Protein AF-A0AA38SYD1-F1 (afdb_monomer_lite)

InterPro domains:
  IPR007750 Protein of unknown function DUF674 [PF05056] (6-447)
  IPR007750 Protein of unknown function DUF674 [PTHR33103] (6-231)
  IPR026960 Reverse transcriptase zinc-binding domain [PF13966] (726-808)

Organism: NCBI:txid347529

Structure (mmCIF, N/CA/C/O backbone):
data_AF-A0AA38SYD1-F1
#
_entry.id   AF-A0AA38SYD1-F1
#
loop_
_atom_site.group_PDB
_atom_site.id
_atom_site.type_symbol
_atom_site.label_atom_id
_atom_site.label_alt_id
_atom_site.label_comp_id
_atom_site.label_asym_id
_atom_site.label_entity_id
_atom_site.label_seq_id
_atom_site.pdbx_PDB_ins_code
_atom_site.Cartn_x
_atom_site.Cartn_y
_atom_site.Cartn_z
_atom_site.occupancy
_atom_site.B_iso_or_equiv
_atom_site.auth_seq_id
_atom_site.auth_comp_id
_atom_site.auth_asym_id
_atom_site.auth_atom_id
_atom_site.pdbx_PDB_model_num
ATOM 1 N N . MET A 1 1 ? -12.511 22.135 -47.131 1.00 33.81 1 MET A N 1
ATOM 2 C CA . MET A 1 1 ? -12.057 21.240 -46.048 1.00 33.81 1 MET A CA 1
ATOM 3 C C . MET A 1 1 ? -10.722 20.678 -46.485 1.00 33.81 1 MET A C 1
ATOM 5 O O . MET A 1 1 ? -10.700 19.875 -47.406 1.00 33.81 1 MET A O 1
ATOM 9 N N . VAL A 1 2 ? -9.621 21.192 -45.938 1.00 26.88 2 VAL A N 1
ATOM 10 C CA . VAL A 1 2 ? -8.295 20.602 -46.164 1.00 26.88 2 VAL A CA 1
ATOM 11 C C . VAL A 1 2 ? -8.310 19.271 -45.418 1.00 26.88 2 VAL A C 1
ATOM 13 O O . VAL A 1 2 ? -8.506 19.265 -44.204 1.00 26.88 2 VAL A O 1
ATOM 16 N N . ALA A 1 3 ? -8.238 18.155 -46.143 1.00 27.58 3 ALA A N 1
ATOM 17 C CA . ALA A 1 3 ? -8.041 16.852 -45.529 1.00 27.58 3 ALA A CA 1
ATOM 18 C C . ALA A 1 3 ? -6.689 16.908 -44.812 1.00 27.58 3 ALA A C 1
ATOM 20 O O . ALA A 1 3 ? -5.664 17.103 -45.457 1.00 27.58 3 ALA A O 1
ATOM 21 N N . ILE A 1 4 ? -6.701 16.843 -43.482 1.00 37.97 4 ILE A N 1
ATOM 22 C CA . ILE A 1 4 ? -5.476 16.673 -42.704 1.00 37.97 4 ILE A CA 1
ATOM 23 C C . ILE A 1 4 ? -4.951 15.294 -43.110 1.00 37.97 4 ILE A C 1
ATOM 25 O O . ILE A 1 4 ? -5.638 14.299 -42.874 1.00 37.97 4 ILE A O 1
ATOM 29 N N . GLU A 1 5 ? -3.811 15.240 -43.800 1.00 43.06 5 GLU A N 1
ATOM 30 C CA . GLU A 1 5 ? -3.111 13.980 -44.050 1.00 43.06 5 GLU A CA 1
ATOM 31 C C . GLU A 1 5 ? -2.855 13.324 -42.691 1.00 43.06 5 GLU A C 1
ATOM 33 O O . GLU A 1 5 ? -2.189 13.898 -41.833 1.00 43.06 5 GLU A O 1
ATOM 38 N N . GLU A 1 6 ? -3.457 12.158 -42.445 1.00 60.56 6 GLU A N 1
ATOM 39 C CA . GLU A 1 6 ? -3.111 11.373 -41.263 1.00 60.56 6 GLU A CA 1
ATOM 40 C C . GLU A 1 6 ? -1.667 10.897 -41.419 1.00 60.56 6 GLU A C 1
ATOM 42 O O . GLU A 1 6 ? -1.329 10.295 -42.441 1.00 60.56 6 GLU A O 1
ATOM 47 N N . ASP A 1 7 ? -0.832 11.136 -40.407 1.00 77.50 7 ASP A N 1
ATOM 48 C CA . ASP A 1 7 ? 0.516 10.583 -40.361 1.00 77.50 7 ASP A CA 1
ATOM 49 C C . ASP A 1 7 ? 0.450 9.054 -40.480 1.00 77.50 7 ASP A C 1
ATOM 51 O O . ASP A 1 7 ? -0.218 8.372 -39.695 1.00 77.50 7 ASP A O 1
ATOM 55 N N . LYS A 1 8 ? 1.138 8.506 -41.483 1.00 86.12 8 LYS A N 1
ATOM 56 C CA . LYS A 1 8 ? 1.249 7.061 -41.707 1.00 86.12 8 LYS A CA 1
ATOM 57 C C . LYS A 1 8 ? 2.687 6.593 -41.540 1.00 86.12 8 LYS A C 1
ATOM 59 O O . LYS A 1 8 ? 3.651 7.329 -41.781 1.00 86.12 8 LYS A O 1
ATOM 64 N N . LEU A 1 9 ? 2.815 5.351 -41.089 1.00 90.00 9 LEU A N 1
ATOM 65 C CA . LEU A 1 9 ? 4.078 4.651 -40.913 1.00 90.00 9 LEU A CA 1
ATOM 66 C C . LEU A 1 9 ? 4.149 3.485 -41.898 1.00 90.00 9 LEU A C 1
ATOM 68 O O . LEU A 1 9 ? 3.251 2.649 -41.923 1.00 90.00 9 LEU A O 1
ATOM 72 N N . SER A 1 10 ? 5.223 3.400 -42.676 1.00 88.44 10 SER A N 1
ATOM 73 C CA . SER A 1 10 ? 5.453 2.271 -43.579 1.00 88.44 10 SER A CA 1
ATOM 74 C C . SER A 1 10 ? 6.145 1.136 -42.828 1.00 88.44 10 SER A C 1
ATOM 76 O O . SER A 1 10 ? 7.191 1.341 -42.213 1.00 88.44 10 SER A O 1
ATOM 78 N N . LEU A 1 11 ? 5.601 -0.073 -42.932 1.00 92.56 11 LEU A N 1
ATOM 79 C CA . LEU A 1 11 ? 6.171 -1.294 -42.370 1.00 92.56 11 LEU A CA 1
ATOM 80 C C . LEU A 1 11 ? 6.381 -2.318 -43.491 1.00 92.56 11 LEU A C 1
ATOM 82 O O . LEU A 1 11 ? 5.443 -2.635 -44.226 1.00 92.56 11 LEU A O 1
ATOM 86 N N . LYS A 1 12 ? 7.596 -2.859 -43.620 1.00 93.44 12 LYS A N 1
ATOM 87 C CA . LYS A 1 12 ? 7.870 -3.961 -44.554 1.00 93.44 12 LYS A CA 1
ATOM 88 C C . LYS A 1 12 ? 7.693 -5.278 -43.827 1.00 93.44 12 LYS A C 1
ATOM 90 O O . LYS A 1 12 ? 8.311 -5.498 -42.797 1.00 93.44 12 LYS A O 1
ATOM 95 N N . VAL A 1 13 ? 6.856 -6.160 -44.339 1.00 92.44 13 VAL A N 1
ATOM 96 C CA . VAL A 1 13 ? 6.468 -7.394 -43.664 1.00 92.44 13 VAL A CA 1
ATOM 97 C C . VAL A 1 13 ? 6.831 -8.590 -44.520 1.00 92.44 13 VAL A C 1
ATOM 99 O O . VAL A 1 13 ? 6.472 -8.667 -45.695 1.00 92.44 13 VAL A O 1
ATOM 102 N N . LEU A 1 14 ? 7.515 -9.548 -43.906 1.00 90.88 14 LEU A N 1
ATOM 103 C CA . LEU A 1 14 ? 7.888 -10.800 -44.533 1.00 90.88 14 LEU A CA 1
ATOM 104 C C . LEU A 1 14 ? 6.863 -11.883 -44.173 1.00 90.88 14 LEU A C 1
ATOM 106 O O . LEU A 1 14 ? 6.654 -12.208 -43.002 1.00 90.88 14 LEU A O 1
ATOM 110 N N . VAL A 1 15 ? 6.208 -12.442 -45.186 1.00 88.94 15 VAL A N 1
ATOM 111 C CA . VAL A 1 15 ? 5.042 -13.323 -45.055 1.00 88.94 15 VAL A CA 1
ATOM 112 C C . VAL A 1 15 ? 5.331 -14.709 -45.622 1.00 88.94 15 VAL A C 1
ATOM 114 O O . VAL A 1 15 ? 5.918 -14.852 -46.692 1.00 88.94 15 VAL A O 1
ATOM 117 N N . HIS A 1 16 ? 4.813 -15.751 -44.969 1.00 85.50 16 HIS A N 1
ATOM 118 C CA . HIS A 1 16 ? 4.734 -17.093 -45.544 1.00 85.50 16 HIS A CA 1
ATOM 119 C C . HIS A 1 16 ? 3.523 -17.235 -46.496 1.00 85.50 16 HIS A C 1
ATOM 121 O O . HIS A 1 16 ? 2.384 -17.380 -46.036 1.00 85.50 16 HIS A O 1
ATOM 127 N N . LYS A 1 17 ? 3.764 -17.349 -47.813 1.00 79.12 17 LYS A N 1
ATOM 128 C CA . LYS A 1 17 ? 2.738 -17.423 -48.886 1.00 79.12 17 LYS A CA 1
ATOM 129 C C . LYS A 1 17 ? 1.666 -18.496 -48.668 1.00 79.12 17 LYS A C 1
ATOM 131 O O . LYS A 1 17 ? 0.487 -18.249 -48.857 1.00 79.12 17 LYS A O 1
ATOM 136 N N . GLY A 1 18 ? 2.069 -19.697 -48.244 1.00 73.31 18 GLY A N 1
ATOM 137 C CA . GLY A 1 18 ? 1.141 -20.823 -48.046 1.00 73.31 18 GLY A CA 1
ATOM 138 C C . GLY A 1 18 ? 0.366 -20.848 -46.720 1.00 73.31 18 GLY A C 1
ATOM 139 O O . GLY A 1 18 ? -0.541 -21.660 -46.579 1.00 73.31 18 GLY A O 1
ATOM 140 N N . ARG A 1 19 ? 0.726 -20.016 -45.731 1.00 77.19 19 ARG A N 1
ATOM 141 C CA . ARG A 1 19 ? 0.126 -20.036 -44.381 1.00 77.19 19 ARG A CA 1
ATOM 142 C C . ARG A 1 19 ? -0.562 -18.723 -44.008 1.00 77.19 19 ARG A C 1
ATOM 144 O O . ARG A 1 19 ? -1.187 -18.679 -42.955 1.00 77.19 19 ARG A O 1
ATOM 151 N N . ASN A 1 20 ? -0.441 -17.679 -44.837 1.00 81.44 20 ASN A N 1
ATOM 152 C CA . ASN A 1 20 ? -0.908 -16.321 -44.537 1.00 81.44 20 ASN A CA 1
ATOM 153 C C . ASN A 1 20 ? -0.500 -15.888 -43.120 1.00 81.44 20 ASN A C 1
ATOM 155 O O . ASN A 1 20 ? -1.340 -15.490 -42.314 1.00 81.44 20 ASN A O 1
ATOM 159 N N . LYS A 1 21 ? 0.789 -16.061 -42.804 1.00 85.81 21 LYS A N 1
ATOM 160 C CA . LYS A 1 21 ? 1.375 -15.743 -41.500 1.00 85.81 21 LYS A CA 1
ATOM 161 C C . LYS A 1 21 ? 2.582 -14.831 -41.678 1.00 85.81 21 LYS A C 1
ATOM 163 O O . LYS A 1 21 ? 3.418 -15.081 -42.549 1.00 85.81 21 LYS A O 1
ATOM 168 N N . VAL A 1 22 ? 2.655 -13.797 -40.852 1.00 88.50 22 VAL A N 1
ATOM 169 C CA . VAL A 1 22 ? 3.805 -12.904 -40.733 1.00 88.50 22 VAL A CA 1
ATOM 170 C C . VAL A 1 22 ? 4.926 -13.635 -40.002 1.00 88.50 22 VAL A C 1
ATOM 172 O O . VAL A 1 22 ? 4.707 -14.247 -38.959 1.00 88.50 22 VAL A O 1
ATOM 175 N N . ILE A 1 23 ? 6.127 -13.597 -40.570 1.00 86.12 23 ILE A N 1
ATOM 176 C CA . ILE A 1 23 ? 7.333 -14.148 -39.947 1.00 86.12 23 ILE A CA 1
ATOM 177 C C . ILE A 1 23 ? 7.945 -13.060 -39.060 1.00 86.12 23 ILE A C 1
ATOM 179 O O . ILE A 1 23 ? 8.082 -13.227 -37.850 1.00 86.12 23 ILE A O 1
ATOM 183 N N . PHE A 1 24 ? 8.260 -11.919 -39.669 1.00 91.69 24 PHE A N 1
ATOM 184 C CA . PHE A 1 24 ? 8.672 -10.696 -38.995 1.00 91.69 24 PHE A CA 1
ATOM 185 C C . PHE A 1 24 ? 8.417 -9.493 -39.907 1.00 91.69 24 PHE A C 1
ATOM 187 O O . PHE A 1 24 ? 8.122 -9.642 -41.095 1.00 91.69 24 PHE A O 1
ATOM 194 N N . ALA A 1 25 ? 8.544 -8.304 -39.342 1.00 94.31 25 ALA A N 1
ATOM 195 C CA . ALA A 1 25 ? 8.471 -7.042 -40.043 1.00 94.31 25 ALA A CA 1
ATOM 196 C C . ALA A 1 25 ? 9.736 -6.211 -39.807 1.00 94.31 25 ALA A C 1
ATOM 198 O O . ALA A 1 25 ? 10.281 -6.213 -38.709 1.00 94.31 25 ALA A O 1
ATOM 199 N N . GLU A 1 26 ? 10.191 -5.492 -40.824 1.00 94.44 26 GLU A N 1
ATOM 200 C CA . GLU A 1 26 ? 11.199 -4.447 -40.703 1.00 94.44 26 GLU A CA 1
ATOM 201 C C . GLU A 1 26 ? 10.506 -3.099 -40.482 1.00 94.44 26 GLU A C 1
ATOM 203 O O . GLU A 1 26 ? 9.693 -2.651 -41.299 1.00 94.44 26 GLU A O 1
ATOM 208 N N . ALA A 1 27 ? 10.836 -2.468 -39.358 1.00 93.38 27 ALA A N 1
ATOM 209 C CA . ALA A 1 27 ? 10.260 -1.225 -38.872 1.00 93.38 27 ALA A CA 1
ATOM 210 C C . ALA A 1 27 ? 11.325 -0.135 -38.722 1.00 93.38 27 ALA A C 1
ATOM 212 O O . ALA A 1 27 ? 12.468 -0.422 -38.364 1.00 93.38 27 ALA A O 1
ATOM 213 N N . ASP A 1 28 ? 10.939 1.120 -38.938 1.00 91.19 28 ASP A N 1
ATOM 214 C CA . ASP A 1 28 ? 11.772 2.280 -38.621 1.00 91.19 28 ASP A CA 1
ATOM 215 C C . ASP A 1 28 ? 11.650 2.684 -37.136 1.00 91.19 28 ASP A C 1
ATOM 217 O O . ASP A 1 28 ? 10.836 2.150 -36.367 1.00 91.19 28 ASP A O 1
ATOM 221 N N . GLY A 1 29 ? 12.457 3.663 -36.719 1.00 88.94 29 GLY A N 1
ATOM 222 C CA . GLY A 1 29 ? 12.401 4.198 -35.362 1.00 88.94 29 GLY A CA 1
ATOM 223 C C . GLY A 1 29 ? 11.059 4.848 -35.015 1.00 88.94 29 GLY A C 1
ATOM 224 O O . GLY A 1 29 ? 10.654 4.797 -33.855 1.00 88.94 29 GLY A O 1
ATOM 225 N N . ASN A 1 30 ? 10.317 5.396 -35.986 1.00 90.94 30 ASN A N 1
ATOM 226 C CA . ASN A 1 30 ? 9.007 6.010 -35.734 1.00 90.94 30 ASN A CA 1
ATOM 227 C C . ASN A 1 30 ? 7.967 4.973 -35.289 1.00 90.94 30 ASN A C 1
ATOM 229 O O . ASN A 1 30 ? 7.222 5.210 -34.329 1.00 90.94 30 ASN A O 1
ATOM 233 N N . PHE A 1 31 ? 7.932 3.812 -35.947 1.00 92.75 31 PHE A N 1
ATOM 234 C CA . PHE A 1 31 ? 7.055 2.709 -35.561 1.00 92.75 31 PHE A CA 1
ATOM 235 C C . PHE A 1 31 ? 7.426 2.141 -34.193 1.00 92.75 31 PHE A C 1
ATOM 237 O O . PHE A 1 31 ? 6.549 1.988 -33.340 1.00 92.75 31 PHE A O 1
ATOM 244 N N . VAL A 1 32 ? 8.715 1.906 -33.930 1.00 92.38 32 VAL A N 1
ATOM 245 C CA . VAL A 1 32 ? 9.167 1.396 -32.624 1.00 92.38 32 VAL A CA 1
ATOM 246 C C . VAL A 1 32 ? 8.905 2.401 -31.501 1.00 92.38 32 VAL A C 1
ATOM 248 O O . VAL A 1 32 ? 8.422 2.007 -30.441 1.00 92.38 32 VAL A O 1
ATOM 251 N N . ASN A 1 33 ? 9.127 3.698 -31.737 1.00 91.25 33 ASN A N 1
ATOM 252 C CA . ASN A 1 33 ? 8.794 4.754 -30.779 1.00 91.25 33 ASN A CA 1
ATOM 253 C C . ASN A 1 33 ? 7.292 4.763 -30.445 1.00 91.25 33 ASN A C 1
ATOM 255 O O . ASN A 1 33 ? 6.915 4.852 -29.273 1.00 91.25 33 ASN A O 1
ATOM 259 N N . THR A 1 34 ? 6.438 4.604 -31.459 1.00 92.81 34 THR A N 1
ATOM 260 C CA . THR A 1 34 ? 4.981 4.499 -31.287 1.00 92.81 34 THR A CA 1
ATOM 261 C C . THR A 1 34 ? 4.608 3.246 -30.491 1.00 92.81 34 THR A C 1
ATOM 263 O O . THR A 1 34 ? 3.817 3.320 -29.551 1.00 92.81 34 THR A O 1
ATOM 266 N N . LEU A 1 35 ? 5.221 2.102 -30.796 1.00 93.06 35 LEU A N 1
ATOM 267 C CA . LEU A 1 35 ? 4.964 0.835 -30.112 1.00 93.06 35 LEU A CA 1
ATOM 268 C C . LEU A 1 35 ? 5.416 0.869 -28.639 1.00 93.06 35 LEU A C 1
ATOM 270 O O . LEU A 1 35 ? 4.672 0.457 -27.750 1.00 93.06 35 LEU A O 1
ATOM 274 N N . PHE A 1 36 ? 6.596 1.420 -28.348 1.00 92.69 36 PHE A N 1
ATOM 275 C CA . PHE A 1 36 ? 7.090 1.579 -26.975 1.00 92.69 36 PHE A CA 1
ATOM 276 C C . PHE A 1 36 ? 6.232 2.543 -26.157 1.00 92.69 36 PHE A C 1
ATOM 278 O O . PHE A 1 36 ? 5.988 2.280 -24.978 1.00 92.69 36 PHE A O 1
ATOM 285 N N . SER A 1 37 ? 5.696 3.601 -26.773 1.00 92.06 37 SER A N 1
ATOM 286 C CA . SER A 1 37 ? 4.850 4.580 -26.076 1.00 92.06 37 SER A CA 1
ATOM 287 C C . SER A 1 37 ? 3.613 3.965 -25.406 1.00 92.06 37 SER A C 1
ATOM 289 O O . SER A 1 37 ? 3.148 4.485 -24.393 1.00 92.06 37 SER A O 1
ATOM 291 N N . ILE A 1 38 ? 3.123 2.816 -25.897 1.00 92.19 38 ILE A N 1
ATOM 292 C CA . ILE A 1 38 ? 1.977 2.095 -25.320 1.00 92.19 38 ILE A CA 1
ATOM 293 C C . ILE A 1 38 ? 2.253 1.685 -23.868 1.00 92.19 38 ILE A C 1
ATOM 295 O O . ILE A 1 38 ? 1.341 1.716 -23.042 1.00 92.19 38 ILE A O 1
ATOM 299 N N . MET A 1 39 ? 3.507 1.367 -23.520 1.00 91.19 39 MET A N 1
ATOM 300 C CA . MET A 1 39 ? 3.883 1.025 -22.141 1.00 91.19 39 MET A CA 1
ATOM 301 C C . MET A 1 39 ? 3.679 2.197 -21.180 1.00 91.19 39 MET A C 1
ATOM 303 O O . MET A 1 39 ? 3.389 1.981 -20.004 1.00 91.19 39 MET A O 1
ATOM 307 N N . ALA A 1 40 ? 3.773 3.432 -21.674 1.00 90.56 40 ALA A N 1
ATOM 308 C CA . ALA A 1 40 ? 3.578 4.640 -20.885 1.00 90.56 40 ALA A CA 1
ATOM 309 C C . ALA A 1 40 ? 2.101 5.018 -20.687 1.00 90.56 40 ALA A C 1
ATOM 311 O O . ALA A 1 40 ? 1.821 5.927 -19.899 1.00 90.56 40 ALA A O 1
ATOM 312 N N . LEU A 1 41 ? 1.163 4.353 -21.372 1.00 91.50 41 LEU A N 1
ATOM 313 C CA . LEU A 1 41 ? -0.259 4.680 -21.304 1.00 91.50 41 LEU A CA 1
ATOM 314 C C . LEU A 1 41 ? -0.916 4.075 -20.054 1.00 91.50 41 LEU A C 1
ATOM 316 O O . LEU A 1 41 ? -0.788 2.870 -19.809 1.00 91.50 41 LEU A O 1
ATOM 320 N N . PRO A 1 42 ? -1.661 4.878 -19.274 1.00 92.12 42 PRO A N 1
ATOM 321 C CA . PRO A 1 42 ? -2.558 4.367 -18.243 1.00 92.12 42 PRO A CA 1
ATOM 322 C C . PRO A 1 42 ? -3.667 3.482 -18.820 1.00 92.12 42 PRO A C 1
ATOM 324 O O . PRO A 1 42 ? -4.147 3.720 -19.934 1.00 92.12 42 PRO A O 1
ATOM 327 N N . LEU A 1 43 ? -4.137 2.505 -18.041 1.00 91.38 43 LEU A N 1
ATOM 328 C CA . LEU A 1 43 ? -5.216 1.600 -18.455 1.00 91.38 43 LEU A CA 1
ATOM 329 C C . LEU A 1 43 ? -6.501 2.342 -18.857 1.00 91.38 43 LEU A C 1
ATOM 331 O O . LEU A 1 43 ? -7.148 1.943 -19.822 1.00 91.38 43 LEU A O 1
ATOM 335 N N . GLY A 1 44 ? -6.849 3.447 -18.192 1.00 90.50 44 GLY A N 1
ATOM 336 C CA . GLY A 1 44 ? -7.998 4.279 -18.563 1.00 90.50 44 GLY A CA 1
ATOM 337 C C . GLY A 1 44 ? -7.849 4.916 -19.945 1.00 90.50 44 GLY A C 1
ATOM 338 O O . GLY A 1 44 ? -8.802 4.936 -20.725 1.00 90.50 44 GLY A O 1
ATOM 339 N N . THR A 1 45 ? -6.638 5.360 -20.293 1.00 90.25 45 THR A N 1
ATOM 340 C CA . THR A 1 45 ? -6.329 5.875 -21.633 1.00 90.25 45 THR A CA 1
ATOM 341 C C . THR A 1 45 ? -6.427 4.765 -22.674 1.00 90.25 45 THR A C 1
ATOM 343 O O . THR A 1 45 ? -7.036 4.976 -23.721 1.00 90.25 45 THR A O 1
ATOM 346 N N . ILE A 1 46 ? -5.901 3.572 -22.376 1.00 90.06 46 ILE A N 1
ATOM 347 C CA . ILE A 1 46 ? -5.991 2.403 -23.263 1.00 90.06 46 ILE A CA 1
ATOM 348 C C . ILE A 1 46 ? -7.456 2.045 -23.525 1.00 90.06 46 ILE A C 1
ATOM 350 O O . ILE A 1 46 ? -7.851 1.955 -24.684 1.00 90.06 46 ILE A O 1
ATOM 354 N N . VAL A 1 47 ? -8.281 1.915 -22.481 1.00 88.94 47 VAL A N 1
ATOM 355 C CA . VAL A 1 47 ? -9.719 1.624 -22.613 1.00 88.94 47 VAL A CA 1
ATOM 356 C C . VAL A 1 47 ? -10.399 2.660 -23.512 1.00 88.94 47 VAL A C 1
ATOM 358 O O . VAL A 1 47 ? -11.009 2.292 -24.515 1.00 88.94 47 VAL A O 1
ATOM 361 N N . ARG A 1 48 ? -10.214 3.954 -23.229 1.00 89.12 48 ARG A N 1
ATOM 362 C CA . ARG A 1 48 ? -10.825 5.050 -23.996 1.00 89.12 48 ARG A CA 1
ATOM 363 C C . ARG A 1 48 ? -10.391 5.079 -25.464 1.00 89.12 48 ARG A C 1
ATOM 365 O O . ARG A 1 48 ? -11.187 5.391 -26.349 1.00 89.12 48 ARG A O 1
ATOM 372 N N . VAL A 1 49 ? -9.114 4.826 -25.737 1.00 87.62 49 VAL A N 1
ATOM 373 C CA . VAL A 1 49 ? -8.584 4.839 -27.105 1.00 87.62 49 VAL A CA 1
ATOM 374 C C . VAL A 1 49 ? -9.058 3.597 -27.870 1.00 87.62 49 VAL A C 1
ATOM 376 O O . VAL A 1 49 ? -9.479 3.718 -29.020 1.00 87.62 49 VAL A O 1
ATOM 379 N N . LEU A 1 50 ? -9.070 2.422 -27.233 1.00 86.50 50 LEU A N 1
ATOM 380 C CA . LEU A 1 50 ? -9.524 1.169 -27.844 1.00 86.50 50 LEU A CA 1
ATOM 381 C C . LEU A 1 50 ? -11.038 1.120 -28.090 1.00 86.50 50 LEU A C 1
ATOM 383 O O . LEU A 1 50 ? -11.470 0.410 -28.999 1.00 86.50 50 LEU A O 1
ATOM 387 N N . GLU A 1 51 ? -11.846 1.887 -27.355 1.00 82.06 51 GLU A N 1
ATOM 388 C CA . GLU A 1 51 ? -13.276 2.063 -27.659 1.00 82.06 51 GLU A CA 1
ATOM 389 C C . GLU A 1 51 ? -13.521 2.666 -29.046 1.00 82.06 51 GLU A C 1
ATOM 391 O O . GLU A 1 51 ? -14.540 2.378 -29.668 1.00 82.06 51 GLU A O 1
ATOM 396 N N . LYS A 1 52 ? -12.578 3.468 -29.552 1.00 81.56 52 LYS A N 1
ATOM 397 C CA . LYS A 1 52 ? -12.646 4.073 -30.890 1.00 81.56 52 LYS A CA 1
ATOM 398 C C . LYS A 1 52 ? -12.136 3.143 -31.995 1.00 81.56 52 LYS A C 1
ATOM 400 O O . LYS A 1 52 ? -12.111 3.542 -33.156 1.00 81.56 52 LYS A O 1
ATOM 405 N N . CYS A 1 53 ? -11.694 1.932 -31.652 1.00 78.88 53 CYS A N 1
ATOM 406 C CA . CYS A 1 53 ? -11.226 0.955 -32.627 1.00 78.88 53 CYS A CA 1
ATOM 407 C C . CYS A 1 53 ? -12.420 0.417 -33.445 1.00 78.88 53 CYS A C 1
ATOM 409 O O . CYS A 1 53 ? -13.376 -0.079 -32.843 1.00 78.88 53 CYS A O 1
ATOM 411 N N . PRO A 1 54 ? -12.374 0.477 -34.789 1.00 67.75 54 PRO A N 1
ATOM 412 C CA . PRO A 1 54 ? -13.500 0.096 -35.646 1.00 67.75 54 PRO A CA 1
ATOM 413 C C . PRO A 1 54 ? -13.803 -1.410 -35.626 1.00 67.75 54 PRO A C 1
ATOM 415 O O . PRO A 1 54 ? -14.937 -1.813 -35.877 1.00 67.75 54 PRO A O 1
ATOM 418 N N . ASP A 1 55 ? -12.813 -2.244 -35.299 1.00 71.31 55 ASP A N 1
ATOM 419 C CA . ASP A 1 55 ? -12.962 -3.696 -35.297 1.00 71.31 55 ASP A CA 1
ATOM 420 C C . ASP A 1 55 ? -13.740 -4.194 -34.063 1.00 71.31 55 ASP A C 1
ATOM 422 O O . ASP A 1 55 ? -13.233 -4.230 -32.931 1.00 71.31 55 ASP A O 1
ATOM 426 N N . GLN A 1 56 ? -14.988 -4.604 -34.299 1.00 67.69 56 GLN A N 1
ATOM 427 C CA . GLN A 1 56 ? -15.901 -5.132 -33.282 1.00 67.69 56 GLN A CA 1
ATOM 428 C C . GLN A 1 56 ? -15.679 -6.620 -32.961 1.00 67.69 56 GLN A C 1
ATOM 430 O O . GLN A 1 56 ? -16.222 -7.105 -31.962 1.00 67.69 56 GLN A O 1
ATOM 435 N N . ASN A 1 57 ? -14.878 -7.346 -33.753 1.00 64.50 57 ASN A N 1
ATOM 436 C CA . ASN A 1 57 ? -14.618 -8.775 -33.541 1.00 64.50 57 ASN A CA 1
ATOM 437 C C . ASN A 1 57 ? -13.761 -9.022 -32.290 1.00 64.50 57 ASN A C 1
ATOM 439 O O . ASN A 1 57 ? -13.876 -10.056 -31.629 1.00 64.50 57 ASN A O 1
ATOM 443 N N . LEU A 1 58 ? -12.948 -8.037 -31.916 1.00 61.91 58 LEU A N 1
ATOM 444 C CA . LEU A 1 58 ? -12.132 -8.042 -30.710 1.00 61.91 58 LEU A CA 1
ATOM 445 C C . LEU A 1 58 ? -12.922 -7.429 -29.533 1.00 61.91 58 LEU A C 1
ATOM 447 O O . LEU A 1 58 ? -13.075 -6.212 -29.433 1.00 61.91 58 LEU A O 1
ATOM 451 N N . LYS A 1 59 ? -13.435 -8.247 -28.606 1.00 61.19 59 LYS A N 1
ATOM 452 C CA . LYS A 1 59 ? -14.134 -7.775 -27.388 1.00 61.19 59 LYS A CA 1
ATOM 453 C C . LYS A 1 59 ? -13.174 -7.758 -26.189 1.00 61.19 59 LYS A C 1
ATOM 455 O O . LYS A 1 59 ? -13.159 -8.700 -25.407 1.00 61.19 59 LYS A O 1
ATOM 460 N N . ALA A 1 60 ? -12.347 -6.718 -26.059 1.00 54.97 60 ALA A N 1
ATOM 461 C CA . ALA A 1 60 ? -11.351 -6.615 -24.984 1.00 54.97 60 ALA A CA 1
ATOM 462 C C . ALA A 1 60 ? -11.879 -5.877 -23.735 1.00 54.97 60 ALA A C 1
ATOM 464 O O . ALA A 1 60 ? -12.601 -4.891 -23.864 1.00 54.97 60 ALA A O 1
ATOM 465 N N . ILE A 1 61 ? -11.449 -6.330 -22.547 1.00 66.06 61 ILE A N 1
ATOM 466 C CA . ILE A 1 61 ? -11.460 -5.605 -21.258 1.00 66.06 61 ILE A CA 1
ATOM 467 C C . ILE A 1 61 ? -12.824 -5.022 -20.844 1.00 66.06 61 ILE A C 1
ATOM 469 O O . ILE A 1 61 ? -12.953 -3.857 -20.461 1.00 66.06 61 ILE A O 1
ATOM 473 N N . ARG A 1 62 ? -13.870 -5.849 -20.911 1.00 72.62 62 ARG A N 1
ATOM 474 C CA . ARG A 1 62 ? -15.247 -5.434 -20.602 1.00 72.62 62 ARG A CA 1
ATOM 475 C C . ARG A 1 62 ? -15.385 -4.775 -19.223 1.00 72.62 62 ARG A C 1
ATOM 477 O O . ARG A 1 62 ? -16.093 -3.784 -19.110 1.00 72.62 62 ARG A O 1
ATOM 484 N N . SER A 1 63 ? -14.694 -5.275 -18.205 1.00 83.38 63 SER A N 1
ATOM 485 C CA . SER A 1 63 ? -14.851 -4.762 -16.841 1.00 83.38 63 SER A CA 1
ATOM 486 C C . SER A 1 63 ? -14.125 -3.440 -16.599 1.00 83.38 63 SER A C 1
ATOM 488 O O . SER A 1 63 ? -14.686 -2.562 -15.954 1.00 83.38 63 SER A O 1
ATOM 490 N N . LEU A 1 64 ? -12.930 -3.218 -17.172 1.00 88.00 64 LEU A N 1
ATOM 491 C CA . LEU A 1 64 ? -12.327 -1.873 -17.125 1.00 88.00 64 LEU A CA 1
ATOM 492 C C . LEU A 1 64 ? -13.081 -0.880 -18.011 1.00 88.00 64 LEU A C 1
ATOM 494 O O . LEU A 1 64 ? -13.122 0.302 -17.682 1.00 88.00 64 LEU A O 1
ATOM 498 N N . LYS A 1 65 ? -13.715 -1.344 -19.096 1.00 88.12 65 LYS A N 1
ATOM 499 C CA . LYS A 1 65 ? -14.654 -0.528 -19.872 1.00 88.12 65 LYS A CA 1
ATOM 500 C C . LYS A 1 65 ? -15.838 -0.086 -19.013 1.00 88.12 65 LYS A C 1
ATOM 502 O O . LYS A 1 65 ? -16.107 1.108 -18.934 1.00 88.12 65 LYS A O 1
ATOM 507 N N . ASN A 1 66 ? -16.502 -1.026 -18.343 1.00 90.88 66 ASN A N 1
ATOM 508 C CA . ASN A 1 66 ? -17.590 -0.734 -17.411 1.00 90.88 66 ASN A CA 1
ATOM 509 C C . ASN A 1 66 ? -17.144 0.252 -16.329 1.00 90.88 66 ASN A C 1
ATOM 511 O O . ASN A 1 66 ? -17.834 1.230 -16.070 1.00 90.88 66 ASN A O 1
ATOM 515 N N . LEU A 1 67 ? -15.959 0.039 -15.758 1.00 92.56 67 LEU A N 1
ATOM 516 C CA . LEU A 1 67 ? -15.393 0.912 -14.741 1.00 92.56 67 LEU A CA 1
ATOM 517 C C . LEU A 1 67 ? -15.129 2.333 -15.273 1.00 92.56 67 LEU A C 1
ATOM 519 O O . LEU A 1 67 ? -15.485 3.312 -14.617 1.00 92.56 67 LEU A O 1
ATOM 523 N N . TYR A 1 68 ? -14.547 2.466 -16.469 1.00 92.31 68 TYR A N 1
ATOM 524 C CA . TYR A 1 68 ? -14.343 3.762 -17.126 1.00 92.31 68 TYR A CA 1
ATOM 525 C C . TYR A 1 68 ? -15.682 4.456 -17.419 1.00 92.31 68 TYR A C 1
ATOM 527 O O . TYR A 1 68 ? -15.853 5.645 -17.137 1.00 92.31 68 TYR A O 1
ATOM 535 N N . GLN A 1 69 ? -16.668 3.710 -17.917 1.00 92.12 69 GLN A N 1
ATOM 536 C CA . GLN A 1 69 ? -18.016 4.214 -18.165 1.00 92.12 69 GLN A CA 1
ATOM 537 C C . GLN A 1 69 ? -18.681 4.688 -16.864 1.00 92.12 69 GLN A C 1
ATOM 539 O O . GLN A 1 69 ? -19.183 5.810 -16.817 1.00 92.12 69 GLN A O 1
ATOM 544 N N . SER A 1 70 ? -18.586 3.915 -15.780 1.00 94.31 70 SER A N 1
ATOM 545 C CA . SER A 1 70 ? -19.070 4.315 -14.456 1.00 94.31 70 SER A CA 1
ATOM 546 C C . SER A 1 70 ? -18.408 5.599 -13.964 1.00 94.31 70 SER A C 1
ATOM 548 O O . SER A 1 70 ? -19.103 6.502 -13.504 1.00 94.31 70 SER A O 1
ATOM 550 N N . LEU A 1 71 ? -17.089 5.746 -14.117 1.00 92.69 71 LEU A N 1
ATOM 551 C CA . LEU A 1 71 ? -16.394 6.993 -13.779 1.00 92.69 71 LEU A CA 1
ATOM 552 C C . LEU A 1 71 ? -16.942 8.188 -14.580 1.00 92.69 71 LEU A C 1
ATOM 554 O O . LEU A 1 71 ? -17.064 9.294 -14.050 1.00 92.69 71 LEU A O 1
ATOM 558 N N . THR A 1 72 ? -17.300 7.964 -15.844 1.00 90.94 72 THR A N 1
ATOM 559 C CA . THR A 1 72 ? -17.841 8.987 -16.749 1.00 90.94 72 THR A CA 1
ATOM 560 C C . THR A 1 72 ? -19.276 9.377 -16.377 1.00 90.94 72 THR A C 1
ATOM 562 O O . THR A 1 72 ? -19.607 10.566 -16.346 1.00 90.94 72 THR A O 1
ATOM 565 N N . GLU A 1 73 ? -20.112 8.401 -16.030 1.00 92.00 73 GLU A N 1
ATOM 566 C CA . GLU A 1 73 ? -21.541 8.566 -15.726 1.00 92.00 73 GLU A CA 1
ATOM 567 C C . GLU A 1 73 ? -21.815 9.006 -14.281 1.00 92.00 73 GLU A C 1
ATOM 569 O O . GLU A 1 73 ? -22.852 9.617 -14.013 1.00 92.00 73 GLU A O 1
ATOM 574 N N . LEU A 1 74 ? -20.893 8.754 -13.343 1.00 91.38 74 LEU A N 1
ATOM 575 C CA . LEU A 1 74 ? -21.088 9.105 -11.938 1.00 91.38 74 LEU A CA 1
ATOM 576 C C . LEU A 1 74 ? -21.364 10.613 -11.760 1.00 91.38 74 LEU A C 1
ATOM 578 O O . LEU A 1 74 ? -20.623 11.447 -12.300 1.00 91.38 74 LEU A O 1
ATOM 582 N N . PRO A 1 75 ? -22.379 10.990 -10.961 1.00 88.19 75 PRO A N 1
ATOM 583 C CA . PRO A 1 75 ? -22.698 12.390 -10.694 1.00 88.19 75 PRO A CA 1
ATOM 584 C C . PRO A 1 75 ? -21.518 13.167 -10.093 1.00 88.19 75 PRO A C 1
ATOM 586 O O . PRO A 1 75 ? -20.761 12.637 -9.280 1.00 88.19 75 PRO A O 1
ATOM 589 N N . ALA A 1 76 ? -21.366 14.441 -10.465 1.00 84.88 76 ALA A N 1
ATOM 590 C CA . ALA A 1 76 ? -20.235 15.272 -10.037 1.00 84.88 76 ALA A CA 1
ATOM 591 C C . ALA A 1 76 ? -20.157 15.468 -8.506 1.00 84.88 76 ALA A C 1
ATOM 593 O O . ALA A 1 76 ? -19.071 15.587 -7.946 1.00 84.88 76 ALA A O 1
ATOM 594 N N . ASP A 1 77 ? -21.292 15.417 -7.810 1.00 86.06 77 ASP A N 1
ATOM 595 C CA . ASP A 1 77 ? -21.409 15.509 -6.350 1.00 86.06 77 ASP A CA 1
ATOM 596 C C . ASP A 1 77 ? -20.940 14.242 -5.598 1.00 86.06 77 ASP A C 1
ATOM 598 O O . ASP A 1 77 ? -20.844 14.266 -4.369 1.00 86.06 77 ASP A O 1
ATOM 602 N N . CYS A 1 78 ? -20.599 13.153 -6.310 1.00 87.19 78 CYS A N 1
ATOM 603 C CA . CYS A 1 78 ? -19.869 11.999 -5.752 1.00 87.19 78 CYS A CA 1
ATOM 604 C C . CYS A 1 78 ? -18.400 12.319 -5.449 1.00 87.19 78 CYS A C 1
ATOM 606 O O . CYS A 1 78 ? -17.780 11.639 -4.631 1.00 87.19 78 CYS A O 1
ATOM 608 N N . PHE A 1 79 ? -17.828 13.297 -6.148 1.00 89.62 79 PHE A N 1
ATOM 609 C CA . PHE A 1 79 ? -16.402 13.578 -6.113 1.00 89.62 79 PHE A CA 1
ATOM 610 C C . PHE A 1 79 ? -16.083 14.643 -5.061 1.00 89.62 79 PHE A C 1
ATOM 612 O O . PHE A 1 79 ? -16.911 15.490 -4.722 1.00 89.62 79 PHE A O 1
ATOM 619 N N . SER A 1 80 ? -14.855 14.611 -4.547 1.00 86.38 80 SER A N 1
ATOM 620 C CA . SER A 1 80 ? -14.324 15.625 -3.633 1.00 86.38 80 SER A CA 1
ATOM 621 C C . SER A 1 80 ? -14.382 17.024 -4.256 1.00 86.38 80 SER A C 1
ATOM 623 O O . SER A 1 80 ? -14.751 17.992 -3.589 1.00 86.38 80 SER A O 1
ATOM 625 N N . THR A 1 81 ? -14.060 17.123 -5.547 1.00 85.50 81 THR A N 1
ATOM 626 C CA . THR A 1 81 ? -14.261 18.309 -6.388 1.00 85.50 81 THR A CA 1
ATOM 627 C C . THR A 1 81 ? -14.622 17.884 -7.815 1.00 85.50 81 THR A C 1
ATOM 629 O O . THR A 1 81 ? -14.321 16.764 -8.226 1.00 85.50 81 THR A O 1
ATOM 632 N N . GLU A 1 82 ? -15.221 18.776 -8.611 1.00 81.69 82 GLU A N 1
ATOM 633 C CA . GLU A 1 82 ? -15.472 18.510 -10.043 1.00 81.69 82 GLU A CA 1
ATOM 634 C C . GLU A 1 82 ? -14.164 18.258 -10.812 1.00 81.69 82 GLU A C 1
ATOM 636 O O . GLU A 1 82 ? -14.105 17.452 -11.740 1.00 81.69 82 GLU A O 1
ATOM 641 N N . GLU A 1 83 ? -13.085 18.896 -10.362 1.00 83.44 83 GLU A N 1
ATOM 642 C CA . GLU A 1 83 ? -11.736 18.730 -10.893 1.00 83.44 83 GLU A CA 1
ATOM 643 C C . GLU A 1 83 ? -11.191 17.301 -10.701 1.00 83.44 83 GLU A C 1
ATOM 645 O O . GLU A 1 83 ? -10.483 16.790 -11.572 1.00 83.44 83 GLU A O 1
ATOM 650 N N . SER A 1 84 ? -11.540 16.636 -9.591 1.00 86.56 84 SER A N 1
ATOM 651 C CA . SER A 1 84 ? -11.148 15.247 -9.313 1.00 86.56 84 SER A CA 1
ATOM 652 C C . SER A 1 84 ? -11.630 14.297 -10.409 1.00 86.56 84 SER A C 1
ATOM 654 O O . SER A 1 84 ? -10.845 13.488 -10.900 1.00 86.56 84 SER A O 1
ATOM 656 N N . LYS A 1 85 ? -12.888 14.443 -10.852 1.00 88.25 85 LYS A N 1
ATOM 657 C CA . LYS A 1 85 ? -13.466 13.623 -11.927 1.00 88.25 85 LYS A CA 1
ATOM 658 C C . LYS A 1 85 ? -12.696 13.794 -13.238 1.00 88.25 85 LYS A C 1
ATOM 660 O O . LYS A 1 85 ? -12.338 12.811 -13.882 1.00 88.25 85 LYS A O 1
ATOM 665 N N . PHE A 1 86 ? -12.403 15.041 -13.616 1.00 83.62 86 PHE A N 1
ATOM 666 C CA . PHE A 1 86 ? -11.661 15.341 -14.844 1.00 83.62 86 PHE A CA 1
ATOM 667 C C . PHE A 1 86 ? -10.260 14.713 -14.848 1.00 83.62 86 PHE A C 1
ATOM 669 O O . PHE A 1 86 ? -9.824 14.177 -15.870 1.00 83.62 86 PHE A O 1
ATOM 676 N N . MET A 1 87 ? -9.570 14.754 -13.704 1.00 83.25 87 MET A N 1
ATOM 677 C CA . MET A 1 87 ? -8.235 14.177 -13.562 1.00 83.25 87 MET A CA 1
ATOM 678 C C . MET A 1 87 ? -8.229 12.653 -13.660 1.00 83.25 87 MET A C 1
ATOM 680 O O . MET A 1 87 ? -7.369 12.109 -14.348 1.00 83.25 87 MET A O 1
ATOM 684 N N . MET A 1 88 ? -9.189 11.974 -13.029 1.00 85.50 88 MET A N 1
ATOM 685 C CA . MET A 1 88 ? -9.292 10.510 -13.089 1.00 85.50 88 MET A CA 1
ATOM 686 C C . MET A 1 88 ? -9.656 10.000 -14.489 1.00 85.50 88 MET A C 1
ATOM 688 O O . MET A 1 88 ? -9.243 8.913 -14.875 1.00 85.50 88 MET A O 1
ATOM 692 N N . LEU A 1 89 ? -10.407 10.783 -15.274 1.00 87.50 89 LEU A N 1
ATOM 693 C CA . LEU A 1 89 ? -10.741 10.442 -16.665 1.00 87.50 89 LEU A CA 1
ATOM 694 C C . LEU A 1 89 ? -9.553 10.591 -17.628 1.00 87.50 89 LEU A C 1
ATOM 696 O O . LEU A 1 89 ? -9.592 10.038 -18.730 1.00 87.50 89 LEU A O 1
ATOM 700 N N . ASN A 1 90 ? -8.527 11.355 -17.235 1.00 84.19 90 ASN A N 1
ATOM 701 C CA . ASN A 1 90 ? -7.367 11.697 -18.060 1.00 84.19 90 ASN A CA 1
ATOM 702 C C . ASN A 1 90 ? -6.049 11.591 -17.262 1.00 84.19 90 ASN A C 1
ATOM 704 O O . ASN A 1 90 ? -5.349 12.603 -17.094 1.00 84.19 90 ASN A O 1
ATOM 708 N N . PRO A 1 91 ? -5.706 10.395 -16.747 1.00 85.50 91 PRO A N 1
ATOM 709 C CA . PRO A 1 91 ? -4.443 10.177 -16.056 1.00 85.50 91 PRO A CA 1
ATOM 710 C C . PRO A 1 91 ? -3.266 10.363 -17.021 1.00 85.50 91 PRO A C 1
ATOM 712 O O . PRO A 1 91 ? -3.344 9.996 -18.194 1.00 85.50 91 PRO A O 1
ATOM 715 N N . LYS A 1 92 ? -2.163 10.938 -16.530 1.00 83.38 92 LYS A N 1
ATOM 716 C CA . LYS A 1 92 ? -0.957 11.203 -17.330 1.00 83.38 92 LYS A CA 1
ATOM 717 C C . LYS A 1 92 ? 0.296 10.731 -16.599 1.00 83.38 92 LYS A C 1
ATOM 719 O O . LYS A 1 92 ? 0.430 10.913 -15.387 1.00 83.38 92 LYS A O 1
ATOM 724 N N . THR A 1 93 ? 1.219 10.143 -17.353 1.00 85.50 93 THR A N 1
ATOM 725 C CA . THR A 1 93 ? 2.564 9.789 -16.884 1.00 85.50 93 THR A CA 1
ATOM 726 C C . THR A 1 93 ? 3.553 10.898 -17.227 1.00 85.50 93 THR A C 1
ATOM 728 O O . THR A 1 93 ? 3.280 11.745 -18.078 1.00 85.50 93 THR A O 1
ATOM 731 N N . LYS A 1 94 ? 4.737 10.884 -16.608 1.00 79.19 94 LYS A N 1
ATOM 732 C CA . LYS A 1 94 ? 5.802 11.853 -16.932 1.00 79.19 94 LYS A CA 1
ATOM 733 C C . LYS A 1 94 ? 6.262 11.812 -18.396 1.00 79.19 94 LYS A C 1
ATOM 735 O O . LYS A 1 94 ? 6.772 12.808 -18.889 1.00 79.19 94 LYS A O 1
ATOM 740 N N . LEU A 1 95 ? 6.084 10.683 -19.086 1.00 79.25 95 LEU A N 1
ATOM 741 C CA . LEU A 1 95 ? 6.457 10.527 -20.497 1.00 79.25 95 LEU A CA 1
ATOM 742 C C . LEU A 1 95 ? 5.464 11.169 -21.470 1.00 79.25 95 LEU A C 1
ATOM 744 O O . LEU A 1 95 ? 5.763 11.257 -22.659 1.00 79.25 95 LEU A O 1
ATOM 748 N N . TYR A 1 96 ? 4.298 11.609 -20.991 1.00 81.50 96 TYR A N 1
ATOM 749 C CA . TYR A 1 96 ? 3.232 12.132 -21.840 1.00 81.50 96 TYR A CA 1
ATOM 750 C C . TYR A 1 96 ? 3.710 13.263 -22.759 1.00 81.50 96 TYR A C 1
ATOM 752 O O . TYR A 1 96 ? 3.454 13.225 -23.960 1.00 81.50 96 TYR A O 1
ATOM 760 N N . ASP A 1 97 ? 4.450 14.239 -22.225 1.00 75.06 97 ASP A N 1
ATOM 761 C CA . ASP A 1 97 ? 4.917 15.381 -23.016 1.00 75.06 97 ASP A CA 1
ATOM 762 C C . ASP A 1 97 ? 5.946 14.978 -24.081 1.00 75.06 97 ASP A C 1
ATOM 764 O O . ASP A 1 97 ? 5.893 15.492 -25.195 1.00 75.06 97 ASP A O 1
ATOM 768 N N . SER A 1 98 ? 6.814 14.002 -23.796 1.00 75.00 98 SER A N 1
ATOM 769 C CA . SER A 1 98 ? 7.740 13.439 -24.789 1.00 75.00 98 SER A CA 1
ATOM 770 C C . SER A 1 98 ? 7.002 12.667 -25.890 1.00 75.00 98 SER A C 1
ATOM 772 O O . SER A 1 98 ? 7.353 12.781 -27.062 1.00 75.00 98 SER A O 1
ATOM 774 N N . CYS A 1 99 ? 5.946 11.927 -25.536 1.00 81.62 99 CYS A N 1
ATOM 775 C CA . CYS A 1 99 ? 5.158 11.129 -26.483 1.00 81.62 99 CYS A CA 1
ATOM 776 C C . CYS A 1 99 ? 4.293 11.976 -27.430 1.00 81.62 99 CYS A C 1
ATOM 778 O O . CYS A 1 99 ? 3.883 11.488 -28.479 1.00 81.62 99 CYS A O 1
ATOM 780 N N . LYS A 1 100 ? 4.029 13.252 -27.119 1.00 76.12 100 LYS A N 1
ATOM 781 C CA . LYS A 1 100 ? 3.313 14.152 -28.044 1.00 76.12 100 LYS A CA 1
ATOM 782 C C . LYS A 1 100 ? 4.043 14.364 -29.364 1.00 76.12 100 LYS A C 1
ATOM 784 O O . LYS A 1 100 ? 3.393 14.643 -30.362 1.00 76.12 100 LYS A O 1
ATOM 789 N N . ASN A 1 101 ? 5.366 14.228 -29.354 1.00 78.25 101 ASN A N 1
ATOM 790 C CA . ASN A 1 101 ? 6.214 14.438 -30.523 1.00 78.25 101 ASN A CA 1
ATOM 791 C C . ASN A 1 101 ? 6.364 13.168 -31.381 1.00 78.25 101 ASN A C 1
ATOM 793 O O . ASN A 1 101 ? 7.183 13.141 -32.296 1.00 78.25 101 ASN A O 1
ATOM 797 N N . LEU A 1 102 ? 5.622 12.096 -31.075 1.00 84.50 102 LEU A N 1
ATOM 798 C CA . LEU A 1 102 ? 5.587 10.898 -31.909 1.00 84.50 102 LEU A CA 1
ATOM 799 C C . LEU A 1 102 ? 4.965 11.224 -33.265 1.00 84.50 102 LEU A C 1
ATOM 801 O O . LEU A 1 102 ? 3.903 11.839 -33.322 1.00 84.50 102 LEU A O 1
ATOM 805 N N . LYS A 1 103 ? 5.578 10.712 -34.338 1.00 84.75 103 LYS A N 1
ATOM 806 C CA . LYS A 1 103 ? 5.017 10.791 -35.693 1.00 84.75 103 LYS A CA 1
ATOM 807 C C . LYS A 1 103 ? 3.605 10.203 -35.763 1.00 84.75 103 LYS A C 1
ATOM 809 O O . LYS A 1 103 ? 2.759 10.741 -36.452 1.00 84.75 103 LYS A O 1
ATOM 814 N N . LEU A 1 104 ? 3.335 9.124 -35.026 1.00 88.19 104 LEU A N 1
ATOM 815 C CA . LEU A 1 104 ? 1.990 8.577 -34.877 1.00 88.19 104 LEU A CA 1
ATOM 816 C C . LEU A 1 104 ? 1.637 8.466 -33.393 1.00 88.19 104 LEU A C 1
ATOM 818 O O . LEU A 1 104 ? 2.049 7.531 -32.714 1.00 88.19 104 LEU A O 1
ATOM 822 N N . ASN A 1 105 ? 0.849 9.406 -32.875 1.00 85.62 105 ASN A N 1
ATOM 823 C CA . ASN A 1 105 ? 0.375 9.345 -31.494 1.00 85.62 105 ASN A CA 1
ATOM 824 C C . ASN A 1 105 ? -1.032 8.727 -31.417 1.00 85.62 105 ASN A C 1
ATOM 826 O O . ASN A 1 105 ? -1.998 9.249 -31.980 1.00 85.62 105 ASN A O 1
ATOM 830 N N . ILE A 1 106 ? -1.162 7.611 -30.697 1.00 85.38 106 ILE A N 1
ATOM 831 C CA . ILE A 1 106 ? -2.462 6.966 -30.455 1.00 85.38 106 ILE A CA 1
ATOM 832 C C . ILE A 1 106 ? -3.225 7.589 -29.279 1.00 85.38 106 ILE A C 1
ATOM 834 O O . ILE A 1 106 ? -4.454 7.469 -29.224 1.00 85.38 106 ILE A O 1
ATOM 838 N N . ASP A 1 107 ? -2.523 8.265 -28.363 1.00 83.94 107 ASP A N 1
ATOM 839 C CA . ASP A 1 107 ? -3.128 8.981 -27.247 1.00 83.94 107 ASP A CA 1
ATOM 840 C C . ASP A 1 107 ? -3.750 10.289 -27.739 1.00 83.94 107 ASP A C 1
ATOM 842 O O . ASP A 1 107 ? -3.088 11.182 -28.262 1.00 83.94 107 ASP A O 1
ATOM 846 N N . ASN A 1 108 ? -5.061 10.398 -27.556 1.00 76.12 108 ASN A N 1
ATOM 847 C CA . ASN A 1 108 ? -5.851 11.558 -27.940 1.00 76.12 108 ASN A CA 1
ATOM 848 C C . ASN A 1 108 ? -6.177 12.480 -26.763 1.00 76.12 108 ASN A C 1
ATOM 850 O O . ASN A 1 108 ? -7.134 13.252 -26.852 1.00 76.12 108 ASN A O 1
ATOM 854 N N . THR A 1 109 ? -5.475 12.335 -25.640 1.00 78.50 109 THR A N 1
ATOM 855 C CA . THR A 1 109 ? -5.607 13.255 -24.513 1.00 78.50 109 THR A CA 1
ATOM 856 C C . THR A 1 109 ? -5.189 14.654 -24.953 1.00 78.50 109 THR A C 1
ATOM 858 O O . THR A 1 109 ? -4.221 14.831 -25.686 1.00 78.50 109 THR A O 1
ATOM 861 N N . GLU A 1 110 ? -5.907 15.678 -24.499 1.00 73.38 110 GLU A N 1
ATOM 862 C CA . GLU A 1 110 ? -5.490 17.055 -24.752 1.00 73.38 110 GLU A CA 1
ATOM 863 C C . GLU A 1 110 ? -4.230 17.409 -23.938 1.00 73.38 110 GLU A C 1
ATOM 865 O O . GLU A 1 110 ? -4.016 16.892 -22.825 1.00 73.38 110 GLU A O 1
ATOM 870 N N . PRO A 1 111 ? -3.355 18.296 -24.447 1.00 73.88 111 PRO A N 1
ATOM 871 C CA . PRO A 1 111 ? -2.251 18.848 -23.670 1.00 73.88 111 PRO A CA 1
ATOM 872 C C . PRO A 1 111 ? -2.715 19.377 -22.307 1.00 73.88 111 PRO A C 1
ATOM 874 O O . PRO A 1 111 ? -3.824 19.884 -22.161 1.00 73.88 111 PRO A O 1
ATOM 877 N N . THR A 1 112 ? -1.882 19.223 -21.275 1.00 76.50 112 THR A N 1
ATOM 878 C CA . THR A 1 112 ? -2.196 19.779 -19.954 1.00 76.50 112 THR A CA 1
ATOM 879 C C . THR A 1 112 ? -2.170 21.296 -20.044 1.00 76.50 112 THR A C 1
ATOM 881 O O . THR A 1 112 ? -1.107 21.882 -20.223 1.00 76.50 112 THR A O 1
ATOM 884 N N . LYS A 1 113 ? -3.342 21.911 -19.920 1.00 83.44 113 LYS A N 1
ATOM 885 C CA . LYS A 1 113 ? -3.493 23.358 -19.815 1.00 83.44 113 LYS A CA 1
ATOM 886 C C . LYS A 1 113 ? -3.399 23.787 -18.360 1.00 83.44 113 LYS A C 1
ATOM 888 O O . LYS A 1 113 ? -3.720 23.010 -17.458 1.00 83.44 113 LYS A O 1
ATOM 893 N N . TYR A 1 114 ? -2.978 25.024 -18.141 1.00 86.81 114 TYR A N 1
ATOM 894 C CA . TYR A 1 114 ? -2.844 25.606 -16.814 1.00 86.81 114 TYR A CA 1
ATOM 895 C C . TYR A 1 114 ? -3.720 26.846 -16.715 1.00 86.81 114 TYR A C 1
ATOM 897 O O . TYR A 1 114 ? -3.781 27.643 -17.646 1.00 86.81 114 TYR A O 1
ATOM 905 N N . PHE A 1 115 ? -4.408 26.999 -15.587 1.00 88.94 115 PHE A N 1
ATOM 906 C CA . PHE A 1 115 ? -5.396 28.051 -15.392 1.00 88.94 115 PHE A CA 1
ATOM 907 C C . PHE A 1 115 ? -5.169 28.811 -14.088 1.00 88.94 115 PHE A C 1
ATOM 909 O O . PHE A 1 115 ? -4.851 28.212 -13.053 1.00 88.94 115 PHE A O 1
ATOM 916 N N . LEU A 1 116 ? -5.396 30.124 -14.137 1.00 88.12 116 LEU A N 1
ATOM 917 C CA . LEU A 1 116 ? -5.393 31.056 -13.012 1.00 88.12 116 LEU A CA 1
ATOM 918 C C . LEU A 1 116 ? -6.776 31.670 -12.785 1.00 88.12 116 LEU A C 1
ATOM 920 O O . LEU A 1 116 ? -7.694 31.563 -13.597 1.00 88.12 116 LEU A O 1
ATOM 924 N N . CYS A 1 117 ? -6.913 32.353 -11.651 1.00 88.38 117 CYS A N 1
ATOM 925 C CA . CYS A 1 117 ? -8.064 33.206 -11.395 1.00 88.38 117 CYS A CA 1
ATOM 926 C C . CYS A 1 117 ? -8.042 34.421 -12.336 1.00 88.38 117 CYS A C 1
ATOM 928 O O . CYS A 1 117 ? -7.000 35.060 -12.481 1.00 88.38 117 CYS A O 1
ATOM 930 N N . GLU A 1 118 ? -9.188 34.788 -12.914 1.00 86.94 118 GLU A N 1
ATOM 931 C CA . GLU A 1 118 ? -9.311 36.018 -13.718 1.00 86.94 118 GLU A CA 1
ATOM 932 C C . GLU A 1 118 ? -9.089 37.288 -12.891 1.00 86.94 118 GLU A C 1
ATOM 934 O O . GLU A 1 118 ? -8.566 38.278 -13.391 1.00 86.94 118 GLU A O 1
ATOM 939 N N . ASN A 1 119 ? -9.457 37.264 -11.607 1.00 84.75 119 ASN A N 1
ATOM 940 C CA . ASN A 1 119 ? -9.236 38.402 -10.725 1.00 84.75 119 ASN A CA 1
ATOM 941 C C . ASN A 1 119 ? -7.745 38.510 -10.381 1.00 84.75 119 ASN A C 1
ATOM 943 O O . ASN A 1 119 ? -7.241 37.724 -9.573 1.00 84.75 119 ASN A O 1
ATOM 947 N N . GLU A 1 120 ? -7.067 39.512 -10.942 1.00 76.12 120 GLU A N 1
ATOM 948 C CA . GLU A 1 120 ? -5.633 39.745 -10.741 1.00 76.12 120 GLU A CA 1
ATOM 949 C C . GLU A 1 120 ? -5.262 39.931 -9.266 1.00 76.12 120 GLU A C 1
ATOM 951 O O . GLU A 1 120 ? -4.229 39.429 -8.826 1.00 76.12 120 GLU A O 1
ATOM 956 N N . GLY A 1 121 ? -6.156 40.496 -8.445 1.00 77.69 121 GLY A N 1
ATOM 957 C CA . GLY A 1 121 ? -5.976 40.587 -6.991 1.00 77.69 121 GLY A CA 1
ATOM 958 C C . GLY A 1 121 ? -5.777 39.227 -6.304 1.00 77.69 121 GLY A C 1
ATOM 959 O O . GLY A 1 121 ? -5.144 39.137 -5.250 1.00 77.69 121 GLY A O 1
ATOM 960 N N . CYS A 1 122 ? -6.260 38.137 -6.908 1.00 81.75 122 CYS A N 1
ATOM 961 C CA . CYS A 1 122 ? -6.038 36.781 -6.408 1.00 81.75 122 CYS A CA 1
ATOM 962 C C . CYS A 1 122 ? -4.639 36.230 -6.739 1.00 81.75 122 CYS A C 1
ATOM 964 O O . CYS A 1 122 ? -4.204 35.307 -6.043 1.00 81.75 122 CYS A O 1
ATOM 966 N N . ASN A 1 123 ? -3.942 36.803 -7.727 1.00 73.25 123 ASN A N 1
ATOM 967 C CA . ASN A 1 123 ? -2.679 36.305 -8.289 1.00 73.25 123 ASN A CA 1
ATOM 968 C C . ASN A 1 123 ? -1.432 37.082 -7.800 1.00 73.25 123 ASN A C 1
ATOM 970 O O . ASN A 1 123 ? -0.311 36.687 -8.098 1.00 73.25 123 ASN A O 1
ATOM 974 N N . LEU A 1 124 ? -1.601 38.163 -7.027 1.00 64.19 124 LEU A N 1
ATOM 975 C CA . LEU A 1 124 ? -0.534 39.126 -6.682 1.00 64.19 124 LEU A CA 1
ATOM 976 C C . LEU A 1 124 ? 0.240 38.847 -5.361 1.00 64.19 124 LEU A C 1
ATOM 978 O O . LEU A 1 124 ? 0.784 39.776 -4.768 1.00 64.19 124 LEU A O 1
ATOM 982 N N . ARG A 1 125 ? 0.291 37.610 -4.825 1.00 59.44 125 ARG A N 1
ATOM 983 C CA . ARG A 1 125 ? 0.998 37.293 -3.542 1.00 59.44 125 ARG A CA 1
ATOM 984 C C . ARG A 1 125 ? 1.641 35.892 -3.507 1.00 59.44 125 ARG A C 1
ATOM 986 O O . ARG A 1 125 ? 1.209 35.023 -4.258 1.00 59.44 125 ARG A O 1
ATOM 993 N N . TYR A 1 126 ? 2.538 35.636 -2.537 1.00 59.72 126 TYR A N 1
ATOM 994 C CA . TYR A 1 126 ? 3.168 34.331 -2.183 1.00 59.72 126 TYR A CA 1
ATOM 995 C C . TYR A 1 126 ? 2.202 33.145 -1.903 1.00 59.72 126 TYR A C 1
ATOM 997 O O . TYR A 1 126 ? 2.629 32.042 -1.559 1.00 59.72 126 TYR A O 1
ATOM 1005 N N . ASP A 1 127 ? 0.889 33.348 -2.030 1.00 65.50 127 ASP A N 1
ATOM 1006 C CA . ASP A 1 127 ? -0.150 32.330 -1.833 1.00 65.50 127 ASP A CA 1
ATOM 1007 C C . ASP A 1 127 ? -1.132 32.307 -3.017 1.00 65.50 127 ASP A C 1
ATOM 1009 O O . ASP A 1 127 ? -2.356 32.360 -2.862 1.00 65.50 127 ASP A O 1
ATOM 1013 N N . SER A 1 128 ? -0.583 32.348 -4.229 1.00 78.69 128 SER A N 1
ATOM 1014 C CA . SER A 1 128 ? -1.345 32.259 -5.477 1.00 78.69 128 SER A CA 1
ATOM 1015 C C . SER A 1 128 ? -1.390 30.815 -5.959 1.00 78.69 128 SER A C 1
ATOM 1017 O O . SER A 1 128 ? -0.415 30.076 -5.816 1.00 78.69 128 SER A O 1
ATOM 1019 N N . TYR A 1 129 ? -2.540 30.411 -6.498 1.00 85.50 129 TYR A N 1
ATOM 1020 C CA . TYR A 1 129 ? -2.793 29.033 -6.904 1.00 85.50 129 TYR A CA 1
ATOM 1021 C C . TYR A 1 129 ? -2.993 28.939 -8.409 1.00 85.50 129 TYR A C 1
ATOM 1023 O O . TYR A 1 129 ? -3.633 29.812 -8.993 1.00 85.50 129 TYR A O 1
ATOM 1031 N N . PHE A 1 130 ? -2.515 27.849 -8.999 1.00 87.56 130 PHE A N 1
ATOM 1032 C CA . PHE A 1 130 ? -2.836 27.451 -10.366 1.00 87.56 130 PHE A CA 1
ATOM 1033 C C . PHE A 1 130 ? -3.547 26.093 -10.374 1.00 87.56 130 PHE A C 1
ATOM 1035 O O . PHE A 1 130 ? -3.418 25.297 -9.438 1.00 87.56 130 PHE A O 1
ATOM 1042 N N . SER A 1 131 ? -4.320 25.842 -11.424 1.00 87.06 131 SER A N 1
ATOM 1043 C CA . SER A 1 131 ? -5.059 24.599 -11.654 1.00 87.06 131 SER A CA 1
ATOM 1044 C C . SER A 1 131 ? -4.704 24.013 -13.019 1.00 87.06 131 SER A C 1
ATOM 1046 O O . SER A 1 131 ? -4.251 24.738 -13.896 1.00 87.06 131 SER A O 1
ATOM 1048 N N . THR A 1 132 ? -4.940 22.715 -13.214 1.00 83.75 132 THR A N 1
ATOM 1049 C CA . THR A 1 132 ? -4.877 22.058 -14.538 1.00 83.75 132 THR A CA 1
ATOM 1050 C C . THR A 1 132 ? -6.254 21.896 -15.190 1.00 83.75 132 THR A C 1
ATOM 1052 O O . THR A 1 132 ? -6.395 21.269 -16.235 1.00 83.75 132 THR A O 1
ATOM 1055 N N . CYS A 1 133 ? -7.289 22.449 -14.557 1.00 81.56 133 CYS A N 1
ATOM 1056 C CA . CYS A 1 133 ? -8.678 22.331 -14.973 1.00 81.56 133 CYS A CA 1
ATOM 1057 C C . CYS A 1 133 ? -9.389 23.682 -14.835 1.00 81.56 133 CYS A C 1
ATOM 1059 O O . CYS A 1 133 ? -9.274 24.327 -13.786 1.00 81.56 133 CYS A O 1
ATOM 1061 N N . ASN A 1 134 ? -10.122 24.093 -15.871 1.00 85.38 134 ASN A N 1
ATOM 1062 C CA . ASN A 1 134 ? -10.806 25.389 -15.939 1.00 85.38 134 ASN A CA 1
ATOM 1063 C C . ASN A 1 134 ? -12.102 25.456 -15.111 1.00 85.38 134 ASN A C 1
ATOM 1065 O O . ASN A 1 134 ? -12.589 26.544 -14.812 1.00 85.38 134 ASN A O 1
ATOM 1069 N N . VAL A 1 135 ? -12.641 24.309 -14.683 1.00 85.00 135 VAL A N 1
ATOM 1070 C CA . VAL A 1 135 ? -13.762 24.259 -13.725 1.00 85.00 135 VAL A CA 1
ATOM 1071 C C . VAL A 1 135 ? -13.303 24.442 -12.273 1.00 85.00 135 VAL A C 1
ATOM 1073 O O . VAL A 1 135 ? -14.112 24.486 -11.348 1.00 85.00 135 VAL A O 1
ATOM 1076 N N . ALA A 1 136 ? -11.997 24.624 -12.050 1.00 86.12 136 ALA A N 1
ATOM 1077 C CA . ALA A 1 136 ? -11.455 24.810 -10.719 1.00 86.12 136 ALA A CA 1
ATOM 1078 C C . ALA A 1 136 ? -11.916 26.105 -10.059 1.00 86.12 136 ALA A C 1
ATOM 1080 O O . ALA A 1 136 ? -11.646 27.197 -10.541 1.00 86.12 136 ALA A O 1
ATOM 1081 N N . LYS A 1 137 ? -12.514 26.004 -8.870 1.00 87.38 137 LYS A N 1
ATOM 1082 C CA . LYS A 1 137 ? -12.843 27.190 -8.053 1.00 87.38 137 LYS A CA 1
ATOM 1083 C C . LYS A 1 137 ? -11.607 27.775 -7.360 1.00 87.38 137 LYS A C 1
ATOM 1085 O O . LYS A 1 137 ? -10.900 27.059 -6.646 1.00 87.38 137 LYS A O 1
ATOM 1090 N N . CYS A 1 138 ? -11.372 29.075 -7.513 1.00 86.56 138 CYS A N 1
ATOM 1091 C CA . CYS A 1 138 ? -10.301 29.820 -6.852 1.00 86.56 138 CYS A CA 1
ATOM 1092 C C . CYS A 1 138 ? -10.461 29.782 -5.322 1.00 86.56 138 CYS A C 1
ATOM 1094 O O . CYS A 1 138 ? -11.546 30.033 -4.796 1.00 86.56 138 CYS A O 1
ATOM 1096 N N . ARG A 1 139 ? -9.376 29.527 -4.573 1.00 83.38 139 ARG A N 1
ATOM 1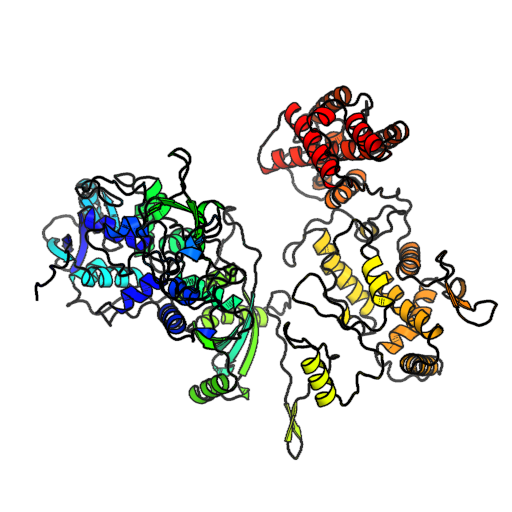097 C CA . ARG A 1 139 ? -9.426 29.469 -3.096 1.00 83.38 139 ARG A CA 1
ATOM 1098 C C . ARG A 1 139 ? -9.780 30.809 -2.439 1.00 83.38 139 ARG A C 1
ATOM 1100 O O . ARG A 1 139 ? -10.341 30.799 -1.348 1.00 83.38 139 ARG A O 1
ATOM 1107 N N . LYS A 1 140 ? -9.481 31.934 -3.100 1.00 84.94 140 LYS A N 1
ATOM 1108 C CA . LYS A 1 140 ? -9.699 33.291 -2.572 1.00 84.94 140 LYS A CA 1
ATOM 1109 C C . LYS A 1 140 ? -11.103 33.813 -2.876 1.00 84.94 140 LYS A C 1
ATOM 1111 O O . LYS A 1 140 ? -11.855 34.106 -1.959 1.00 84.94 140 LYS A O 1
ATOM 1116 N N . CYS A 1 141 ? -11.471 33.898 -4.155 1.00 87.75 141 CYS A N 1
ATOM 1117 C CA . CYS A 1 141 ? -12.739 34.506 -4.577 1.00 87.75 141 CYS A CA 1
ATOM 1118 C C . CYS A 1 141 ? -13.853 33.496 -4.893 1.00 87.75 141 CYS A C 1
ATOM 1120 O O . CYS A 1 141 ? -14.960 33.912 -5.218 1.00 87.75 141 CYS A O 1
ATOM 1122 N N . ARG A 1 142 ? -13.566 32.185 -4.856 1.00 87.00 142 ARG A N 1
ATOM 1123 C CA . ARG A 1 142 ? -14.495 31.079 -5.172 1.00 87.00 142 ARG A CA 1
ATOM 1124 C C . ARG A 1 142 ? -15.071 31.058 -6.597 1.00 87.00 142 ARG A C 1
ATOM 1126 O O . ARG A 1 142 ? -15.779 30.109 -6.923 1.00 87.00 142 ARG A O 1
ATOM 1133 N N . LYS A 1 143 ? -14.722 32.023 -7.455 1.00 89.00 143 LYS A N 1
ATOM 1134 C CA . LYS A 1 143 ? -15.012 32.009 -8.900 1.00 89.00 143 LYS A CA 1
ATOM 1135 C C . LYS A 1 143 ? -14.163 30.962 -9.626 1.00 89.00 143 LYS A C 1
ATOM 1137 O O . LYS A 1 143 ? -13.145 30.521 -9.092 1.00 89.00 143 LYS A O 1
ATOM 1142 N N . LEU A 1 144 ? -14.585 30.572 -10.825 1.00 89.44 144 LEU A N 1
ATOM 1143 C CA . LEU A 1 144 ? -13.846 29.635 -11.672 1.00 89.44 144 LEU A CA 1
ATOM 1144 C C . LEU A 1 144 ? -12.486 30.216 -12.096 1.00 89.44 144 LEU A C 1
ATOM 1146 O O . LEU A 1 144 ? -12.317 31.430 -12.218 1.00 89.44 144 LEU A O 1
ATOM 1150 N N . MET A 1 145 ? -11.507 29.337 -12.266 1.00 89.06 145 MET A N 1
ATOM 1151 C CA . MET A 1 145 ? -10.164 29.647 -12.742 1.00 89.06 145 MET A CA 1
ATOM 1152 C C . MET A 1 145 ? -10.120 29.379 -14.242 1.00 89.06 145 MET A C 1
ATOM 1154 O O . MET A 1 145 ? -9.859 28.259 -14.659 1.00 89.06 145 MET A O 1
ATOM 1158 N N . THR A 1 146 ? -10.414 30.398 -15.040 1.00 90.88 146 THR A N 1
ATOM 1159 C CA . THR A 1 146 ? -10.597 30.304 -16.497 1.00 90.88 146 THR A CA 1
ATOM 1160 C C . THR A 1 146 ? -9.473 30.958 -17.296 1.00 90.88 146 THR A C 1
ATOM 1162 O O . THR A 1 146 ? -9.357 30.694 -18.489 1.00 90.88 146 THR A O 1
ATOM 1165 N N . ARG A 1 147 ? -8.613 31.770 -16.663 1.00 89.44 147 ARG A N 1
ATOM 1166 C CA . ARG A 1 147 ? -7.487 32.432 -17.339 1.00 89.44 147 ARG A CA 1
ATOM 1167 C C . ARG A 1 147 ? -6.415 31.397 -17.676 1.00 89.44 147 ARG A C 1
ATOM 1169 O O . ARG A 1 147 ? -5.660 31.009 -16.789 1.00 89.44 147 ARG A O 1
ATOM 1176 N N . GLU A 1 148 ? -6.373 30.950 -18.927 1.00 89.06 148 GLU A N 1
ATOM 1177 C CA . GLU A 1 148 ? -5.334 30.046 -19.435 1.00 89.06 148 GLU A CA 1
ATOM 1178 C C . GLU A 1 148 ? -3.966 30.744 -19.430 1.00 89.06 148 GLU A C 1
ATOM 1180 O O . GLU A 1 148 ? -3.869 31.950 -19.669 1.00 89.06 148 GLU A O 1
ATOM 1185 N N . ILE A 1 149 ? -2.919 29.990 -19.106 1.00 85.94 149 ILE A N 1
ATOM 1186 C CA . ILE A 1 149 ? -1.537 30.466 -19.074 1.00 85.94 149 ILE A CA 1
ATOM 1187 C C . ILE A 1 149 ? -0.596 29.439 -19.693 1.00 85.94 149 ILE A C 1
ATOM 1189 O O . ILE A 1 149 ? -0.815 28.227 -19.602 1.00 85.94 149 ILE A O 1
ATOM 1193 N N . GLU A 1 150 ? 0.473 29.942 -20.299 1.00 82.56 150 GLU A N 1
ATOM 1194 C CA . GLU A 1 150 ? 1.483 29.112 -20.939 1.00 82.56 150 GLU A CA 1
ATOM 1195 C C . GLU A 1 150 ? 2.394 28.446 -19.905 1.00 82.56 150 GLU A C 1
ATOM 1197 O O . GLU A 1 150 ? 2.711 29.012 -18.853 1.00 82.56 150 GLU A O 1
ATOM 1202 N N . TYR A 1 151 ? 2.822 27.225 -20.218 1.00 77.25 151 TYR A N 1
ATOM 1203 C CA . TYR A 1 151 ? 3.821 26.487 -19.457 1.00 77.25 151 TYR A CA 1
ATOM 1204 C C . TYR A 1 151 ? 5.009 26.186 -20.357 1.00 77.25 151 TYR A C 1
ATOM 1206 O O . TYR A 1 151 ? 4.846 25.578 -21.415 1.00 77.25 151 TYR A O 1
ATOM 1214 N N . GLN A 1 152 ? 6.197 26.582 -19.913 1.00 70.88 152 GLN A N 1
ATOM 1215 C CA . GLN A 1 152 ? 7.440 26.324 -20.621 1.00 70.88 152 GLN A CA 1
ATOM 1216 C C . GLN A 1 152 ? 8.276 25.323 -19.828 1.00 70.88 152 GLN A C 1
ATOM 1218 O O . GLN A 1 152 ? 8.687 25.591 -18.696 1.00 70.88 152 GLN A O 1
ATOM 1223 N N . ASP A 1 153 ? 8.525 24.157 -20.424 1.00 65.06 153 ASP A N 1
ATOM 1224 C CA . ASP A 1 153 ? 9.441 23.177 -19.855 1.00 65.06 153 ASP A CA 1
ATOM 1225 C C . ASP A 1 153 ? 10.880 23.488 -20.283 1.00 65.06 153 ASP A C 1
ATOM 1227 O O . ASP A 1 153 ? 11.157 23.782 -21.446 1.00 65.06 153 ASP A O 1
ATOM 1231 N N . ILE A 1 154 ? 11.812 23.435 -19.335 1.00 54.91 154 ILE A N 1
ATOM 1232 C CA . ILE A 1 154 ? 13.223 23.785 -19.560 1.00 54.91 154 ILE A CA 1
ATOM 1233 C C . ILE A 1 154 ? 13.938 22.641 -20.314 1.00 54.91 154 ILE A C 1
ATOM 1235 O O . ILE A 1 154 ? 15.010 22.839 -20.883 1.00 54.91 154 ILE A O 1
ATOM 1239 N N . HIS A 1 155 ? 13.319 21.455 -20.388 1.00 50.97 155 HIS A N 1
ATOM 1240 C CA . HIS A 1 155 ? 13.908 20.239 -20.953 1.00 50.97 155 HIS A CA 1
ATOM 1241 C C . HIS A 1 155 ? 13.445 19.859 -22.373 1.00 50.97 155 HIS A C 1
ATOM 1243 O O . HIS A 1 155 ? 13.873 18.825 -22.876 1.00 50.97 155 HIS A O 1
ATOM 1249 N N . THR A 1 156 ? 12.616 20.652 -23.063 1.00 46.16 156 THR A N 1
ATOM 1250 C CA . THR A 1 156 ? 12.038 20.252 -24.369 1.00 46.16 156 THR A CA 1
ATOM 1251 C C . THR A 1 156 ? 12.763 20.777 -25.614 1.00 46.16 156 THR A C 1
ATOM 1253 O O . THR A 1 156 ? 12.183 20.776 -26.696 1.00 46.16 156 THR A O 1
ATOM 1256 N N . LYS A 1 157 ? 14.038 21.177 -25.526 1.00 41.69 157 LYS A N 1
ATOM 1257 C CA . LYS A 1 157 ? 14.876 21.354 -26.729 1.00 41.69 157 LYS A CA 1
ATOM 1258 C C . LYS A 1 157 ? 15.661 20.075 -27.021 1.00 41.69 157 LYS A C 1
ATOM 1260 O O . LYS A 1 157 ? 16.867 20.035 -26.810 1.00 41.69 157 LYS A O 1
ATOM 1265 N N . ASN A 1 158 ? 14.976 19.045 -27.512 1.00 43.97 158 ASN A N 1
ATOM 1266 C CA . ASN A 1 158 ? 15.652 17.963 -28.227 1.00 43.97 158 ASN A CA 1
ATOM 1267 C C . ASN A 1 158 ? 15.662 18.315 -29.715 1.00 43.97 158 ASN A C 1
ATOM 1269 O O . ASN A 1 158 ? 14.640 18.730 -30.261 1.00 43.97 158 ASN A O 1
ATOM 1273 N N . ASN A 1 159 ? 16.824 18.177 -30.353 1.00 42.78 159 ASN A N 1
ATOM 1274 C CA . ASN A 1 159 ? 16.953 18.274 -31.803 1.00 42.78 159 ASN A CA 1
ATOM 1275 C C . ASN A 1 159 ? 15.953 17.308 -32.458 1.00 42.78 159 ASN A C 1
ATOM 1277 O O . ASN A 1 159 ? 15.864 16.147 -32.066 1.00 42.78 159 ASN A O 1
ATOM 1281 N N . HIS A 1 160 ? 15.195 17.796 -33.441 1.00 46.31 160 HIS A N 1
ATOM 1282 C CA . HIS A 1 160 ? 14.086 17.071 -34.072 1.00 46.31 160 HIS A CA 1
ATOM 1283 C C . HIS A 1 160 ? 14.484 15.751 -34.778 1.00 46.31 160 HIS A C 1
ATOM 1285 O O . HIS A 1 160 ? 13.595 14.980 -35.130 1.00 46.31 160 HIS A O 1
ATOM 1291 N N . ASP A 1 161 ? 15.781 15.457 -34.933 1.00 50.16 161 ASP A N 1
ATOM 1292 C CA . ASP A 1 161 ? 16.290 14.294 -35.679 1.00 50.16 161 ASP A CA 1
ATOM 1293 C C . ASP A 1 161 ? 16.608 13.035 -34.838 1.00 50.16 161 ASP A C 1
ATOM 1295 O O . ASP A 1 161 ? 16.741 11.952 -35.407 1.00 50.16 161 ASP A O 1
ATOM 1299 N N . ASP A 1 162 ? 16.667 13.109 -33.500 1.00 63.09 162 ASP A N 1
ATOM 1300 C CA . ASP A 1 162 ? 17.148 11.984 -32.663 1.00 63.09 162 ASP A CA 1
ATOM 1301 C C . ASP A 1 162 ? 16.061 10.976 -32.210 1.00 63.09 162 ASP A C 1
ATOM 1303 O O . ASP A 1 162 ? 16.376 9.968 -31.578 1.00 63.09 162 ASP A O 1
ATOM 1307 N N . GLY A 1 163 ? 14.787 11.182 -32.567 1.00 67.88 163 GLY A N 1
ATOM 1308 C CA . GLY A 1 163 ? 13.663 10.317 -32.161 1.00 67.88 163 GLY A CA 1
ATOM 1309 C C . GLY A 1 163 ? 13.267 10.419 -30.674 1.00 67.88 163 GLY A C 1
ATOM 1310 O O . GLY A 1 163 ? 13.961 11.027 -29.863 1.00 67.88 163 GLY A O 1
ATOM 1311 N N . VAL A 1 164 ? 12.092 9.881 -30.300 1.00 79.31 164 VAL A N 1
ATOM 1312 C CA . VAL A 1 164 ? 11.524 10.054 -28.937 1.00 79.31 164 VAL A CA 1
ATOM 1313 C C . VAL A 1 164 ? 12.184 9.130 -27.907 1.00 79.31 164 VAL A C 1
ATOM 1315 O O . VAL A 1 164 ? 12.506 9.569 -26.804 1.00 79.31 164 VAL A O 1
ATOM 1318 N N . PHE A 1 165 ? 12.386 7.857 -28.255 1.00 86.31 165 PHE A N 1
ATOM 1319 C CA . PHE A 1 165 ? 13.039 6.857 -27.400 1.00 86.31 165 PHE A CA 1
ATOM 1320 C C . PHE A 1 165 ? 14.228 6.200 -28.093 1.00 86.31 165 PHE A C 1
ATOM 1322 O O . PHE A 1 165 ? 15.257 5.983 -27.458 1.00 86.31 165 PHE A O 1
ATOM 1329 N N . VAL A 1 166 ? 14.065 5.878 -29.376 1.00 87.38 166 VAL A N 1
ATOM 1330 C CA . VAL A 1 166 ? 15.096 5.359 -30.274 1.00 87.38 166 VAL A CA 1
ATOM 1331 C C . VAL A 1 166 ? 15.251 6.284 -31.489 1.00 87.38 166 VAL A C 1
ATOM 1333 O O . VAL A 1 166 ? 14.267 6.929 -31.873 1.00 87.38 166 VAL A O 1
ATOM 1336 N N . PRO A 1 167 ? 16.436 6.320 -32.130 1.00 87.06 167 PRO A N 1
ATOM 1337 C CA . PRO A 1 167 ? 16.678 7.143 -33.313 1.00 87.06 167 PRO A CA 1
ATOM 1338 C C . PRO A 1 167 ? 15.720 6.828 -34.459 1.00 87.06 167 PRO A C 1
ATOM 1340 O O . PRO A 1 167 ? 15.543 5.663 -34.817 1.00 87.06 167 PRO A O 1
ATOM 1343 N N . ASN A 1 168 ? 15.151 7.861 -35.086 1.00 84.06 168 ASN A N 1
ATOM 1344 C CA . ASN A 1 168 ? 14.193 7.694 -36.186 1.00 84.06 168 ASN A CA 1
ATOM 1345 C C . ASN A 1 168 ? 14.808 6.987 -37.408 1.00 84.06 168 ASN A C 1
ATOM 1347 O O . ASN A 1 168 ? 14.115 6.238 -38.090 1.00 84.06 168 ASN A O 1
ATOM 1351 N N . ALA A 1 169 ? 16.108 7.187 -37.651 1.00 83.06 169 ALA A N 1
ATOM 1352 C CA . ALA A 1 169 ? 16.851 6.562 -38.748 1.00 83.06 169 ALA A CA 1
ATOM 1353 C C . ALA A 1 169 ? 17.234 5.088 -38.495 1.00 83.06 169 ALA A C 1
ATOM 1355 O O . ALA A 1 169 ? 17.699 4.411 -39.413 1.00 83.06 169 ALA A O 1
ATOM 1356 N N . ALA A 1 170 ? 17.081 4.582 -37.266 1.00 86.81 170 ALA A N 1
ATOM 1357 C CA . ALA A 1 170 ? 17.386 3.191 -36.955 1.00 86.81 170 ALA A CA 1
ATOM 1358 C C . ALA A 1 170 ? 16.305 2.251 -37.509 1.00 86.81 170 ALA A C 1
ATOM 1360 O O . ALA A 1 170 ? 15.127 2.603 -37.572 1.00 86.81 170 ALA A O 1
ATOM 1361 N N . THR A 1 171 ? 16.712 1.036 -37.883 1.00 90.25 171 THR A N 1
ATOM 1362 C CA . THR A 1 171 ? 15.802 -0.012 -38.356 1.00 90.25 171 THR A CA 1
ATOM 1363 C C . THR A 1 171 ? 15.803 -1.202 -37.404 1.00 90.25 171 THR A C 1
ATOM 1365 O O . THR A 1 171 ? 16.821 -1.553 -36.796 1.00 90.25 171 THR A O 1
ATOM 1368 N N . PHE A 1 172 ? 14.638 -1.823 -37.266 1.00 92.81 172 PHE A N 1
ATOM 1369 C CA . PHE A 1 172 ? 14.364 -2.866 -36.289 1.00 92.81 172 PHE A CA 1
ATOM 1370 C C . PHE A 1 172 ? 13.594 -4.017 -36.922 1.00 92.81 172 PHE A C 1
ATOM 1372 O O . PHE A 1 172 ? 12.794 -3.814 -37.830 1.00 92.81 172 PHE A O 1
ATOM 1379 N N . ILE A 1 173 ? 13.805 -5.219 -36.398 1.00 93.19 173 ILE A N 1
ATOM 1380 C CA . ILE A 1 173 ? 12.974 -6.387 -36.674 1.00 93.19 173 ILE A CA 1
ATOM 1381 C C . ILE A 1 173 ? 11.901 -6.462 -35.587 1.00 93.19 173 ILE A C 1
ATOM 1383 O O . ILE A 1 173 ? 12.215 -6.429 -34.396 1.00 93.19 173 ILE A O 1
ATOM 1387 N N . VAL A 1 174 ? 10.642 -6.580 -35.998 1.00 94.81 174 VAL A N 1
ATOM 1388 C CA . VAL A 1 174 ? 9.479 -6.776 -35.131 1.00 94.81 174 VAL A CA 1
ATOM 1389 C C . VAL A 1 174 ? 8.830 -8.107 -35.487 1.00 94.81 174 VAL A C 1
ATOM 1391 O O . VAL A 1 174 ? 8.327 -8.287 -36.594 1.00 94.81 174 VAL A O 1
ATOM 1394 N N . THR A 1 175 ? 8.855 -9.067 -34.572 1.00 93.38 175 THR A N 1
ATOM 1395 C CA . THR A 1 175 ? 8.209 -10.371 -34.775 1.00 93.38 175 THR A CA 1
ATOM 1396 C C . THR A 1 175 ? 6.694 -10.274 -34.594 1.00 93.38 175 THR A C 1
ATOM 1398 O O . THR A 1 175 ? 6.185 -9.316 -34.013 1.00 93.38 175 THR A O 1
ATOM 1401 N N . ASP A 1 176 ? 5.956 -11.283 -35.067 1.00 90.38 176 ASP A N 1
ATOM 1402 C CA . ASP A 1 176 ? 4.491 -11.337 -34.944 1.00 90.38 176 ASP A CA 1
ATOM 1403 C C . ASP A 1 176 ? 4.017 -11.227 -33.483 1.00 90.38 176 ASP A C 1
ATOM 1405 O O . ASP A 1 176 ? 3.060 -10.521 -33.189 1.00 90.38 176 ASP A O 1
ATOM 1409 N N . ASP A 1 177 ? 4.765 -11.811 -32.541 1.00 88.88 177 ASP A N 1
ATOM 1410 C CA . ASP A 1 177 ? 4.531 -11.716 -31.095 1.00 88.88 177 ASP A CA 1
ATOM 1411 C C . ASP A 1 177 ? 5.088 -10.426 -30.445 1.00 88.88 177 ASP A C 1
ATOM 1413 O O . ASP A 1 177 ? 5.224 -10.369 -29.220 1.00 88.88 177 ASP A O 1
ATOM 1417 N N . LEU A 1 178 ? 5.381 -9.400 -31.254 1.00 93.81 178 LEU A N 1
ATOM 1418 C CA . LEU A 1 178 ? 5.835 -8.047 -30.894 1.00 93.81 178 LEU A CA 1
ATOM 1419 C C . LEU A 1 178 ? 7.186 -7.952 -30.168 1.00 93.81 178 LEU A C 1
ATOM 1421 O O . LEU A 1 178 ? 7.428 -6.989 -29.434 1.00 93.81 178 LEU A O 1
ATOM 1425 N N . ARG A 1 179 ? 8.107 -8.898 -30.389 1.00 92.62 179 ARG A N 1
ATOM 1426 C CA . ARG A 1 179 ? 9.504 -8.709 -29.966 1.00 92.62 179 ARG A CA 1
ATOM 1427 C C . ARG A 1 179 ? 10.176 -7.741 -30.922 1.00 92.62 179 ARG A C 1
ATOM 1429 O O . ARG A 1 179 ? 10.183 -7.962 -32.128 1.00 92.62 179 ARG A O 1
ATOM 1436 N N . VAL A 1 180 ? 10.774 -6.699 -30.364 1.00 93.12 180 VAL A N 1
ATOM 1437 C CA . VAL A 1 180 ? 11.590 -5.725 -31.090 1.00 93.12 180 VAL A CA 1
ATOM 1438 C C . VAL A 1 180 ? 13.063 -6.077 -30.917 1.00 93.12 180 VAL A C 1
ATOM 1440 O O . VAL A 1 180 ? 13.525 -6.298 -29.791 1.00 93.12 180 VAL A O 1
ATOM 1443 N N . MET A 1 181 ? 13.790 -6.137 -32.029 1.00 90.31 181 MET A N 1
ATOM 1444 C CA . MET A 1 181 ? 15.214 -6.462 -32.104 1.00 90.31 181 MET A CA 1
ATOM 1445 C C . MET A 1 181 ? 15.920 -5.521 -33.094 1.00 90.31 181 MET A C 1
ATOM 1447 O O . MET A 1 181 ? 15.274 -5.002 -34.004 1.00 90.31 181 MET A O 1
ATOM 1451 N N . PRO A 1 182 ? 17.236 -5.284 -32.962 1.00 87.69 182 PRO A N 1
ATOM 1452 C CA . PRO A 1 182 ? 18.002 -4.556 -33.975 1.00 87.69 182 PRO A CA 1
ATOM 1453 C C . PRO A 1 182 ? 17.916 -5.255 -35.335 1.00 87.69 182 PRO A C 1
ATOM 1455 O O . PRO A 1 182 ? 17.941 -6.485 -35.382 1.00 87.69 182 PRO A O 1
ATOM 1458 N N . ASN A 1 183 ? 17.833 -4.500 -36.431 1.00 88.81 183 ASN A N 1
ATOM 1459 C CA . ASN A 1 183 ? 17.825 -5.106 -37.759 1.00 88.81 183 ASN A CA 1
ATOM 1460 C C . ASN A 1 183 ? 19.242 -5.517 -38.183 1.00 88.81 183 ASN A C 1
ATOM 1462 O O . ASN A 1 183 ? 20.069 -4.673 -38.529 1.00 88.81 183 ASN A O 1
ATOM 1466 N N . THR A 1 184 ? 19.527 -6.820 -38.144 1.00 86.81 184 THR A N 1
ATOM 1467 C CA . THR A 1 184 ? 20.750 -7.409 -38.699 1.00 86.81 184 THR A CA 1
ATOM 1468 C C . THR A 1 184 ? 20.404 -8.630 -39.542 1.00 86.81 184 THR A C 1
ATOM 1470 O O . THR A 1 184 ? 19.477 -9.380 -39.229 1.00 86.81 184 THR A O 1
ATOM 1473 N N . LEU A 1 185 ? 21.180 -8.861 -40.604 1.00 84.00 185 LEU A N 1
ATOM 1474 C CA . LEU A 1 185 ? 20.948 -9.981 -41.517 1.00 84.00 185 LEU A CA 1
ATOM 1475 C C . LEU A 1 185 ? 20.992 -11.339 -40.795 1.00 84.00 185 LEU A C 1
ATOM 1477 O O . LEU A 1 185 ? 20.162 -12.202 -41.072 1.00 84.00 185 LEU A O 1
ATOM 1481 N N . ASP A 1 186 ? 21.901 -11.506 -39.831 1.00 84.12 186 ASP A N 1
ATOM 1482 C CA . ASP A 1 186 ? 22.025 -12.733 -39.035 1.00 84.12 186 ASP A CA 1
ATOM 1483 C C . ASP A 1 186 ? 20.749 -13.045 -38.240 1.00 84.12 186 ASP A C 1
ATOM 1485 O O . ASP A 1 186 ? 20.333 -14.202 -38.159 1.00 84.12 186 ASP A O 1
ATOM 1489 N N . LEU A 1 187 ? 20.094 -12.021 -37.680 1.00 84.31 187 LEU A N 1
ATOM 1490 C CA . LEU A 1 187 ? 18.836 -12.183 -36.949 1.00 84.31 187 LEU A CA 1
ATOM 1491 C C . LEU A 1 187 ? 17.683 -12.531 -37.895 1.00 84.31 187 LEU A C 1
ATOM 1493 O O . LEU A 1 187 ? 16.919 -13.452 -37.602 1.00 84.31 187 LEU A O 1
ATOM 1497 N N . SER A 1 188 ? 17.593 -11.863 -39.047 1.00 84.69 188 SER A N 1
ATOM 1498 C CA . SER A 1 188 ? 16.596 -12.167 -40.082 1.00 84.69 188 SER A CA 1
ATOM 1499 C C . SER A 1 188 ? 16.730 -13.606 -40.600 1.00 84.69 188 SER A C 1
ATOM 1501 O O . SER A 1 188 ? 15.734 -14.327 -40.703 1.00 84.69 188 SER A O 1
ATOM 1503 N N . LEU A 1 189 ? 17.959 -14.067 -40.864 1.00 83.12 189 LEU A N 1
ATOM 1504 C CA . LEU A 1 189 ? 18.238 -15.446 -41.279 1.00 83.12 189 LEU A CA 1
ATOM 1505 C C . LEU A 1 189 ? 17.964 -16.449 -40.151 1.00 83.12 189 LEU A C 1
ATOM 1507 O O . LEU A 1 189 ? 17.339 -17.482 -40.390 1.00 83.12 189 LEU A O 1
ATOM 1511 N N . GLY A 1 190 ? 18.351 -16.137 -38.911 1.00 82.94 190 GLY A N 1
ATOM 1512 C CA . GLY A 1 190 ? 18.047 -16.966 -37.743 1.00 82.94 190 GLY A CA 1
ATOM 1513 C C . GLY A 1 190 ? 16.540 -17.151 -37.521 1.00 82.94 190 GLY A C 1
ATOM 1514 O O . GLY A 1 190 ? 16.083 -18.263 -37.237 1.00 82.94 190 GLY A O 1
ATOM 1515 N N . LEU A 1 191 ? 15.741 -16.098 -37.723 1.00 83.69 191 LEU A N 1
ATOM 1516 C CA . LEU A 1 191 ? 14.280 -16.175 -37.658 1.00 83.69 191 LEU A CA 1
ATOM 1517 C C . LEU A 1 191 ? 13.713 -17.075 -38.761 1.00 83.69 191 LEU A C 1
ATOM 1519 O O . LEU A 1 191 ? 12.855 -17.909 -38.470 1.00 83.69 191 LEU A O 1
ATOM 1523 N N . LEU A 1 192 ? 14.224 -16.989 -39.989 1.00 81.56 192 LEU A N 1
ATOM 1524 C CA . LEU A 1 192 ? 13.825 -17.889 -41.076 1.00 81.56 192 LEU A CA 1
ATOM 1525 C C . LEU A 1 192 ? 14.179 -19.354 -40.768 1.00 81.56 192 LEU A C 1
ATOM 1527 O O . LEU A 1 192 ? 13.326 -20.233 -40.903 1.00 81.56 192 LEU A O 1
ATOM 1531 N N . PHE A 1 193 ? 15.385 -19.633 -40.270 1.00 80.50 193 PHE A N 1
ATOM 1532 C CA . PHE A 1 193 ? 15.777 -20.998 -39.902 1.00 80.50 193 PHE A CA 1
ATOM 1533 C C . PHE A 1 193 ? 14.949 -21.557 -38.740 1.00 80.50 193 PHE A C 1
ATOM 1535 O O . PHE A 1 193 ? 14.523 -22.709 -38.797 1.00 80.50 193 PHE A O 1
ATOM 1542 N N . SER A 1 194 ? 14.648 -20.745 -37.720 1.00 78.00 194 SER A N 1
ATOM 1543 C CA . SER A 1 194 ? 13.807 -21.172 -36.587 1.00 78.00 194 SER A CA 1
ATOM 1544 C C . SER A 1 194 ? 12.360 -21.489 -36.986 1.00 78.00 194 SER A C 1
ATOM 1546 O O . SER A 1 194 ? 11.719 -22.328 -36.356 1.00 78.00 194 SER A O 1
ATOM 1548 N N . HIS A 1 195 ? 11.865 -20.884 -38.070 1.00 75.19 195 HIS A N 1
ATOM 1549 C CA . HIS A 1 195 ? 10.571 -21.211 -38.674 1.00 75.19 195 HIS A CA 1
ATOM 1550 C C . HIS A 1 195 ? 10.644 -22.366 -39.693 1.00 75.19 195 HIS A C 1
ATOM 1552 O O . HIS A 1 195 ? 9.626 -22.711 -40.298 1.00 75.19 195 HIS A O 1
ATOM 1558 N N . GLY A 1 196 ? 11.816 -22.992 -39.859 1.00 76.19 196 GLY A N 1
ATOM 1559 C CA . GLY A 1 196 ? 12.017 -24.193 -40.673 1.00 76.19 196 GLY A CA 1
ATOM 1560 C C . GLY A 1 196 ? 12.237 -23.941 -42.166 1.00 76.19 196 GLY A C 1
ATOM 1561 O O . GLY A 1 196 ? 12.050 -24.860 -42.962 1.00 76.19 196 GLY A O 1
ATOM 1562 N N . PHE A 1 197 ? 12.605 -22.724 -42.574 1.00 75.94 197 PHE A N 1
ATOM 1563 C CA . PHE A 1 197 ? 12.865 -22.417 -43.981 1.00 75.94 197 PHE A CA 1
ATOM 1564 C C . PHE A 1 197 ? 14.280 -22.828 -44.406 1.00 75.94 197 PHE A C 1
ATOM 1566 O O . PHE A 1 197 ? 15.261 -22.467 -43.763 1.00 75.94 197 PHE A O 1
ATOM 1573 N N . THR A 1 198 ? 14.385 -23.532 -45.536 1.00 67.94 198 THR A N 1
ATOM 1574 C CA . THR A 1 198 ? 15.658 -23.897 -46.193 1.00 67.94 198 THR A CA 1
ATOM 1575 C C . THR A 1 198 ? 15.902 -23.129 -47.502 1.00 67.94 198 THR A C 1
ATOM 1577 O O . THR A 1 198 ? 16.967 -23.256 -48.099 1.00 67.94 198 THR A O 1
ATOM 1580 N N . GLY A 1 199 ? 14.937 -22.308 -47.941 1.00 66.25 199 GLY A N 1
ATOM 1581 C CA . GLY A 1 199 ? 14.995 -21.471 -49.146 1.00 66.25 199 GLY A CA 1
ATOM 1582 C C . GLY A 1 199 ? 13.892 -20.398 -49.168 1.00 66.25 199 GLY A C 1
ATOM 1583 O O . GLY A 1 199 ? 13.006 -20.394 -48.315 1.00 66.25 199 GLY A O 1
ATOM 1584 N N . THR A 1 200 ? 13.932 -19.477 -50.140 1.00 73.00 200 THR A N 1
ATOM 1585 C CA . THR A 1 200 ? 13.079 -18.264 -50.189 1.00 73.00 200 THR A CA 1
ATOM 1586 C C . THR A 1 200 ? 11.781 -18.410 -50.995 1.00 73.00 200 THR A C 1
ATOM 1588 O O . THR A 1 200 ? 10.954 -17.500 -51.009 1.00 73.00 200 THR A O 1
ATOM 1591 N N . SER A 1 201 ? 11.549 -19.557 -51.642 1.00 75.06 201 SER A N 1
ATOM 1592 C CA . SER A 1 201 ? 10.407 -19.792 -52.546 1.00 75.06 201 SER A CA 1
ATOM 1593 C C . SER A 1 201 ? 9.029 -19.593 -51.893 1.00 75.06 201 SER A C 1
ATOM 1595 O O . SER A 1 201 ? 8.072 -19.195 -52.561 1.00 75.06 201 SER A O 1
ATOM 1597 N N . HIS A 1 202 ? 8.924 -19.831 -50.584 1.00 78.62 202 HIS A N 1
ATOM 1598 C CA . HIS A 1 202 ? 7.675 -19.764 -49.818 1.00 78.62 202 HIS A CA 1
ATOM 1599 C C . HIS A 1 202 ? 7.424 -18.418 -49.126 1.00 78.62 202 HIS A C 1
ATOM 1601 O O . HIS A 1 202 ? 6.426 -18.280 -48.413 1.00 78.62 202 HIS A O 1
ATOM 1607 N N . VAL A 1 203 ? 8.300 -17.437 -49.337 1.00 85.38 203 VAL A N 1
ATOM 1608 C CA . VAL A 1 203 ? 8.274 -16.151 -48.641 1.00 85.38 203 VAL A CA 1
ATOM 1609 C C . VAL A 1 203 ? 7.897 -15.017 -49.607 1.00 85.38 203 VAL A C 1
ATOM 1611 O O . VAL A 1 203 ? 8.217 -15.064 -50.797 1.00 85.38 203 VAL A O 1
ATOM 1614 N N . GLU A 1 204 ? 7.155 -14.028 -49.117 1.00 88.56 204 GLU A N 1
ATOM 1615 C CA . GLU A 1 204 ? 6.716 -12.824 -49.835 1.00 88.56 204 GLU A CA 1
ATOM 1616 C C . GLU A 1 204 ? 7.021 -11.577 -49.001 1.00 88.56 204 GLU A C 1
ATOM 1618 O O . GLU A 1 204 ? 6.737 -11.564 -47.805 1.00 88.56 204 GLU A O 1
ATOM 1623 N N . GLU A 1 205 ? 7.562 -10.532 -49.624 1.00 90.56 205 GLU A N 1
ATOM 1624 C CA . GLU A 1 205 ? 7.642 -9.197 -49.023 1.00 90.56 205 GLU A CA 1
ATOM 1625 C C . GLU A 1 205 ? 6.356 -8.426 -49.338 1.00 90.56 205 GLU A C 1
ATOM 1627 O O . GLU A 1 205 ? 5.912 -8.387 -50.487 1.00 90.56 205 GLU A O 1
ATOM 1632 N N . ARG A 1 206 ? 5.766 -7.797 -48.321 1.00 89.94 206 ARG A N 1
ATOM 1633 C CA . ARG A 1 206 ? 4.642 -6.867 -48.460 1.00 89.94 206 ARG A CA 1
ATOM 1634 C C . ARG A 1 206 ? 4.932 -5.589 -47.699 1.00 89.94 206 ARG A C 1
ATOM 1636 O O . ARG A 1 206 ? 5.326 -5.649 -46.542 1.00 89.94 206 ARG A O 1
ATOM 1643 N N . THR A 1 207 ? 4.656 -4.442 -48.298 1.00 91.12 207 THR A N 1
ATOM 1644 C CA . THR A 1 207 ? 4.710 -3.156 -47.594 1.00 91.12 207 THR A CA 1
ATOM 1645 C C . THR A 1 207 ? 3.304 -2.757 -47.177 1.00 91.12 207 THR A C 1
ATOM 1647 O O . THR A 1 207 ? 2.389 -2.779 -48.001 1.00 91.12 207 THR A O 1
ATOM 1650 N N . ILE A 1 208 ? 3.128 -2.402 -45.906 1.00 89.69 208 ILE A N 1
ATOM 1651 C CA . ILE A 1 208 ? 1.855 -1.931 -45.359 1.00 89.69 208 ILE A CA 1
ATOM 1652 C C . ILE A 1 208 ? 2.011 -0.532 -44.768 1.00 89.69 208 ILE A C 1
ATOM 1654 O O . ILE A 1 208 ? 3.020 -0.212 -44.146 1.00 89.69 208 ILE A O 1
ATOM 1658 N N . GLU A 1 209 ? 0.977 0.286 -44.936 1.00 90.81 209 GLU A N 1
ATOM 1659 C CA . GLU A 1 209 ? 0.873 1.615 -44.339 1.00 90.81 209 GLU A CA 1
ATOM 1660 C C . GLU A 1 209 ? 0.017 1.530 -43.069 1.00 90.81 209 GLU A C 1
ATOM 1662 O O . GLU A 1 209 ? -1.152 1.135 -43.108 1.00 90.81 209 GLU A O 1
ATOM 1667 N N . ILE A 1 210 ? 0.599 1.898 -41.933 1.00 89.88 210 ILE A N 1
ATOM 1668 C CA . ILE A 1 210 ? -0.029 1.861 -40.616 1.00 89.88 210 ILE A CA 1
ATOM 1669 C C . ILE A 1 210 ? -0.362 3.292 -40.208 1.00 89.88 210 ILE A C 1
ATOM 1671 O O . ILE A 1 210 ? 0.512 4.070 -39.828 1.00 89.88 210 ILE A O 1
ATOM 1675 N N . GLY A 1 211 ? -1.648 3.628 -40.290 1.00 89.75 211 GLY A N 1
ATOM 1676 C CA . GLY A 1 211 ? -2.208 4.828 -39.683 1.00 89.75 211 GLY A CA 1
ATOM 1677 C C . GLY A 1 211 ? -2.714 4.557 -38.268 1.00 89.75 211 GLY A C 1
ATOM 1678 O O . GLY A 1 211 ? -2.554 3.472 -37.694 1.00 89.75 211 GLY A O 1
ATOM 1679 N N . ARG A 1 212 ? -3.392 5.550 -37.693 1.00 88.38 212 ARG A N 1
ATOM 1680 C CA . ARG A 1 212 ? -3.881 5.480 -36.312 1.00 88.38 212 ARG A CA 1
ATOM 1681 C C . ARG A 1 212 ? -4.836 4.310 -36.086 1.00 88.38 212 ARG A C 1
ATOM 1683 O O . ARG A 1 212 ? -4.686 3.598 -35.099 1.00 88.38 212 ARG A O 1
ATOM 1690 N N . GLN A 1 213 ? -5.794 4.087 -36.987 1.00 86.94 213 GLN A N 1
ATOM 1691 C CA . GLN A 1 213 ? -6.775 3.004 -36.845 1.00 86.94 213 GLN A CA 1
ATOM 1692 C C . GLN A 1 213 ? -6.115 1.619 -36.866 1.00 86.94 213 GLN A C 1
ATOM 1694 O O . GLN A 1 213 ? -6.432 0.781 -36.021 1.00 86.94 213 GLN A O 1
ATOM 1699 N N . GLN A 1 214 ? -5.159 1.403 -37.774 1.00 89.38 214 GLN A N 1
ATOM 1700 C CA . GLN A 1 214 ? -4.377 0.168 -37.869 1.00 89.38 214 GLN A CA 1
ATOM 1701 C C . GLN A 1 214 ? -3.554 -0.059 -36.597 1.00 89.38 214 GLN A C 1
ATOM 1703 O O . GLN A 1 214 ? -3.529 -1.171 -36.070 1.00 89.38 214 GLN A O 1
ATOM 1708 N N . MET A 1 215 ? -2.959 1.001 -36.039 1.00 90.69 215 MET A N 1
ATOM 1709 C CA . MET A 1 215 ? -2.247 0.908 -34.765 1.00 90.69 215 MET A CA 1
ATOM 1710 C C . MET A 1 215 ? -3.187 0.513 -33.615 1.00 90.69 215 MET A C 1
ATOM 1712 O O . MET A 1 215 ? -2.824 -0.323 -32.794 1.00 90.69 215 MET A O 1
ATOM 1716 N N . LEU A 1 216 ? -4.422 1.032 -33.567 1.00 89.25 216 LEU A N 1
ATOM 1717 C CA . LEU A 1 216 ? -5.400 0.616 -32.550 1.00 89.25 216 LEU A CA 1
ATOM 1718 C C . LEU A 1 216 ? -5.781 -0.859 -32.673 1.00 89.25 216 LEU A C 1
ATOM 1720 O O . LEU A 1 216 ? -5.895 -1.535 -31.651 1.00 89.25 216 LEU A O 1
ATOM 1724 N N . ILE A 1 217 ? -5.951 -1.362 -33.900 1.00 87.62 217 ILE A N 1
ATOM 1725 C CA . ILE A 1 217 ? -6.186 -2.791 -34.155 1.00 87.62 217 ILE A CA 1
ATOM 1726 C C . ILE A 1 217 ? -4.995 -3.610 -33.651 1.00 87.62 217 ILE A C 1
ATOM 1728 O O . ILE A 1 217 ? -5.200 -4.612 -32.968 1.00 87.62 217 ILE A O 1
ATOM 1732 N N . LEU A 1 218 ? -3.763 -3.154 -33.900 1.00 90.44 218 LEU A N 1
ATOM 1733 C CA . LEU A 1 218 ? -2.552 -3.820 -33.424 1.00 90.44 218 LEU A CA 1
ATOM 1734 C C . LEU A 1 218 ? -2.487 -3.879 -31.892 1.00 90.44 218 LEU A C 1
ATOM 1736 O O . LEU A 1 218 ? -2.248 -4.950 -31.340 1.00 90.44 218 LEU A O 1
ATOM 1740 N N . VAL A 1 219 ? -2.749 -2.766 -31.194 1.00 89.62 219 VAL A N 1
ATOM 1741 C CA . VAL A 1 219 ? -2.769 -2.727 -29.718 1.00 89.62 219 VAL A CA 1
ATOM 1742 C C . VAL A 1 219 ? -3.859 -3.640 -29.162 1.00 89.62 219 VAL A C 1
ATOM 1744 O O . VAL A 1 219 ? -3.612 -4.428 -28.251 1.00 89.62 219 VAL A O 1
ATOM 1747 N N . LYS A 1 220 ? -5.063 -3.580 -29.736 1.00 85.94 220 LYS A N 1
ATOM 1748 C CA . LYS A 1 220 ? -6.186 -4.434 -29.338 1.00 85.94 220 LYS A CA 1
ATOM 1749 C C . LYS A 1 220 ? -5.877 -5.915 -29.569 1.00 85.94 220 LYS A C 1
ATOM 1751 O O . LYS A 1 220 ? -6.195 -6.746 -28.721 1.00 85.94 220 LYS A O 1
ATOM 1756 N N . GLY A 1 221 ? -5.219 -6.228 -30.684 1.00 84.94 221 GLY A N 1
ATOM 1757 C CA . GLY A 1 221 ? -4.710 -7.552 -31.017 1.00 84.94 221 GLY A CA 1
ATOM 1758 C C . GLY A 1 221 ? -3.640 -8.019 -30.033 1.00 84.94 221 GLY A C 1
ATOM 1759 O O . GLY A 1 221 ? -3.737 -9.134 -29.538 1.00 84.94 221 GLY A O 1
ATOM 1760 N N . ALA A 1 222 ? -2.681 -7.169 -29.662 1.00 87.81 222 ALA A N 1
ATOM 1761 C CA . ALA A 1 222 ? -1.617 -7.496 -28.706 1.00 87.81 222 ALA A CA 1
ATOM 1762 C C . ALA A 1 222 ? -2.145 -7.899 -27.317 1.00 87.81 222 ALA A C 1
ATOM 1764 O O . ALA A 1 222 ? -1.494 -8.652 -26.591 1.00 87.81 222 ALA A O 1
ATOM 1765 N N . MET A 1 223 ? -3.330 -7.404 -26.945 1.00 82.75 223 MET A N 1
ATOM 1766 C CA . MET A 1 223 ? -4.004 -7.758 -25.694 1.00 82.75 223 MET A CA 1
ATOM 1767 C C . MET A 1 223 ? -4.846 -9.042 -25.788 1.00 82.75 223 MET A C 1
ATOM 1769 O O . MET A 1 223 ? -5.274 -9.558 -24.761 1.00 82.75 223 MET A O 1
ATOM 1773 N N . LEU A 1 224 ? -5.129 -9.571 -26.979 1.00 78.81 224 LEU A N 1
ATOM 1774 C CA . LEU A 1 224 ? -6.099 -10.667 -27.149 1.00 78.81 224 LEU A CA 1
ATOM 1775 C C . LEU A 1 224 ? -5.571 -11.871 -27.933 1.00 78.81 224 LEU A C 1
ATOM 1777 O O . LEU A 1 224 ? -6.069 -12.986 -27.761 1.00 78.81 224 LEU A O 1
ATOM 1781 N N . LEU A 1 225 ? -4.601 -11.643 -28.810 1.00 81.44 225 LEU A N 1
ATOM 1782 C CA . LEU A 1 225 ? -4.100 -12.582 -29.803 1.00 81.44 225 LEU A CA 1
ATOM 1783 C C . LEU A 1 225 ? -2.634 -12.911 -29.524 1.00 81.44 225 LEU A C 1
ATOM 1785 O O . LEU A 1 225 ? -1.916 -12.146 -28.887 1.00 81.44 225 LEU A O 1
ATOM 1789 N N . LYS A 1 226 ? -2.189 -14.060 -30.037 1.00 83.25 226 LYS A N 1
ATOM 1790 C CA . LYS A 1 226 ? -0.771 -14.457 -30.020 1.00 83.25 226 LYS A CA 1
ATOM 1791 C C . LYS A 1 226 ? 0.023 -13.899 -31.204 1.00 83.25 226 LYS A C 1
ATOM 1793 O O . LYS A 1 226 ? 1.226 -13.718 -31.082 1.00 83.25 226 LYS A O 1
ATOM 1798 N N . ASP A 1 227 ? -0.677 -13.641 -32.308 1.00 86.25 227 ASP A N 1
ATOM 1799 C CA . ASP A 1 227 ? -0.130 -13.291 -33.622 1.00 86.25 227 ASP A CA 1
ATOM 1800 C C . ASP A 1 227 ? -0.783 -11.978 -34.152 1.00 86.25 227 ASP A C 1
ATOM 1802 O O . ASP A 1 227 ? -1.556 -11.999 -35.120 1.00 86.25 227 ASP A O 1
ATOM 1806 N N . PRO A 1 228 ? -0.612 -10.832 -33.459 1.00 89.31 228 PRO A N 1
ATOM 1807 C CA . PRO A 1 228 ? -1.302 -9.582 -33.785 1.00 89.31 228 PRO A CA 1
ATOM 1808 C C . PRO A 1 228 ? -0.891 -8.931 -35.118 1.00 89.31 228 PRO A C 1
ATOM 1810 O O . PRO A 1 228 ? -1.740 -8.282 -35.734 1.00 89.31 228 PRO A O 1
ATOM 1813 N N . LEU A 1 229 ? 0.347 -9.100 -35.607 1.00 90.56 229 LEU A N 1
ATOM 1814 C CA . LEU A 1 229 ? 0.744 -8.566 -36.921 1.00 90.56 229 LEU A CA 1
ATOM 1815 C C . LEU A 1 229 ? 0.123 -9.384 -38.054 1.00 90.56 229 LEU A C 1
ATOM 1817 O O . LEU A 1 229 ? -0.356 -8.808 -39.030 1.00 90.56 229 LEU A O 1
ATOM 1821 N N . THR A 1 230 ? 0.056 -10.708 -37.912 1.00 89.62 230 THR A N 1
ATOM 1822 C CA . THR A 1 230 ? -0.673 -11.569 -38.855 1.00 89.62 230 THR A CA 1
ATOM 1823 C C . THR A 1 230 ? -2.138 -11.165 -38.946 1.00 89.62 230 THR A C 1
ATOM 1825 O O . THR A 1 230 ? -2.670 -11.039 -40.049 1.00 89.62 230 THR A O 1
ATOM 1828 N N . TYR A 1 231 ? -2.787 -10.898 -37.812 1.00 87.31 231 TYR A N 1
ATOM 1829 C CA . TYR A 1 231 ? -4.169 -10.418 -37.816 1.00 87.31 231 TYR A CA 1
ATOM 1830 C C . TYR A 1 231 ? -4.319 -9.062 -38.515 1.00 87.31 231 TYR A C 1
ATOM 1832 O O . TYR A 1 231 ? -5.265 -8.875 -39.274 1.00 87.31 231 TYR A O 1
ATOM 1840 N N . LEU A 1 232 ? -3.381 -8.135 -38.296 1.00 88.31 232 LEU A N 1
ATOM 1841 C CA . LEU A 1 232 ? -3.398 -6.821 -38.939 1.00 88.31 232 LEU A CA 1
ATOM 1842 C C . LEU A 1 232 ? -3.231 -6.918 -40.466 1.00 88.31 232 LEU A C 1
ATOM 1844 O O . LEU A 1 232 ? -3.941 -6.240 -41.202 1.00 88.31 232 LEU A O 1
ATOM 1848 N N . VAL A 1 233 ? -2.310 -7.762 -40.943 1.00 86.12 233 VAL A N 1
ATOM 1849 C CA . VAL A 1 233 ? -1.983 -7.904 -42.376 1.00 86.12 233 VAL A CA 1
ATOM 1850 C C . VAL A 1 233 ? -3.062 -8.662 -43.152 1.00 86.12 233 VAL A C 1
ATOM 1852 O O . VAL A 1 233 ? -3.292 -8.377 -44.325 1.00 86.12 233 VAL A O 1
ATOM 1855 N N . PHE A 1 234 ? -3.724 -9.629 -42.516 1.00 82.44 234 PHE A N 1
ATOM 1856 C CA . PHE A 1 234 ? -4.706 -10.521 -43.149 1.00 82.44 234 PHE A CA 1
ATOM 1857 C C . PHE A 1 234 ? -6.117 -10.335 -42.589 1.00 82.44 234 PHE A C 1
ATOM 1859 O O . PHE A 1 234 ? -6.904 -11.285 -42.561 1.00 82.44 234 PHE A O 1
ATOM 1866 N N . HIS A 1 235 ? -6.429 -9.120 -42.137 1.00 69.75 235 HIS A N 1
ATOM 1867 C CA . HIS A 1 235 ? -7.668 -8.785 -41.441 1.00 69.75 235 HIS A CA 1
ATOM 1868 C C . HIS A 1 235 ? -8.939 -9.212 -42.205 1.00 69.75 235 HIS A C 1
ATOM 1870 O O . HIS A 1 235 ? -9.912 -9.636 -41.588 1.00 69.75 235 HIS A O 1
ATOM 1876 N N . ASP A 1 236 ? -8.895 -9.210 -43.542 1.00 58.78 236 ASP A N 1
ATOM 1877 C CA . ASP A 1 236 ? -10.018 -9.590 -44.415 1.00 58.78 236 ASP A CA 1
ATOM 1878 C C . ASP A 1 236 ? -10.195 -11.112 -44.610 1.00 58.78 236 ASP A C 1
ATOM 1880 O O . ASP A 1 236 ? -11.206 -11.556 -45.152 1.00 58.78 236 ASP A O 1
ATOM 1884 N N . ILE A 1 237 ? -9.211 -11.932 -44.213 1.00 56.41 237 ILE A N 1
ATOM 1885 C CA . ILE A 1 237 ? -9.110 -13.354 -44.604 1.00 56.41 237 ILE A CA 1
ATOM 1886 C C . ILE A 1 237 ? -9.137 -14.303 -43.392 1.00 56.41 237 ILE A C 1
ATOM 1888 O O . ILE A 1 237 ? -9.568 -15.450 -43.527 1.00 56.41 237 ILE A O 1
ATOM 1892 N N . HIS A 1 238 ? -8.710 -13.863 -42.202 1.00 53.97 238 HIS A N 1
ATOM 1893 C CA . HIS A 1 238 ? -8.644 -14.732 -41.018 1.00 53.97 238 HIS A CA 1
ATOM 1894 C C . HIS A 1 238 ? -9.898 -14.632 -40.131 1.00 53.97 238 HIS A C 1
ATOM 1896 O O . HIS A 1 238 ? -10.055 -13.649 -39.407 1.00 53.97 238 HIS A O 1
ATOM 1902 N N . PRO A 1 239 ? -10.765 -15.665 -40.071 1.00 49.66 239 PRO A N 1
ATOM 1903 C CA . PRO A 1 239 ? -11.742 -15.767 -38.992 1.00 49.66 239 PRO A CA 1
ATOM 1904 C C . PRO A 1 239 ? -10.998 -15.927 -37.660 1.00 49.66 239 PRO A C 1
ATOM 1906 O O . PRO A 1 239 ? -10.056 -16.715 -37.584 1.00 49.66 239 PRO A O 1
ATOM 1909 N N . VAL A 1 240 ? -11.429 -15.202 -36.619 1.00 50.50 240 VAL A N 1
ATOM 1910 C CA . VAL A 1 240 ? -10.845 -15.168 -35.261 1.00 50.50 240 VAL A CA 1
ATOM 1911 C C . VAL A 1 240 ? -10.671 -16.588 -34.687 1.00 50.50 240 VAL A C 1
ATOM 1913 O O . VAL A 1 240 ? -11.521 -17.108 -33.967 1.00 50.50 240 VAL A O 1
ATOM 1916 N N . ARG A 1 241 ? -9.562 -17.257 -35.014 1.00 43.28 241 ARG A N 1
ATOM 1917 C CA . ARG A 1 241 ? -9.167 -18.560 -34.474 1.00 43.28 241 ARG A CA 1
ATOM 1918 C C . ARG A 1 241 ? -8.006 -18.330 -33.524 1.00 43.28 241 ARG A C 1
ATOM 1920 O O . ARG A 1 241 ? -6.880 -18.125 -33.954 1.00 43.28 241 ARG A O 1
ATOM 1927 N N . GLY A 1 242 ? -8.299 -18.380 -32.228 1.00 46.34 242 GLY A N 1
ATOM 1928 C CA . GLY A 1 242 ? -7.281 -18.278 -31.183 1.00 46.34 242 GLY A CA 1
ATOM 1929 C C . GLY A 1 242 ? -7.456 -17.101 -30.234 1.00 46.34 242 GLY A C 1
ATOM 1930 O O . GLY A 1 242 ? -6.454 -16.532 -29.810 1.00 46.34 242 GLY A O 1
ATOM 1931 N N . LEU A 1 243 ? -8.697 -16.766 -29.852 1.00 43.38 243 LEU A N 1
ATOM 1932 C CA . LEU A 1 243 ? -8.902 -16.071 -28.580 1.00 43.38 243 LEU A CA 1
ATOM 1933 C C . LEU A 1 243 ? -8.200 -16.901 -27.504 1.00 43.38 243 LEU A C 1
ATOM 1935 O O . LEU A 1 243 ? -8.498 -18.090 -27.342 1.00 43.38 243 LEU A O 1
ATOM 1939 N N . VAL A 1 244 ? -7.232 -16.300 -26.815 1.00 44.38 244 VAL A N 1
ATOM 1940 C CA . VAL A 1 244 ? -6.650 -16.901 -25.618 1.00 44.38 244 VAL A CA 1
ATOM 1941 C C . VAL A 1 244 ? -7.811 -17.093 -24.654 1.00 44.38 244 VAL A C 1
ATOM 1943 O O . VAL A 1 244 ? -8.306 -16.123 -24.100 1.00 44.38 244 VAL A O 1
ATOM 1946 N N . ASN A 1 245 ? -8.303 -18.326 -24.520 1.00 38.19 245 ASN A N 1
ATOM 1947 C CA . ASN A 1 245 ? -9.347 -18.653 -23.561 1.00 38.19 245 ASN A CA 1
ATOM 1948 C C . ASN A 1 245 ? -8.640 -18.723 -22.201 1.00 38.19 245 ASN A C 1
ATOM 1950 O O . ASN A 1 245 ? -7.871 -19.670 -21.985 1.00 38.19 245 ASN A O 1
ATOM 1954 N N . PRO A 1 246 ? -8.782 -17.715 -21.324 1.00 37.41 246 PRO A N 1
ATOM 1955 C CA . PRO A 1 246 ? -8.008 -17.665 -20.103 1.00 37.41 246 PRO A CA 1
ATOM 1956 C C . PRO A 1 246 ? -8.653 -18.644 -19.126 1.00 37.41 246 PRO A C 1
ATOM 1958 O O . PRO A 1 246 ? -9.576 -18.307 -18.394 1.00 37.41 246 PRO A O 1
ATOM 1961 N N . LYS A 1 247 ? -8.196 -19.898 -19.123 1.00 35.16 247 LYS A N 1
ATOM 1962 C CA . LYS A 1 247 ? -8.393 -20.728 -17.936 1.00 35.16 247 LYS A CA 1
ATOM 1963 C C . LYS A 1 247 ? -7.537 -20.114 -16.838 1.00 35.16 247 LYS A C 1
ATOM 1965 O O . LYS A 1 247 ? -6.330 -19.956 -17.028 1.00 35.16 247 LYS A O 1
ATOM 1970 N N . LEU A 1 248 ? -8.171 -19.763 -15.721 1.00 37.59 248 LEU A N 1
ATOM 1971 C CA . LEU A 1 248 ? -7.492 -19.376 -14.493 1.00 37.59 248 LEU A CA 1
ATOM 1972 C C . LEU A 1 248 ? -6.527 -20.516 -14.137 1.00 37.59 248 LEU A C 1
ATOM 1974 O O . LEU A 1 248 ? -6.946 -21.617 -13.784 1.00 37.59 248 LEU A O 1
ATOM 1978 N N . GLY A 1 249 ? -5.230 -20.304 -14.353 1.00 32.72 249 GLY A N 1
ATOM 1979 C CA . GLY A 1 249 ? -4.217 -21.279 -13.986 1.00 32.72 249 GLY A CA 1
ATOM 1980 C C . GLY A 1 249 ? -4.180 -21.386 -12.469 1.00 32.72 249 GLY A C 1
ATOM 1981 O O . GLY A 1 249 ? -3.691 -20.480 -11.799 1.00 32.72 249 GLY A O 1
ATOM 1982 N N . THR A 1 250 ? -4.692 -22.486 -11.924 1.00 31.17 250 THR A N 1
ATOM 1983 C CA . THR A 1 250 ? -4.510 -22.882 -10.526 1.00 31.17 250 THR A CA 1
ATOM 1984 C C . THR A 1 250 ? -3.058 -23.304 -10.316 1.00 31.17 250 THR A C 1
ATOM 1986 O O . THR A 1 250 ? -2.744 -24.491 -10.309 1.00 31.17 250 THR A O 1
ATOM 1989 N N . SER A 1 251 ? -2.145 -22.342 -10.214 1.00 29.23 251 SER A N 1
ATOM 1990 C CA . SER A 1 251 ? -0.807 -22.588 -9.679 1.00 29.23 251 SER A CA 1
ATOM 1991 C C . SER A 1 251 ? -0.191 -21.279 -9.195 1.00 29.23 251 SER A C 1
ATOM 1993 O O . SER A 1 251 ? 0.564 -20.629 -9.905 1.00 29.23 251 SER A O 1
ATOM 1995 N N . ILE A 1 252 ? -0.524 -20.887 -7.962 1.00 35.16 252 ILE A N 1
ATOM 1996 C CA . ILE A 1 252 ? 0.349 -20.019 -7.166 1.00 35.16 252 ILE A CA 1
ATOM 1997 C C . ILE A 1 252 ? 1.224 -20.970 -6.349 1.00 35.16 252 ILE A C 1
ATOM 1999 O O . ILE A 1 252 ? 0.958 -21.247 -5.182 1.00 35.16 252 ILE A O 1
ATOM 2003 N N . GLN A 1 253 ? 2.236 -21.551 -6.986 1.00 31.56 253 GLN A N 1
ATOM 2004 C CA . GLN A 1 253 ? 3.355 -22.129 -6.253 1.00 31.56 253 GLN A CA 1
ATOM 2005 C C . GLN A 1 253 ? 4.524 -21.158 -6.404 1.00 31.56 253 GLN A C 1
ATOM 2007 O O . GLN A 1 253 ? 5.011 -20.941 -7.506 1.00 31.56 253 GLN A O 1
ATOM 2012 N N . HIS A 1 254 ? 4.944 -20.592 -5.268 1.00 32.62 254 HIS A N 1
ATOM 2013 C CA . HIS A 1 254 ? 6.122 -19.735 -5.079 1.00 32.62 254 HIS A CA 1
ATOM 2014 C C . HIS A 1 254 ? 6.001 -18.234 -5.409 1.00 32.62 254 HIS A C 1
ATOM 2016 O O . HIS A 1 254 ? 6.808 -17.683 -6.147 1.00 32.62 254 HIS A O 1
ATOM 2022 N N . LEU A 1 255 ? 5.136 -17.511 -4.686 1.00 33.97 255 LEU A N 1
ATOM 2023 C CA . LEU A 1 255 ? 5.400 -16.100 -4.344 1.00 33.97 255 LEU A CA 1
ATOM 2024 C C . LEU A 1 255 ? 6.211 -16.009 -3.038 1.00 33.97 255 LEU A C 1
ATOM 2026 O O . LEU A 1 255 ? 5.787 -15.428 -2.041 1.00 33.97 255 LEU A O 1
ATOM 2030 N N . THR A 1 256 ? 7.405 -16.603 -3.034 1.00 33.03 256 THR A N 1
ATOM 2031 C CA . THR A 1 256 ? 8.401 -16.435 -1.965 1.00 33.03 256 THR A CA 1
ATOM 2032 C C . THR A 1 256 ? 9.809 -16.361 -2.545 1.00 33.03 256 THR A C 1
ATOM 2034 O O . THR A 1 256 ? 10.486 -17.374 -2.667 1.00 33.03 256 THR A O 1
ATOM 2037 N N . ARG A 1 257 ? 10.242 -15.134 -2.863 1.00 33.22 257 ARG A N 1
ATOM 2038 C CA . ARG A 1 257 ? 11.596 -14.557 -2.689 1.00 33.22 257 ARG A CA 1
ATOM 2039 C C . ARG A 1 257 ? 11.805 -13.454 -3.722 1.00 33.22 257 ARG A C 1
ATOM 2041 O O . ARG A 1 257 ? 12.327 -13.696 -4.793 1.00 33.22 257 ARG A O 1
ATOM 2048 N N . ASP A 1 258 ? 11.379 -12.247 -3.366 1.00 26.52 258 ASP A N 1
ATOM 2049 C CA . ASP A 1 258 ? 12.116 -11.030 -3.712 1.00 26.52 258 ASP A CA 1
ATOM 2050 C C . ASP A 1 258 ? 11.652 -9.898 -2.790 1.00 26.52 258 ASP A C 1
ATOM 2052 O O . ASP A 1 258 ? 10.499 -9.466 -2.817 1.00 26.52 258 ASP A O 1
ATOM 2056 N N . ASN A 1 259 ? 12.564 -9.454 -1.925 1.00 33.34 259 ASN A N 1
ATOM 2057 C CA . ASN A 1 259 ? 12.358 -8.491 -0.839 1.00 33.34 259 ASN A CA 1
ATOM 2058 C C . ASN A 1 259 ? 12.313 -7.019 -1.312 1.00 33.34 259 ASN A C 1
ATOM 2060 O O . ASN A 1 259 ? 12.802 -6.139 -0.613 1.00 33.34 259 ASN A O 1
ATOM 2064 N N . THR A 1 260 ? 11.750 -6.711 -2.484 1.00 35.19 260 THR A N 1
ATOM 2065 C CA . THR A 1 260 ? 11.846 -5.351 -3.068 1.00 35.19 260 THR A CA 1
ATOM 2066 C C . THR A 1 260 ? 10.523 -4.603 -3.233 1.00 35.19 260 THR A C 1
ATOM 2068 O O . THR A 1 260 ? 10.529 -3.447 -3.651 1.00 35.19 260 THR A O 1
ATOM 2071 N N . VAL A 1 261 ? 9.382 -5.194 -2.867 1.00 43.94 261 VAL A N 1
ATOM 2072 C CA . VAL A 1 261 ? 8.098 -4.474 -2.845 1.00 43.94 261 VAL A CA 1
ATOM 2073 C C . VAL A 1 261 ? 7.748 -4.147 -1.396 1.00 43.94 261 VAL A C 1
ATOM 2075 O O . VAL A 1 261 ? 7.362 -5.040 -0.643 1.00 43.94 261 VAL A O 1
ATOM 2078 N N . GLU A 1 262 ? 7.887 -2.878 -0.997 1.00 42.31 262 GLU A N 1
ATOM 2079 C CA . GLU A 1 262 ? 7.318 -2.370 0.257 1.00 42.31 262 GLU A CA 1
ATOM 2080 C C . GLU A 1 262 ? 5.818 -2.696 0.275 1.00 42.31 262 GLU A C 1
ATOM 2082 O O . GLU A 1 262 ? 5.020 -2.102 -0.453 1.00 42.31 262 GLU A O 1
ATOM 2087 N N . LYS A 1 263 ? 5.429 -3.707 1.058 1.00 48.31 263 LYS A N 1
ATOM 2088 C CA . LYS A 1 263 ? 4.026 -4.092 1.213 1.00 48.31 263 LYS A CA 1
ATOM 2089 C C . LYS A 1 263 ? 3.321 -2.993 2.002 1.00 48.31 263 LYS A C 1
ATOM 2091 O O . LYS A 1 263 ? 3.613 -2.795 3.180 1.00 48.31 263 LYS A O 1
ATOM 2096 N N . ASN A 1 264 ? 2.391 -2.293 1.360 1.00 51.78 264 ASN A N 1
ATOM 2097 C CA . ASN A 1 264 ? 1.507 -1.358 2.045 1.00 51.78 264 ASN A CA 1
ATOM 2098 C C . ASN A 1 264 ? 0.601 -2.163 2.998 1.00 51.78 264 ASN A C 1
ATOM 2100 O O . ASN A 1 264 ? -0.041 -3.120 2.570 1.00 51.78 264 ASN A O 1
ATOM 2104 N N . SER A 1 265 ? 0.551 -1.814 4.286 1.00 53.84 265 SER A N 1
ATOM 2105 C CA . SER A 1 265 ? -0.236 -2.534 5.308 1.00 53.84 265 SER A CA 1
ATOM 2106 C C . SER A 1 265 ? -1.738 -2.221 5.261 1.00 53.84 265 SER A C 1
ATOM 2108 O O . SER A 1 265 ? -2.482 -2.583 6.173 1.00 53.84 265 SER A O 1
ATOM 2110 N N . LYS A 1 266 ? -2.184 -1.515 4.218 1.00 68.38 266 LYS A N 1
ATOM 2111 C CA . LYS A 1 266 ? -3.553 -1.039 4.059 1.00 68.38 266 LYS A CA 1
ATOM 2112 C C . LYS A 1 266 ? -4.462 -2.184 3.612 1.00 68.38 266 LYS A C 1
ATOM 2114 O O . LYS A 1 266 ? -4.196 -2.835 2.607 1.00 68.38 266 LYS A O 1
ATOM 2119 N N . THR A 1 267 ? -5.541 -2.394 4.355 1.00 77.31 267 THR A N 1
ATOM 2120 C CA . THR A 1 267 ? -6.604 -3.359 4.052 1.00 77.31 267 THR A CA 1
ATOM 2121 C C . THR A 1 267 ? -7.952 -2.6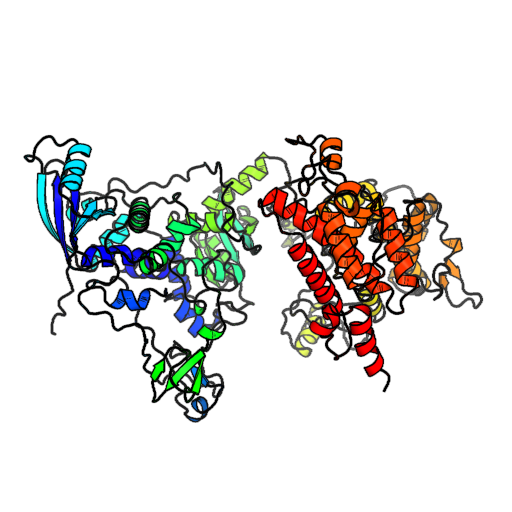49 4.034 1.00 77.31 267 THR A C 1
ATOM 2123 O O . THR A 1 267 ? -8.140 -1.693 4.787 1.00 77.31 267 THR A O 1
ATOM 2126 N N . MET A 1 268 ? -8.894 -3.134 3.231 1.00 81.81 268 MET A N 1
ATOM 2127 C CA . MET A 1 268 ? -10.273 -2.625 3.159 1.00 81.81 268 MET A CA 1
ATOM 2128 C C . MET A 1 268 ? -11.265 -3.778 3.306 1.00 81.81 268 MET A C 1
ATOM 2130 O O . MET A 1 268 ? -10.932 -4.923 3.004 1.00 81.81 268 MET A O 1
ATOM 2134 N N . THR A 1 269 ? -12.467 -3.491 3.791 1.00 80.50 269 THR A N 1
ATOM 2135 C CA . THR A 1 269 ? -13.543 -4.478 3.948 1.00 80.50 269 THR A CA 1
ATOM 2136 C C . THR A 1 269 ? -14.624 -4.238 2.909 1.00 80.50 269 THR A C 1
ATOM 2138 O O . THR A 1 269 ? -14.972 -3.090 2.651 1.00 80.50 269 THR A O 1
ATOM 2141 N N . LEU A 1 270 ? -15.157 -5.311 2.331 1.00 85.62 270 LEU A N 1
ATOM 2142 C CA . LEU A 1 270 ? -16.181 -5.252 1.294 1.00 85.62 270 LEU A CA 1
ATOM 2143 C C . LEU A 1 270 ? -17.303 -6.240 1.620 1.00 85.62 270 LEU A C 1
ATOM 2145 O O . LEU A 1 270 ? -17.026 -7.397 1.940 1.00 85.62 270 LEU A O 1
ATOM 2149 N N . GLU A 1 271 ? -18.554 -5.796 1.525 1.00 86.12 271 GLU A N 1
ATOM 2150 C CA . GLU A 1 271 ? -19.726 -6.655 1.701 1.00 86.12 271 GLU A CA 1
ATOM 2151 C C . GLU A 1 271 ? -20.256 -7.096 0.334 1.00 86.12 271 GLU A C 1
ATOM 2153 O O . GLU A 1 271 ? -20.567 -6.272 -0.521 1.00 86.12 271 GLU A O 1
ATOM 2158 N N . LEU A 1 272 ? -20.335 -8.404 0.111 1.00 86.44 272 LEU A N 1
ATOM 2159 C CA . LEU A 1 272 ? -20.684 -9.043 -1.151 1.00 86.44 272 LEU A CA 1
ATOM 2160 C C . LEU A 1 272 ? -22.018 -9.781 -1.044 1.00 86.44 272 LEU A C 1
ATOM 2162 O O . LEU A 1 272 ? -22.265 -10.498 -0.077 1.00 86.44 272 LEU A O 1
ATOM 2166 N N . THR A 1 273 ? -22.840 -9.669 -2.085 1.00 85.75 273 THR A N 1
ATOM 2167 C CA . THR A 1 273 ? -24.116 -10.383 -2.215 1.00 85.75 273 THR A CA 1
ATOM 2168 C C . THR A 1 273 ? -23.970 -11.540 -3.206 1.00 85.75 273 THR A C 1
ATOM 2170 O O . THR A 1 273 ? -23.673 -11.320 -4.383 1.00 85.75 273 THR A O 1
ATOM 2173 N N . LEU A 1 274 ? -24.182 -12.770 -2.738 1.00 86.81 274 LEU A N 1
ATOM 2174 C CA . LEU A 1 274 ? -24.063 -14.027 -3.480 1.00 86.81 274 LEU A CA 1
ATOM 2175 C C . LEU A 1 274 ? -25.446 -14.624 -3.771 1.00 86.81 274 LEU A C 1
ATOM 2177 O O . LEU A 1 274 ? -26.306 -14.677 -2.894 1.00 86.81 274 LEU A O 1
ATOM 2181 N N . GLN A 1 275 ? -25.633 -15.137 -4.987 1.00 87.19 275 GLN A N 1
ATOM 2182 C CA . GLN A 1 275 ? -26.756 -16.004 -5.333 1.00 87.19 275 GLN A CA 1
ATOM 2183 C C . GLN A 1 275 ? -26.384 -17.474 -5.085 1.00 87.19 275 GLN A C 1
ATOM 2185 O O . GLN A 1 275 ? -25.480 -17.998 -5.748 1.00 87.19 275 GLN A O 1
ATOM 2190 N N . LYS A 1 276 ? -27.078 -18.155 -4.163 1.00 83.75 276 LYS A N 1
ATOM 2191 C CA . LYS A 1 276 ? -26.734 -19.523 -3.725 1.00 83.75 276 LYS A CA 1
ATOM 2192 C C . LYS A 1 276 ? -26.888 -20.534 -4.859 1.00 83.75 276 LYS A C 1
ATOM 2194 O O . LYS A 1 276 ? -25.970 -21.316 -5.108 1.00 83.75 276 LYS A O 1
ATOM 2199 N N . SER A 1 277 ? -28.009 -20.488 -5.578 1.00 82.50 277 SER A N 1
ATOM 2200 C CA . SER A 1 277 ? -28.346 -21.451 -6.634 1.00 82.50 277 SER A CA 1
ATOM 2201 C C . SER A 1 277 ? -27.332 -21.488 -7.777 1.00 82.50 277 SER A C 1
ATOM 2203 O O . SER A 1 277 ? -27.041 -22.559 -8.309 1.00 82.50 277 SER A O 1
ATOM 2205 N N . THR A 1 278 ? -26.761 -20.338 -8.141 1.00 84.12 278 THR A N 1
ATOM 2206 C CA . THR A 1 278 ? -25.790 -20.231 -9.238 1.00 84.12 278 THR A CA 1
ATOM 2207 C C . THR A 1 278 ? -24.351 -20.100 -8.762 1.00 84.12 278 THR A C 1
ATOM 2209 O O . THR A 1 278 ? -23.451 -20.160 -9.597 1.00 84.12 278 THR A O 1
ATOM 2212 N N . SER A 1 279 ? -24.124 -19.884 -7.462 1.00 83.44 279 SER A N 1
ATOM 2213 C CA . SER A 1 279 ? -22.806 -19.567 -6.898 1.00 83.44 279 SER A CA 1
ATOM 2214 C C . SER A 1 279 ? -22.133 -18.384 -7.612 1.00 83.44 279 SER A C 1
ATOM 2216 O O . SER A 1 279 ? -20.955 -18.439 -7.957 1.00 83.44 279 SER A O 1
ATOM 2218 N N . LYS A 1 280 ? -22.905 -17.320 -7.875 1.00 85.88 280 LYS A N 1
ATOM 2219 C CA . LYS A 1 280 ? -22.424 -16.101 -8.546 1.00 85.88 280 LYS A CA 1
ATOM 2220 C C . LYS A 1 280 ? -22.635 -14.887 -7.668 1.00 85.88 280 LYS A C 1
ATOM 2222 O O . LYS A 1 280 ? -23.723 -14.712 -7.115 1.00 85.88 280 LYS A O 1
ATOM 2227 N N . PHE A 1 281 ? -21.613 -14.050 -7.560 1.00 89.12 281 PHE A N 1
ATOM 2228 C CA . PHE A 1 281 ? -21.767 -12.755 -6.917 1.00 89.12 281 PHE A CA 1
ATOM 2229 C C . PHE A 1 281 ? -22.561 -11.819 -7.820 1.00 89.12 281 PHE A C 1
ATOM 2231 O O . PHE A 1 281 ? -22.422 -11.836 -9.041 1.00 89.12 281 PHE A O 1
ATOM 2238 N N . LEU A 1 282 ? -23.430 -11.023 -7.207 1.00 85.94 282 LEU A N 1
ATOM 2239 C CA . LEU A 1 282 ? -24.304 -10.095 -7.914 1.00 85.94 282 LEU A CA 1
ATOM 2240 C C . LEU A 1 282 ? -23.721 -8.683 -7.858 1.00 85.94 282 LEU A C 1
ATOM 2242 O O . LEU A 1 282 ? -23.453 -8.060 -8.887 1.00 85.94 282 LEU A O 1
ATOM 2246 N N . PHE A 1 283 ? -23.506 -8.188 -6.642 1.00 89.62 283 PHE A N 1
ATOM 2247 C CA . PHE A 1 283 ? -22.926 -6.881 -6.377 1.00 89.62 283 PHE A CA 1
ATOM 2248 C C . PHE A 1 283 ? -22.321 -6.825 -4.972 1.00 89.62 283 PHE A C 1
ATOM 2250 O O . PHE A 1 283 ? -22.590 -7.674 -4.120 1.00 89.62 283 PHE A O 1
ATOM 2257 N N . ALA A 1 284 ? -21.515 -5.797 -4.754 1.00 90.69 284 ALA A N 1
ATOM 2258 C CA . ALA A 1 284 ? -20.896 -5.427 -3.504 1.00 90.69 284 ALA A CA 1
ATOM 2259 C C . ALA A 1 284 ? -21.446 -4.084 -3.017 1.00 90.69 284 ALA A C 1
ATOM 2261 O O . ALA A 1 284 ? -21.642 -3.169 -3.824 1.00 90.69 284 ALA A O 1
ATOM 2262 N N . GLU A 1 285 ? -21.645 -3.950 -1.712 1.00 89.81 285 GLU A N 1
ATOM 2263 C CA . GLU A 1 285 ? -21.808 -2.661 -1.048 1.00 89.81 285 GLU A CA 1
ATOM 2264 C C . GLU A 1 285 ? -20.430 -2.179 -0.577 1.00 89.81 285 GLU A C 1
ATOM 2266 O O . GLU A 1 285 ? -19.711 -2.882 0.136 1.00 89.81 285 GLU A O 1
ATOM 2271 N N . ALA A 1 286 ? -20.035 -0.996 -1.045 1.00 89.69 286 ALA A N 1
ATOM 2272 C CA . ALA A 1 286 ? -18.688 -0.469 -0.895 1.00 89.69 286 ALA A CA 1
ATOM 2273 C C . ALA A 1 286 ? -18.686 0.977 -0.396 1.00 89.69 286 ALA A C 1
ATOM 2275 O O . ALA A 1 286 ? -19.469 1.812 -0.853 1.00 89.69 286 ALA A O 1
ATOM 2276 N N . GLU A 1 287 ? -17.743 1.305 0.482 1.00 89.56 287 GLU A N 1
ATOM 2277 C CA . GLU A 1 287 ? -17.425 2.690 0.824 1.00 89.56 287 GLU A CA 1
ATOM 2278 C C . GLU A 1 287 ? -16.541 3.352 -0.251 1.00 89.56 287 GLU A C 1
ATOM 2280 O O . GLU A 1 287 ? -16.031 2.713 -1.179 1.00 89.56 287 GLU A O 1
ATOM 2285 N N . GLN A 1 288 ? -16.343 4.668 -0.130 1.00 88.75 288 GLN A N 1
ATOM 2286 C CA . GLN A 1 288 ? -15.531 5.454 -1.063 1.00 88.75 288 GLN A CA 1
ATOM 2287 C C . GLN A 1 288 ? -14.091 4.954 -1.231 1.00 88.75 288 GLN A C 1
ATOM 2289 O O . GLN A 1 288 ? -13.466 5.257 -2.241 1.00 88.75 288 GLN A O 1
ATOM 2294 N N . ASP A 1 289 ? -13.523 4.269 -0.239 1.00 88.50 289 ASP A N 1
ATOM 2295 C CA . ASP A 1 289 ? -12.121 3.859 -0.244 1.00 88.50 289 ASP A CA 1
ATOM 2296 C C . ASP A 1 289 ? -11.877 2.687 -1.198 1.00 88.50 289 ASP A C 1
ATOM 2298 O O . ASP A 1 289 ? -10.910 2.733 -1.961 1.00 88.50 289 ASP A O 1
ATOM 2302 N N . PHE A 1 290 ? -12.780 1.704 -1.222 1.00 91.62 290 PHE A N 1
ATOM 2303 C CA . PHE A 1 290 ? -12.782 0.631 -2.212 1.00 91.62 290 PHE A CA 1
ATOM 2304 C C . PHE A 1 290 ? -13.019 1.182 -3.618 1.00 91.62 290 PHE A C 1
ATOM 2306 O O . PHE A 1 290 ? -12.319 0.804 -4.554 1.00 91.62 290 PHE A O 1
ATOM 2313 N N . VAL A 1 291 ? -13.958 2.117 -3.785 1.00 92.62 291 VAL A N 1
ATOM 2314 C CA . VAL A 1 291 ? -14.243 2.681 -5.112 1.00 92.62 291 VAL A CA 1
ATOM 2315 C C . VAL A 1 291 ? -13.092 3.552 -5.625 1.00 92.62 291 VAL A C 1
ATOM 2317 O O . VAL A 1 291 ? -12.708 3.416 -6.786 1.00 92.62 291 VAL A O 1
ATOM 2320 N N . ASP A 1 292 ? -12.483 4.386 -4.773 1.00 90.25 292 ASP A N 1
ATOM 2321 C CA . ASP A 1 292 ? -11.244 5.110 -5.099 1.00 90.25 292 ASP A CA 1
ATOM 2322 C C . ASP A 1 292 ? -10.130 4.129 -5.511 1.00 90.25 292 ASP A C 1
ATOM 2324 O O . ASP A 1 292 ? -9.386 4.394 -6.453 1.00 90.25 292 ASP A O 1
ATOM 2328 N N . PHE A 1 293 ? -10.006 2.999 -4.805 1.00 92.25 293 PHE A N 1
ATOM 2329 C CA . PHE A 1 293 ? -9.018 1.958 -5.093 1.00 92.25 293 PHE A CA 1
ATOM 2330 C C . PHE A 1 293 ? -9.243 1.308 -6.465 1.00 92.25 293 PHE A C 1
ATOM 2332 O O . PHE A 1 293 ? -8.302 1.242 -7.261 1.00 92.25 293 PHE A O 1
ATOM 2339 N N . VAL A 1 294 ? -10.473 0.876 -6.766 1.00 93.50 294 VAL A N 1
ATOM 2340 C CA . VAL A 1 294 ? -10.796 0.239 -8.049 1.00 93.50 294 VAL A CA 1
ATOM 2341 C C . VAL A 1 294 ? -10.672 1.243 -9.193 1.00 93.50 294 VAL A C 1
ATOM 2343 O O . VAL A 1 294 ? -10.058 0.912 -10.204 1.00 93.50 294 VAL A O 1
ATOM 2346 N N . PHE A 1 295 ? -11.144 2.489 -9.049 1.00 92.75 295 PHE A N 1
ATOM 2347 C CA . PHE A 1 295 ? -10.890 3.515 -10.070 1.00 92.75 295 PHE A CA 1
ATOM 2348 C C . PHE A 1 295 ? -9.399 3.786 -10.276 1.00 92.75 295 PHE A C 1
ATOM 2350 O O . PHE A 1 295 ? -8.980 4.032 -11.409 1.00 92.75 295 PHE A O 1
ATOM 2357 N N . GLY A 1 296 ? -8.590 3.639 -9.227 1.00 91.06 296 GLY A N 1
ATOM 2358 C CA . GLY A 1 296 ? -7.136 3.680 -9.315 1.00 91.06 296 GLY A CA 1
ATOM 2359 C C . GLY A 1 296 ? -6.536 2.645 -10.275 1.00 91.06 296 GLY A C 1
ATOM 2360 O O . GLY A 1 296 ? -5.394 2.816 -10.692 1.00 91.06 296 GLY A O 1
ATOM 2361 N N . PHE A 1 297 ? -7.267 1.603 -10.695 1.00 92.06 297 PHE A N 1
ATOM 2362 C CA . PHE A 1 297 ? -6.813 0.691 -11.754 1.00 92.06 297 PHE A CA 1
ATOM 2363 C C . PHE A 1 297 ? -6.631 1.422 -13.084 1.00 92.06 297 PHE A C 1
ATOM 2365 O O . PHE A 1 297 ? -5.669 1.159 -13.800 1.00 92.06 297 PHE A O 1
ATOM 2372 N N . LEU A 1 298 ? -7.507 2.380 -13.397 1.00 91.56 298 LEU A N 1
ATOM 2373 C CA . LEU A 1 298 ? -7.454 3.162 -14.635 1.00 91.56 298 LEU A CA 1
ATOM 2374 C C . LEU A 1 298 ? -6.215 4.071 -14.695 1.00 91.56 298 LEU A C 1
ATOM 2376 O O . LEU A 1 298 ? -5.790 4.468 -15.780 1.00 91.56 298 LEU A O 1
ATOM 2380 N N . GLU A 1 299 ? -5.615 4.375 -13.547 1.00 89.69 299 GLU A N 1
ATOM 2381 C CA . GLU A 1 299 ? -4.417 5.207 -13.434 1.00 89.69 299 GLU A CA 1
ATOM 2382 C C . GLU A 1 299 ? -3.134 4.407 -13.696 1.00 89.69 299 GLU A C 1
ATOM 2384 O O . GLU A 1 299 ? -2.118 4.997 -14.050 1.00 89.69 299 GLU A O 1
ATOM 2389 N N . ILE A 1 300 ? -3.154 3.075 -13.554 1.00 91.00 300 ILE A N 1
ATOM 2390 C CA . ILE A 1 300 ? -1.955 2.229 -13.646 1.00 91.00 300 ILE A CA 1
ATOM 2391 C C . ILE A 1 300 ? -1.410 2.240 -15.085 1.00 91.00 300 ILE A C 1
ATOM 2393 O O . ILE A 1 300 ? -2.123 1.828 -16.002 1.00 91.00 300 ILE A O 1
ATOM 2397 N N . PRO A 1 301 ? -0.147 2.654 -15.312 1.00 91.75 301 PRO A N 1
ATOM 2398 C CA . PRO A 1 301 ? 0.496 2.539 -16.616 1.00 91.75 301 PRO A CA 1
ATOM 2399 C C . PRO A 1 301 ? 0.750 1.081 -16.990 1.00 91.75 301 PRO A C 1
ATOM 2401 O O . PRO A 1 301 ? 1.131 0.277 -16.133 1.00 91.75 301 PRO A O 1
ATOM 2404 N N . LEU A 1 302 ? 0.609 0.751 -18.272 1.00 90.62 302 LEU A N 1
ATOM 2405 C CA . LEU A 1 302 ? 0.746 -0.621 -18.760 1.00 90.62 302 LEU A CA 1
ATOM 2406 C C . LEU A 1 302 ? 2.124 -1.236 -18.460 1.00 90.62 302 LEU A C 1
ATOM 2408 O O . LEU A 1 302 ? 2.196 -2.391 -18.042 1.00 90.62 302 LEU A O 1
ATOM 2412 N N . GLY A 1 303 ? 3.205 -0.460 -18.584 1.00 89.31 303 GLY A N 1
ATOM 2413 C CA . GLY A 1 303 ? 4.556 -0.895 -18.215 1.00 89.31 303 GLY A CA 1
ATOM 2414 C C . GLY A 1 303 ? 4.648 -1.281 -16.736 1.00 89.31 303 GLY A C 1
ATOM 2415 O O . GLY A 1 303 ? 5.106 -2.371 -16.406 1.00 89.31 303 GLY A O 1
ATOM 2416 N N . THR A 1 304 ? 4.087 -0.459 -15.839 1.00 89.00 304 THR A N 1
ATOM 2417 C CA . THR A 1 304 ? 4.035 -0.751 -14.394 1.00 89.00 304 THR A CA 1
ATOM 2418 C C . THR A 1 304 ? 3.207 -2.004 -14.096 1.00 89.00 304 THR A C 1
ATOM 2420 O O . THR A 1 304 ? 3.598 -2.809 -13.245 1.00 89.00 304 THR A O 1
ATOM 2423 N N . LEU A 1 305 ? 2.084 -2.199 -14.796 1.00 88.88 305 LEU A N 1
ATOM 2424 C CA . LEU A 1 305 ? 1.268 -3.407 -14.671 1.00 88.88 305 LEU A CA 1
ATOM 2425 C C . LEU A 1 305 ? 2.087 -4.660 -15.015 1.00 88.88 305 LEU A C 1
ATOM 2427 O O . LEU A 1 305 ? 2.159 -5.582 -14.206 1.00 88.88 305 LEU A O 1
ATOM 2431 N N . ILE A 1 306 ? 2.725 -4.682 -16.186 1.00 86.69 306 ILE A N 1
ATOM 2432 C CA . ILE A 1 306 ? 3.444 -5.858 -16.696 1.00 86.69 306 ILE A CA 1
ATOM 2433 C C . ILE A 1 306 ? 4.743 -6.093 -15.917 1.00 86.69 306 ILE A C 1
ATOM 2435 O O . ILE A 1 306 ? 4.971 -7.193 -15.412 1.00 86.69 306 ILE A O 1
ATOM 2439 N N . GLY A 1 307 ? 5.571 -5.059 -15.778 1.00 80.94 307 GLY A N 1
ATOM 2440 C CA . GLY A 1 307 ? 6.914 -5.158 -15.212 1.00 80.94 307 GLY A CA 1
ATOM 2441 C C . GLY A 1 307 ? 6.950 -5.299 -13.691 1.00 80.94 307 GLY A C 1
ATOM 2442 O O . GLY A 1 307 ? 7.791 -6.030 -13.167 1.00 80.94 307 GLY A O 1
ATOM 2443 N N . LYS A 1 308 ? 6.043 -4.631 -12.961 1.00 83.12 308 LYS A N 1
ATOM 2444 C CA . LYS A 1 308 ? 6.076 -4.592 -11.486 1.00 83.12 308 LYS A CA 1
ATOM 2445 C C . LYS A 1 308 ? 4.980 -5.417 -10.823 1.00 83.12 308 LYS A C 1
ATOM 2447 O O . LYS A 1 308 ? 5.276 -6.124 -9.861 1.00 83.12 308 LYS A O 1
ATOM 2452 N N . LEU A 1 309 ? 3.732 -5.290 -11.279 1.00 82.69 309 LEU A N 1
ATOM 2453 C CA . LEU A 1 309 ? 2.588 -5.917 -10.604 1.00 82.69 309 LEU A CA 1
ATOM 2454 C C . LEU A 1 309 ? 2.394 -7.379 -11.014 1.00 82.69 309 LEU A C 1
ATOM 2456 O O . LEU A 1 309 ? 2.066 -8.196 -10.161 1.00 82.69 309 LEU A O 1
ATOM 2460 N N . MET A 1 310 ? 2.622 -7.707 -12.288 1.00 78.06 310 MET A N 1
ATOM 2461 C CA . MET A 1 310 ? 2.289 -9.026 -12.833 1.00 78.06 310 MET A CA 1
ATOM 2462 C C . MET A 1 310 ? 3.494 -9.942 -13.091 1.00 78.06 310 MET A C 1
ATOM 2464 O O . MET A 1 310 ? 3.289 -11.140 -13.245 1.00 78.06 310 MET A O 1
ATOM 2468 N N . LYS A 1 311 ? 4.729 -9.412 -13.145 1.00 67.56 311 LYS A N 1
ATOM 2469 C CA . LYS A 1 311 ? 6.009 -10.160 -13.221 1.00 67.56 311 LYS A CA 1
ATOM 2470 C C . LYS A 1 311 ? 6.013 -11.397 -14.157 1.00 67.56 311 LYS A C 1
ATOM 2472 O O . LYS A 1 311 ? 6.627 -12.408 -13.835 1.00 67.56 311 LYS A O 1
ATOM 2477 N N . GLY A 1 312 ? 5.359 -11.321 -15.321 1.00 58.41 312 GLY A N 1
ATOM 2478 C CA . GLY A 1 312 ? 5.335 -12.410 -16.316 1.00 58.41 312 GLY A CA 1
ATOM 2479 C C . GLY A 1 312 ? 4.233 -13.467 -16.144 1.00 58.41 312 GLY A C 1
ATOM 2480 O O . GLY A 1 312 ? 4.272 -14.501 -16.804 1.00 58.41 312 GLY A O 1
ATOM 2481 N N . GLU A 1 313 ? 3.247 -13.231 -15.273 1.00 59.41 313 GLU A N 1
ATOM 2482 C CA . GLU A 1 313 ? 2.053 -14.078 -15.126 1.00 59.41 313 GLU A CA 1
ATOM 2483 C C . GLU A 1 313 ? 0.821 -13.541 -15.885 1.00 59.41 313 GLU A C 1
ATOM 2485 O O . GLU A 1 313 ? -0.327 -13.890 -15.556 1.00 59.41 313 GLU A O 1
ATOM 2490 N N . THR A 1 314 ? 1.010 -12.648 -16.864 1.00 61.09 314 THR A N 1
ATOM 2491 C CA . THR A 1 314 ? -0.119 -12.092 -17.620 1.00 61.09 314 THR A CA 1
ATOM 2492 C C . THR A 1 314 ? -0.531 -13.007 -18.768 1.00 61.09 314 THR A C 1
ATOM 2494 O O . THR A 1 314 ? 0.237 -13.804 -19.297 1.00 61.09 314 THR A O 1
ATOM 2497 N N . THR A 1 315 ? -1.777 -12.859 -19.212 1.00 62.81 315 THR A N 1
ATOM 2498 C CA . THR A 1 315 ? -2.265 -13.462 -20.461 1.00 62.81 315 THR A CA 1
ATOM 2499 C C . THR A 1 315 ? -1.803 -12.699 -21.708 1.00 62.81 315 THR A C 1
ATOM 2501 O O . THR A 1 315 ? -2.027 -13.168 -22.822 1.00 62.81 315 THR A O 1
ATOM 2504 N N . PHE A 1 316 ? -1.162 -11.533 -21.549 1.00 77.31 316 PHE A N 1
ATOM 2505 C CA . PHE A 1 316 ? -0.802 -10.613 -22.631 1.00 77.31 316 PHE A CA 1
ATOM 2506 C C . PHE A 1 316 ? 0.611 -10.872 -23.151 1.00 77.31 316 PHE A C 1
ATOM 2508 O O . PHE A 1 316 ? 1.491 -10.013 -23.063 1.00 77.3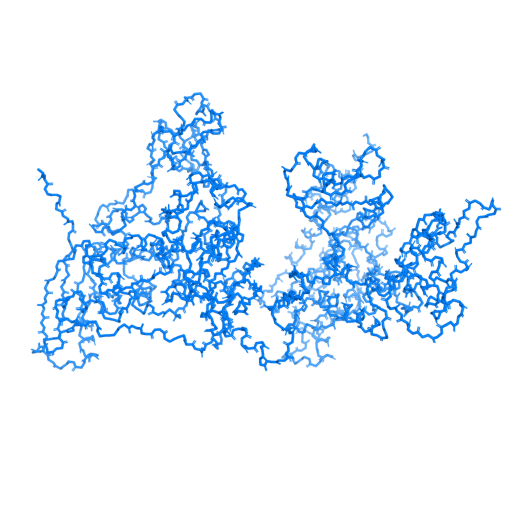1 316 PHE A O 1
ATOM 2515 N N . LYS A 1 317 ? 0.843 -12.069 -23.699 1.00 82.56 317 LYS A N 1
ATOM 2516 C CA . LYS A 1 317 ? 2.203 -12.510 -24.032 1.00 82.56 317 LYS A CA 1
ATOM 2517 C C . LYS A 1 317 ? 2.948 -11.554 -24.973 1.00 82.56 317 LYS A C 1
ATOM 2519 O O . LYS A 1 317 ? 4.135 -11.315 -24.776 1.00 82.56 317 LYS A O 1
ATOM 2524 N N . CYS A 1 318 ? 2.251 -10.957 -25.941 1.00 88.31 318 CYS A N 1
ATOM 2525 C CA . CYS A 1 318 ? 2.844 -9.986 -26.862 1.00 88.31 318 CYS A CA 1
ATOM 2526 C C . CYS A 1 318 ? 3.337 -8.719 -26.146 1.00 88.31 318 CYS A C 1
ATOM 2528 O O . CYS A 1 318 ? 4.398 -8.193 -26.469 1.00 88.31 318 CYS A O 1
ATOM 2530 N N . LEU A 1 319 ? 2.605 -8.240 -25.137 1.00 89.69 319 LEU A N 1
ATOM 2531 C CA . LEU A 1 319 ? 3.019 -7.073 -24.357 1.00 89.69 319 LEU A CA 1
ATOM 2532 C C . LEU A 1 319 ? 4.161 -7.410 -23.384 1.00 89.69 319 LEU A C 1
ATOM 2534 O O . LEU A 1 319 ? 5.032 -6.575 -23.158 1.00 89.69 319 LEU A O 1
ATOM 2538 N N . GLU A 1 320 ? 4.215 -8.635 -22.854 1.00 88.12 320 GLU A N 1
ATOM 2539 C CA . GLU A 1 320 ? 5.379 -9.107 -22.088 1.00 88.12 320 GLU A CA 1
ATOM 2540 C C . GLU A 1 320 ? 6.638 -9.164 -22.951 1.00 88.12 320 GLU A C 1
ATOM 2542 O O . GLU A 1 320 ? 7.689 -8.684 -22.538 1.00 88.12 320 GLU A O 1
ATOM 2547 N N . ASN A 1 321 ? 6.524 -9.709 -24.163 1.00 90.44 321 ASN A N 1
ATOM 2548 C CA . ASN A 1 321 ? 7.611 -9.743 -25.135 1.00 90.44 321 ASN A CA 1
ATOM 2549 C C . ASN A 1 321 ? 8.107 -8.331 -25.472 1.00 90.44 321 ASN A C 1
ATOM 2551 O O . ASN A 1 321 ? 9.313 -8.093 -25.497 1.00 90.44 321 ASN A O 1
ATOM 2555 N N . LEU A 1 322 ? 7.183 -7.389 -25.673 1.00 92.12 322 LEU A N 1
ATOM 2556 C CA . LEU A 1 322 ? 7.512 -5.991 -25.925 1.00 92.12 322 LEU A CA 1
ATOM 2557 C C . LEU A 1 322 ? 8.225 -5.347 -24.722 1.00 92.12 322 LEU A C 1
ATOM 2559 O O . LEU A 1 322 ? 9.223 -4.646 -24.892 1.00 92.12 322 LEU A O 1
ATOM 2563 N N . HIS A 1 323 ? 7.759 -5.622 -23.500 1.00 90.88 323 HIS A N 1
ATOM 2564 C CA . HIS A 1 323 ? 8.415 -5.175 -22.270 1.00 90.88 323 HIS A CA 1
ATOM 2565 C C . HIS A 1 323 ? 9.824 -5.782 -22.128 1.00 90.88 323 HIS A C 1
ATOM 2567 O O . HIS A 1 323 ? 10.780 -5.065 -21.836 1.00 90.88 323 HIS A O 1
ATOM 2573 N N . GLU A 1 324 ? 9.991 -7.084 -22.381 1.00 89.81 324 GLU A N 1
ATOM 2574 C CA . GLU A 1 324 ? 11.302 -7.746 -22.398 1.00 89.81 324 GLU A CA 1
ATOM 2575 C C . GLU A 1 324 ? 12.247 -7.146 -23.443 1.00 89.81 324 GLU A C 1
ATOM 2577 O O . GLU A 1 324 ? 13.438 -6.991 -23.162 1.00 89.81 324 GLU A O 1
ATOM 2582 N N . SER A 1 325 ? 11.735 -6.794 -24.626 1.00 91.50 325 SER A N 1
ATOM 2583 C CA . SER A 1 325 ? 12.511 -6.093 -25.647 1.00 91.50 325 SER A CA 1
ATOM 2584 C C . SER A 1 325 ? 13.053 -4.776 -25.106 1.00 91.50 325 SER A C 1
ATOM 2586 O O . SER A 1 325 ? 14.256 -4.561 -25.192 1.00 91.50 325 SER A O 1
ATOM 2588 N N . ILE A 1 326 ? 12.227 -3.949 -24.457 1.00 91.12 326 ILE A N 1
ATOM 2589 C CA . ILE A 1 326 ? 12.667 -2.684 -23.839 1.00 91.12 326 ILE A CA 1
ATOM 2590 C C . ILE A 1 326 ? 13.757 -2.931 -22.781 1.00 91.12 326 ILE A C 1
ATOM 2592 O O . ILE A 1 326 ? 14.758 -2.215 -22.752 1.00 91.12 326 ILE A O 1
ATOM 2596 N N . VAL A 1 327 ? 13.600 -3.964 -21.944 1.00 88.19 327 VAL A N 1
ATOM 2597 C CA . VAL A 1 327 ? 14.586 -4.340 -20.912 1.00 88.19 327 VAL A CA 1
ATOM 2598 C C . VAL A 1 327 ? 15.935 -4.732 -21.527 1.00 88.19 327 VAL A C 1
ATOM 2600 O O . VAL A 1 327 ? 16.976 -4.336 -21.009 1.00 88.19 327 VAL A O 1
ATOM 2603 N N . LYS A 1 328 ? 15.928 -5.508 -22.617 1.00 85.81 328 LYS A N 1
ATOM 2604 C CA . LYS A 1 328 ? 17.134 -6.085 -23.244 1.00 85.81 328 LYS A CA 1
ATOM 2605 C C . LYS A 1 328 ? 17.775 -5.177 -24.303 1.00 85.81 328 LYS A C 1
ATOM 2607 O O . LYS A 1 328 ? 18.851 -5.498 -24.810 1.00 85.81 328 LYS A O 1
ATOM 2612 N N . MET A 1 329 ? 17.124 -4.079 -24.683 1.00 80.62 329 MET A N 1
ATOM 2613 C CA . MET A 1 329 ? 17.553 -3.241 -25.801 1.00 80.62 329 MET A CA 1
ATOM 2614 C C . MET A 1 329 ? 18.742 -2.354 -25.436 1.00 80.62 329 MET A C 1
ATOM 2616 O O . MET A 1 329 ? 18.617 -1.416 -24.650 1.00 80.62 329 MET A O 1
ATOM 2620 N N . ASN A 1 330 ? 19.886 -2.622 -26.068 1.00 69.19 330 ASN A N 1
ATOM 2621 C CA . ASN A 1 330 ? 21.143 -1.900 -25.835 1.00 69.19 330 ASN A CA 1
ATOM 2622 C C . ASN A 1 330 ? 21.454 -0.826 -26.892 1.00 69.19 330 ASN A C 1
ATOM 2624 O O . ASN A 1 330 ? 22.374 -0.037 -26.700 1.00 69.19 330 ASN A O 1
ATOM 2628 N N . LEU A 1 331 ? 20.714 -0.787 -28.004 1.00 66.69 331 LEU A N 1
ATOM 2629 C CA . LEU A 1 331 ? 20.951 0.148 -29.108 1.00 66.69 331 LEU A CA 1
ATOM 2630 C C . LEU A 1 331 ? 19.927 1.287 -29.091 1.00 66.69 331 LEU A C 1
ATOM 2632 O O . LEU A 1 331 ? 18.725 1.042 -29.162 1.00 66.69 331 LEU A O 1
ATOM 2636 N N . GLY A 1 332 ? 20.413 2.528 -29.013 1.00 67.50 332 GLY A N 1
ATOM 2637 C CA . GLY A 1 332 ? 19.631 3.752 -29.233 1.00 67.50 332 GLY A CA 1
ATOM 2638 C C . GLY A 1 332 ? 18.671 4.168 -28.112 1.00 67.50 332 GLY A C 1
ATOM 2639 O O . GLY A 1 332 ? 18.281 5.328 -28.080 1.00 67.50 332 GLY A O 1
ATOM 2640 N N . LEU A 1 333 ? 18.321 3.274 -27.181 1.00 80.19 333 LEU A N 1
ATOM 2641 C CA . LEU A 1 333 ? 17.435 3.578 -26.053 1.00 80.19 333 LEU A CA 1
ATOM 2642 C C . LEU A 1 333 ? 18.230 4.059 -24.830 1.00 80.19 333 LEU A C 1
ATOM 2644 O O . LEU A 1 333 ? 19.012 3.300 -24.256 1.00 80.19 333 LEU A O 1
ATOM 2648 N N . SER A 1 334 ? 18.010 5.304 -24.397 1.00 79.81 334 SER A N 1
ATOM 2649 C CA . SER A 1 334 ? 18.680 5.850 -23.208 1.00 79.81 334 SER A CA 1
ATOM 2650 C C . SER A 1 334 ? 18.206 5.185 -21.909 1.00 79.81 334 SER A C 1
ATOM 2652 O O . SER A 1 334 ? 17.038 4.816 -21.775 1.00 79.81 334 SER A O 1
ATOM 2654 N N . GLU A 1 335 ? 19.094 5.087 -20.912 1.00 79.50 335 GLU A N 1
ATOM 2655 C CA . GLU A 1 335 ? 18.791 4.449 -19.617 1.00 79.50 335 GLU A CA 1
ATOM 2656 C C . GLU A 1 335 ? 17.569 5.075 -18.926 1.00 79.50 335 GLU A C 1
ATOM 2658 O O . GLU A 1 335 ? 16.719 4.379 -18.371 1.00 79.50 335 GLU A O 1
ATOM 2663 N N . ASN A 1 336 ? 17.433 6.403 -19.008 1.00 78.62 336 ASN A N 1
ATOM 2664 C CA . ASN A 1 336 ? 16.291 7.105 -18.429 1.00 78.62 336 ASN A CA 1
ATOM 2665 C C . ASN A 1 336 ? 14.977 6.762 -19.151 1.00 78.62 336 ASN A C 1
ATOM 2667 O O . ASN A 1 336 ? 13.972 6.508 -18.489 1.00 78.62 336 ASN A O 1
ATOM 2671 N N . SER A 1 337 ? 14.985 6.703 -20.487 1.00 81.31 337 SER A N 1
ATOM 2672 C CA . SER A 1 337 ? 13.813 6.296 -21.273 1.00 81.31 337 SER A CA 1
ATOM 2673 C C . SER A 1 337 ? 13.436 4.847 -20.994 1.00 81.31 337 SER A C 1
ATOM 2675 O O . SER A 1 337 ? 12.264 4.556 -20.765 1.00 81.31 337 SER A O 1
ATOM 2677 N N . ARG A 1 338 ? 14.426 3.948 -20.914 1.00 86.81 338 ARG A N 1
ATOM 2678 C CA . ARG A 1 338 ? 14.216 2.541 -20.551 1.00 86.81 338 ARG A CA 1
ATOM 2679 C C . ARG A 1 338 ? 13.530 2.421 -19.191 1.00 86.81 338 ARG A C 1
ATOM 2681 O O . ARG A 1 338 ? 12.494 1.768 -19.080 1.00 86.81 338 ARG A O 1
ATOM 2688 N N . ARG A 1 339 ? 14.058 3.103 -18.171 1.00 85.00 339 ARG A N 1
ATOM 2689 C CA . ARG A 1 339 ? 13.493 3.120 -16.813 1.00 85.00 339 ARG A CA 1
ATOM 2690 C C . ARG A 1 339 ? 12.048 3.628 -16.795 1.00 85.00 339 ARG A C 1
ATOM 2692 O O . ARG A 1 339 ? 11.200 3.024 -16.143 1.00 85.00 339 ARG A O 1
ATOM 2699 N N . LEU A 1 340 ? 11.768 4.713 -17.520 1.00 83.75 340 LEU A N 1
ATOM 2700 C CA . LEU A 1 340 ? 10.437 5.321 -17.593 1.00 83.75 340 LEU A CA 1
ATOM 2701 C C . LEU A 1 340 ? 9.440 4.517 -18.444 1.00 83.75 340 LEU A C 1
ATOM 2703 O O . LEU A 1 340 ? 8.242 4.672 -18.242 1.00 83.75 340 LEU A O 1
ATOM 2707 N N . LEU A 1 341 ? 9.890 3.663 -19.365 1.00 86.50 341 LEU A N 1
ATOM 2708 C CA . LEU A 1 341 ? 9.022 2.757 -20.126 1.00 86.50 341 LEU A CA 1
ATOM 2709 C C . LEU A 1 341 ? 8.709 1.464 -19.355 1.00 86.50 341 LEU A C 1
ATOM 2711 O O . LEU A 1 341 ? 7.574 0.997 -19.390 1.00 86.50 341 LEU A O 1
ATOM 2715 N N . ILE A 1 342 ? 9.691 0.912 -18.631 1.00 85.75 342 ILE A N 1
ATOM 2716 C CA . ILE A 1 342 ? 9.519 -0.279 -17.776 1.00 85.75 342 ILE A CA 1
ATOM 2717 C C . ILE A 1 342 ? 8.595 0.032 -16.599 1.00 85.75 342 ILE A C 1
ATOM 2719 O O . ILE A 1 342 ? 7.691 -0.737 -16.282 1.00 85.75 342 ILE A O 1
ATOM 2723 N N . GLN A 1 343 ? 8.809 1.172 -15.943 1.00 83.50 343 GLN A N 1
ATOM 2724 C CA . GLN A 1 343 ? 7.985 1.593 -14.819 1.00 83.50 343 GLN A CA 1
ATOM 2725 C C . GLN A 1 343 ? 7.628 3.079 -14.948 1.00 83.50 343 GLN A C 1
ATOM 2727 O O . GLN A 1 343 ? 8.230 3.923 -14.273 1.00 83.50 343 GLN A O 1
ATOM 2732 N N . PRO A 1 344 ? 6.640 3.417 -15.797 1.00 85.00 344 PRO A N 1
ATOM 2733 C CA . PRO A 1 344 ? 6.222 4.795 -15.984 1.00 85.00 344 PRO A CA 1
ATOM 2734 C C . PRO A 1 344 ? 5.770 5.418 -14.671 1.00 85.00 344 PRO A C 1
ATOM 2736 O O . PRO A 1 344 ? 4.903 4.900 -13.962 1.00 85.00 344 PRO A O 1
ATOM 2739 N N . GLU A 1 345 ? 6.384 6.550 -14.346 1.00 82.06 345 GLU A N 1
ATOM 2740 C CA . GLU A 1 345 ? 6.060 7.308 -13.148 1.00 82.06 345 GLU A CA 1
ATOM 2741 C C . GLU A 1 345 ? 4.778 8.111 -13.372 1.00 82.06 345 GLU A C 1
ATOM 2743 O O . GLU A 1 345 ? 4.675 8.911 -14.312 1.00 82.06 345 GLU A O 1
ATOM 2748 N N . LEU A 1 346 ? 3.812 7.915 -12.475 1.00 78.94 346 LEU A N 1
ATOM 2749 C CA . LEU A 1 346 ? 2.625 8.753 -12.390 1.00 78.94 346 LEU A CA 1
ATOM 2750 C C . LEU A 1 346 ? 2.961 10.035 -11.636 1.00 78.94 346 LEU A C 1
ATOM 2752 O O . LEU A 1 346 ? 3.708 10.032 -10.654 1.00 78.94 346 LEU A O 1
ATOM 2756 N N . GLU A 1 347 ? 2.373 11.151 -12.059 1.00 74.81 347 GLU A N 1
ATOM 2757 C CA . GLU A 1 347 ? 2.410 12.335 -11.210 1.00 74.81 347 GLU A CA 1
ATOM 2758 C C . GLU A 1 347 ? 1.598 12.084 -9.931 1.00 74.81 347 GLU A C 1
ATOM 2760 O O . GLU A 1 347 ? 0.483 11.567 -9.972 1.00 74.81 347 GLU A O 1
ATOM 2765 N N . TRP A 1 348 ? 2.130 12.520 -8.788 1.00 75.06 348 TRP A N 1
ATOM 2766 C CA . TRP A 1 348 ? 1.530 12.356 -7.454 1.00 75.06 348 TRP A CA 1
ATOM 2767 C C . TRP A 1 348 ? 0.057 12.796 -7.368 1.00 75.06 348 TRP A C 1
ATOM 2769 O O . TRP A 1 348 ? -0.720 12.267 -6.572 1.00 75.06 348 TRP A O 1
ATOM 2779 N N . LYS A 1 349 ? -0.329 13.780 -8.190 1.00 77.75 349 LYS A N 1
ATOM 2780 C CA . LYS A 1 349 ? -1.678 14.349 -8.269 1.00 77.75 349 LYS A CA 1
ATOM 2781 C C . LYS A 1 349 ? -2.720 13.348 -8.789 1.00 77.75 349 LYS A C 1
ATOM 2783 O O . LYS A 1 349 ? -3.903 13.542 -8.538 1.00 77.75 349 LYS A O 1
ATOM 2788 N N . TYR A 1 350 ? -2.279 12.288 -9.467 1.00 79.94 350 TYR A N 1
ATOM 2789 C CA . TYR A 1 350 ? -3.131 11.206 -9.952 1.00 79.94 350 TYR A CA 1
ATOM 2790 C C . TYR A 1 350 ? -3.246 10.038 -8.971 1.00 79.94 350 TYR A C 1
ATOM 2792 O O . TYR A 1 350 ? -4.085 9.201 -9.202 1.00 79.94 350 TYR A O 1
ATOM 2800 N N . VAL A 1 351 ? -2.472 9.957 -7.880 1.00 80.31 351 VAL A N 1
ATOM 2801 C CA . VAL A 1 351 ? -2.478 8.762 -7.007 1.00 80.31 351 VAL A CA 1
ATOM 2802 C C . VAL A 1 351 ? -3.324 8.987 -5.751 1.00 80.31 351 VAL A C 1
ATOM 2804 O O . VAL A 1 351 ? -2.998 9.849 -4.934 1.00 80.31 351 VAL A O 1
ATOM 2807 N N . SER A 1 352 ? -4.396 8.215 -5.553 1.00 82.19 352 SER A N 1
ATOM 2808 C CA . SER A 1 352 ? -5.215 8.292 -4.327 1.00 82.19 352 SER A CA 1
ATOM 2809 C C . SER A 1 352 ? -4.468 7.781 -3.086 1.00 82.19 352 SER A C 1
ATOM 2811 O O . SER A 1 352 ? -3.734 6.793 -3.152 1.00 82.19 352 SER A O 1
ATOM 2813 N N . LYS A 1 353 ? -4.739 8.365 -1.905 1.00 80.81 353 LYS A N 1
ATOM 2814 C CA . LYS A 1 353 ? -4.305 7.797 -0.607 1.00 80.81 353 LYS A CA 1
ATOM 2815 C C . LYS A 1 353 ? -4.846 6.384 -0.363 1.00 80.81 353 LYS A C 1
ATOM 2817 O O . LYS A 1 353 ? -4.363 5.686 0.530 1.00 80.81 353 LYS A O 1
ATOM 2822 N N . ASN A 1 354 ? -5.919 6.006 -1.059 1.00 82.25 354 ASN A N 1
ATOM 2823 C CA . ASN A 1 354 ? -6.613 4.728 -0.914 1.00 82.25 354 ASN A CA 1
ATOM 2824 C C . ASN A 1 354 ? -6.011 3.614 -1.768 1.00 82.25 354 ASN A C 1
ATOM 2826 O O . ASN A 1 354 ? -6.410 2.465 -1.617 1.00 82.25 354 ASN A O 1
ATOM 2830 N N . GLN A 1 355 ? -5.000 3.929 -2.579 1.00 84.62 355 GLN A N 1
ATOM 2831 C CA . GLN A 1 355 ? -4.350 2.946 -3.424 1.00 84.62 355 GLN A CA 1
ATOM 2832 C C . GLN A 1 355 ? -3.555 1.920 -2.594 1.00 84.62 355 GLN A C 1
ATOM 2834 O O . GLN A 1 355 ? -2.707 2.278 -1.772 1.00 84.62 355 GLN A O 1
ATOM 2839 N N . ILE A 1 356 ? -3.833 0.632 -2.819 1.00 84.38 356 ILE A N 1
ATOM 2840 C CA . ILE A 1 356 ? -3.125 -0.485 -2.173 1.00 84.38 356 ILE A CA 1
ATOM 2841 C C . ILE A 1 356 ? -1.789 -0.743 -2.884 1.00 84.38 356 ILE A C 1
ATOM 2843 O O . ILE A 1 356 ? -0.788 -1.061 -2.238 1.00 84.38 356 ILE A O 1
ATOM 2847 N N . PHE A 1 357 ? -1.748 -0.579 -4.210 1.00 84.94 357 PHE A N 1
ATOM 2848 C CA . PHE A 1 357 ? -0.537 -0.815 -4.991 1.00 84.94 357 PHE A CA 1
ATOM 2849 C C . PHE A 1 357 ? 0.526 0.268 -4.744 1.00 84.94 357 PHE A C 1
ATOM 2851 O O . PHE A 1 357 ? 0.197 1.455 -4.711 1.00 84.94 357 PHE A O 1
ATOM 2858 N N . PRO A 1 358 ? 1.818 -0.097 -4.645 1.00 73.56 358 PRO A N 1
ATOM 2859 C CA . PRO A 1 358 ? 2.914 0.854 -4.494 1.00 73.56 358 PRO A CA 1
ATOM 2860 C C . PRO A 1 358 ? 3.222 1.514 -5.845 1.00 73.56 358 PRO A C 1
ATOM 2862 O O . PRO A 1 358 ? 4.227 1.212 -6.503 1.00 73.56 358 PRO A O 1
ATOM 2865 N N . LEU A 1 359 ? 2.317 2.385 -6.292 1.00 73.56 359 LEU A N 1
ATOM 2866 C CA . LEU A 1 359 ? 2.505 3.219 -7.472 1.00 73.56 359 LEU A CA 1
ATOM 2867 C C . LEU A 1 359 ? 3.496 4.334 -7.121 1.00 73.56 359 LEU A C 1
ATOM 2869 O O . LEU A 1 359 ? 3.347 5.018 -6.107 1.00 73.56 359 LEU A O 1
ATOM 2873 N N . ASN A 1 360 ? 4.536 4.499 -7.941 1.00 61.03 360 ASN A N 1
ATOM 2874 C CA . ASN A 1 360 ? 5.548 5.531 -7.733 1.00 61.03 360 ASN A CA 1
ATOM 2875 C C . ASN A 1 360 ? 4.892 6.911 -7.913 1.00 61.03 360 ASN A C 1
ATOM 2877 O O . ASN A 1 360 ? 4.733 7.375 -9.038 1.00 61.03 360 ASN A O 1
ATOM 2881 N N . GLY A 1 361 ? 4.497 7.535 -6.802 1.00 54.38 361 GLY A N 1
ATOM 2882 C CA . GLY A 1 361 ? 3.865 8.857 -6.769 1.00 54.38 361 GLY A CA 1
ATOM 2883 C C . GLY A 1 361 ? 4.313 9.732 -5.597 1.00 54.38 361 GLY A C 1
ATOM 2884 O O . GLY A 1 361 ? 3.773 10.815 -5.411 1.00 54.38 361 GLY A O 1
ATOM 2885 N N . PHE A 1 362 ? 5.301 9.312 -4.803 1.00 46.69 362 PHE A N 1
ATOM 2886 C CA . PHE A 1 362 ? 5.763 10.079 -3.647 1.00 46.69 362 PHE A CA 1
ATOM 2887 C C . PHE A 1 362 ? 7.249 10.405 -3.755 1.00 46.69 362 PHE A C 1
ATOM 2889 O O . PHE A 1 362 ? 8.091 9.563 -3.471 1.00 46.69 362 PHE A O 1
ATOM 2896 N N . ASN A 1 363 ? 7.558 11.652 -4.139 1.00 37.47 363 ASN A N 1
ATOM 2897 C CA . ASN A 1 363 ? 8.544 12.449 -3.409 1.00 37.47 363 ASN A CA 1
ATOM 2898 C C . ASN A 1 363 ? 8.573 13.945 -3.786 1.00 37.47 363 ASN A C 1
ATOM 2900 O O . ASN A 1 363 ? 8.467 14.347 -4.945 1.00 37.47 363 ASN A O 1
ATOM 2904 N N . SER A 1 364 ? 8.829 14.731 -2.735 1.00 42.28 364 SER A N 1
ATOM 2905 C CA . SER A 1 364 ? 9.211 16.148 -2.646 1.00 42.28 364 SER A CA 1
ATOM 2906 C C . SER A 1 364 ? 8.116 17.232 -2.707 1.00 42.28 364 SER A C 1
ATOM 2908 O O . SER A 1 364 ? 7.332 17.362 -3.644 1.00 42.28 364 SER A O 1
ATOM 2910 N N . ARG A 1 365 ? 8.159 18.109 -1.690 1.00 40.91 365 ARG A N 1
ATOM 2911 C CA . ARG A 1 365 ? 7.441 19.395 -1.584 1.00 40.91 365 ARG A CA 1
ATOM 2912 C C . ARG A 1 365 ? 7.736 20.366 -2.747 1.00 40.91 365 ARG A C 1
ATOM 2914 O O . ARG A 1 365 ? 7.041 21.367 -2.871 1.00 40.91 365 ARG A O 1
ATOM 2921 N N . GLN A 1 366 ? 8.723 20.068 -3.598 1.00 45.38 366 GLN A N 1
ATOM 2922 C CA . GLN A 1 366 ? 9.132 20.898 -4.735 1.00 45.38 366 GLN A CA 1
ATOM 2923 C C . GLN A 1 366 ? 8.151 20.813 -5.924 1.00 45.38 366 GLN A C 1
ATOM 2925 O O . GLN A 1 366 ? 7.968 21.800 -6.622 1.00 45.38 366 GLN A O 1
ATOM 2930 N N . ASN A 1 367 ? 7.422 19.700 -6.099 1.00 51.03 367 ASN A N 1
ATOM 2931 C CA . ASN A 1 367 ? 6.500 19.495 -7.236 1.00 51.03 367 ASN A CA 1
ATOM 2932 C C . ASN A 1 367 ? 5.151 20.236 -7.132 1.00 51.03 367 ASN A C 1
ATOM 2934 O O . ASN A 1 367 ? 4.346 20.208 -8.063 1.00 51.03 367 ASN A O 1
ATOM 2938 N N . TYR A 1 368 ? 4.878 20.879 -5.996 1.00 62.06 368 TYR A N 1
ATOM 2939 C CA . TYR A 1 368 ? 3.657 21.660 -5.770 1.00 62.06 368 TYR A CA 1
ATOM 2940 C C . TYR A 1 368 ? 3.826 23.114 -6.177 1.00 62.06 368 TYR A C 1
ATOM 2942 O O . TYR A 1 368 ? 2.845 23.852 -6.205 1.00 62.06 368 TYR A O 1
ATOM 2950 N N . GLN A 1 369 ? 5.064 23.535 -6.412 1.00 72.06 369 GLN A N 1
ATOM 2951 C CA . GLN A 1 369 ? 5.420 24.918 -6.628 1.00 72.06 369 GLN A CA 1
ATOM 2952 C C . GLN A 1 369 ? 5.980 25.084 -8.034 1.00 72.06 369 GLN A C 1
ATOM 2954 O O . GLN A 1 369 ? 6.720 24.237 -8.529 1.00 72.06 369 GLN A O 1
ATOM 2959 N N . ARG A 1 370 ? 5.577 26.163 -8.692 1.00 75.50 370 ARG A N 1
ATOM 2960 C CA . ARG A 1 370 ? 6.079 26.558 -10.005 1.00 75.50 370 ARG A CA 1
ATOM 2961 C C . ARG A 1 370 ? 6.484 28.021 -9.948 1.00 75.50 370 ARG A C 1
ATOM 2963 O O . ARG A 1 370 ? 5.823 28.814 -9.270 1.00 75.50 370 ARG A O 1
ATOM 2970 N N . SER A 1 371 ? 7.547 28.365 -10.658 1.00 75.38 371 SER A N 1
ATOM 2971 C CA . SER A 1 371 ? 7.942 29.755 -10.851 1.00 75.38 371 SER A CA 1
ATOM 2972 C C . SER A 1 371 ? 7.010 30.389 -11.877 1.00 75.38 371 SER A C 1
ATOM 2974 O O . SER A 1 371 ? 6.651 29.748 -12.867 1.00 75.38 371 SER A O 1
ATOM 2976 N N . PHE A 1 372 ? 6.602 31.630 -11.633 1.00 74.81 372 PHE A N 1
ATOM 2977 C CA . PHE A 1 372 ? 5.792 32.408 -12.565 1.00 74.81 372 PHE A CA 1
ATOM 2978 C C . PHE A 1 372 ? 6.525 33.699 -12.914 1.00 74.81 372 PHE A C 1
ATOM 2980 O O . PHE A 1 372 ? 6.764 34.541 -12.043 1.00 74.81 372 PHE A O 1
ATOM 2987 N N . VAL A 1 373 ? 6.911 33.825 -14.182 1.00 71.06 373 VAL A N 1
ATOM 2988 C CA . VAL A 1 373 ? 7.726 34.933 -14.691 1.00 71.06 373 VAL A CA 1
ATOM 2989 C C . VAL A 1 373 ? 7.100 35.425 -15.990 1.00 71.06 373 VAL A C 1
ATOM 2991 O O . VAL A 1 373 ? 6.823 34.627 -16.878 1.00 71.06 373 VAL A O 1
ATOM 2994 N N . ASP A 1 374 ? 6.815 36.727 -16.056 1.00 70.19 374 ASP A N 1
ATOM 2995 C CA . ASP A 1 374 ? 6.294 37.428 -17.240 1.00 70.19 374 ASP A CA 1
ATOM 2996 C C . ASP A 1 374 ? 5.094 36.743 -17.936 1.00 70.19 374 ASP A C 1
ATOM 2998 O O . ASP A 1 374 ? 4.950 36.779 -19.152 1.00 70.19 374 ASP A O 1
ATOM 3002 N N . GLY A 1 375 ? 4.194 36.132 -17.153 1.00 72.00 375 GLY A N 1
ATOM 3003 C CA . GLY A 1 375 ? 2.982 35.477 -17.667 1.00 72.00 375 GLY A CA 1
ATOM 3004 C C . GLY A 1 375 ? 3.111 33.973 -17.932 1.00 72.00 375 GLY A C 1
ATOM 3005 O O . GLY A 1 375 ? 2.109 33.343 -18.268 1.00 72.00 375 GLY A O 1
ATOM 3006 N N . ILE A 1 376 ? 4.298 33.393 -17.732 1.00 76.94 376 ILE A N 1
ATOM 3007 C CA . ILE A 1 376 ? 4.624 32.002 -18.073 1.00 76.94 376 ILE A CA 1
ATOM 3008 C C . ILE A 1 376 ? 4.917 31.1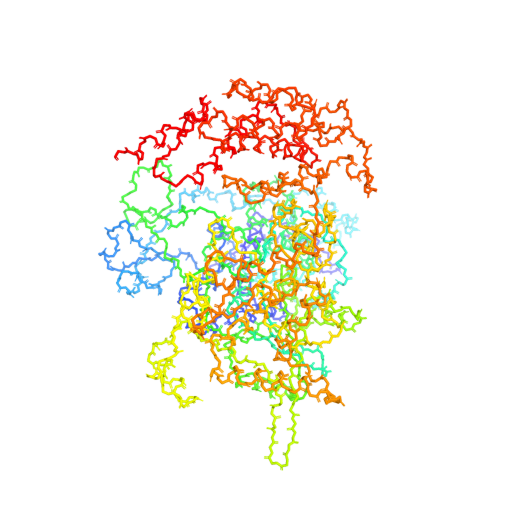97 -16.798 1.00 76.94 376 ILE A C 1
ATOM 3010 O O . ILE A 1 376 ? 5.667 31.635 -15.919 1.00 76.94 376 ILE A O 1
ATOM 3014 N N . LEU A 1 377 ? 4.333 29.998 -16.691 1.00 77.19 377 LEU A N 1
ATOM 3015 C CA . LEU A 1 377 ? 4.690 29.007 -15.672 1.00 77.19 377 LEU A CA 1
ATOM 3016 C C . LEU A 1 377 ? 5.923 28.212 -16.104 1.00 77.19 377 LEU A C 1
ATOM 3018 O O . LEU A 1 377 ? 5.981 27.699 -17.219 1.00 77.19 377 LEU A O 1
ATOM 3022 N N . MET A 1 378 ? 6.856 28.005 -15.181 1.00 74.06 378 MET A N 1
ATOM 3023 C CA . MET A 1 378 ? 8.055 27.199 -15.419 1.00 74.06 378 MET A CA 1
ATOM 3024 C C . MET A 1 378 ? 8.450 26.371 -14.181 1.00 74.06 378 MET A C 1
ATOM 3026 O O . MET A 1 378 ? 8.009 26.663 -13.059 1.00 74.06 378 MET A O 1
ATOM 3030 N N . PRO A 1 379 ? 9.236 25.289 -14.345 1.00 70.88 379 PRO A N 1
ATOM 3031 C CA . PRO A 1 379 ? 9.799 24.534 -13.226 1.00 70.88 379 PRO A CA 1
ATOM 3032 C C . PRO A 1 379 ? 10.626 25.412 -12.271 1.00 70.88 379 PRO A C 1
ATOM 3034 O O . PRO A 1 379 ? 11.332 26.319 -12.704 1.00 70.88 379 PRO A O 1
ATOM 3037 N N . CYS A 1 380 ? 10.580 25.120 -10.967 1.00 66.75 380 CYS A N 1
ATOM 3038 C CA . CYS A 1 380 ? 11.472 25.750 -9.991 1.00 66.75 380 CYS A CA 1
ATOM 3039 C C . CYS A 1 380 ? 12.885 25.152 -10.125 1.00 66.75 380 CYS A C 1
ATOM 3041 O O . CYS A 1 380 ? 13.158 24.098 -9.553 1.00 66.75 380 CYS A O 1
ATOM 3043 N N . THR A 1 381 ? 13.784 25.789 -10.878 1.00 57.19 381 THR A N 1
ATOM 3044 C CA . THR A 1 381 ? 15.196 25.375 -10.976 1.00 57.19 381 THR A CA 1
ATOM 3045 C C . THR A 1 381 ? 16.076 26.177 -10.022 1.00 57.19 381 THR A C 1
ATOM 3047 O O . THR A 1 381 ? 16.055 27.405 -10.046 1.00 57.19 381 THR A O 1
ATOM 3050 N N . PHE A 1 382 ? 16.888 25.497 -9.210 1.00 45.19 382 PHE A N 1
ATOM 3051 C CA . PHE A 1 382 ? 17.941 26.144 -8.423 1.00 45.19 382 PHE A CA 1
ATOM 3052 C C . PHE A 1 382 ? 19.016 26.705 -9.372 1.00 45.19 382 PHE A C 1
ATOM 3054 O O . PHE A 1 382 ? 19.697 25.928 -10.034 1.00 45.19 382 PHE A O 1
ATOM 3061 N N . GLY A 1 383 ? 19.177 28.033 -9.438 1.00 44.34 383 GLY A N 1
ATOM 3062 C CA . GLY A 1 383 ? 20.344 28.674 -10.072 1.00 44.34 383 GLY A CA 1
ATOM 3063 C C . GLY A 1 383 ? 20.088 29.641 -11.236 1.00 44.34 383 GLY A C 1
ATOM 3064 O O . GLY A 1 383 ? 21.039 30.260 -11.702 1.00 44.34 383 GLY A O 1
ATOM 3065 N N . LEU A 1 384 ? 18.846 29.829 -11.687 1.00 42.06 384 LEU A N 1
ATOM 3066 C CA . LEU A 1 384 ? 18.474 30.950 -12.566 1.00 42.06 384 LEU A CA 1
ATOM 3067 C C . LEU A 1 384 ? 17.757 31.994 -11.702 1.00 42.06 384 LEU A C 1
ATOM 3069 O O . LEU A 1 384 ? 16.983 31.602 -10.835 1.00 42.06 384 LEU A O 1
ATOM 3073 N N . GLY A 1 385 ? 18.102 33.275 -11.879 1.00 47.06 385 GLY A N 1
ATOM 3074 C CA . GLY A 1 385 ? 17.856 34.385 -10.944 1.00 47.06 385 GLY A CA 1
ATOM 3075 C C . GLY A 1 385 ? 16.488 34.424 -10.253 1.00 47.06 385 GLY A C 1
ATOM 3076 O O . GLY A 1 385 ? 15.503 33.910 -10.777 1.00 47.06 385 GLY A O 1
ATOM 3077 N N . ASP A 1 386 ? 16.459 35.044 -9.066 1.00 43.72 386 ASP A N 1
ATOM 3078 C CA . ASP A 1 386 ? 15.318 35.055 -8.139 1.00 43.72 386 ASP A CA 1
ATOM 3079 C C . ASP A 1 386 ? 13.956 35.111 -8.862 1.00 43.72 386 ASP A C 1
ATOM 3081 O O . ASP A 1 386 ? 13.646 36.109 -9.525 1.00 43.72 386 ASP A O 1
ATOM 3085 N N . PRO A 1 387 ? 13.117 34.060 -8.760 1.00 52.03 387 PRO A N 1
ATOM 3086 C CA . PRO A 1 387 ? 11.802 34.079 -9.378 1.00 52.03 387 PRO A CA 1
ATOM 3087 C C . PRO A 1 387 ? 10.973 35.209 -8.759 1.00 52.03 387 PRO A C 1
ATOM 3089 O O . PRO A 1 387 ? 10.799 35.255 -7.542 1.00 52.03 387 PRO A O 1
ATOM 3092 N N . LYS A 1 388 ? 10.404 36.096 -9.592 1.00 56.06 388 LYS A N 1
ATOM 3093 C CA . LYS A 1 388 ? 9.529 37.191 -9.125 1.00 56.06 388 LYS A CA 1
ATOM 3094 C C . LYS A 1 388 ? 8.379 36.678 -8.236 1.00 56.06 388 LYS A C 1
ATOM 3096 O O . LYS A 1 388 ? 8.034 37.364 -7.278 1.00 56.06 388 LYS A O 1
ATOM 3101 N N . TYR A 1 389 ? 7.808 35.489 -8.517 1.00 71.12 389 TYR A N 1
ATOM 3102 C CA . TYR A 1 389 ? 6.740 34.856 -7.717 1.00 71.12 389 TYR A CA 1
ATOM 3103 C C . TYR A 1 389 ? 6.740 33.313 -7.796 1.00 71.12 389 TYR A C 1
ATOM 3105 O O . TYR A 1 389 ? 6.968 32.733 -8.858 1.00 71.12 389 TYR A O 1
ATOM 3113 N N . ILE A 1 390 ? 6.390 32.644 -6.686 1.00 75.88 390 ILE A N 1
ATOM 3114 C CA . ILE A 1 390 ? 6.155 31.187 -6.609 1.00 75.88 390 ILE A CA 1
ATOM 3115 C C . ILE A 1 390 ? 4.644 30.911 -6.514 1.00 75.88 390 ILE A C 1
ATOM 3117 O O . ILE A 1 390 ? 3.969 31.439 -5.627 1.00 75.88 390 ILE A O 1
ATOM 3121 N N . MET A 1 391 ? 4.114 30.051 -7.389 1.00 78.56 391 MET A N 1
ATOM 3122 C CA . MET A 1 391 ? 2.704 29.633 -7.407 1.00 78.56 391 MET A CA 1
ATOM 3123 C C . MET A 1 391 ? 2.525 28.193 -6.933 1.00 78.56 391 MET A C 1
ATOM 3125 O O . MET A 1 391 ? 3.347 27.333 -7.238 1.00 78.56 391 MET A O 1
ATOM 3129 N N . LYS A 1 392 ? 1.424 27.909 -6.227 1.00 84.75 392 LYS A N 1
ATOM 3130 C CA . LYS A 1 392 ? 1.100 26.579 -5.686 1.00 84.75 392 LYS A CA 1
ATOM 3131 C C . LYS A 1 392 ? 0.044 25.858 -6.529 1.00 84.75 392 LYS A C 1
ATOM 3133 O O . LYS A 1 392 ? -0.952 26.453 -6.930 1.00 84.75 392 LYS A O 1
ATOM 3138 N N . PHE A 1 393 ? 0.198 24.558 -6.740 1.00 84.88 393 PHE A N 1
ATOM 3139 C CA . PHE A 1 393 ? -0.837 23.741 -7.370 1.00 84.88 393 PHE A CA 1
ATOM 3140 C C . PHE A 1 393 ? -2.049 23.595 -6.439 1.00 84.88 393 PHE A C 1
ATOM 3142 O O . PHE A 1 393 ? -1.910 23.266 -5.255 1.00 84.88 393 PHE A O 1
ATOM 3149 N N . LYS A 1 394 ? -3.256 23.824 -6.963 1.00 85.94 394 LYS A N 1
ATOM 3150 C CA . LYS A 1 394 ? -4.505 23.554 -6.247 1.00 85.94 394 LYS A CA 1
ATOM 3151 C C . LYS A 1 394 ? -4.825 22.058 -6.336 1.00 85.94 394 LYS A C 1
ATOM 3153 O O . LYS A 1 394 ? -5.430 21.629 -7.310 1.00 85.94 394 LYS A O 1
ATOM 3158 N N . ASP A 1 395 ? -4.462 21.293 -5.304 1.00 84.19 395 ASP A N 1
ATOM 3159 C CA . ASP A 1 395 ? -4.864 19.881 -5.200 1.00 84.19 395 ASP A CA 1
ATOM 3160 C C . ASP A 1 395 ? -6.403 19.770 -5.145 1.00 84.19 395 ASP A C 1
ATOM 3162 O O . ASP A 1 395 ? -7.013 20.385 -4.257 1.00 84.19 395 ASP A O 1
ATOM 3166 N N . PRO A 1 396 ? -7.033 19.050 -6.092 1.00 81.75 396 PRO A N 1
ATOM 3167 C CA . PRO A 1 396 ? -8.481 18.869 -6.121 1.00 81.75 396 PRO A CA 1
ATOM 3168 C C . PRO A 1 396 ? -8.985 17.768 -5.181 1.00 81.75 396 PRO A C 1
ATOM 3170 O O . PRO A 1 396 ? -10.191 17.642 -4.974 1.00 81.75 396 PRO A O 1
ATOM 3173 N N . ARG A 1 397 ? -8.097 16.965 -4.592 1.00 84.81 397 ARG A N 1
ATOM 3174 C CA . ARG A 1 397 ? -8.474 15.919 -3.635 1.00 84.81 397 ARG A CA 1
ATOM 3175 C C . ARG A 1 397 ? -8.703 16.504 -2.249 1.00 84.81 397 ARG A C 1
ATOM 3177 O O . ARG A 1 397 ? -7.983 17.400 -1.803 1.00 84.81 397 ARG A O 1
ATOM 3184 N N . ILE A 1 398 ? -9.665 15.941 -1.523 1.00 78.75 398 ILE A N 1
ATOM 3185 C CA . ILE A 1 398 ? -9.906 16.274 -0.115 1.00 78.75 398 ILE A CA 1
ATOM 3186 C C . ILE A 1 398 ? -9.399 15.116 0.733 1.00 78.75 398 ILE A C 1
ATOM 3188 O O . ILE A 1 398 ? -9.711 13.954 0.489 1.00 78.75 398 ILE A O 1
ATOM 3192 N N . GLY A 1 399 ? -8.527 15.429 1.694 1.00 74.94 399 GLY A N 1
ATOM 3193 C CA . GLY A 1 399 ? -7.893 14.414 2.531 1.00 74.94 399 GLY A CA 1
ATOM 3194 C C . GLY A 1 399 ? -7.076 13.382 1.746 1.00 74.94 399 GLY A C 1
ATOM 3195 O O . GLY A 1 399 ? -6.795 12.335 2.309 1.00 74.94 399 GLY A O 1
ATOM 3196 N N . GLY A 1 400 ? -6.723 13.640 0.478 1.00 76.50 400 GLY A N 1
ATOM 3197 C CA . GLY A 1 400 ? -5.975 12.733 -0.404 1.00 76.50 400 GLY A CA 1
ATOM 3198 C C . GLY A 1 400 ? -6.811 11.726 -1.214 1.00 76.50 400 GLY A C 1
ATOM 3199 O O . GLY A 1 400 ? -6.212 10.937 -1.942 1.00 76.50 400 GLY A O 1
ATOM 3200 N N . GLY A 1 401 ? -8.146 11.729 -1.094 1.00 84.12 401 GLY A N 1
ATOM 3201 C CA . GLY A 1 401 ? -9.063 10.893 -1.890 1.00 84.12 401 GLY A CA 1
ATOM 3202 C C . GLY A 1 401 ? -9.768 11.678 -3.003 1.00 84.12 401 GLY A C 1
ATOM 3203 O O . GLY A 1 401 ? -9.859 12.910 -2.934 1.00 84.12 401 GLY A O 1
ATOM 3204 N N . PHE A 1 402 ? -10.253 10.981 -4.034 1.00 87.50 402 PHE A N 1
ATOM 3205 C CA . PHE A 1 402 ? -10.968 11.610 -5.154 1.00 87.50 402 PHE A CA 1
ATOM 3206 C C . PHE A 1 402 ? -12.481 11.619 -4.950 1.00 87.50 402 PHE A C 1
ATOM 3208 O O . PHE A 1 402 ? -13.144 12.571 -5.368 1.00 87.50 402 PHE A O 1
ATOM 3215 N N . LEU A 1 403 ? -13.025 10.610 -4.275 1.00 89.00 403 LEU A N 1
ATOM 3216 C CA . LEU A 1 403 ? -14.433 10.526 -3.899 1.00 89.00 403 LEU A CA 1
ATOM 3217 C C . LEU A 1 403 ? -14.704 11.146 -2.523 1.00 89.00 403 LEU A C 1
ATOM 3219 O O . LEU A 1 403 ? -13.794 11.446 -1.747 1.00 89.00 403 LEU A O 1
ATOM 3223 N N . LYS A 1 404 ? -15.980 11.400 -2.233 1.00 84.69 404 LYS A N 1
ATOM 3224 C CA . LYS A 1 404 ? -16.437 12.024 -0.987 1.00 84.69 404 LYS A CA 1
ATOM 3225 C C . LYS A 1 404 ? -16.611 10.983 0.129 1.00 84.69 404 LYS A C 1
ATOM 3227 O O . LYS A 1 404 ? -17.383 10.046 -0.036 1.00 84.69 404 LYS A O 1
ATOM 3232 N N . GLU A 1 405 ? -15.981 11.218 1.287 1.00 70.25 405 GLU A N 1
ATOM 3233 C CA . GLU A 1 405 ? -15.835 10.298 2.446 1.00 70.25 405 GLU A CA 1
ATOM 3234 C C . GLU A 1 405 ? -17.125 9.825 3.165 1.00 70.25 405 GLU A C 1
ATOM 3236 O O . GLU A 1 405 ? -17.044 9.245 4.240 1.00 70.25 405 GLU A O 1
ATOM 3241 N N . THR A 1 406 ? -18.320 10.074 2.619 1.00 69.62 406 THR A N 1
ATOM 3242 C CA . THR A 1 406 ? -19.612 9.691 3.232 1.00 69.62 406 THR A CA 1
ATOM 3243 C C . THR A 1 406 ? -20.585 9.053 2.238 1.00 69.62 406 THR A C 1
ATOM 3245 O O . THR A 1 406 ? -21.795 9.101 2.455 1.00 69.62 406 THR A O 1
ATOM 3248 N N . THR A 1 407 ? -20.092 8.564 1.101 1.00 76.62 407 THR A N 1
ATOM 3249 C CA . THR A 1 407 ? -20.939 8.024 0.029 1.00 76.62 407 THR A CA 1
ATOM 3250 C C . THR A 1 407 ? -20.726 6.522 -0.056 1.00 76.62 407 THR A C 1
ATOM 3252 O O . THR A 1 407 ? -19.590 6.080 -0.209 1.00 76.62 407 THR A O 1
ATOM 3255 N N . THR A 1 408 ? -21.808 5.752 0.024 1.00 88.56 408 THR A N 1
ATOM 3256 C CA . THR A 1 408 ? -21.789 4.319 -0.265 1.00 88.56 408 THR A CA 1
ATOM 3257 C C . THR A 1 408 ? -22.119 4.074 -1.732 1.00 88.56 408 THR A C 1
ATOM 3259 O O . THR A 1 408 ? -22.880 4.810 -2.377 1.00 88.56 408 THR A O 1
ATOM 3262 N N . TYR A 1 409 ? -21.516 3.031 -2.275 1.00 92.31 409 TYR A N 1
ATOM 3263 C CA . TYR A 1 409 ? -21.592 2.661 -3.674 1.00 92.31 409 TYR A CA 1
ATOM 3264 C C . TYR A 1 409 ? -21.994 1.201 -3.803 1.00 92.31 409 TYR A C 1
ATOM 3266 O O . TYR A 1 409 ? -21.684 0.366 -2.959 1.00 92.31 409 TYR A O 1
ATOM 3274 N N . MET A 1 410 ? -22.680 0.908 -4.896 1.00 91.75 410 MET A N 1
ATOM 3275 C CA . MET A 1 410 ? -22.938 -0.447 -5.341 1.00 91.75 410 MET A CA 1
ATOM 3276 C C . MET A 1 410 ? -21.976 -0.754 -6.484 1.00 91.75 410 MET A C 1
ATOM 3278 O O . MET A 1 410 ? -21.917 0.006 -7.457 1.00 91.75 410 MET A O 1
ATOM 3282 N N . VAL A 1 411 ? -21.238 -1.854 -6.363 1.00 93.81 411 VAL A N 1
ATOM 3283 C CA . VAL A 1 411 ? -20.277 -2.316 -7.371 1.00 93.81 411 VAL A CA 1
ATOM 3284 C C . VAL A 1 411 ? -20.696 -3.696 -7.852 1.00 93.81 411 VAL A C 1
ATOM 3286 O O . VAL A 1 411 ? -20.739 -4.628 -7.063 1.00 93.81 411 VAL A O 1
ATOM 3289 N N . THR A 1 412 ? -21.039 -3.853 -9.123 1.00 91.56 412 THR A N 1
ATOM 3290 C CA . THR A 1 412 ? -21.434 -5.161 -9.675 1.00 91.56 412 THR A CA 1
ATOM 3291 C C . THR A 1 412 ? -20.233 -6.090 -9.879 1.00 91.56 412 THR A C 1
ATOM 3293 O O . THR A 1 412 ? -19.084 -5.647 -9.881 1.00 91.56 412 THR A O 1
ATOM 3296 N N . ASP A 1 413 ? -20.496 -7.382 -10.100 1.00 90.31 413 ASP A N 1
ATOM 3297 C CA . ASP A 1 413 ? -19.462 -8.395 -10.394 1.00 90.31 413 ASP A CA 1
ATOM 3298 C C . ASP A 1 413 ? -18.608 -8.064 -11.644 1.00 90.31 413 ASP A C 1
ATOM 3300 O O . ASP A 1 413 ? -17.468 -8.508 -11.769 1.00 90.31 413 ASP A O 1
ATOM 3304 N N . ASP A 1 414 ? -19.122 -7.228 -12.553 1.00 88.19 414 ASP A N 1
ATOM 3305 C CA . ASP A 1 414 ? -18.416 -6.700 -13.729 1.00 88.19 414 ASP A CA 1
ATOM 3306 C C . ASP A 1 414 ? -17.885 -5.260 -13.551 1.00 88.19 414 ASP A C 1
ATOM 3308 O O . ASP A 1 414 ? -17.620 -4.574 -14.543 1.00 88.19 414 ASP A O 1
ATOM 3312 N N . LEU A 1 415 ? -17.709 -4.815 -12.298 1.00 92.12 415 LEU A N 1
ATOM 3313 C CA . LEU A 1 415 ? -17.179 -3.507 -11.866 1.00 92.12 415 LEU A CA 1
ATOM 3314 C C . LEU A 1 415 ? -17.955 -2.272 -12.351 1.00 92.12 415 LEU A C 1
ATOM 3316 O O . LEU A 1 415 ? -17.383 -1.186 -12.480 1.00 92.12 415 LEU A O 1
ATOM 3320 N N . VAL A 1 416 ? -19.265 -2.392 -12.571 1.00 92.00 416 VAL A N 1
ATOM 3321 C CA . VAL A 1 416 ? -20.118 -1.208 -12.734 1.00 92.00 416 VAL A CA 1
ATOM 3322 C C . VAL A 1 416 ? -20.307 -0.569 -11.363 1.00 92.00 416 VAL A C 1
ATOM 3324 O O . VAL A 1 416 ? -20.859 -1.183 -10.450 1.00 92.00 416 VAL A O 1
ATOM 3327 N N . VAL A 1 417 ? -19.859 0.675 -11.225 1.00 93.94 417 VAL A N 1
ATOM 3328 C CA . VAL A 1 417 ? -19.963 1.468 -9.998 1.00 93.94 417 VAL A CA 1
ATOM 3329 C C . VAL A 1 417 ? -21.127 2.444 -10.118 1.00 93.94 417 VAL A C 1
ATOM 3331 O O . VAL A 1 417 ? -21.180 3.275 -11.024 1.00 93.94 417 VAL A O 1
ATOM 3334 N N . THR A 1 418 ? -22.037 2.399 -9.153 1.00 91.56 418 THR A N 1
ATOM 3335 C CA . THR A 1 418 ? -23.144 3.357 -9.026 1.00 91.56 418 THR A CA 1
ATOM 3336 C C . THR A 1 418 ? -23.302 3.788 -7.573 1.00 91.56 418 THR A C 1
ATOM 3338 O O . THR A 1 418 ? -22.779 3.141 -6.667 1.00 91.56 418 THR A O 1
ATOM 3341 N N . ARG A 1 419 ? -24.013 4.893 -7.313 1.00 88.50 419 ARG A N 1
ATOM 3342 C CA . ARG A 1 419 ? -24.410 5.217 -5.934 1.00 88.50 419 ARG A CA 1
ATOM 3343 C C . ARG A 1 419 ? -25.269 4.099 -5.371 1.00 88.50 419 ARG A C 1
ATOM 3345 O O . ARG A 1 419 ? -26.182 3.628 -6.053 1.00 88.50 419 ARG A O 1
ATOM 3352 N N . PHE A 1 420 ? -25.012 3.730 -4.123 1.00 86.56 420 PHE A N 1
ATOM 3353 C CA . PHE A 1 420 ? -25.848 2.750 -3.461 1.00 86.56 420 PHE A CA 1
ATOM 3354 C C . PHE A 1 420 ? -27.269 3.297 -3.286 1.00 86.56 420 PHE A C 1
ATOM 3356 O O . PHE A 1 420 ? -27.486 4.444 -2.892 1.00 86.56 420 PHE A O 1
ATOM 3363 N N . SER A 1 421 ? -28.241 2.453 -3.604 1.00 82.88 421 SER A N 1
ATOM 3364 C CA . SER A 1 421 ? -29.659 2.691 -3.385 1.00 82.88 421 SER A CA 1
ATOM 3365 C C . SER A 1 421 ? -30.305 1.333 -3.184 1.00 82.88 421 SER A C 1
ATOM 3367 O O . SER A 1 421 ? -30.259 0.485 -4.077 1.00 82.88 421 SER A O 1
ATOM 3369 N N . SER A 1 422 ? -30.929 1.130 -2.027 1.00 78.69 422 SER A N 1
ATOM 3370 C CA . SER A 1 422 ? -31.642 -0.110 -1.710 1.00 78.69 422 SER A CA 1
ATOM 3371 C C . SER A 1 422 ? -32.746 -0.410 -2.731 1.00 78.69 422 SER A C 1
ATOM 3373 O O . SER A 1 422 ? -32.940 -1.560 -3.115 1.00 78.69 422 SER A O 1
ATOM 3375 N N . VAL A 1 423 ? -33.404 0.625 -3.263 1.00 77.06 423 VAL A N 1
ATOM 3376 C CA . VAL A 1 423 ? -34.400 0.492 -4.341 1.00 77.06 423 VAL A CA 1
ATOM 3377 C C . VAL A 1 423 ? -33.752 0.002 -5.640 1.00 77.06 423 VAL A C 1
ATOM 3379 O O . VAL A 1 423 ? -34.298 -0.877 -6.305 1.00 77.06 423 VAL A O 1
ATOM 3382 N N . SER A 1 424 ? -32.573 0.523 -5.993 1.00 76.56 424 SER A N 1
ATOM 3383 C CA . SER A 1 424 ? -31.835 0.083 -7.185 1.00 76.56 424 SER A CA 1
ATOM 3384 C C . SER A 1 424 ? -31.320 -1.351 -7.041 1.00 76.56 424 SER A C 1
ATOM 3386 O O . SER A 1 424 ? -31.409 -2.118 -7.997 1.00 76.56 424 SER A O 1
ATOM 3388 N N . ALA A 1 425 ? -30.842 -1.732 -5.852 1.00 81.75 425 ALA A N 1
ATOM 3389 C CA . ALA A 1 425 ? -30.400 -3.093 -5.551 1.00 81.75 425 ALA A CA 1
ATOM 3390 C C . ALA A 1 425 ? -31.553 -4.102 -5.703 1.00 81.75 425 ALA A C 1
ATOM 3392 O O . ALA A 1 425 ? -31.418 -5.094 -6.420 1.00 81.75 425 ALA A O 1
ATOM 3393 N N . ILE A 1 426 ? -32.731 -3.801 -5.140 1.00 81.81 426 ILE A N 1
ATOM 3394 C CA . ILE A 1 426 ? -33.951 -4.608 -5.331 1.00 81.81 426 ILE A CA 1
ATOM 3395 C C . ILE A 1 426 ? -34.361 -4.642 -6.812 1.00 81.81 426 ILE A C 1
ATOM 3397 O O . ILE A 1 426 ? -34.747 -5.689 -7.332 1.00 81.81 426 ILE A O 1
ATOM 3401 N N . GLY A 1 427 ? -34.235 -3.520 -7.524 1.00 79.00 427 GLY A N 1
ATOM 3402 C CA . GLY A 1 427 ? -34.472 -3.449 -8.966 1.00 79.00 427 GLY A CA 1
ATOM 3403 C C . GLY A 1 427 ? -33.572 -4.392 -9.774 1.00 79.00 427 GLY A C 1
ATOM 3404 O O . GLY A 1 427 ? -34.054 -5.053 -10.696 1.00 79.00 427 GLY A O 1
ATOM 3405 N N . ILE A 1 428 ? -32.289 -4.507 -9.414 1.00 80.81 428 ILE A N 1
ATOM 3406 C CA . ILE A 1 428 ? -31.350 -5.456 -10.031 1.00 80.81 428 ILE A CA 1
ATOM 3407 C C . ILE A 1 428 ? -31.763 -6.897 -9.734 1.00 80.81 428 ILE A C 1
ATOM 3409 O O . ILE A 1 428 ? -31.825 -7.698 -10.666 1.00 80.81 428 ILE A O 1
ATOM 3413 N N . LEU A 1 429 ? -32.103 -7.220 -8.484 1.00 84.81 429 LEU A N 1
ATOM 3414 C CA . LEU A 1 429 ? -32.568 -8.560 -8.103 1.00 84.81 429 LEU A CA 1
ATOM 3415 C C . LEU A 1 429 ? -33.820 -8.968 -8.895 1.00 84.81 429 LEU A C 1
ATOM 3417 O O . LEU A 1 429 ? -33.867 -10.061 -9.460 1.00 84.81 429 LEU A O 1
ATOM 3421 N N . ASN A 1 430 ? -34.781 -8.051 -9.045 1.00 82.69 430 ASN A N 1
ATOM 3422 C CA . ASN A 1 430 ? -35.977 -8.259 -9.863 1.00 82.69 430 ASN A CA 1
ATOM 3423 C C . ASN A 1 430 ? -35.641 -8.449 -11.349 1.00 82.69 430 ASN A C 1
ATOM 3425 O O . ASN A 1 430 ? -36.179 -9.348 -11.997 1.00 82.69 430 ASN A O 1
ATOM 3429 N N . LYS A 1 431 ? -34.728 -7.636 -11.898 1.00 87.12 431 LYS A N 1
ATOM 3430 C CA . LYS A 1 431 ? -34.285 -7.741 -13.298 1.00 87.12 431 LYS A CA 1
ATOM 3431 C C . LYS A 1 431 ? -33.588 -9.073 -13.578 1.00 87.12 431 LYS A C 1
ATOM 3433 O O . LYS A 1 431 ? -33.793 -9.656 -14.641 1.00 87.12 431 LYS A O 1
ATOM 3438 N N . LEU A 1 432 ? -32.783 -9.546 -12.630 1.00 84.19 432 LEU A N 1
ATOM 3439 C CA . LEU A 1 432 ? -32.088 -10.832 -12.693 1.00 84.19 432 LEU A CA 1
ATOM 3440 C C . LEU A 1 432 ? -32.990 -12.016 -12.308 1.00 84.19 432 LEU A C 1
ATOM 3442 O O . LEU A 1 432 ? -32.572 -13.160 -12.464 1.00 84.19 432 LEU A O 1
ATOM 3446 N N . LYS A 1 433 ? -34.230 -11.754 -11.867 1.00 86.25 433 LYS A N 1
ATOM 3447 C CA . LYS A 1 433 ? -35.208 -12.752 -11.407 1.00 86.25 433 LYS A CA 1
ATOM 3448 C C . LYS A 1 433 ? -34.663 -13.642 -10.279 1.00 86.25 433 LYS A C 1
ATOM 3450 O O . LYS A 1 433 ? -34.932 -14.841 -10.260 1.00 86.25 433 LYS A O 1
ATOM 3455 N N . VAL A 1 434 ? -33.898 -13.058 -9.355 1.00 86.31 434 VAL A N 1
ATOM 3456 C CA . VAL A 1 434 ? -33.313 -13.771 -8.208 1.00 86.31 434 VAL A CA 1
ATOM 3457 C C . VAL A 1 434 ? -34.317 -13.791 -7.047 1.00 86.31 434 VAL A C 1
ATOM 3459 O O . VAL A 1 434 ? -34.731 -12.718 -6.601 1.00 86.31 434 VAL A O 1
ATOM 3462 N N . PRO A 1 435 ? -34.724 -14.968 -6.535 1.00 78.94 435 PRO A N 1
ATOM 3463 C CA . PRO A 1 435 ? -35.569 -15.059 -5.344 1.00 78.94 435 PRO A CA 1
ATOM 3464 C C . PRO A 1 435 ? -34.851 -14.509 -4.106 1.00 78.94 435 PRO A C 1
ATOM 3466 O O . PRO A 1 435 ? -33.670 -14.776 -3.910 1.00 78.94 435 PRO A O 1
ATOM 3469 N N . LEU A 1 436 ? -35.560 -13.802 -3.220 1.00 79.25 436 LEU A N 1
ATOM 3470 C CA . LEU A 1 436 ? -34.951 -13.220 -2.011 1.00 79.25 436 LEU A CA 1
ATOM 3471 C C . LEU A 1 436 ? -34.366 -14.280 -1.056 1.00 79.25 436 LEU A C 1
ATOM 3473 O O . LEU A 1 436 ? -33.384 -14.021 -0.369 1.00 79.25 436 LEU A O 1
ATOM 3477 N N . GLU A 1 437 ? -34.932 -15.487 -1.042 1.00 78.81 437 GLU A N 1
ATOM 3478 C CA . GLU A 1 437 ? -34.455 -16.624 -0.236 1.00 78.81 437 GLU A CA 1
ATOM 3479 C C . GLU A 1 437 ? -33.106 -17.191 -0.737 1.00 78.81 437 GLU A C 1
ATOM 3481 O O . GLU A 1 437 ? -32.345 -17.811 0.018 1.00 78.81 437 GLU A O 1
ATOM 3486 N N . ASP A 1 438 ? -32.784 -16.935 -2.008 1.00 78.25 438 ASP A N 1
ATOM 3487 C CA . ASP A 1 438 ? -31.590 -17.410 -2.716 1.00 78.25 438 ASP A CA 1
ATOM 3488 C C . ASP A 1 438 ? -30.368 -16.491 -2.509 1.00 78.25 438 ASP A C 1
ATOM 3490 O O . ASP A 1 438 ? -29.317 -16.699 -3.113 1.00 78.25 438 ASP A O 1
ATOM 3494 N N . ILE A 1 439 ? -30.491 -15.475 -1.649 1.00 81.69 439 ILE A N 1
ATOM 3495 C CA . ILE A 1 439 ? -29.453 -14.471 -1.392 1.00 81.69 439 ILE A CA 1
ATOM 3496 C C . ILE A 1 439 ? -28.648 -14.824 -0.128 1.00 81.69 439 ILE A C 1
ATOM 3498 O O . ILE A 1 439 ? -29.203 -15.254 0.889 1.00 81.69 439 ILE A O 1
ATOM 3502 N N . GLU A 1 440 ? -27.327 -14.656 -0.195 1.00 79.81 440 GLU A N 1
ATOM 3503 C CA . GLU A 1 440 ? -26.367 -14.802 0.911 1.00 79.81 440 GLU A CA 1
ATOM 3504 C C . GLU A 1 440 ? -25.418 -13.591 0.947 1.00 79.81 440 GLU A C 1
ATOM 3506 O O . GLU A 1 440 ? -24.998 -13.106 -0.101 1.00 79.81 440 GLU A O 1
ATOM 3511 N N . HIS A 1 441 ? -25.071 -13.101 2.141 1.00 78.56 441 HIS A N 1
ATOM 3512 C CA . HIS A 1 441 ? -24.152 -11.971 2.324 1.00 78.56 441 HIS A CA 1
ATOM 3513 C C . HIS A 1 441 ? -22.803 -12.451 2.868 1.00 78.56 441 HIS A C 1
ATOM 3515 O O . HIS A 1 441 ? -22.756 -13.237 3.815 1.00 78.56 441 HIS A O 1
ATOM 3521 N N . HIS A 1 442 ? -21.706 -11.950 2.299 1.00 77.94 442 HIS A N 1
ATOM 3522 C CA . HIS A 1 442 ? -20.339 -12.278 2.704 1.00 77.94 442 HIS A CA 1
ATOM 3523 C C . HIS A 1 442 ? -19.507 -11.017 2.903 1.00 77.94 442 HIS A C 1
ATOM 3525 O O . HIS A 1 442 ? -19.451 -10.169 2.022 1.00 77.94 442 HIS A O 1
ATOM 3531 N N . VAL A 1 443 ? -18.789 -10.922 4.022 1.00 77.44 443 VAL A N 1
ATOM 3532 C CA . VAL A 1 443 ? -17.841 -9.826 4.259 1.00 77.44 443 VAL A CA 1
ATOM 3533 C C . VAL A 1 443 ? -16.423 -10.321 4.007 1.00 77.44 443 VAL A C 1
ATOM 3535 O O . VAL A 1 443 ? -15.938 -11.220 4.697 1.00 77.44 443 VAL A O 1
ATOM 3538 N N . VAL A 1 444 ? -15.740 -9.711 3.041 1.00 79.44 444 VAL A N 1
ATOM 3539 C CA . VAL A 1 444 ? -14.365 -10.054 2.659 1.00 79.44 444 VAL A CA 1
ATOM 3540 C C . VAL A 1 444 ? -13.400 -8.923 2.997 1.00 79.44 444 VAL A C 1
ATOM 3542 O O . VAL A 1 444 ? -13.756 -7.745 2.987 1.00 79.44 444 VAL A O 1
ATOM 3545 N N . THR A 1 445 ? -12.154 -9.281 3.311 1.00 81.69 445 THR A N 1
ATOM 3546 C CA . THR A 1 445 ? -11.067 -8.310 3.494 1.00 81.69 445 THR A CA 1
ATOM 3547 C C . THR A 1 445 ? -10.167 -8.328 2.268 1.00 81.69 445 THR A C 1
ATOM 3549 O O . THR A 1 445 ? -9.699 -9.387 1.857 1.00 81.69 445 THR A O 1
ATOM 3552 N N . ILE A 1 446 ? -9.907 -7.158 1.697 1.00 85.50 446 ILE A N 1
ATOM 3553 C CA . ILE A 1 446 ? -9.052 -6.983 0.527 1.00 85.50 446 ILE A CA 1
ATOM 3554 C C . ILE A 1 446 ? -7.712 -6.440 1.008 1.00 85.50 446 ILE A C 1
ATOM 3556 O O . ILE A 1 446 ? -7.603 -5.304 1.477 1.00 85.50 446 ILE A O 1
ATOM 3560 N N . ASP A 1 447 ? -6.699 -7.291 0.916 1.00 82.31 447 ASP A N 1
ATOM 3561 C CA . ASP A 1 447 ? -5.296 -6.958 1.114 1.00 82.31 447 ASP A CA 1
ATOM 3562 C C . ASP A 1 447 ? -4.568 -6.864 -0.238 1.00 82.31 447 ASP A C 1
ATOM 3564 O O . ASP A 1 447 ? -5.185 -6.909 -1.301 1.00 82.31 447 ASP A O 1
ATOM 3568 N N . PHE A 1 448 ? -3.243 -6.706 -0.216 1.00 84.81 448 PHE A N 1
ATOM 3569 C CA . PHE A 1 448 ? -2.441 -6.580 -1.435 1.00 84.81 448 PHE A CA 1
ATOM 3570 C C . PHE A 1 448 ? -2.573 -7.781 -2.387 1.00 84.81 448 PHE A C 1
ATOM 3572 O O . PHE A 1 448 ? -2.616 -7.595 -3.603 1.00 84.81 448 PHE A O 1
ATOM 3579 N N . GLU A 1 449 ? -2.637 -9.004 -1.860 1.00 83.12 449 GLU A N 1
ATOM 3580 C CA . GLU A 1 449 ? -2.734 -10.206 -2.691 1.00 83.12 449 GLU A CA 1
ATOM 3581 C C . GLU A 1 449 ? -4.121 -10.308 -3.330 1.00 83.12 449 GLU A C 1
ATOM 3583 O O . GLU A 1 449 ? -4.239 -10.537 -4.537 1.00 83.12 449 GLU A O 1
ATOM 3588 N N . MET A 1 450 ? -5.170 -10.043 -2.550 1.00 84.56 450 MET A N 1
ATOM 3589 C CA . MET A 1 450 ? -6.537 -10.014 -3.059 1.00 84.56 450 MET A CA 1
ATOM 3590 C C . MET A 1 450 ? -6.738 -8.890 -4.082 1.00 84.56 450 MET A C 1
ATOM 3592 O O . MET A 1 450 ? -7.349 -9.099 -5.128 1.00 84.56 450 MET A O 1
ATOM 3596 N N . ALA A 1 451 ? -6.160 -7.715 -3.830 1.00 88.50 451 ALA A N 1
ATOM 3597 C CA . ALA A 1 451 ? -6.154 -6.592 -4.760 1.00 88.50 451 ALA A CA 1
ATOM 3598 C C . ALA A 1 451 ? -5.535 -6.971 -6.117 1.00 88.50 451 ALA A C 1
ATOM 3600 O O . ALA A 1 451 ? -6.098 -6.631 -7.160 1.00 88.50 451 ALA A O 1
ATOM 3601 N N . LEU A 1 452 ? -4.417 -7.710 -6.123 1.00 86.88 452 LEU A N 1
ATOM 3602 C CA . LEU A 1 452 ? -3.807 -8.217 -7.358 1.00 86.88 452 LEU A CA 1
ATOM 3603 C C . LEU A 1 452 ? -4.712 -9.225 -8.081 1.00 86.88 452 LEU A C 1
ATOM 3605 O O . LEU A 1 452 ? -4.838 -9.143 -9.304 1.00 86.88 452 LEU A O 1
ATOM 3609 N N . LYS A 1 453 ? -5.374 -10.135 -7.351 1.00 86.25 453 LYS A N 1
ATOM 3610 C CA . LYS A 1 453 ? -6.342 -11.084 -7.936 1.00 86.25 453 LYS A CA 1
ATOM 3611 C C . LYS A 1 453 ? -7.511 -10.350 -8.606 1.00 86.25 453 LYS A C 1
ATOM 3613 O O . LYS A 1 453 ? -7.840 -10.664 -9.749 1.00 86.25 453 LYS A O 1
ATOM 3618 N N . ILE A 1 454 ? -8.071 -9.327 -7.954 1.00 89.38 454 ILE A N 1
ATOM 3619 C CA . ILE A 1 454 ? -9.148 -8.483 -8.506 1.00 89.38 454 ILE A CA 1
ATOM 3620 C C . ILE A 1 454 ? -8.673 -7.743 -9.763 1.00 89.38 454 ILE A C 1
ATOM 3622 O O . ILE A 1 454 ? -9.359 -7.771 -10.785 1.00 89.38 454 ILE A O 1
ATOM 3626 N N . LEU A 1 455 ? -7.488 -7.121 -9.730 1.00 89.69 455 LEU A N 1
ATOM 3627 C CA . LEU A 1 455 ? -6.921 -6.439 -10.897 1.00 89.69 455 LEU A CA 1
ATOM 3628 C C . LEU A 1 455 ? -6.717 -7.413 -12.069 1.00 89.69 455 LEU A C 1
ATOM 3630 O O . LEU A 1 455 ? -7.102 -7.102 -13.197 1.00 89.69 455 LEU A O 1
ATOM 3634 N N . LYS A 1 456 ? -6.182 -8.613 -11.813 1.00 84.25 456 LYS A N 1
ATOM 3635 C CA . LYS A 1 456 ? -5.991 -9.656 -12.833 1.00 84.25 456 LYS A CA 1
ATOM 3636 C C . LYS A 1 456 ? -7.315 -10.108 -13.443 1.00 84.25 456 LYS A C 1
ATOM 3638 O O . LYS A 1 456 ? -7.442 -10.120 -14.666 1.00 84.25 456 LYS A O 1
ATOM 3643 N N . ALA A 1 457 ? -8.309 -10.398 -12.608 1.00 85.06 457 ALA A N 1
ATOM 3644 C CA . ALA A 1 457 ? -9.643 -10.766 -13.064 1.00 85.06 457 ALA A CA 1
ATOM 3645 C C . ALA A 1 457 ? -10.301 -9.633 -13.872 1.00 85.06 457 ALA A C 1
ATOM 3647 O O . ALA A 1 457 ? -10.914 -9.903 -14.903 1.00 85.06 457 ALA A O 1
ATOM 3648 N N . SER A 1 458 ? -10.094 -8.362 -13.499 1.00 86.38 458 SER A N 1
ATOM 3649 C CA . SER A 1 458 ? -10.662 -7.207 -14.219 1.00 86.38 458 SER A CA 1
ATOM 3650 C C . SER A 1 458 ? -10.175 -7.051 -15.664 1.00 86.38 458 SER A C 1
ATOM 3652 O O . SER A 1 458 ? -10.874 -6.482 -16.505 1.00 86.38 458 SER A O 1
ATOM 3654 N N . LEU A 1 459 ? -8.994 -7.594 -15.968 1.00 80.75 459 LEU A N 1
ATOM 3655 C CA . LEU A 1 459 ? -8.393 -7.580 -17.299 1.00 80.75 459 LEU A CA 1
ATOM 3656 C C . LEU A 1 459 ? -8.894 -8.727 -18.192 1.00 80.75 459 LEU A C 1
ATOM 3658 O O . LEU A 1 459 ? -8.699 -8.677 -19.406 1.00 80.75 459 LEU A O 1
ATOM 3662 N N . GLN A 1 460 ? -9.514 -9.755 -17.605 1.00 73.12 460 GLN A N 1
ATOM 3663 C CA . GLN A 1 460 ? -9.756 -11.050 -18.254 1.00 73.12 460 GLN A CA 1
ATOM 3664 C C . GLN A 1 460 ? -11.230 -11.462 -18.268 1.00 73.12 460 GLN A C 1
ATOM 3666 O O . GLN A 1 460 ? -11.670 -12.117 -19.210 1.00 73.12 460 GLN A O 1
ATOM 3671 N N . SER A 1 461 ? -11.985 -11.085 -17.238 1.00 73.50 461 SER A N 1
ATOM 3672 C CA . SER A 1 461 ? -13.314 -11.615 -16.955 1.00 73.50 461 SER A CA 1
ATOM 3673 C C . SER A 1 461 ? -14.338 -10.516 -16.698 1.00 73.50 461 SER A C 1
ATOM 3675 O O . SER A 1 461 ? -14.000 -9.388 -16.337 1.00 73.50 461 SER A O 1
ATOM 3677 N N . SER A 1 462 ? -15.608 -10.871 -16.884 1.00 76.94 462 SER A N 1
ATOM 3678 C CA . SER A 1 462 ? -16.780 -10.080 -16.502 1.00 76.94 462 SER A CA 1
ATOM 3679 C C . SER A 1 462 ? -17.440 -10.559 -15.204 1.00 76.94 462 SER A C 1
ATOM 3681 O O . SER A 1 462 ? -18.542 -10.118 -14.909 1.00 76.94 462 SER A O 1
ATOM 3683 N N . SER A 1 463 ? -16.838 -11.502 -14.480 1.00 83.62 463 SER A N 1
ATOM 3684 C CA . SER A 1 463 ? -17.368 -12.046 -13.222 1.00 83.62 463 SER A CA 1
ATOM 3685 C C . SER A 1 463 ? -16.291 -12.057 -12.140 1.00 83.62 463 SER A C 1
ATOM 3687 O O . SER A 1 463 ? -15.812 -13.104 -11.716 1.00 83.62 463 SER A O 1
ATOM 3689 N N . ILE A 1 464 ? -15.829 -10.870 -11.758 1.00 87.50 464 ILE A N 1
ATOM 3690 C CA . ILE A 1 464 ? -14.568 -10.670 -11.038 1.00 87.50 464 ILE A CA 1
ATOM 3691 C C . ILE A 1 464 ? -14.629 -11.175 -9.604 1.00 87.50 464 ILE A C 1
ATOM 3693 O O . ILE A 1 464 ? -13.733 -11.897 -9.176 1.00 87.50 464 ILE A O 1
ATOM 3697 N N . PHE A 1 465 ? -15.667 -10.815 -8.856 1.00 88.69 465 PHE A N 1
ATOM 3698 C CA . PHE A 1 465 ? -15.867 -11.310 -7.500 1.00 88.69 465 PHE A CA 1
ATOM 3699 C C . PHE A 1 465 ? -16.131 -12.814 -7.509 1.00 88.69 465 PHE A C 1
ATOM 3701 O O . PHE A 1 465 ? -15.602 -13.519 -6.653 1.00 88.69 465 PHE A O 1
ATOM 3708 N N . THR A 1 466 ? -16.872 -13.322 -8.496 1.00 87.19 466 THR A N 1
ATOM 3709 C CA . THR A 1 466 ? -17.075 -14.771 -8.665 1.00 87.19 466 THR A CA 1
ATOM 3710 C C . THR A 1 466 ? -15.755 -15.501 -8.895 1.00 87.19 466 THR A C 1
ATOM 3712 O O . THR A 1 466 ? -15.459 -16.457 -8.182 1.00 87.19 466 THR A O 1
ATOM 3715 N N . ASP A 1 467 ? -14.915 -15.024 -9.806 1.00 83.69 467 ASP A N 1
ATOM 3716 C CA . ASP A 1 467 ? -13.653 -15.691 -10.137 1.00 83.69 467 ASP A CA 1
ATOM 3717 C C . ASP A 1 467 ? -12.624 -15.602 -8.999 1.00 83.69 467 ASP A C 1
ATOM 3719 O O . ASP A 1 467 ? -11.802 -16.503 -8.832 1.00 83.69 467 ASP A O 1
ATOM 3723 N N . VAL A 1 468 ? -12.663 -14.526 -8.208 1.00 85.31 468 VAL A N 1
ATOM 3724 C CA . VAL A 1 468 ? -11.693 -14.278 -7.133 1.00 85.31 468 VAL A CA 1
ATOM 3725 C C . VAL A 1 468 ? -12.112 -14.920 -5.811 1.00 85.31 468 VAL A C 1
ATOM 3727 O O . VAL A 1 468 ? -11.284 -15.548 -5.152 1.00 85.31 468 VAL A O 1
ATOM 3730 N N . PHE A 1 469 ? -13.372 -14.771 -5.398 1.00 84.69 469 PHE A N 1
ATOM 3731 C CA . PHE A 1 469 ? -13.804 -15.120 -4.040 1.00 84.69 469 PHE A CA 1
ATOM 3732 C C . PHE A 1 469 ? -14.480 -16.490 -3.931 1.00 84.69 469 PHE A C 1
ATOM 3734 O O . PHE A 1 469 ? -14.530 -17.045 -2.832 1.00 84.69 469 PHE A O 1
ATOM 3741 N N . LEU A 1 470 ? -14.970 -17.076 -5.031 1.00 78.94 470 LEU A N 1
ATOM 3742 C CA . LEU A 1 470 ? -15.708 -18.341 -4.957 1.00 78.94 470 LEU A CA 1
ATOM 3743 C C . LEU A 1 470 ? -14.820 -19.512 -4.506 1.00 78.94 470 LEU A C 1
ATOM 3745 O O . LEU A 1 470 ? -15.228 -20.310 -3.659 1.00 78.94 470 LEU A O 1
ATOM 3749 N N . GLU A 1 471 ? -13.589 -19.602 -5.021 1.00 70.00 471 GLU A N 1
ATOM 3750 C CA . GLU A 1 471 ? -12.641 -20.629 -4.576 1.00 70.00 471 GLU A CA 1
ATOM 3751 C C . GLU A 1 471 ? -12.235 -20.447 -3.112 1.00 70.00 471 GLU A C 1
ATOM 3753 O O . GLU A 1 471 ? -12.157 -21.438 -2.385 1.00 70.00 471 GLU A O 1
ATOM 3758 N N . GLU A 1 472 ? -12.000 -19.209 -2.672 1.00 67.75 472 GLU A N 1
ATOM 3759 C CA . GLU A 1 472 ? -11.578 -18.903 -1.299 1.00 67.75 472 GLU A CA 1
ATOM 3760 C C . GLU A 1 472 ? -12.664 -19.314 -0.290 1.00 67.75 472 GLU A C 1
ATOM 3762 O O . GLU A 1 472 ? -12.386 -20.060 0.650 1.00 67.75 472 GLU A O 1
ATOM 3767 N N . ILE A 1 473 ? -13.930 -18.980 -0.568 1.00 66.06 473 ILE A N 1
ATOM 3768 C CA . ILE A 1 473 ? -15.078 -19.389 0.263 1.00 66.06 473 ILE A CA 1
ATOM 3769 C C . ILE A 1 473 ? -15.260 -20.917 0.256 1.00 66.06 473 ILE A C 1
ATOM 3771 O O . ILE A 1 473 ? -15.617 -21.525 1.269 1.00 66.06 473 ILE A O 1
ATOM 3775 N N . SER A 1 474 ? -15.003 -21.580 -0.877 1.00 61.91 474 SER A N 1
ATOM 3776 C CA . SER A 1 474 ? -15.122 -23.041 -0.978 1.00 61.91 474 SER A CA 1
ATOM 3777 C C . SER A 1 474 ? -14.014 -23.800 -0.229 1.00 61.91 474 SER A C 1
ATOM 3779 O O . SER A 1 474 ? -14.267 -24.890 0.296 1.00 61.91 474 SER A O 1
ATOM 3781 N N . LYS A 1 475 ? -12.800 -23.232 -0.149 1.00 56.75 475 LYS A N 1
ATOM 3782 C CA . LYS A 1 475 ? -11.663 -23.789 0.605 1.00 56.75 475 LYS A CA 1
ATOM 3783 C C . LYS A 1 475 ? -11.924 -23.741 2.111 1.00 56.75 475 LYS A C 1
ATOM 3785 O O . LYS A 1 475 ? -11.605 -24.709 2.798 1.00 56.75 475 LYS A O 1
ATOM 3790 N N . GLU A 1 476 ? -12.584 -22.694 2.600 1.00 50.53 476 GLU A N 1
ATOM 3791 C CA . GLU A 1 476 ? -13.000 -22.578 4.005 1.00 50.53 476 GLU A CA 1
ATOM 3792 C C . GLU A 1 476 ? -14.097 -23.586 4.383 1.00 50.53 476 GLU A C 1
ATOM 3794 O O . GLU A 1 476 ? -13.984 -24.265 5.404 1.00 50.53 476 GLU A O 1
ATOM 3799 N N . LYS A 1 477 ? -15.108 -23.795 3.522 1.00 50.97 477 LYS A N 1
ATOM 3800 C CA . LYS A 1 477 ? -16.164 -24.804 3.767 1.00 50.97 477 LYS A CA 1
ATOM 3801 C C . LYS A 1 477 ? -15.626 -26.246 3.830 1.00 50.97 477 LYS A C 1
ATOM 3803 O O . LYS A 1 477 ? -16.250 -27.096 4.460 1.00 50.97 477 LYS A O 1
ATOM 3808 N N . ARG A 1 478 ? -14.486 -26.543 3.187 1.00 39.34 478 ARG A N 1
ATOM 3809 C CA . ARG A 1 478 ? -13.855 -27.882 3.161 1.00 39.34 478 ARG A CA 1
ATOM 3810 C C . ARG A 1 478 ? -12.813 -28.111 4.257 1.00 39.34 478 ARG A C 1
ATOM 3812 O O . ARG A 1 478 ? -12.530 -29.266 4.562 1.00 39.34 478 ARG A O 1
ATOM 3819 N N . SER A 1 479 ? -12.221 -27.058 4.820 1.00 38.62 479 SER A N 1
ATOM 3820 C CA . SER A 1 479 ? -11.110 -27.193 5.768 1.00 38.62 479 SER A CA 1
ATOM 3821 C C . SER A 1 479 ? -11.555 -27.401 7.217 1.00 38.62 479 SER A C 1
ATOM 3823 O O . SER A 1 479 ? -10.731 -27.828 8.021 1.00 38.62 479 SER A O 1
ATOM 3825 N N . GLY A 1 480 ? -12.818 -27.129 7.577 1.00 35.66 480 GLY A N 1
ATOM 3826 C CA . GLY A 1 480 ? -13.309 -27.255 8.961 1.00 35.66 480 GLY A CA 1
ATOM 3827 C C . GLY A 1 480 ? -12.495 -26.445 9.983 1.00 35.66 480 GLY A C 1
ATOM 3828 O O . GLY A 1 480 ? -12.579 -26.694 11.183 1.00 35.66 480 GLY A O 1
ATOM 3829 N N . ASN A 1 481 ? -11.670 -25.511 9.504 1.00 29.59 481 ASN A N 1
ATOM 3830 C CA . ASN A 1 481 ? -10.650 -24.818 10.266 1.00 29.59 481 ASN A CA 1
ATOM 3831 C C . ASN A 1 481 ? -10.992 -23.332 10.207 1.00 29.59 481 ASN A C 1
ATOM 3833 O O . ASN A 1 481 ? -10.743 -22.663 9.208 1.00 29.59 481 ASN A O 1
ATOM 3837 N N . ASP A 1 482 ? -11.586 -22.834 11.285 1.00 31.91 482 ASP A N 1
ATOM 3838 C CA . ASP A 1 482 ? -12.161 -21.489 11.431 1.00 31.91 482 ASP A CA 1
ATOM 3839 C C . ASP A 1 482 ? -11.080 -20.382 11.555 1.00 31.91 482 ASP A C 1
ATOM 3841 O O . ASP A 1 482 ? -11.177 -19.448 12.351 1.00 31.91 482 ASP A O 1
ATOM 3845 N N . ARG A 1 483 ? -9.952 -20.531 10.847 1.00 32.12 483 ARG A N 1
ATOM 3846 C CA . ARG A 1 483 ? -8.749 -19.691 10.984 1.00 32.12 483 ARG A CA 1
ATOM 3847 C C . ARG A 1 483 ? -8.152 -19.303 9.637 1.00 32.12 483 ARG A C 1
ATOM 3849 O O . ARG A 1 483 ? -6.972 -19.526 9.376 1.00 32.12 483 ARG A O 1
ATOM 3856 N N . THR A 1 484 ? -8.957 -18.681 8.786 1.00 24.86 484 THR A N 1
ATOM 3857 C CA . THR A 1 484 ? -8.499 -17.748 7.743 1.00 24.86 484 THR A CA 1
ATOM 3858 C C . THR A 1 484 ? -9.652 -16.786 7.417 1.00 24.86 484 THR A C 1
ATOM 3860 O O . THR A 1 484 ? -10.798 -17.053 7.753 1.00 24.86 484 THR A O 1
ATOM 3863 N N . ARG A 1 485 ? -9.326 -15.560 6.996 1.00 30.92 485 ARG A N 1
ATOM 3864 C CA . ARG A 1 485 ? -10.185 -14.369 7.133 1.00 30.92 485 ARG A CA 1
ATOM 3865 C C . ARG A 1 485 ? -11.320 -14.288 6.094 1.00 30.92 485 ARG A C 1
ATOM 3867 O O . ARG A 1 485 ? -11.216 -13.505 5.152 1.00 30.92 485 ARG A O 1
ATOM 3874 N N . ILE A 1 486 ? -12.456 -14.912 6.382 1.00 28.41 486 ILE A N 1
ATOM 3875 C CA . ILE A 1 486 ? -13.789 -14.415 6.003 1.00 28.41 486 ILE A CA 1
ATOM 3876 C C . ILE A 1 486 ? -14.653 -14.465 7.267 1.00 28.41 486 ILE A C 1
ATOM 3878 O O . ILE A 1 486 ? -14.931 -15.526 7.818 1.00 28.41 486 ILE A O 1
ATOM 3882 N N . ARG A 1 487 ? -15.069 -13.302 7.789 1.00 26.53 487 ARG A N 1
ATOM 3883 C CA . ARG A 1 487 ? -16.062 -13.266 8.876 1.00 26.53 487 ARG A CA 1
ATOM 3884 C C . ARG A 1 487 ? -17.419 -13.606 8.255 1.00 26.53 487 ARG A C 1
ATOM 3886 O O . ARG A 1 487 ? -18.074 -12.729 7.700 1.00 26.53 487 ARG A O 1
ATOM 3893 N N . ILE A 1 488 ? -17.851 -14.863 8.349 1.00 25.28 488 ILE A N 1
ATOM 3894 C CA . ILE A 1 488 ? -19.235 -15.249 8.037 1.00 25.28 488 ILE A CA 1
ATOM 3895 C C . ILE A 1 488 ? -20.120 -14.812 9.212 1.00 25.28 488 ILE A C 1
ATOM 3897 O O . ILE A 1 488 ? -20.380 -15.571 10.148 1.00 25.28 488 ILE A O 1
ATOM 3901 N N . SER A 1 489 ? -20.586 -13.564 9.190 1.00 26.44 489 SER A N 1
ATOM 3902 C CA . SER A 1 489 ? -21.707 -13.149 10.033 1.00 26.44 489 SER A CA 1
ATOM 3903 C C . SER A 1 489 ? -22.985 -13.766 9.468 1.00 26.44 489 SER A C 1
ATOM 3905 O O . SER A 1 489 ? -23.470 -13.344 8.422 1.00 26.44 489 SER A O 1
ATOM 3907 N N . HIS A 1 490 ? -23.530 -14.780 10.142 1.00 24.56 490 HIS A N 1
ATOM 3908 C CA . HIS A 1 490 ? -24.837 -15.333 9.793 1.00 24.56 490 HIS A CA 1
ATOM 3909 C C . HIS A 1 490 ? -25.913 -14.252 10.006 1.00 24.56 490 HIS A C 1
ATOM 3911 O O . HIS A 1 490 ? -26.172 -13.846 11.140 1.00 24.56 490 HIS A O 1
ATOM 3917 N N . GLY A 1 491 ? -26.516 -13.773 8.914 1.00 24.11 491 GLY A N 1
ATOM 3918 C CA . GLY A 1 491 ? -27.682 -12.888 8.941 1.00 24.11 491 GLY A CA 1
ATOM 3919 C C . GLY A 1 491 ? -28.898 -13.586 9.561 1.00 24.11 491 GLY A C 1
ATOM 3920 O O . GLY A 1 491 ? -29.094 -14.787 9.378 1.00 24.11 491 GLY A O 1
ATOM 3921 N N . GLY A 1 492 ? -29.685 -12.841 10.343 1.00 30.70 492 GLY A N 1
ATOM 3922 C CA . GLY A 1 492 ? -30.825 -13.359 11.105 1.00 30.70 492 GLY A CA 1
ATOM 3923 C C . GLY A 1 492 ? -31.937 -13.969 10.243 1.00 30.70 492 GLY A C 1
ATOM 3924 O O . GLY A 1 492 ? -32.108 -13.637 9.073 1.00 30.70 492 GLY A O 1
ATOM 3925 N N . THR A 1 493 ? -32.719 -14.865 10.848 1.00 24.72 493 THR A N 1
ATOM 3926 C CA . THR A 1 493 ? -33.863 -15.541 10.218 1.00 24.72 493 THR A CA 1
ATOM 3927 C C . THR A 1 493 ? -35.174 -14.814 10.499 1.00 24.72 493 THR A C 1
ATOM 3929 O O . THR A 1 493 ? -35.472 -14.480 11.648 1.00 24.72 493 THR A O 1
ATOM 3932 N N . TRP A 1 494 ? -35.993 -14.646 9.463 1.00 29.16 494 TRP A N 1
ATOM 3933 C CA . TRP A 1 494 ? -37.375 -14.187 9.580 1.00 29.16 494 TRP A CA 1
ATOM 3934 C C . TRP A 1 494 ? -38.280 -15.307 10.098 1.00 29.16 494 TRP A C 1
ATOM 3936 O O . TRP A 1 494 ? -38.166 -16.453 9.657 1.00 29.16 494 TRP A O 1
ATOM 3946 N N . ARG A 1 495 ? -39.199 -14.981 11.012 1.00 27.56 495 ARG A N 1
ATOM 3947 C CA . ARG A 1 495 ? -40.254 -15.900 11.458 1.00 27.56 495 ARG A CA 1
ATOM 3948 C C . ARG A 1 495 ? -41.615 -15.318 11.093 1.00 27.56 495 ARG A C 1
ATOM 3950 O O . ARG A 1 495 ? -41.896 -14.163 11.397 1.00 27.56 495 ARG A O 1
ATOM 3957 N N . GLN A 1 496 ? -42.454 -16.121 10.447 1.00 30.70 496 GLN A N 1
ATOM 3958 C CA . GLN A 1 496 ? -43.835 -15.753 10.149 1.00 30.70 496 GLN A CA 1
ATOM 3959 C C . GLN A 1 496 ? -44.719 -16.070 11.360 1.00 30.70 496 GLN A C 1
ATOM 3961 O O . GLN A 1 496 ? -44.667 -17.179 11.898 1.00 30.70 496 GLN A O 1
ATOM 3966 N N . ILE A 1 497 ? -45.519 -15.099 11.791 1.00 34.56 497 ILE A N 1
ATOM 3967 C CA . ILE A 1 497 ? -46.572 -15.273 12.799 1.00 34.56 497 ILE A CA 1
ATOM 3968 C C . ILE A 1 497 ? -47.877 -14.768 12.171 1.00 34.56 497 ILE A C 1
ATOM 3970 O O . ILE A 1 497 ? -47.838 -14.004 11.212 1.00 34.56 497 ILE A O 1
ATOM 3974 N N . ASN A 1 498 ? -49.019 -15.240 12.670 1.00 33.19 498 ASN A N 1
ATOM 3975 C CA . ASN A 1 498 ? -50.322 -15.314 11.992 1.00 33.19 498 ASN A CA 1
ATOM 3976 C C . ASN A 1 498 ? -50.870 -14.056 11.275 1.00 33.19 498 ASN A C 1
ATOM 3978 O O . ASN A 1 498 ? -51.822 -14.219 10.523 1.00 33.19 498 ASN A O 1
ATOM 3982 N N . GLU A 1 499 ? -50.278 -12.861 11.408 1.00 34.09 499 GLU A N 1
ATOM 3983 C CA . GLU A 1 499 ? -50.615 -11.670 10.599 1.00 34.09 499 GLU A CA 1
ATOM 3984 C C . GLU A 1 499 ? -49.390 -10.800 10.182 1.00 34.09 499 GLU A C 1
ATOM 3986 O O . GLU A 1 499 ? -49.546 -9.627 9.851 1.00 34.09 499 GLU A O 1
ATOM 3991 N N . GLY A 1 500 ? -48.156 -11.339 10.148 1.00 26.75 500 GLY A N 1
ATOM 3992 C CA . GLY A 1 500 ? -46.965 -10.599 9.680 1.00 26.75 500 GLY A CA 1
ATOM 3993 C C . GLY A 1 500 ? -45.608 -11.312 9.834 1.00 26.75 500 GLY A C 1
ATOM 3994 O O . GLY A 1 500 ? -45.493 -12.353 10.483 1.00 26.75 500 GLY A O 1
ATOM 3995 N N . TRP A 1 501 ? -44.562 -10.742 9.220 1.00 30.89 501 TRP A N 1
ATOM 3996 C CA . TRP A 1 501 ? -43.168 -11.201 9.334 1.00 30.89 501 TRP A CA 1
ATOM 3997 C C . TRP A 1 501 ? -42.448 -10.476 10.480 1.00 30.89 501 TRP A C 1
ATOM 3999 O O . TRP A 1 501 ? -42.410 -9.247 10.493 1.00 30.89 501 TRP A O 1
ATOM 4009 N N . GLU A 1 502 ? -41.832 -11.214 11.407 1.00 25.42 502 GLU A N 1
ATOM 4010 C CA . GLU A 1 502 ? -41.028 -10.647 12.498 1.00 25.42 502 GLU A CA 1
ATOM 4011 C C . GLU A 1 502 ? -39.532 -10.952 12.279 1.00 25.42 502 GLU A C 1
ATOM 4013 O O . GLU A 1 502 ? -39.135 -12.103 12.051 1.00 25.42 502 GLU A O 1
ATOM 4018 N N . TYR A 1 503 ? -38.694 -9.909 12.315 1.00 29.28 503 TYR A N 1
ATOM 4019 C CA . TYR A 1 503 ? -37.236 -10.018 12.212 1.00 29.28 503 TYR A CA 1
ATOM 4020 C C . TYR A 1 503 ? -36.654 -10.303 13.599 1.00 29.28 503 TYR A C 1
ATOM 4022 O O . TYR A 1 503 ? -36.601 -9.418 14.454 1.00 29.28 503 TYR A O 1
ATOM 4030 N N . VAL A 1 504 ? -36.221 -11.541 13.849 1.00 25.61 504 VAL A N 1
ATOM 4031 C CA . VAL A 1 504 ? -35.658 -11.924 15.151 1.00 25.61 504 VAL A CA 1
ATOM 4032 C C . VAL A 1 504 ? -34.156 -11.635 15.166 1.00 25.61 504 VAL A C 1
ATOM 4034 O O . VAL A 1 504 ? -33.334 -12.483 14.820 1.00 25.61 504 VAL A O 1
ATOM 4037 N N . THR A 1 505 ? -33.770 -10.440 15.614 1.00 24.33 505 THR A N 1
ATOM 4038 C CA . THR A 1 505 ? -32.392 -10.182 16.056 1.00 24.33 505 THR A CA 1
ATOM 4039 C C . THR A 1 505 ? -32.213 -10.689 17.480 1.00 24.33 505 THR A C 1
ATOM 4041 O O . THR A 1 505 ? -32.892 -10.218 18.394 1.00 24.33 505 THR A O 1
ATOM 4044 N N . ARG A 1 506 ? -31.251 -11.590 17.713 1.00 23.44 506 ARG A N 1
ATOM 4045 C CA . ARG A 1 506 ? -30.652 -11.722 19.050 1.00 23.44 506 ARG A CA 1
ATOM 4046 C C . ARG A 1 506 ? -30.088 -10.347 19.418 1.00 23.44 506 ARG A C 1
ATOM 4048 O O . ARG A 1 506 ? -29.175 -9.888 18.745 1.00 23.44 506 ARG A O 1
ATOM 4055 N N . MET A 1 507 ? -30.672 -9.677 20.410 1.00 21.38 507 MET A N 1
ATOM 4056 C CA . MET A 1 507 ? -30.268 -8.333 20.837 1.00 21.38 507 MET A CA 1
ATOM 4057 C C . MET A 1 507 ? -28.795 -8.288 21.276 1.00 21.38 507 MET A C 1
ATOM 4059 O O . MET A 1 507 ? -28.425 -9.031 22.187 1.00 21.38 507 MET A O 1
ATOM 4063 N N . PRO A 1 508 ? -28.001 -7.331 20.764 1.00 23.25 508 PRO A N 1
ATOM 4064 C CA . PRO A 1 508 ? -26.929 -6.697 21.507 1.00 23.25 508 PRO A CA 1
ATOM 4065 C C . PRO A 1 508 ? -27.323 -5.257 21.879 1.00 23.25 508 PRO A C 1
ATOM 4067 O O . PRO A 1 508 ? -28.144 -4.606 21.234 1.00 23.25 508 PRO A O 1
ATOM 4070 N N . VAL A 1 509 ? -26.719 -4.766 22.955 1.00 22.94 509 VAL A N 1
ATOM 4071 C CA . VAL A 1 509 ? -26.834 -3.396 23.467 1.00 22.94 509 VAL A CA 1
ATOM 4072 C C . VAL A 1 509 ? -26.548 -2.377 22.349 1.00 22.94 509 VAL A C 1
ATOM 4074 O O . VAL A 1 509 ? -25.547 -2.483 21.645 1.00 22.94 509 VAL A O 1
ATOM 4077 N N . HIS A 1 510 ? -27.432 -1.389 22.170 1.00 23.73 510 HIS A N 1
ATOM 4078 C CA . HIS A 1 510 ? -27.309 -0.368 21.127 1.00 23.73 510 HIS A CA 1
ATOM 4079 C C . HIS A 1 510 ? -26.073 0.527 21.328 1.00 23.73 510 HIS A C 1
ATOM 4081 O O . HIS A 1 510 ? -26.031 1.337 22.251 1.00 23.73 510 HIS A O 1
ATOM 4087 N N . CYS A 1 511 ? -25.116 0.450 20.403 1.00 25.56 511 CYS A N 1
ATOM 4088 C CA . CYS A 1 511 ? -24.116 1.489 20.161 1.00 25.56 511 CYS A CA 1
ATOM 4089 C C . CYS A 1 511 ? -24.655 2.383 19.031 1.00 25.56 511 CYS A C 1
ATOM 4091 O O . CYS A 1 511 ? -24.855 1.906 17.914 1.00 25.56 511 CYS A O 1
ATOM 4093 N N . VAL A 1 512 ? -24.965 3.654 19.303 1.00 26.52 512 VAL A N 1
ATOM 4094 C CA . VAL A 1 512 ? -25.464 4.570 18.263 1.00 26.52 512 VAL A CA 1
ATOM 4095 C C . VAL A 1 512 ? -24.274 5.270 17.613 1.00 26.52 512 VAL A C 1
ATOM 4097 O O . VAL A 1 512 ? -23.707 6.200 18.177 1.00 26.52 512 VAL A O 1
ATOM 4100 N N . MET A 1 513 ? -23.908 4.831 16.410 1.00 25.64 513 MET A N 1
ATOM 4101 C CA . MET A 1 513 ? -23.008 5.569 15.522 1.00 25.64 513 MET A CA 1
ATOM 4102 C C . MET A 1 513 ? -23.759 6.781 14.964 1.00 25.64 513 MET A C 1
ATOM 4104 O O . MET A 1 513 ? -24.777 6.627 14.288 1.00 25.64 513 MET A O 1
ATOM 4108 N N . VAL A 1 514 ? -23.276 7.990 15.249 1.00 27.72 514 VAL A N 1
ATOM 4109 C CA . VAL A 1 514 ? -23.840 9.234 14.707 1.00 27.72 514 VAL A CA 1
ATOM 4110 C C . VAL A 1 514 ? -22.846 9.828 13.700 1.00 27.72 514 VAL A C 1
ATOM 4112 O O . VAL A 1 514 ? -21.671 9.972 14.039 1.00 27.72 514 VAL A O 1
ATOM 4115 N N . PRO A 1 515 ? -23.273 10.205 12.479 1.00 26.75 515 PRO A N 1
ATOM 4116 C CA . PRO A 1 515 ? -22.403 10.846 11.495 1.00 26.75 515 PRO A CA 1
ATOM 4117 C C . PRO A 1 515 ? -21.794 12.150 12.029 1.00 26.75 515 PRO A C 1
ATOM 4119 O O . PRO A 1 515 ? -22.470 12.941 12.686 1.00 26.75 515 PRO A O 1
ATOM 4122 N N . SER A 1 516 ? -20.537 12.417 11.674 1.00 31.53 516 SER A N 1
ATOM 4123 C CA . SER A 1 516 ? -19.665 13.476 12.216 1.00 31.53 516 SER A CA 1
ATOM 4124 C C . SER A 1 516 ? -20.134 14.938 12.046 1.00 31.53 516 SER A C 1
ATOM 4126 O O . SER A 1 516 ? -19.388 15.856 12.386 1.00 31.53 516 SER A O 1
ATOM 4128 N N . LYS A 1 517 ? -21.345 15.202 11.528 1.00 33.78 517 LYS A N 1
ATOM 4129 C CA . LYS A 1 517 ? -21.869 16.559 11.264 1.00 33.78 517 LYS A CA 1
ATOM 4130 C C . LYS A 1 517 ? -23.383 16.717 11.472 1.00 33.78 517 LYS A C 1
ATOM 4132 O O . LYS A 1 517 ? -24.055 17.346 10.658 1.00 33.78 517 LYS A O 1
ATOM 4137 N N . ILE A 1 518 ? -23.932 16.190 12.562 1.00 34.03 518 ILE A N 1
ATOM 4138 C CA . ILE A 1 518 ? -25.282 16.571 13.012 1.00 34.03 518 ILE A CA 1
ATOM 4139 C C . ILE A 1 518 ? -25.165 17.762 13.975 1.00 34.03 518 ILE A C 1
ATOM 4141 O O . ILE A 1 518 ? -24.355 17.744 14.900 1.00 34.03 518 ILE A O 1
ATOM 4145 N N . SER A 1 519 ? -25.944 18.827 13.750 1.00 35.41 519 SER A N 1
ATOM 4146 C CA . SER A 1 519 ? -25.965 19.977 14.661 1.00 35.41 519 SER A CA 1
ATOM 4147 C C . SER A 1 519 ? -26.565 19.582 16.017 1.00 35.41 519 SER A C 1
ATOM 4149 O O . SER A 1 519 ? -27.430 18.707 16.108 1.00 35.41 519 SER A O 1
ATOM 4151 N N . ARG A 1 520 ? -26.135 20.259 17.088 1.00 33.50 520 ARG A N 1
ATOM 4152 C CA . ARG A 1 520 ? -26.564 19.983 18.472 1.00 33.50 520 ARG A CA 1
ATOM 4153 C C . ARG A 1 520 ? -28.094 19.975 18.638 1.00 33.50 520 ARG A C 1
ATOM 4155 O O . ARG A 1 520 ? -28.599 19.216 19.453 1.00 33.50 520 ARG A O 1
ATOM 4162 N N . SER A 1 521 ? -28.826 20.766 17.847 1.00 38.38 521 SER A N 1
ATOM 4163 C CA . SER A 1 521 ? -30.294 20.818 17.859 1.00 38.38 521 SER A CA 1
ATOM 4164 C C . SER A 1 521 ? -30.961 19.637 17.140 1.00 38.38 521 SER A C 1
ATOM 4166 O O . SER A 1 521 ? -31.977 19.139 17.616 1.00 38.38 521 SER A O 1
ATOM 4168 N N . MET A 1 522 ? -30.385 19.137 16.041 1.00 37.62 522 MET A N 1
ATOM 4169 C CA . MET A 1 522 ? -30.923 17.980 15.310 1.00 37.62 522 MET A CA 1
ATOM 4170 C C . MET A 1 522 ? -30.732 16.664 16.066 1.00 37.62 522 MET A C 1
ATOM 4172 O O . MET A 1 522 ? -31.616 15.812 16.031 1.00 37.62 522 MET A O 1
ATOM 4176 N N . LEU A 1 523 ? -29.610 16.499 16.774 1.00 38.19 523 LEU A N 1
ATOM 4177 C CA . LEU A 1 523 ? -29.366 15.290 17.567 1.00 38.19 523 LEU A CA 1
ATOM 4178 C C . LEU A 1 523 ? -30.312 15.212 18.775 1.00 38.19 523 LEU A C 1
ATOM 4180 O O . LEU A 1 523 ? -30.835 14.145 19.083 1.00 38.19 523 LEU A O 1
ATOM 4184 N N . VAL A 1 524 ? -30.585 16.359 19.404 1.00 39.91 524 VAL A N 1
ATOM 4185 C CA . VAL A 1 524 ? -31.572 16.495 20.487 1.00 39.91 524 VAL A CA 1
ATOM 4186 C C . VAL A 1 524 ? -32.985 16.177 19.987 1.00 39.91 524 VAL A C 1
ATOM 4188 O O . VAL A 1 524 ? -33.675 15.375 20.612 1.00 39.91 524 VAL A O 1
ATOM 4191 N N . GLY A 1 525 ? -33.377 16.704 18.822 1.00 39.94 525 GLY A N 1
ATOM 4192 C CA . GLY A 1 525 ? -34.672 16.395 18.206 1.00 39.94 525 GLY A CA 1
ATOM 4193 C C . GLY A 1 525 ? -34.823 14.923 17.796 1.00 39.94 525 GLY A C 1
ATOM 4194 O O . GLY A 1 525 ? -35.878 14.327 17.999 1.00 39.94 525 GLY A O 1
ATOM 4195 N N . TYR A 1 526 ? -33.759 14.297 17.281 1.00 41.22 526 TYR A N 1
ATOM 4196 C CA . TYR A 1 526 ? -33.758 12.874 16.925 1.00 41.22 526 TYR A CA 1
ATOM 4197 C C . TYR A 1 526 ? -33.935 11.974 18.158 1.00 41.22 526 TYR A C 1
ATOM 4199 O O . TYR A 1 526 ? -34.747 11.049 18.127 1.00 41.22 526 TYR A O 1
ATOM 4207 N N . ILE A 1 527 ? -33.242 12.279 19.261 1.00 36.84 527 ILE A N 1
ATOM 4208 C CA . ILE A 1 527 ? -33.341 11.531 20.523 1.00 36.84 527 ILE A CA 1
ATOM 4209 C C . ILE A 1 527 ? -34.724 11.713 21.171 1.00 36.84 527 ILE A C 1
ATOM 4211 O O . ILE A 1 527 ? -35.325 10.726 21.598 1.00 36.84 527 ILE A O 1
ATOM 4215 N N . GLN A 1 528 ? -35.273 12.933 21.165 1.00 39.72 528 GLN A N 1
ATOM 4216 C CA . GLN A 1 528 ? -36.633 13.205 21.644 1.00 39.72 528 GLN A CA 1
ATOM 4217 C C . GLN A 1 528 ? -37.695 12.469 20.814 1.00 39.72 528 GLN A C 1
ATOM 4219 O O . GLN A 1 528 ? -38.590 11.857 21.391 1.00 39.72 528 GLN A O 1
ATOM 4224 N N . SER A 1 529 ? -37.580 12.459 19.478 1.00 38.78 529 SER A N 1
ATOM 4225 C CA . SER A 1 529 ? -38.583 11.820 18.607 1.00 38.78 529 SER A CA 1
ATOM 4226 C C . SER A 1 529 ? -38.550 10.288 18.646 1.00 38.78 529 SER A C 1
ATOM 4228 O O . SER A 1 529 ? -39.587 9.654 18.476 1.00 38.78 529 SER A O 1
ATOM 4230 N N . LYS A 1 530 ? -37.372 9.684 18.873 1.00 35.47 530 LYS A N 1
ATOM 4231 C CA . LYS A 1 530 ? -37.190 8.227 18.789 1.00 35.47 530 LYS A CA 1
ATOM 4232 C C . LYS A 1 530 ? -37.320 7.514 20.136 1.00 35.47 530 LYS A C 1
ATOM 4234 O O . LYS A 1 530 ? -37.668 6.339 20.159 1.00 35.47 530 LYS A O 1
ATOM 4239 N N . PHE A 1 531 ? -37.035 8.210 21.239 1.00 37.31 531 PHE A N 1
ATOM 4240 C CA . PHE A 1 531 ? -37.013 7.614 22.580 1.00 37.31 531 PHE A CA 1
ATOM 4241 C C . PHE A 1 531 ? -37.933 8.310 23.592 1.00 37.31 531 PHE A C 1
ATOM 4243 O O . PHE A 1 531 ? -38.132 7.766 24.673 1.00 37.31 531 PHE A O 1
ATOM 4250 N N . GLY A 1 532 ? -38.516 9.473 23.269 1.00 32.31 532 GLY A N 1
ATOM 4251 C CA . GLY A 1 532 ? -39.495 10.152 24.129 1.00 32.31 532 GLY A CA 1
ATOM 4252 C C . GLY A 1 532 ? -38.929 10.742 25.428 1.00 32.31 532 GLY A C 1
ATOM 4253 O O . GLY A 1 532 ? -39.682 10.951 26.374 1.00 32.31 532 GLY A O 1
ATOM 4254 N N . ILE A 1 533 ? -37.614 10.991 25.502 1.00 39.88 533 ILE A N 1
ATOM 4255 C CA . ILE A 1 533 ? -36.924 11.462 26.716 1.00 39.88 533 ILE A CA 1
ATOM 4256 C C . ILE A 1 533 ? -36.497 12.926 26.545 1.00 39.88 533 ILE A C 1
ATOM 4258 O O . ILE A 1 533 ? -35.840 13.272 25.562 1.00 39.88 533 ILE A O 1
ATOM 4262 N N . ASP A 1 534 ? -36.847 13.778 27.514 1.00 38.25 534 ASP A N 1
ATOM 4263 C CA . ASP A 1 534 ? -36.453 15.190 27.575 1.00 38.25 534 ASP A CA 1
ATOM 4264 C C . ASP A 1 534 ? -35.017 15.344 28.138 1.00 38.25 534 ASP A C 1
ATOM 4266 O O . ASP A 1 534 ? -34.768 14.990 29.294 1.00 38.25 534 ASP A O 1
ATOM 4270 N N . PRO A 1 535 ? -34.049 15.871 27.360 1.00 37.59 535 PRO A N 1
ATOM 4271 C CA . PRO A 1 535 ? -32.656 16.005 27.785 1.00 37.59 535 PRO A CA 1
ATOM 4272 C C . PRO A 1 535 ? -32.400 17.154 28.775 1.00 37.59 535 PRO A C 1
ATOM 4274 O O . PRO A 1 535 ? -31.255 17.353 29.185 1.00 37.59 535 PRO A O 1
ATOM 4277 N N . SER A 1 536 ? -33.428 17.901 29.187 1.00 37.09 536 SER A N 1
ATOM 4278 C CA . SER A 1 536 ? -33.334 18.854 30.302 1.00 37.09 536 SER A CA 1
ATOM 4279 C C . SER A 1 536 ? -33.266 18.178 31.684 1.00 37.09 536 SER A C 1
ATOM 4281 O O . SER A 1 536 ? -32.879 18.818 32.664 1.00 37.09 536 SER A O 1
ATOM 4283 N N . VAL A 1 537 ? -33.534 16.868 31.770 1.00 34.31 537 VAL A N 1
ATOM 4284 C CA . VAL A 1 537 ? -33.313 16.059 32.979 1.00 34.31 537 VAL A CA 1
ATOM 4285 C C . VAL A 1 537 ? -31.854 15.582 32.989 1.00 34.31 537 VAL A C 1
ATOM 4287 O O . VAL A 1 537 ? -31.472 14.633 32.307 1.00 34.31 537 VAL A O 1
ATOM 4290 N N . GLY A 1 538 ? -31.003 16.328 33.696 1.00 32.66 538 GLY A N 1
ATOM 4291 C CA . GLY A 1 538 ? -29.543 16.300 33.562 1.00 32.66 538 GLY A CA 1
ATOM 4292 C C . GLY A 1 538 ? -28.847 14.964 33.845 1.00 32.66 538 GLY A C 1
ATOM 4293 O O . GLY A 1 538 ? -28.528 14.668 34.992 1.00 32.66 538 GLY A O 1
ATOM 4294 N N . ALA A 1 539 ? -28.510 14.212 32.790 1.00 32.22 539 ALA A N 1
ATOM 4295 C CA . ALA A 1 539 ? -27.612 13.053 32.890 1.00 32.22 539 ALA A CA 1
ATOM 4296 C C . ALA A 1 539 ? -26.840 12.692 31.598 1.00 32.22 539 ALA A C 1
ATOM 4298 O O . ALA A 1 539 ? -26.403 11.554 31.455 1.00 32.22 539 ALA A O 1
ATOM 4299 N N . ILE A 1 540 ? -26.660 13.607 30.631 1.00 31.55 540 ILE A N 1
ATOM 4300 C CA . ILE A 1 540 ? -25.935 13.289 29.381 1.00 31.55 540 ILE A CA 1
ATOM 4301 C C . ILE A 1 540 ? -24.991 14.435 28.984 1.00 31.55 540 ILE A C 1
ATOM 4303 O O . ILE A 1 540 ? -25.440 15.523 28.617 1.00 31.55 540 ILE A O 1
ATOM 4307 N N . ARG A 1 541 ? -23.671 14.190 29.008 1.00 34.47 541 ARG A N 1
ATOM 4308 C CA . ARG A 1 541 ? -22.659 15.037 28.346 1.00 34.47 541 ARG A CA 1
ATOM 4309 C C . ARG A 1 541 ? -21.784 14.206 27.404 1.00 34.47 541 ARG A C 1
ATOM 4311 O O . ARG A 1 541 ? -21.497 13.046 27.664 1.00 34.47 541 ARG A O 1
ATOM 4318 N N . ILE A 1 542 ? -21.414 14.827 26.283 1.00 33.53 542 ILE A N 1
ATOM 4319 C CA . ILE A 1 542 ? -20.732 14.222 25.132 1.00 33.53 542 ILE A CA 1
ATOM 4320 C C . ILE A 1 542 ? -19.270 14.692 25.127 1.00 33.53 542 ILE A C 1
ATOM 4322 O O . ILE A 1 542 ? -19.038 15.903 25.112 1.00 33.53 542 ILE A O 1
ATOM 4326 N N . ALA A 1 543 ? -18.307 13.764 25.127 1.00 31.58 543 ALA A N 1
ATOM 4327 C CA . ALA A 1 543 ? -16.874 14.066 25.045 1.00 31.58 543 ALA A CA 1
ATOM 4328 C C . ALA A 1 543 ? -16.336 13.854 23.617 1.00 31.58 543 ALA A C 1
ATOM 4330 O O . ALA A 1 543 ? -16.741 12.920 22.924 1.00 31.58 543 ALA A O 1
ATOM 4331 N N . TRP A 1 544 ? -15.416 14.725 23.192 1.00 33.75 544 TRP A N 1
ATOM 4332 C CA . TRP A 1 544 ? -14.802 14.727 21.859 1.00 33.75 544 TRP A CA 1
ATOM 4333 C C . TRP A 1 544 ? -13.317 14.368 21.972 1.00 33.75 544 TRP A C 1
ATOM 4335 O O . TRP A 1 544 ? -12.640 14.880 22.861 1.00 33.75 544 TRP A O 1
ATOM 4345 N N . THR A 1 545 ? -12.810 13.513 21.080 1.00 29.30 545 THR A N 1
ATOM 4346 C CA . THR A 1 545 ? -11.371 13.194 20.981 1.00 29.30 545 THR A CA 1
ATOM 4347 C C . THR A 1 545 ? -10.724 13.921 19.796 1.00 29.30 545 THR A C 1
ATOM 4349 O O . THR A 1 545 ? -11.412 14.262 18.835 1.00 29.30 545 THR A O 1
ATOM 4352 N N . ASP A 1 546 ? -9.398 14.105 19.825 1.00 30.27 546 ASP A N 1
ATOM 4353 C CA . ASP A 1 546 ? -8.617 14.725 18.735 1.00 30.27 546 ASP A CA 1
ATOM 4354 C C . ASP A 1 546 ? -8.516 13.854 17.458 1.00 30.27 546 ASP A C 1
ATOM 4356 O O . ASP A 1 546 ? -7.897 14.255 16.469 1.00 30.27 546 ASP A O 1
ATOM 4360 N N . SER A 1 547 ? -9.146 12.669 17.439 1.00 26.62 547 SER A N 1
ATOM 4361 C CA . SER A 1 547 ? -9.374 11.877 16.225 1.00 26.62 547 SER A CA 1
ATOM 4362 C C . SER A 1 547 ? -10.813 12.064 15.715 1.00 26.62 547 SER A C 1
ATOM 4364 O O . SER A 1 547 ? -11.755 11.899 16.488 1.00 26.62 547 SER A O 1
ATOM 4366 N N . PRO A 1 548 ? -11.055 12.335 14.413 1.00 28.05 548 PRO A N 1
ATOM 4367 C CA . PRO A 1 548 ? -12.360 12.816 13.933 1.00 28.05 548 PRO A CA 1
ATOM 4368 C C . PRO A 1 548 ? -13.484 11.764 13.875 1.00 28.05 548 PRO A C 1
ATOM 4370 O O . PRO A 1 548 ? -14.506 12.018 13.236 1.00 28.05 548 PRO A O 1
ATOM 4373 N N . LYS A 1 549 ? -13.292 10.565 14.440 1.00 27.06 549 LYS A N 1
ATOM 4374 C CA . LYS A 1 549 ? -14.139 9.394 14.158 1.00 27.06 549 LYS A CA 1
ATOM 4375 C C . LYS A 1 549 ? -14.888 8.805 15.349 1.00 27.06 549 LYS A C 1
ATOM 4377 O O . LYS A 1 549 ? -15.677 7.894 15.130 1.00 27.06 549 LYS A O 1
ATOM 4382 N N . GLU A 1 550 ? -14.711 9.310 16.567 1.00 30.53 550 GLU A N 1
ATOM 4383 C CA . GLU A 1 550 ? -15.312 8.665 17.740 1.00 30.53 550 GLU A CA 1
ATOM 4384 C C . GLU A 1 550 ? -15.892 9.689 18.720 1.00 30.53 550 GLU A C 1
ATOM 4386 O O . GLU A 1 550 ? -15.206 10.598 19.191 1.00 30.53 550 GLU A O 1
ATOM 4391 N N . VAL A 1 551 ? -17.187 9.532 19.006 1.00 28.97 551 VAL A N 1
ATOM 4392 C CA . VAL A 1 551 ? -17.916 10.260 20.047 1.00 28.97 551 VAL A CA 1
ATOM 4393 C C . VAL A 1 551 ? -18.385 9.228 21.062 1.00 28.97 551 VAL A C 1
ATOM 4395 O O . VAL A 1 551 ? -19.187 8.355 20.735 1.00 28.97 551 VAL A O 1
ATOM 4398 N N . TYR A 1 552 ? -17.887 9.327 22.291 1.00 30.41 552 TYR A N 1
ATOM 4399 C CA . TYR A 1 552 ? -18.236 8.410 23.371 1.00 30.41 552 TYR A CA 1
ATOM 4400 C C . TYR A 1 552 ? -19.324 9.024 24.259 1.00 30.41 552 TYR A C 1
ATOM 4402 O O . TYR A 1 552 ? -19.225 10.178 24.684 1.00 30.41 552 TYR A O 1
ATOM 4410 N N . MET A 1 553 ? -20.365 8.242 24.559 1.00 28.50 553 MET A N 1
ATOM 4411 C CA . MET A 1 553 ? -21.325 8.555 25.620 1.00 28.50 553 MET A CA 1
ATOM 4412 C C . MET A 1 553 ? -20.829 7.915 26.917 1.00 28.50 553 MET A C 1
ATOM 4414 O O . MET A 1 553 ? -20.948 6.705 27.096 1.00 28.50 553 MET A O 1
ATOM 4418 N N . LEU A 1 554 ? -20.254 8.722 27.807 1.00 28.69 554 LEU A N 1
ATOM 4419 C CA . LEU A 1 554 ? -19.786 8.274 29.118 1.00 28.69 554 LEU A CA 1
ATOM 4420 C C . LEU A 1 554 ? -20.811 8.667 30.186 1.00 28.69 554 LEU A C 1
ATOM 4422 O O . LEU A 1 554 ? -21.339 9.780 30.181 1.00 28.69 554 LEU A O 1
ATOM 4426 N N . TRP A 1 555 ? -21.114 7.737 31.091 1.00 27.56 555 TRP A N 1
ATOM 4427 C CA . TRP A 1 555 ? -21.989 7.992 32.232 1.00 27.56 555 TRP A CA 1
ATOM 4428 C C . TRP A 1 555 ? -21.146 8.489 33.416 1.00 27.56 555 TRP A C 1
ATOM 4430 O O . TRP A 1 555 ? -20.518 7.696 34.101 1.00 27.56 555 TRP A O 1
ATOM 4440 N N . SER A 1 556 ? -21.215 9.797 33.684 1.00 34.81 556 SER A N 1
ATOM 4441 C CA . SER A 1 556 ? -20.599 10.538 34.808 1.00 34.81 556 SER A CA 1
ATOM 4442 C C . SER A 1 556 ? -19.123 10.959 34.672 1.00 34.81 556 SER A C 1
ATOM 4444 O O . SER A 1 556 ? -18.299 10.271 34.076 1.00 34.81 556 SER A O 1
ATOM 4446 N N . ASP A 1 557 ? -18.799 12.118 35.265 1.00 26.53 557 ASP A N 1
ATOM 4447 C CA . ASP A 1 557 ? -17.501 12.817 35.177 1.00 26.53 557 ASP A CA 1
ATOM 4448 C C . ASP A 1 557 ? -16.316 12.053 35.814 1.00 26.53 557 ASP A C 1
ATOM 4450 O O . ASP A 1 557 ? -15.153 12.365 35.551 1.00 26.53 557 ASP A O 1
ATOM 4454 N N . GLN A 1 558 ? -16.577 11.027 36.630 1.00 37.03 558 GLN A N 1
ATOM 4455 C CA . GLN A 1 558 ? -15.534 10.254 37.319 1.00 37.03 558 GLN A CA 1
ATOM 4456 C C . GLN A 1 558 ? -14.850 9.228 36.395 1.00 37.03 558 GLN A C 1
ATOM 4458 O O . GLN A 1 558 ? -13.653 8.976 36.527 1.00 37.03 558 GLN A O 1
ATOM 4463 N N . ASP A 1 559 ? -15.576 8.703 35.402 1.00 34.50 559 ASP A N 1
ATOM 4464 C CA . ASP A 1 559 ? -15.080 7.661 34.492 1.00 34.50 559 ASP A CA 1
ATOM 4465 C C . ASP A 1 559 ? -14.121 8.208 33.409 1.00 34.50 559 ASP A C 1
ATOM 4467 O O . ASP A 1 559 ? -13.271 7.475 32.909 1.00 34.50 559 ASP A O 1
ATOM 4471 N N . VAL A 1 560 ? -14.196 9.504 33.074 1.00 30.19 560 VAL A N 1
ATOM 4472 C CA . VAL A 1 560 ? -13.298 10.164 32.099 1.00 30.19 560 VAL A CA 1
ATOM 4473 C C . VAL A 1 560 ? -11.908 10.401 32.693 1.00 30.19 560 VAL A C 1
ATOM 4475 O O . VAL A 1 560 ? -10.897 10.194 32.024 1.00 30.19 560 VAL A O 1
ATOM 4478 N N . THR A 1 561 ? -11.855 10.823 33.956 1.00 30.62 561 THR A N 1
ATOM 4479 C CA . THR A 1 561 ? -10.604 11.206 34.623 1.00 30.62 561 THR A CA 1
ATOM 4480 C C . THR A 1 561 ? -9.749 9.970 34.926 1.00 30.62 561 THR A C 1
ATOM 4482 O O . THR A 1 561 ? -8.558 9.972 34.642 1.00 30.62 561 THR A O 1
ATOM 4485 N N . GLU A 1 562 ? -10.362 8.862 35.358 1.00 37.47 562 GLU A N 1
ATOM 4486 C CA . GLU A 1 562 ? -9.659 7.594 35.624 1.00 37.47 562 GLU A CA 1
ATOM 4487 C C . GLU A 1 562 ? -9.280 6.816 34.344 1.00 37.47 562 GLU A C 1
ATOM 4489 O O . GLU A 1 562 ? -8.301 6.067 34.336 1.00 37.47 562 GLU A O 1
ATOM 4494 N N . PHE A 1 563 ? -10.016 6.996 33.235 1.00 30.67 563 PHE A N 1
ATOM 4495 C CA . PHE A 1 563 ? -9.622 6.463 31.920 1.00 30.67 563 PHE A CA 1
ATOM 4496 C C . PHE A 1 563 ? -8.383 7.190 31.371 1.00 30.67 563 PHE A C 1
ATOM 4498 O O . PHE A 1 563 ? -7.525 6.570 30.742 1.00 30.67 563 PHE A O 1
ATOM 4505 N N . LEU A 1 564 ? -8.252 8.487 31.669 1.00 30.56 564 LEU A N 1
ATOM 4506 C CA . LEU A 1 564 ? -7.065 9.288 31.366 1.00 30.56 564 LEU A CA 1
ATOM 4507 C C . LEU A 1 564 ? -5.914 9.060 32.365 1.00 30.56 564 LEU A C 1
ATOM 4509 O O . LEU A 1 564 ? -4.763 9.160 31.962 1.00 30.56 564 LEU A O 1
ATOM 4513 N N . GLU A 1 565 ? -6.171 8.643 33.610 1.00 31.66 565 GLU A N 1
ATOM 4514 C CA . GLU A 1 565 ? -5.121 8.182 34.548 1.00 31.66 565 GLU A CA 1
ATOM 4515 C C . GLU A 1 565 ? -4.459 6.855 34.120 1.00 31.66 565 GLU A C 1
ATOM 4517 O O . GLU A 1 565 ? -3.380 6.503 34.602 1.00 31.66 565 GLU A O 1
ATOM 4522 N N . PHE A 1 566 ? -5.054 6.116 33.175 1.00 33.50 566 PHE A N 1
ATOM 4523 C CA . PHE A 1 566 ? -4.380 5.002 32.495 1.00 33.50 566 PHE A CA 1
ATOM 4524 C C . PHE A 1 566 ? -3.289 5.491 31.522 1.00 33.50 566 PHE A C 1
ATOM 4526 O O . PHE A 1 566 ? -2.383 4.732 31.171 1.00 33.50 566 PHE A O 1
ATOM 4533 N N . ALA A 1 567 ? -3.361 6.763 31.123 1.00 28.23 567 ALA A N 1
ATOM 4534 C CA . ALA A 1 567 ? -2.344 7.501 30.389 1.00 28.23 567 ALA A CA 1
ATOM 4535 C C . ALA A 1 567 ? -1.493 8.350 31.352 1.00 28.23 567 ALA A C 1
ATOM 4537 O O . ALA A 1 567 ? -1.281 9.539 31.134 1.00 28.23 567 ALA A O 1
ATOM 4538 N N . ASP A 1 568 ? -0.988 7.738 32.424 1.00 24.84 568 ASP A N 1
ATOM 4539 C CA . ASP A 1 568 ? 0.139 8.316 33.155 1.00 24.84 568 ASP A CA 1
ATOM 4540 C C . ASP A 1 568 ? 1.354 8.344 32.200 1.00 24.84 568 ASP A C 1
ATOM 4542 O O . ASP A 1 568 ? 1.674 7.337 31.555 1.00 24.84 568 ASP A O 1
ATOM 4546 N N . ASP A 1 569 ? 1.962 9.526 32.055 1.00 31.83 569 ASP A N 1
ATOM 4547 C CA . ASP A 1 569 ? 3.037 9.883 31.115 1.00 31.83 569 ASP A CA 1
ATOM 4548 C C . ASP A 1 569 ? 4.014 8.708 30.840 1.00 31.83 569 ASP A C 1
ATOM 4550 O O . ASP A 1 569 ? 4.725 8.281 31.746 1.00 31.83 569 ASP A O 1
ATOM 4554 N N . ASP A 1 570 ? 4.103 8.251 29.576 1.00 29.88 570 ASP A N 1
ATOM 4555 C CA . ASP A 1 570 ? 5.158 7.400 28.958 1.00 29.88 570 ASP A CA 1
ATOM 4556 C C . ASP A 1 570 ? 4.772 6.023 28.351 1.00 29.88 570 ASP A C 1
ATOM 4558 O O . ASP A 1 570 ? 5.658 5.315 27.850 1.00 29.88 570 ASP A O 1
ATOM 4562 N N . LEU A 1 571 ? 3.492 5.644 28.240 1.00 29.14 571 LEU A N 1
ATOM 4563 C CA . LEU A 1 571 ? 3.082 4.471 27.440 1.00 29.14 571 LEU A CA 1
ATOM 4564 C C . LEU A 1 571 ? 1.945 4.794 26.463 1.00 29.14 571 LEU A C 1
ATOM 4566 O O . LEU A 1 571 ? 0.842 5.150 26.856 1.00 29.14 571 LEU A O 1
ATOM 4570 N N . SER A 1 572 ? 2.208 4.614 25.166 1.00 26.05 572 SER A N 1
ATOM 4571 C CA . SER A 1 572 ? 1.156 4.491 24.151 1.00 26.05 572 SER A CA 1
ATOM 4572 C C . SER A 1 572 ? 0.237 3.325 24.540 1.00 26.05 572 SER A C 1
ATOM 4574 O O . SER A 1 572 ? 0.766 2.262 24.890 1.00 26.05 572 SER A O 1
ATOM 4576 N N . PRO A 1 573 ? -1.097 3.462 24.466 1.00 24.06 573 PRO A N 1
ATOM 4577 C CA . PRO A 1 573 ? -1.987 2.353 24.776 1.00 24.06 573 PRO A CA 1
ATOM 4578 C C . PRO A 1 573 ? -1.745 1.206 23.776 1.00 24.06 573 PRO A C 1
ATOM 4580 O O . PRO A 1 573 ? -1.678 1.454 22.567 1.00 24.06 573 PRO A O 1
ATOM 4583 N N . PRO A 1 574 ? -1.573 -0.050 24.230 1.00 23.67 574 PRO A N 1
ATOM 4584 C CA . PRO A 1 574 ? -1.556 -1.190 23.325 1.00 23.67 574 PRO A CA 1
ATOM 4585 C C . PRO A 1 574 ? -2.940 -1.358 22.665 1.00 23.67 574 PRO A C 1
ATOM 4587 O O . PRO A 1 574 ? -3.957 -1.052 23.288 1.00 23.67 574 PRO A O 1
ATOM 4590 N N . PRO A 1 575 ? -3.015 -1.893 21.432 1.00 25.70 575 PRO A N 1
ATOM 4591 C CA . PRO A 1 575 ? -4.261 -2.072 20.674 1.00 25.70 575 PRO A CA 1
ATOM 4592 C C . PRO A 1 575 ? -5.199 -3.170 21.227 1.00 25.70 575 PRO A C 1
ATOM 4594 O O . PRO A 1 575 ? -6.056 -3.675 20.511 1.00 25.70 575 PRO A O 1
ATOM 4597 N N . THR A 1 576 ? -5.088 -3.548 22.501 1.00 27.84 576 THR A N 1
ATOM 4598 C CA . THR A 1 576 ? -5.861 -4.634 23.135 1.00 27.84 576 THR A CA 1
ATOM 4599 C C . THR A 1 576 ? -7.274 -4.231 23.587 1.00 27.84 576 THR A C 1
ATOM 4601 O O . THR A 1 576 ? -7.909 -4.961 24.340 1.00 27.84 576 THR A O 1
ATOM 4604 N N . LEU A 1 577 ? -7.797 -3.086 23.137 1.00 26.94 577 LEU A N 1
ATOM 4605 C CA . LEU A 1 577 ? -9.122 -2.576 23.528 1.00 26.94 577 LEU A CA 1
ATOM 4606 C C . LEU A 1 577 ? -10.295 -3.108 22.678 1.00 26.94 577 LEU A C 1
ATOM 4608 O O . LEU A 1 577 ? -11.445 -2.818 22.990 1.00 26.94 577 LEU A O 1
ATOM 4612 N N . TYR A 1 578 ? -10.040 -3.937 21.659 1.00 26.34 578 TYR A N 1
ATOM 4613 C CA . TYR A 1 578 ? -11.084 -4.433 20.746 1.00 26.34 578 TYR A CA 1
ATOM 4614 C C . TYR A 1 578 ? -11.968 -5.571 21.293 1.00 26.34 578 TYR A C 1
ATOM 4616 O O . TYR A 1 578 ? -12.958 -5.910 20.653 1.00 26.34 578 TYR A O 1
ATOM 4624 N N . ALA A 1 579 ? -11.664 -6.147 22.462 1.00 26.69 579 ALA A N 1
ATOM 4625 C CA . ALA A 1 579 ? -12.338 -7.360 22.954 1.00 26.69 579 ALA A CA 1
ATOM 4626 C C . ALA A 1 579 ? -13.140 -7.181 24.261 1.00 26.69 579 ALA A C 1
ATOM 4628 O O . ALA A 1 579 ? -13.613 -8.162 24.830 1.00 26.69 579 ALA A O 1
ATOM 4629 N N . TYR A 1 580 ? -13.296 -5.955 24.774 1.00 32.06 580 TYR A N 1
ATOM 4630 C CA . TYR A 1 580 ? -13.803 -5.763 26.143 1.00 32.06 580 TYR A CA 1
ATOM 4631 C C . TYR A 1 580 ? -15.327 -5.901 26.299 1.00 32.06 580 TYR A C 1
ATOM 4633 O O . TYR A 1 580 ? -15.800 -6.216 27.389 1.00 32.06 580 TYR A O 1
ATOM 4641 N N . ASN A 1 581 ? -16.103 -5.713 25.225 1.00 31.94 581 ASN A N 1
ATOM 4642 C CA . ASN A 1 581 ? -17.571 -5.746 25.299 1.00 31.94 581 ASN A CA 1
ATOM 4643 C C . ASN A 1 581 ? -18.180 -7.159 25.236 1.00 31.94 581 ASN A C 1
ATOM 4645 O O . ASN A 1 581 ? -19.282 -7.350 25.746 1.00 31.94 581 ASN A O 1
ATOM 4649 N N . ASP A 1 582 ? -17.467 -8.159 24.705 1.00 29.75 582 ASP A N 1
ATOM 4650 C CA . ASP A 1 582 ? -17.971 -9.544 24.636 1.00 29.75 582 ASP A CA 1
ATOM 4651 C C . ASP A 1 582 ? -17.748 -10.344 25.936 1.00 29.75 582 ASP A C 1
ATOM 4653 O O . ASP A 1 582 ? -18.398 -11.362 26.173 1.00 29.75 582 ASP A O 1
ATOM 4657 N N . LEU A 1 583 ? -16.877 -9.864 26.830 1.00 33.16 583 LEU A N 1
ATOM 4658 C CA . LEU A 1 583 ? -16.463 -10.568 28.054 1.00 33.16 583 LEU A CA 1
ATOM 4659 C C . LEU A 1 583 ? -17.488 -10.528 29.201 1.00 33.16 583 LEU A C 1
ATOM 4661 O O . LEU A 1 583 ? -17.362 -11.278 30.167 1.00 33.16 583 LEU A O 1
ATOM 4665 N N . MET A 1 584 ? -18.525 -9.693 29.110 1.00 31.22 584 MET A N 1
ATOM 4666 C CA . MET A 1 584 ? -19.520 -9.533 30.180 1.00 31.22 584 MET A CA 1
ATOM 4667 C C . MET A 1 584 ? -20.665 -10.567 30.146 1.00 31.22 584 MET A C 1
ATOM 4669 O O . MET A 1 584 ? -21.517 -10.537 31.039 1.00 31.22 584 MET A O 1
ATOM 4673 N N . SER A 1 585 ? -20.713 -11.486 29.170 1.00 31.86 585 SER A N 1
ATOM 4674 C CA . SER A 1 585 ? -21.953 -12.224 28.840 1.00 31.86 585 SER A CA 1
ATOM 4675 C C . SER A 1 585 ? -21.934 -13.754 28.975 1.00 31.86 585 SER A C 1
ATOM 4677 O O . SER A 1 585 ? -22.946 -14.384 28.677 1.00 31.86 585 SER A O 1
ATOM 4679 N N . SER A 1 586 ? -20.874 -14.398 29.460 1.00 28.88 586 SER A N 1
ATOM 4680 C CA . SER A 1 586 ? -20.876 -15.864 29.608 1.00 28.88 586 SER A CA 1
ATOM 4681 C C . SER A 1 586 ? -20.150 -16.291 30.872 1.00 28.88 586 SER A C 1
ATOM 4683 O O . SER A 1 586 ? -19.014 -15.887 31.057 1.00 28.88 586 SER A O 1
ATOM 4685 N N . ARG A 1 587 ? -20.808 -17.082 31.737 1.00 32.31 587 ARG A N 1
ATOM 4686 C CA . ARG A 1 587 ? -20.194 -17.641 32.952 1.00 32.31 587 ARG A CA 1
ATOM 4687 C C . ARG A 1 587 ? -20.314 -19.156 33.041 1.00 32.31 587 ARG A C 1
ATOM 4689 O O . ARG A 1 587 ? -21.043 -19.658 33.893 1.00 32.31 587 ARG A O 1
ATOM 4696 N N . GLY A 1 588 ? -19.700 -19.887 32.120 1.00 26.48 588 GLY A N 1
ATOM 4697 C CA . GLY A 1 588 ? -19.578 -21.348 32.201 1.00 26.48 588 GLY A CA 1
ATOM 4698 C C . GLY A 1 588 ? -18.150 -21.730 32.577 1.00 26.48 588 GLY A C 1
ATOM 4699 O O . GLY A 1 588 ? -17.246 -20.930 32.391 1.00 26.48 588 GLY A O 1
ATOM 4700 N N . ASN A 1 589 ? -17.907 -22.965 33.021 1.00 29.27 589 ASN A N 1
ATOM 4701 C CA . ASN A 1 589 ? -16.570 -23.528 33.313 1.00 29.27 589 ASN A CA 1
ATOM 4702 C C . ASN A 1 589 ? -15.536 -23.443 32.147 1.00 29.27 589 ASN A C 1
ATOM 4704 O O . ASN A 1 589 ? -14.449 -24.000 32.245 1.00 29.27 589 ASN A O 1
ATOM 4708 N N . ALA A 1 590 ? -15.877 -22.768 31.046 1.00 32.31 590 ALA A N 1
ATOM 4709 C CA . ALA A 1 590 ? -15.029 -22.384 29.928 1.00 32.31 590 ALA A CA 1
ATOM 4710 C C . ALA A 1 590 ? -14.313 -21.023 30.114 1.00 32.31 590 ALA A C 1
ATOM 4712 O O . ALA A 1 590 ? -13.451 -20.708 29.302 1.00 32.31 590 ALA A O 1
ATOM 4713 N N . ASP A 1 591 ? -14.620 -20.215 31.139 1.00 41.53 591 ASP A N 1
ATOM 4714 C CA . ASP A 1 591 ? -14.097 -18.836 31.271 1.00 41.53 591 ASP A CA 1
ATOM 4715 C C . ASP A 1 591 ? -12.601 -18.740 31.597 1.00 41.53 591 ASP A C 1
ATOM 4717 O O . ASP A 1 591 ? -11.914 -17.878 31.046 1.00 41.53 591 ASP A O 1
ATOM 4721 N N . ASP A 1 592 ? -12.061 -19.646 32.420 1.00 38.78 592 ASP A N 1
ATOM 4722 C CA . ASP A 1 592 ? -10.603 -19.762 32.564 1.00 38.78 592 ASP A CA 1
ATOM 4723 C C . ASP A 1 592 ? -9.974 -20.172 31.229 1.00 38.78 592 ASP A C 1
ATOM 4725 O O . ASP A 1 592 ? -8.897 -19.697 30.887 1.00 38.78 592 ASP A O 1
ATOM 4729 N N . GLY A 1 593 ? -10.684 -20.974 30.430 1.00 40.22 593 GLY A N 1
ATOM 4730 C CA . GLY A 1 593 ? -10.301 -21.323 29.066 1.00 40.22 593 GLY A CA 1
ATOM 4731 C C . GLY A 1 593 ? -10.293 -20.116 28.128 1.00 40.22 593 GLY A C 1
ATOM 4732 O O . GLY A 1 593 ? -9.290 -19.887 27.473 1.00 40.22 593 GLY A O 1
ATOM 4733 N N . ASN A 1 594 ? -11.353 -19.306 28.083 1.00 39.88 594 ASN A N 1
ATOM 4734 C CA . ASN A 1 594 ? -11.483 -18.180 27.149 1.00 39.88 594 ASN A CA 1
ATOM 4735 C C . ASN A 1 594 ? -10.569 -17.001 27.502 1.00 39.88 594 ASN A C 1
ATOM 4737 O O . ASN A 1 594 ? -9.947 -16.430 26.609 1.00 39.88 594 ASN A O 1
ATOM 4741 N N . ILE A 1 595 ? -10.430 -16.655 28.787 1.00 48.88 595 ILE A N 1
ATOM 4742 C CA . ILE A 1 595 ? -9.477 -15.622 29.217 1.00 48.88 595 ILE A CA 1
ATOM 4743 C C . ILE A 1 595 ? -8.042 -16.125 29.024 1.00 48.88 595 ILE A C 1
ATOM 4745 O O . ILE A 1 595 ? -7.219 -15.376 28.502 1.00 48.88 595 ILE A O 1
ATOM 4749 N N . ALA A 1 596 ? -7.736 -17.390 29.345 1.00 46.47 596 ALA A N 1
ATOM 4750 C CA . ALA A 1 596 ? -6.416 -17.958 29.061 1.00 46.47 596 ALA A CA 1
ATOM 4751 C C . ALA A 1 596 ? -6.142 -18.105 27.556 1.00 46.47 596 ALA A C 1
ATOM 4753 O O . ALA A 1 596 ? -4.986 -18.006 27.145 1.00 46.47 596 ALA A O 1
ATOM 4754 N N . VAL A 1 597 ? -7.173 -18.308 26.729 1.00 46.91 597 VAL A N 1
ATOM 4755 C CA . VAL A 1 597 ? -7.081 -18.316 25.263 1.00 46.91 597 VAL A CA 1
ATOM 4756 C C . VAL A 1 597 ? -6.839 -16.904 24.744 1.00 46.91 597 VAL A C 1
ATOM 4758 O O . VAL A 1 597 ? -5.895 -16.731 23.992 1.00 46.91 597 VAL A O 1
ATOM 4761 N N . LEU A 1 598 ? -7.571 -15.876 25.175 1.00 50.16 598 LEU A N 1
ATOM 4762 C CA . LEU A 1 598 ? -7.326 -14.485 24.755 1.00 50.16 598 LEU A CA 1
ATOM 4763 C C . LEU A 1 598 ? -5.949 -13.982 25.217 1.00 50.16 598 LEU A C 1
ATOM 4765 O O . LEU A 1 598 ? -5.178 -13.412 24.440 1.00 50.16 598 LEU A O 1
ATOM 4769 N N . GLU A 1 599 ? -5.590 -14.268 26.468 1.00 54.19 599 GLU A N 1
ATOM 4770 C CA . GLU A 1 599 ? -4.270 -13.970 27.019 1.00 54.19 599 GLU A CA 1
ATOM 4771 C C . GLU A 1 599 ? -3.167 -14.766 26.292 1.00 54.19 599 GLU A C 1
ATOM 4773 O O . GLU A 1 599 ? -2.077 -14.252 26.022 1.00 54.19 599 GLU A O 1
ATOM 4778 N N . GLY A 1 600 ? -3.469 -16.013 25.924 1.00 52.28 600 GLY A N 1
ATOM 4779 C CA . GLY A 1 600 ? -2.578 -16.955 25.258 1.00 52.28 600 GLY A CA 1
ATOM 4780 C C . GLY A 1 600 ? -2.395 -16.735 23.754 1.00 52.28 600 GLY A C 1
ATOM 4781 O O . GLY A 1 600 ? -1.310 -16.990 23.227 1.00 52.28 600 GLY A O 1
ATOM 4782 N N . GLU A 1 601 ? -3.428 -16.270 23.060 1.00 54.38 601 GLU A N 1
ATOM 4783 C CA . GLU A 1 601 ? -3.498 -16.178 21.603 1.00 54.38 601 GLU A CA 1
ATOM 4784 C C . GLU A 1 601 ? -3.318 -14.761 21.079 1.00 54.38 601 GLU A C 1
ATOM 4786 O O . GLU A 1 601 ? -2.720 -14.619 20.018 1.00 54.38 601 GLU A O 1
ATOM 4791 N N . GLU A 1 602 ? -3.748 -13.720 21.793 1.00 55.88 602 GLU A N 1
ATOM 4792 C CA . GLU A 1 602 ? -3.602 -12.342 21.307 1.00 55.88 602 GLU A CA 1
ATOM 4793 C C . GLU A 1 602 ? -2.473 -11.603 22.027 1.00 55.88 602 GLU A C 1
ATOM 4795 O O . GLU A 1 602 ? -1.539 -11.125 21.379 1.00 55.88 602 GLU A O 1
ATOM 4800 N N . GLY A 1 603 ? -2.477 -11.594 23.365 1.00 57.56 603 GLY A N 1
ATOM 4801 C CA . GLY A 1 603 ? -1.459 -10.895 24.162 1.00 57.56 603 GLY A CA 1
ATOM 4802 C C . GLY A 1 603 ? -0.045 -11.446 23.946 1.00 57.56 603 GLY A C 1
ATOM 4803 O O . GLY A 1 603 ? 0.887 -10.700 23.622 1.00 57.56 603 GLY A O 1
ATOM 4804 N N . ARG A 1 604 ? 0.117 -12.773 24.046 1.00 66.75 604 ARG A N 1
ATOM 4805 C CA . ARG A 1 604 ? 1.405 -13.453 23.803 1.00 66.75 604 ARG A CA 1
ATOM 4806 C C . ARG A 1 604 ? 1.874 -13.311 22.357 1.00 66.75 604 ARG A C 1
ATOM 4808 O O . ARG A 1 604 ? 3.053 -13.037 22.134 1.00 66.75 604 ARG A O 1
ATOM 4815 N N . ARG A 1 605 ? 0.992 -13.511 21.369 1.00 65.25 605 ARG A N 1
ATOM 4816 C CA . ARG A 1 605 ? 1.382 -13.452 19.946 1.00 65.25 605 ARG A CA 1
ATOM 4817 C C . ARG A 1 605 ? 1.798 -12.044 19.545 1.00 65.25 605 ARG A C 1
ATOM 4819 O O . ARG A 1 605 ? 2.836 -11.907 18.900 1.00 65.25 605 ARG A O 1
ATOM 4826 N N . PHE A 1 606 ? 1.068 -11.024 20.000 1.00 63.84 606 PHE A N 1
ATOM 4827 C CA . PHE A 1 606 ? 1.434 -9.625 19.798 1.00 63.84 606 PHE A CA 1
ATOM 4828 C C . PHE A 1 606 ? 2.821 -9.321 20.374 1.00 63.84 606 PHE A C 1
ATOM 4830 O O . PHE A 1 606 ? 3.690 -8.825 19.656 1.00 63.84 606 PHE A O 1
ATOM 4837 N N . PHE A 1 607 ? 3.072 -9.690 21.636 1.00 68.25 607 PHE A N 1
ATOM 4838 C CA . PHE A 1 607 ? 4.352 -9.412 22.291 1.00 68.25 607 PHE A CA 1
ATOM 4839 C C . PHE A 1 607 ? 5.540 -10.109 21.607 1.00 68.25 607 PHE A C 1
ATOM 4841 O O . PHE A 1 607 ? 6.608 -9.516 21.448 1.00 68.25 607 PHE A O 1
ATOM 4848 N N . TRP A 1 608 ? 5.364 -11.356 21.159 1.00 69.81 608 TRP A N 1
ATOM 4849 C CA . TRP A 1 608 ? 6.411 -12.104 20.450 1.00 69.81 608 TRP A CA 1
ATOM 4850 C C . TRP A 1 608 ? 6.461 -11.817 18.942 1.00 69.81 608 TRP A C 1
ATOM 4852 O O . TRP A 1 608 ? 7.326 -12.356 18.247 1.00 69.81 608 TRP A O 1
ATOM 4862 N N . GLY A 1 609 ? 5.571 -10.960 18.432 1.00 57.75 609 GLY A N 1
ATOM 4863 C CA . GLY A 1 609 ? 5.463 -10.593 17.021 1.00 57.75 609 GLY A CA 1
ATOM 4864 C C . GLY A 1 609 ? 5.083 -11.758 16.103 1.00 57.75 609 GLY A C 1
ATOM 4865 O O . GLY A 1 609 ? 5.476 -11.745 14.932 1.00 57.75 609 GLY A O 1
ATOM 4866 N N . GLY A 1 610 ? 4.425 -12.787 16.640 1.00 56.06 610 GLY A N 1
ATOM 4867 C CA . GLY A 1 610 ? 3.875 -13.906 15.876 1.00 56.06 610 GLY A CA 1
ATOM 4868 C C . GLY A 1 610 ? 2.559 -13.526 15.201 1.00 56.06 610 GLY A C 1
ATOM 4869 O O . GLY A 1 610 ? 1.822 -12.680 15.704 1.00 56.06 610 GLY A O 1
ATOM 4870 N N . THR A 1 611 ? 2.268 -14.151 14.065 1.00 52.12 611 THR A N 1
ATOM 4871 C CA . THR A 1 611 ? 0.967 -14.035 13.386 1.00 52.12 611 THR A CA 1
ATOM 4872 C C . THR A 1 611 ? 0.119 -15.280 13.662 1.00 52.12 611 THR A C 1
ATOM 4874 O O . THR A 1 611 ? 0.578 -16.203 14.339 1.00 52.12 611 THR A O 1
ATOM 4877 N N . THR A 1 612 ? -1.117 -15.330 13.160 1.00 48.38 612 THR A N 1
ATOM 4878 C CA . THR A 1 612 ? -1.953 -16.549 13.199 1.00 48.38 612 THR A CA 1
ATOM 4879 C C . THR A 1 612 ? -1.235 -17.754 12.588 1.00 48.38 612 THR A C 1
ATOM 4881 O O . THR A 1 612 ? -1.369 -18.869 13.089 1.00 48.38 612 THR A O 1
ATOM 4884 N N . ASP A 1 613 ? -0.395 -17.495 11.585 1.00 45.38 613 ASP A N 1
ATOM 4885 C CA . ASP A 1 613 ? 0.210 -18.523 10.735 1.00 45.38 613 ASP A CA 1
ATOM 4886 C C . ASP A 1 613 ? 1.677 -18.801 11.099 1.00 45.38 613 ASP A C 1
ATOM 4888 O O . ASP A 1 613 ? 2.237 -19.825 10.717 1.00 45.38 613 ASP A O 1
ATOM 4892 N N . THR A 1 614 ? 2.322 -17.908 11.865 1.00 48.19 614 THR A N 1
ATOM 4893 C CA . THR A 1 614 ? 3.737 -18.044 12.243 1.00 48.19 614 THR A CA 1
ATOM 4894 C C . THR A 1 614 ? 3.934 -17.953 13.753 1.00 48.19 614 THR A C 1
ATOM 4896 O O . THR A 1 614 ? 3.840 -16.892 14.379 1.00 48.19 614 THR A O 1
ATOM 4899 N N . LYS A 1 615 ? 4.272 -19.092 14.367 1.00 58.81 615 LYS A N 1
ATOM 4900 C CA . LYS A 1 615 ? 4.720 -19.133 15.762 1.00 58.81 615 LYS A CA 1
ATOM 4901 C C . LYS A 1 615 ? 6.162 -18.638 15.828 1.00 58.81 615 LYS A C 1
ATOM 4903 O O . LYS A 1 615 ? 7.081 -19.332 15.402 1.00 58.81 615 LYS A O 1
ATOM 4908 N N . LYS A 1 616 ? 6.372 -17.442 16.379 1.00 70.19 616 LYS A N 1
ATOM 4909 C CA . LYS A 1 616 ? 7.717 -16.971 16.729 1.00 70.19 616 LYS A CA 1
ATOM 4910 C C . LYS A 1 616 ? 8.166 -17.571 18.057 1.00 70.19 616 LYS A C 1
ATOM 4912 O O . LYS A 1 616 ? 7.355 -17.860 18.934 1.00 70.19 616 LYS A O 1
ATOM 4917 N N . ILE A 1 617 ? 9.476 -17.763 18.194 1.00 74.88 617 ILE A N 1
ATOM 4918 C CA . ILE A 1 617 ? 10.089 -18.322 19.399 1.00 74.88 617 ILE A CA 1
ATOM 4919 C C . ILE A 1 617 ? 9.759 -17.426 20.603 1.00 74.88 617 ILE A C 1
ATOM 4921 O O . ILE A 1 617 ? 10.136 -16.253 20.636 1.00 74.88 617 ILE A O 1
ATOM 4925 N N . SER A 1 618 ? 9.105 -17.994 21.619 1.00 80.69 618 SER A N 1
ATOM 4926 C CA . SER A 1 618 ? 8.880 -17.316 22.897 1.00 80.69 618 SER A CA 1
ATOM 4927 C C . SER A 1 618 ? 10.179 -17.283 23.700 1.00 80.69 618 SER A C 1
ATOM 4929 O O . SER A 1 618 ? 10.723 -18.320 24.092 1.00 80.69 618 SER A O 1
ATOM 4931 N N . TRP A 1 619 ? 10.731 -16.094 23.927 1.00 81.75 619 TRP A N 1
ATOM 4932 C CA . TRP A 1 619 ? 11.998 -15.937 24.649 1.00 81.75 619 TRP A CA 1
ATOM 4933 C C . TRP A 1 619 ? 11.828 -15.899 26.162 1.00 81.75 619 TRP A C 1
ATOM 4935 O O . TRP A 1 619 ? 12.796 -16.131 26.877 1.00 81.75 619 TRP A O 1
ATOM 4945 N N . MET A 1 620 ? 10.614 -15.687 26.665 1.00 83.06 620 MET A N 1
ATOM 4946 C CA . MET A 1 620 ? 10.345 -15.699 28.095 1.00 83.06 620 MET A CA 1
ATOM 4947 C C . MET A 1 620 ? 8.980 -16.308 28.406 1.00 83.06 620 MET A C 1
ATOM 4949 O O . MET A 1 620 ? 8.047 -16.189 27.616 1.00 83.06 620 MET A O 1
ATOM 4953 N N . ALA A 1 621 ? 8.858 -16.959 29.564 1.00 84.12 621 ALA A N 1
ATOM 4954 C CA . ALA A 1 621 ? 7.566 -17.418 30.057 1.00 84.12 621 ALA A CA 1
ATOM 4955 C C . ALA A 1 621 ? 6.608 -16.226 30.200 1.00 84.12 621 ALA A C 1
ATOM 4957 O O . ALA A 1 621 ? 6.997 -15.178 30.718 1.00 84.12 621 ALA A O 1
ATOM 4958 N N . TRP A 1 622 ? 5.366 -16.383 29.739 1.00 83.12 622 TRP A N 1
ATOM 4959 C CA . TRP A 1 622 ? 4.381 -15.299 29.763 1.00 83.12 622 TRP A CA 1
ATOM 4960 C C . TRP A 1 622 ? 4.072 -14.825 31.181 1.00 83.12 622 TRP A C 1
ATOM 4962 O O . TRP A 1 622 ? 4.043 -13.626 31.430 1.00 83.12 622 TRP A O 1
ATOM 4972 N N . ASP A 1 623 ? 4.000 -15.757 32.126 1.00 83.31 623 ASP A N 1
ATOM 4973 C CA . ASP A 1 623 ? 3.804 -15.473 33.548 1.00 83.31 623 ASP A CA 1
ATOM 4974 C C . ASP A 1 623 ? 4.917 -14.583 34.119 1.00 83.31 623 ASP A C 1
ATOM 4976 O O . ASP A 1 623 ? 4.707 -13.874 35.095 1.00 83.31 623 ASP A O 1
ATOM 4980 N N . LYS A 1 624 ? 6.111 -14.577 33.509 1.00 83.00 624 LYS A N 1
ATOM 4981 C CA . LYS A 1 624 ? 7.192 -13.640 33.852 1.00 83.00 624 LYS A CA 1
ATOM 4982 C C . LYS A 1 624 ? 7.021 -12.272 33.201 1.00 83.00 624 LYS A C 1
ATOM 4984 O O . LYS A 1 624 ? 7.372 -11.268 33.803 1.00 83.00 624 LYS A O 1
ATOM 4989 N N . VAL A 1 625 ? 6.452 -12.217 32.002 1.00 83.25 625 VAL A N 1
ATOM 4990 C CA . VAL A 1 625 ? 6.162 -10.964 31.291 1.00 83.25 625 VAL A CA 1
ATOM 4991 C C . VAL A 1 625 ? 5.091 -10.150 32.026 1.00 83.25 625 VAL A C 1
ATOM 4993 O O . VAL A 1 625 ? 5.263 -8.946 32.219 1.00 83.25 625 VAL A O 1
ATOM 4996 N N . ILE A 1 626 ? 4.010 -10.797 32.469 1.00 81.31 626 ILE A N 1
ATOM 4997 C CA . ILE A 1 626 ? 2.853 -10.123 33.082 1.00 81.31 626 ILE A CA 1
ATOM 4998 C C . ILE A 1 626 ? 3.046 -9.751 34.556 1.00 81.31 626 ILE A C 1
ATOM 5000 O O . ILE A 1 626 ? 2.291 -8.929 35.063 1.00 81.31 626 ILE A O 1
ATOM 5004 N N . ARG A 1 627 ? 4.061 -10.289 35.240 1.00 83.38 627 ARG A N 1
ATOM 5005 C CA . ARG A 1 627 ? 4.376 -9.948 36.639 1.00 83.38 627 ARG A CA 1
ATOM 5006 C C . ARG A 1 627 ? 4.586 -8.445 36.853 1.00 83.38 627 ARG A C 1
ATOM 5008 O O . ARG A 1 627 ? 5.004 -7.731 35.940 1.00 83.38 627 ARG A O 1
ATOM 5015 N N . ASP A 1 628 ? 4.336 -7.969 38.076 1.00 82.69 628 ASP A N 1
ATOM 5016 C CA . ASP A 1 628 ? 4.656 -6.589 38.463 1.00 82.69 628 ASP A CA 1
ATOM 5017 C C . ASP A 1 628 ? 6.166 -6.326 38.312 1.00 82.69 628 ASP A C 1
ATOM 5019 O O . ASP A 1 628 ? 6.996 -7.230 38.465 1.00 82.69 628 ASP A O 1
ATOM 5023 N N . LYS A 1 629 ? 6.528 -5.074 38.014 1.00 84.94 629 LYS A N 1
ATOM 5024 C CA . LYS A 1 629 ? 7.928 -4.657 37.864 1.00 84.94 629 LYS A CA 1
ATOM 5025 C C . LYS A 1 629 ? 8.739 -4.941 39.125 1.00 84.94 629 LYS A C 1
ATOM 5027 O O . LYS A 1 629 ? 9.876 -5.390 39.005 1.00 84.94 629 LYS A O 1
ATOM 5032 N N . LYS A 1 630 ? 8.139 -4.797 40.313 1.00 82.44 630 LYS A N 1
ATOM 5033 C CA . LYS A 1 630 ? 8.771 -5.121 41.605 1.00 82.44 630 LYS A CA 1
ATOM 5034 C C . LYS A 1 630 ? 9.159 -6.593 41.746 1.00 82.44 630 LYS A C 1
ATOM 5036 O O . LYS A 1 630 ? 10.082 -6.899 42.487 1.00 82.44 630 LYS A O 1
ATOM 5041 N N . CYS A 1 631 ? 8.492 -7.477 41.009 1.00 83.12 631 CYS A N 1
ATOM 5042 C CA . CYS A 1 631 ? 8.723 -8.923 41.009 1.00 83.12 631 CYS A CA 1
ATOM 5043 C C . CYS A 1 631 ? 9.435 -9.400 39.727 1.00 83.12 631 CYS A C 1
ATOM 5045 O O . CYS A 1 631 ? 9.317 -10.567 39.345 1.00 83.12 631 CYS A O 1
ATOM 5047 N N . GLY A 1 632 ? 10.108 -8.489 39.013 1.00 81.12 632 GLY A N 1
ATOM 5048 C CA . GLY A 1 632 ? 10.917 -8.806 37.833 1.00 81.12 632 GLY A CA 1
ATOM 5049 C C . GLY A 1 632 ? 10.158 -8.964 36.510 1.00 81.12 632 GLY A C 1
ATOM 5050 O O . GLY A 1 632 ? 10.751 -9.429 35.534 1.00 81.12 632 GLY A O 1
ATOM 5051 N N . GLY A 1 633 ? 8.874 -8.590 36.449 1.00 85.19 633 GLY A N 1
ATOM 5052 C CA . GLY A 1 633 ? 8.089 -8.568 35.207 1.00 85.19 633 GLY A CA 1
ATOM 5053 C C . GLY A 1 633 ? 7.974 -7.185 34.558 1.00 85.19 633 GLY A C 1
ATOM 5054 O O . GLY A 1 633 ? 8.600 -6.219 34.986 1.00 85.19 633 GLY A O 1
ATOM 5055 N N . LEU A 1 634 ? 7.157 -7.053 33.507 1.00 83.75 634 LEU A N 1
ATOM 5056 C CA . LEU A 1 634 ? 6.967 -5.771 32.805 1.00 83.75 634 LEU A CA 1
ATOM 5057 C C . LEU A 1 634 ? 5.841 -4.904 33.390 1.00 83.75 634 LEU A C 1
ATOM 5059 O O . LEU A 1 634 ? 5.668 -3.757 32.971 1.00 83.75 634 LEU A O 1
ATOM 5063 N N . GLY A 1 635 ? 5.083 -5.418 34.359 1.00 78.12 635 GLY A N 1
ATOM 5064 C CA . GLY A 1 635 ? 3.929 -4.740 34.949 1.00 78.12 635 GLY A CA 1
ATOM 5065 C C . GLY A 1 635 ? 2.698 -4.720 34.047 1.00 78.12 635 GLY A C 1
ATOM 5066 O O . GLY A 1 635 ? 1.818 -3.888 34.252 1.00 78.12 635 GLY A O 1
ATOM 5067 N N . ILE A 1 636 ? 2.635 -5.610 33.047 1.00 80.50 636 ILE A N 1
ATOM 5068 C CA . ILE A 1 636 ? 1.477 -5.715 32.151 1.00 80.50 636 ILE A CA 1
ATOM 5069 C C . ILE A 1 636 ? 0.259 -6.217 32.924 1.00 80.50 636 ILE A C 1
ATOM 5071 O O . ILE A 1 636 ? -0.809 -5.670 32.678 1.00 80.50 636 ILE A O 1
ATOM 5075 N N . GLY A 1 637 ? 0.442 -7.156 33.868 1.00 75.69 637 GLY A N 1
ATOM 5076 C CA . GLY A 1 637 ? -0.556 -7.843 34.707 1.00 75.69 637 GLY A CA 1
ATOM 5077 C C . GLY A 1 637 ? -1.423 -8.853 33.945 1.00 75.69 637 GLY A C 1
ATOM 5078 O O . GLY A 1 637 ? -1.551 -8.755 32.722 1.00 75.69 637 GLY A O 1
ATOM 5079 N N . SER A 1 638 ? -2.044 -9.807 34.643 1.00 75.50 638 SER A N 1
ATOM 5080 C CA . SER A 1 638 ? -2.898 -10.809 33.981 1.00 75.50 638 SER A CA 1
ATOM 5081 C C . SER A 1 638 ? -4.245 -10.216 33.549 1.00 75.50 638 SER A C 1
ATOM 5083 O O . SER A 1 638 ? -4.745 -9.256 34.159 1.00 75.50 638 SER A O 1
ATOM 5085 N N . LEU A 1 639 ? -4.839 -10.769 32.483 1.00 76.12 639 LEU A N 1
ATOM 5086 C CA . LEU A 1 639 ? -6.194 -10.387 32.056 1.00 76.12 639 LEU A CA 1
ATOM 5087 C C . LEU A 1 639 ? -7.237 -10.915 33.036 1.00 76.12 639 LEU A C 1
ATOM 5089 O O . LEU A 1 639 ? -8.222 -10.240 33.327 1.00 76.12 639 LEU A O 1
ATOM 5093 N N . HIS A 1 640 ? -6.974 -12.086 33.605 1.00 77.44 640 HIS A N 1
ATOM 5094 C CA . HIS A 1 640 ? -7.810 -12.670 34.639 1.00 77.44 640 HIS A CA 1
ATOM 5095 C C . HIS A 1 640 ? -7.899 -11.770 35.887 1.00 77.44 640 HIS A C 1
ATOM 5097 O O . HIS A 1 640 ? -9.001 -11.460 36.342 1.00 77.44 640 HIS A O 1
ATOM 5103 N N . ALA A 1 641 ? -6.766 -11.286 36.414 1.00 78.88 641 ALA A N 1
ATOM 5104 C CA . ALA A 1 641 ? -6.770 -10.362 37.551 1.00 78.88 641 ALA A CA 1
ATOM 5105 C C . ALA A 1 641 ? -7.443 -9.028 37.212 1.00 78.88 641 ALA A C 1
ATOM 5107 O O . ALA A 1 641 ? -8.143 -8.465 38.053 1.00 78.88 641 ALA A O 1
ATOM 5108 N N . LEU A 1 642 ? -7.264 -8.529 35.982 1.00 77.31 642 LEU A N 1
ATOM 5109 C CA . LEU A 1 642 ? -7.925 -7.308 35.521 1.00 77.31 642 LEU A CA 1
ATOM 5110 C C . LEU A 1 642 ? -9.453 -7.467 35.495 1.00 77.31 642 LEU A C 1
ATOM 5112 O O . LEU A 1 642 ? -10.160 -6.593 35.992 1.00 77.31 642 LEU A O 1
ATOM 5116 N N . ASN A 1 643 ? -9.953 -8.587 34.967 1.00 79.12 643 ASN A N 1
ATOM 5117 C CA . ASN A 1 643 ? -11.385 -8.868 34.897 1.00 79.12 643 ASN A CA 1
ATOM 5118 C C . ASN A 1 643 ? -12.019 -8.918 36.297 1.00 79.12 643 ASN A C 1
ATOM 5120 O O . ASN A 1 643 ? -12.996 -8.220 36.567 1.00 79.12 643 ASN A O 1
ATOM 5124 N N . LEU A 1 644 ? -11.417 -9.671 37.224 1.00 78.19 644 LEU A N 1
ATOM 5125 C CA . LEU A 1 644 ? -11.887 -9.731 38.611 1.00 78.19 644 LEU A CA 1
ATOM 5126 C C . LEU A 1 644 ? -11.838 -8.360 39.296 1.00 78.19 644 LEU A C 1
ATOM 5128 O O . LEU A 1 644 ? -12.768 -7.993 40.015 1.00 78.19 644 LEU A O 1
ATOM 5132 N N . ALA A 1 645 ? -10.795 -7.569 39.037 1.00 78.81 645 ALA A N 1
ATOM 5133 C CA . ALA A 1 645 ? -10.689 -6.224 39.584 1.00 78.81 645 ALA A CA 1
ATOM 5134 C C . ALA A 1 645 ? -11.746 -5.260 39.011 1.00 78.81 645 ALA A C 1
ATOM 5136 O O . ALA A 1 645 ? -12.250 -4.394 39.728 1.00 78.81 645 ALA A O 1
ATOM 5137 N N . LEU A 1 646 ? -12.162 -5.405 37.757 1.00 76.88 646 LEU A N 1
ATOM 5138 C CA . LEU A 1 646 ? -13.271 -4.607 37.228 1.00 76.88 646 LEU A CA 1
ATOM 5139 C C . LEU A 1 646 ? -14.623 -5.053 37.775 1.00 76.88 646 LEU A C 1
ATOM 5141 O O . LEU A 1 646 ? -15.428 -4.205 38.158 1.00 76.88 646 LEU A O 1
ATOM 5145 N N . LEU A 1 647 ? -14.861 -6.359 37.896 1.00 76.06 647 LEU A N 1
ATOM 5146 C CA . LEU A 1 647 ? -16.068 -6.885 38.539 1.00 76.06 647 LEU A CA 1
ATOM 5147 C C . LEU A 1 647 ? -16.182 -6.401 39.993 1.00 76.06 647 LEU A C 1
ATOM 5149 O O . LEU A 1 647 ? -17.262 -6.009 40.439 1.00 76.06 647 LEU A O 1
ATOM 5153 N N . MET A 1 648 ? -15.065 -6.332 40.718 1.00 82.62 648 MET A N 1
ATOM 5154 C CA . MET A 1 648 ? -15.043 -5.792 42.076 1.00 82.62 648 MET A CA 1
ATOM 5155 C C . MET A 1 648 ? -15.257 -4.265 42.119 1.00 82.62 648 MET A C 1
ATOM 5157 O O . MET A 1 648 ? -15.838 -3.768 43.085 1.00 82.62 648 MET A O 1
ATOM 5161 N N . LYS A 1 649 ? -14.918 -3.514 41.057 1.00 80.00 649 LYS A N 1
ATOM 5162 C CA . LYS A 1 649 ? -15.280 -2.084 40.942 1.00 80.00 649 LYS A CA 1
ATOM 5163 C C . LYS A 1 649 ? -16.800 -1.894 40.968 1.00 80.00 649 LYS A C 1
ATOM 5165 O O . LYS A 1 649 ? -17.297 -0.971 41.609 1.00 80.00 649 LYS A O 1
ATOM 5170 N N . TRP A 1 650 ? -17.558 -2.798 40.346 1.00 78.81 650 TRP A N 1
ATOM 5171 C CA . TRP A 1 650 ? -19.025 -2.774 40.407 1.00 78.81 650 TRP A CA 1
ATOM 5172 C C . TRP A 1 650 ? -19.558 -3.057 41.812 1.00 78.81 650 TRP A C 1
ATOM 5174 O O . TRP A 1 650 ? -20.503 -2.403 42.251 1.00 78.81 650 TRP A O 1
ATOM 5184 N N . ARG A 1 651 ? -18.918 -3.965 42.557 1.00 78.81 651 ARG A N 1
ATOM 5185 C CA . ARG A 1 651 ? -19.241 -4.202 43.974 1.00 78.81 651 ARG A CA 1
ATOM 5186 C C . ARG A 1 651 ? -18.947 -2.980 44.836 1.00 78.81 651 ARG A C 1
ATOM 5188 O O . ARG A 1 651 ? -19.758 -2.643 45.693 1.00 78.81 651 ARG A O 1
ATOM 5195 N N . TRP A 1 652 ? -17.840 -2.285 44.584 1.00 82.44 652 TRP A N 1
ATOM 5196 C CA . TRP A 1 652 ? -17.533 -1.008 45.229 1.00 82.44 652 TRP A CA 1
ATOM 5197 C C . TRP A 1 652 ? -18.598 0.058 44.926 1.00 82.44 652 TRP A C 1
ATOM 5199 O O . TRP A 1 652 ? -19.144 0.661 45.849 1.00 82.44 652 TRP A O 1
ATOM 5209 N N . ARG A 1 653 ? -18.989 0.228 43.656 1.00 78.62 653 ARG A N 1
ATOM 5210 C CA . ARG A 1 653 ? -20.055 1.170 43.266 1.00 78.62 653 ARG A CA 1
ATOM 5211 C C . ARG A 1 653 ? -21.404 0.836 43.897 1.00 78.62 653 ARG A C 1
ATOM 5213 O O . ARG A 1 653 ? -22.119 1.741 44.308 1.00 78.62 653 ARG A O 1
ATOM 5220 N N . GLU A 1 654 ? -21.738 -0.445 44.046 1.00 78.19 654 GLU A N 1
ATOM 5221 C CA . GLU A 1 654 ? -23.001 -0.872 44.664 1.00 78.19 654 GLU A CA 1
ATOM 5222 C C . GLU A 1 654 ? -23.103 -0.386 46.120 1.00 78.19 654 GLU A C 1
ATOM 5224 O O . GLU A 1 654 ? -24.196 -0.076 46.606 1.00 78.19 654 GLU A O 1
ATOM 5229 N N . LYS A 1 655 ? -21.958 -0.306 46.811 1.00 80.12 655 LYS A N 1
ATOM 5230 C CA . LYS A 1 655 ? -21.848 0.200 48.181 1.00 80.12 655 LYS A CA 1
ATOM 5231 C C . LYS A 1 655 ? -21.987 1.717 48.275 1.00 80.12 655 LYS A C 1
ATOM 5233 O O . LYS A 1 655 ? -22.544 2.191 49.262 1.00 80.12 655 LYS A O 1
ATOM 5238 N N . LEU A 1 656 ? -21.503 2.448 47.272 1.00 80.44 656 LEU A N 1
ATOM 5239 C CA . LEU A 1 656 ? -21.607 3.908 47.199 1.00 80.44 656 LEU A CA 1
ATOM 5240 C C . LEU A 1 656 ? -22.992 4.373 46.727 1.00 80.44 656 LEU A C 1
ATOM 5242 O O . LEU A 1 656 ? -23.501 5.381 47.205 1.00 80.44 656 LEU A O 1
ATOM 5246 N N . GLU A 1 657 ? -23.630 3.608 45.841 1.00 79.44 657 GLU A N 1
ATOM 5247 C CA . GLU A 1 657 ? -24.932 3.918 45.243 1.00 79.44 657 GLU A CA 1
ATOM 5248 C C . GLU A 1 657 ? -26.007 2.881 45.652 1.00 79.44 657 GLU A C 1
ATOM 5250 O O . GLU A 1 657 ? -26.603 2.214 44.798 1.00 79.44 657 GLU A O 1
ATOM 5255 N N . PRO A 1 658 ? -26.315 2.697 46.952 1.00 74.62 658 PRO A N 1
ATOM 5256 C CA . PRO A 1 658 ? -27.169 1.598 47.404 1.00 74.62 658 PRO A CA 1
ATOM 5257 C C . PRO A 1 658 ? -28.620 1.689 46.905 1.00 74.62 658 PRO A C 1
ATOM 5259 O O . PRO A 1 658 ? -29.312 0.667 46.889 1.00 74.62 658 PRO A O 1
ATOM 5262 N N . ASN A 1 659 ? -29.067 2.887 46.516 1.00 76.31 659 ASN A N 1
ATOM 5263 C CA . ASN A 1 659 ? -30.437 3.178 46.092 1.00 76.31 659 ASN A CA 1
ATOM 5264 C C . ASN A 1 659 ? -30.619 3.208 44.568 1.00 76.31 659 ASN A C 1
ATOM 5266 O O . ASN A 1 659 ? -31.762 3.288 44.107 1.00 76.31 659 ASN A O 1
ATOM 5270 N N . ALA A 1 660 ? -29.533 3.118 43.793 1.00 72.69 660 ALA A N 1
ATOM 5271 C CA . ALA A 1 660 ? -29.603 3.101 42.338 1.00 72.69 660 ALA A CA 1
ATOM 5272 C C . ALA A 1 660 ? -30.348 1.855 41.832 1.00 72.69 660 ALA A C 1
ATOM 5274 O O . ALA A 1 660 ? -30.256 0.768 42.411 1.00 72.69 660 ALA A O 1
ATOM 5275 N N . THR A 1 661 ? -31.091 1.998 40.733 1.00 64.56 661 THR A N 1
ATOM 5276 C CA . THR A 1 661 ? -31.943 0.928 40.186 1.00 64.56 661 THR A CA 1
ATOM 5277 C C . THR A 1 661 ? -31.144 -0.336 39.856 1.00 64.56 661 THR A C 1
ATOM 5279 O O . THR A 1 661 ? -31.577 -1.439 40.180 1.00 64.56 661 THR A O 1
ATOM 5282 N N . TRP A 1 662 ? -29.935 -0.186 39.307 1.00 72.62 662 TRP A N 1
ATOM 5283 C CA . TRP A 1 662 ? -29.032 -1.301 39.012 1.00 72.62 662 TRP A CA 1
ATOM 5284 C C . TRP A 1 662 ? -28.524 -1.999 40.292 1.00 72.62 662 TRP A C 1
ATOM 5286 O O . TRP A 1 662 ? -28.482 -3.226 40.352 1.00 72.62 662 TRP A O 1
ATOM 5296 N N . SER A 1 663 ? -28.234 -1.236 41.353 1.00 69.44 663 SER A N 1
ATOM 5297 C CA . SER A 1 663 ? -27.792 -1.753 42.659 1.00 69.44 663 SER A CA 1
ATOM 5298 C C . SER A 1 663 ? -28.880 -2.608 43.322 1.00 69.44 663 SER A C 1
ATOM 5300 O O . SER A 1 663 ? -28.601 -3.675 43.872 1.00 69.44 663 SER A O 1
ATOM 5302 N N . LYS A 1 664 ? -30.156 -2.216 43.188 1.00 70.31 664 LYS A N 1
ATOM 5303 C CA . LYS A 1 664 ? -31.305 -3.020 43.649 1.00 70.31 664 LYS A CA 1
ATOM 5304 C C . LYS A 1 664 ? -31.413 -4.361 42.912 1.00 70.31 664 LYS A C 1
ATOM 5306 O O . LYS A 1 664 ? -31.683 -5.376 43.552 1.00 70.31 664 LYS A O 1
ATOM 5311 N N . ILE A 1 665 ? -31.158 -4.382 41.602 1.00 67.75 665 ILE A N 1
ATOM 5312 C CA . ILE A 1 665 ? -31.149 -5.608 40.784 1.00 67.75 665 ILE A CA 1
ATOM 5313 C C . ILE A 1 665 ? -30.008 -6.536 41.218 1.00 67.75 665 ILE A C 1
ATOM 5315 O O . ILE A 1 665 ? -30.238 -7.723 41.442 1.00 67.75 665 ILE A O 1
ATOM 5319 N N . VAL A 1 666 ? -28.801 -6.000 41.420 1.00 65.94 666 VAL A N 1
ATOM 5320 C CA . VAL A 1 666 ? -27.646 -6.766 41.923 1.00 65.94 666 VAL A CA 1
ATOM 5321 C C . VAL A 1 666 ? -27.951 -7.388 43.289 1.00 65.94 666 VAL A C 1
ATOM 5323 O O . VAL A 1 666 ? -27.745 -8.587 43.477 1.00 65.94 666 VAL A O 1
ATOM 5326 N N . LYS A 1 667 ? -28.526 -6.620 44.223 1.00 68.62 667 LYS A N 1
ATOM 5327 C CA . LYS A 1 667 ? -28.936 -7.114 45.552 1.00 68.62 667 LYS A CA 1
ATOM 5328 C C . LYS A 1 667 ? -30.007 -8.200 45.471 1.00 68.62 667 LYS A C 1
ATOM 5330 O O . LYS A 1 667 ? -29.928 -9.185 46.205 1.00 68.62 667 LYS A O 1
ATOM 5335 N N . TYR A 1 668 ? -30.975 -8.051 44.569 1.00 67.38 668 TYR A N 1
ATOM 5336 C CA . TYR A 1 668 ? -32.005 -9.059 44.316 1.00 67.38 668 TYR A CA 1
ATOM 5337 C C . TYR A 1 668 ? -31.397 -10.369 43.785 1.00 67.38 668 TYR A C 1
ATOM 5339 O O . TYR A 1 668 ? -31.673 -11.446 44.320 1.00 67.38 668 TYR A O 1
ATOM 5347 N N . CYS A 1 669 ? -30.498 -10.284 42.800 1.00 63.91 669 CYS A N 1
ATOM 5348 C CA . CYS A 1 669 ? -29.770 -11.437 42.263 1.00 63.91 669 CYS A CA 1
ATOM 5349 C C . CYS A 1 669 ? -28.886 -12.109 43.332 1.00 63.91 669 CYS A C 1
ATOM 5351 O O . CYS A 1 669 ? -28.894 -13.335 43.462 1.00 63.91 669 CYS A O 1
ATOM 5353 N N . ALA A 1 670 ? -28.185 -11.324 44.158 1.00 60.91 670 ALA A N 1
ATOM 5354 C CA . ALA A 1 670 ? -27.373 -11.823 45.271 1.00 60.91 670 ALA A CA 1
ATOM 5355 C C . ALA A 1 670 ? -28.213 -12.526 46.354 1.00 60.91 670 ALA A C 1
ATOM 5357 O O . ALA A 1 670 ? -27.787 -13.542 46.909 1.00 60.91 670 ALA A O 1
ATOM 5358 N N . GLY A 1 671 ? -29.412 -12.012 46.649 1.00 59.81 671 GLY A N 1
ATOM 5359 C CA . GLY A 1 671 ? -30.359 -12.632 47.579 1.00 59.81 671 GLY A CA 1
ATOM 5360 C C . GLY A 1 671 ? -30.833 -14.005 47.099 1.00 59.81 671 GLY A C 1
ATOM 5361 O O . GLY A 1 671 ? -30.899 -14.948 47.886 1.00 59.81 671 GLY A O 1
ATOM 5362 N N . ARG A 1 672 ? -31.063 -14.152 45.790 1.00 55.31 672 ARG A N 1
ATOM 5363 C CA . ARG A 1 672 ? -31.466 -15.420 45.163 1.00 55.31 672 ARG A CA 1
ATOM 5364 C C . ARG A 1 672 ? -30.341 -16.464 45.167 1.00 55.31 672 ARG A C 1
ATOM 5366 O O . ARG A 1 672 ? -30.613 -17.640 45.387 1.00 55.31 672 ARG A O 1
ATOM 5373 N N . ALA A 1 673 ? -29.087 -16.032 45.014 1.00 49.00 673 ALA A N 1
ATOM 5374 C CA . ALA A 1 673 ? -27.909 -16.901 45.104 1.00 49.00 673 ALA A CA 1
ATOM 5375 C C . ALA A 1 673 ? -27.679 -17.472 46.520 1.00 49.00 673 ALA A C 1
ATOM 5377 O O . ALA A 1 673 ? -27.210 -18.599 46.659 1.00 49.00 673 ALA A O 1
ATOM 5378 N N . ARG A 1 674 ? -28.043 -16.728 47.576 1.00 50.62 674 ARG A N 1
ATOM 5379 C CA . ARG A 1 674 ? -27.941 -17.184 48.979 1.00 50.62 674 ARG A CA 1
ATOM 5380 C C . ARG A 1 674 ? -29.064 -18.135 49.406 1.00 50.62 674 ARG A C 1
ATOM 5382 O O . ARG A 1 674 ? -28.888 -18.860 50.377 1.00 50.62 674 ARG A O 1
ATOM 5389 N N . ALA A 1 675 ? -30.193 -18.140 48.696 1.00 46.59 675 ALA A N 1
ATOM 5390 C CA . ALA A 1 675 ? -31.395 -18.895 49.057 1.00 46.59 675 ALA A CA 1
ATOM 5391 C C . ALA A 1 675 ? -31.418 -20.357 48.557 1.00 46.59 675 ALA A C 1
ATOM 5393 O O . ALA A 1 675 ? -32.443 -21.021 48.673 1.00 46.59 675 ALA A O 1
ATOM 5394 N N . GLY A 1 676 ? -30.321 -20.873 47.987 1.00 44.97 676 GLY A N 1
ATOM 5395 C CA . GLY A 1 676 ? -30.167 -22.307 47.701 1.00 44.97 676 GLY A CA 1
ATOM 5396 C C . GLY A 1 676 ? -31.141 -22.912 46.676 1.00 44.97 676 GLY A C 1
ATOM 5397 O O . GLY A 1 676 ? -31.244 -24.132 46.601 1.00 44.97 676 GLY A O 1
ATOM 5398 N N . SER A 1 677 ? -31.850 -22.112 45.870 1.00 42.19 677 SER A N 1
ATOM 5399 C CA . SER A 1 677 ? -32.748 -22.640 44.832 1.00 42.19 677 SER A CA 1
ATOM 5400 C C . SER A 1 677 ? -31.937 -23.177 43.646 1.00 42.19 677 SER A C 1
ATOM 5402 O O . SER A 1 677 ? -31.484 -22.440 42.770 1.00 42.19 677 SER A O 1
ATOM 5404 N N . VAL A 1 678 ? -31.714 -24.490 43.666 1.00 43.59 678 VAL A N 1
ATOM 5405 C CA . VAL A 1 678 ? -31.060 -25.276 42.619 1.00 43.59 678 VAL A CA 1
ATOM 5406 C C . VAL A 1 678 ? -32.078 -25.576 41.516 1.00 43.59 678 VAL A C 1
ATOM 5408 O O . VAL A 1 678 ? -32.831 -26.536 41.604 1.00 43.59 678 VAL A O 1
ATOM 5411 N N . SER A 1 679 ? -32.130 -24.746 40.477 1.00 37.69 679 SER A N 1
ATOM 5412 C CA . SER A 1 679 ? -32.428 -25.168 39.096 1.00 37.69 679 SER A CA 1
ATOM 5413 C C . SER A 1 679 ? -32.263 -23.969 38.156 1.00 37.69 679 SER A C 1
ATOM 5415 O O . SER A 1 679 ? -32.839 -22.909 38.369 1.00 37.69 679 SER A O 1
ATOM 5417 N N . ASN A 1 680 ? -31.426 -24.138 37.131 1.00 36.19 680 ASN A N 1
ATOM 5418 C CA . ASN A 1 680 ? -30.990 -23.140 36.144 1.00 36.19 680 ASN A CA 1
ATOM 5419 C C . ASN A 1 680 ? -30.067 -22.030 36.672 1.00 36.19 680 ASN A C 1
ATOM 5421 O O . ASN A 1 680 ? -30.473 -20.908 36.976 1.00 36.19 680 ASN A O 1
ATOM 5425 N N . ARG A 1 681 ? -28.760 -22.335 36.669 1.00 41.03 681 ARG A N 1
ATOM 5426 C CA . ARG A 1 681 ? -27.679 -21.337 36.653 1.00 41.03 681 ARG A CA 1
ATOM 5427 C C . ARG A 1 681 ? -27.791 -20.501 35.369 1.00 41.03 681 ARG A C 1
ATOM 5429 O O . ARG A 1 681 ? -27.117 -20.775 34.386 1.00 41.03 681 ARG A O 1
ATOM 5436 N N . ASN A 1 682 ? -28.664 -19.497 35.363 1.00 39.12 682 ASN A N 1
ATOM 5437 C CA . ASN A 1 682 ? -28.728 -18.527 34.275 1.00 39.12 682 ASN A CA 1
ATOM 5438 C C . ASN A 1 682 ? -27.444 -17.677 34.269 1.00 39.12 682 ASN A C 1
ATOM 5440 O O . ASN A 1 682 ? -27.135 -16.966 35.232 1.00 39.12 682 ASN A O 1
ATOM 5444 N N . HIS A 1 683 ? -26.705 -17.781 33.166 1.00 48.06 683 HIS A N 1
ATOM 5445 C CA . HIS A 1 683 ? -25.448 -17.099 32.861 1.00 48.06 683 HIS A CA 1
ATOM 5446 C C . HIS A 1 683 ? -25.674 -15.611 32.533 1.00 48.06 683 HIS A C 1
ATOM 5448 O O . HIS A 1 683 ? -25.639 -15.216 31.375 1.00 48.06 683 HIS A O 1
ATOM 5454 N N . GLY A 1 684 ? -25.949 -14.783 33.545 1.00 51.28 684 GLY A N 1
ATOM 5455 C CA . GLY A 1 684 ? -26.110 -13.332 33.381 1.00 51.28 684 GLY A CA 1
ATOM 5456 C C . GLY A 1 684 ? -24.995 -12.530 34.054 1.00 51.28 684 GLY A C 1
ATOM 5457 O O . GLY A 1 684 ? -24.560 -12.886 35.150 1.00 51.28 684 GLY A O 1
ATOM 5458 N N . THR A 1 685 ? -24.600 -11.405 33.450 1.00 53.44 685 THR A N 1
ATOM 5459 C CA . THR A 1 685 ? -23.573 -10.450 33.928 1.00 53.44 685 THR A CA 1
ATOM 5460 C C . THR A 1 685 ? -23.710 -10.094 35.415 1.00 53.44 685 THR A C 1
ATOM 5462 O O . THR A 1 685 ? -22.726 -10.009 36.148 1.00 53.44 685 THR A O 1
ATOM 5465 N N . TRP A 1 686 ? -24.945 -9.955 35.904 1.00 61.91 686 TRP A N 1
ATOM 5466 C CA . TRP A 1 686 ? -25.236 -9.626 37.301 1.00 61.91 686 TRP A CA 1
ATOM 5467 C C . TRP A 1 686 ? -24.851 -10.738 38.284 1.00 61.91 686 TRP A C 1
ATOM 5469 O O . TRP A 1 686 ? -24.382 -10.447 39.382 1.00 61.91 686 TRP A O 1
ATOM 5479 N N . ASN A 1 687 ? -24.987 -12.008 37.890 1.00 61.19 687 ASN A N 1
ATOM 5480 C CA . ASN A 1 687 ? -24.554 -13.140 38.715 1.00 61.19 687 ASN A CA 1
ATOM 5481 C C . ASN A 1 687 ? -23.022 -13.215 38.792 1.00 61.19 687 ASN A C 1
ATOM 5483 O O . ASN A 1 687 ? -22.486 -13.595 39.833 1.00 61.19 687 ASN A O 1
ATOM 5487 N N . THR A 1 688 ? -22.320 -12.806 37.730 1.00 62.12 688 THR A N 1
ATOM 5488 C CA . THR A 1 688 ? -20.853 -12.694 37.699 1.00 62.12 688 THR A CA 1
ATOM 5489 C C . THR A 1 688 ? -20.357 -11.623 38.672 1.00 62.12 688 THR A C 1
ATOM 5491 O O . THR A 1 688 ? -19.464 -11.892 39.472 1.00 62.12 688 THR A O 1
ATOM 5494 N N . ILE A 1 689 ? -20.996 -10.446 38.691 1.00 66.75 689 ILE A N 1
ATOM 5495 C CA . ILE A 1 689 ? -20.687 -9.381 39.662 1.00 66.75 689 ILE A CA 1
ATOM 5496 C C . ILE A 1 689 ? -20.923 -9.873 41.096 1.00 66.75 689 ILE A C 1
ATOM 5498 O O . ILE A 1 689 ? -20.072 -9.680 41.957 1.00 66.75 689 ILE A O 1
ATOM 5502 N N . CYS A 1 690 ? -22.040 -10.556 41.367 1.00 68.44 690 CYS A N 1
ATOM 5503 C CA . CYS A 1 690 ? -22.327 -11.102 42.700 1.00 68.44 690 CYS A CA 1
ATOM 5504 C C . CYS A 1 690 ? -21.332 -12.188 43.146 1.00 68.44 690 CYS A C 1
ATOM 5506 O O . CYS A 1 690 ? -21.100 -12.348 44.345 1.00 68.44 690 CYS A O 1
ATOM 5508 N N . GLY A 1 691 ? -20.766 -12.939 42.200 1.00 71.50 691 GLY A N 1
ATOM 5509 C CA . GLY A 1 691 ? -19.849 -14.045 42.465 1.00 71.50 691 GLY A CA 1
ATOM 5510 C C . GLY A 1 691 ? -18.410 -13.633 42.776 1.00 71.50 691 GLY A C 1
ATOM 5511 O O . GLY A 1 691 ? -17.716 -14.403 43.430 1.00 71.50 691 GLY A O 1
ATOM 5512 N N . VAL A 1 692 ? -17.974 -12.427 42.389 1.00 78.62 692 VAL A N 1
ATOM 5513 C CA . VAL A 1 692 ? -16.555 -12.018 42.447 1.00 78.62 692 VAL A CA 1
ATOM 5514 C C . VAL A 1 692 ? -15.934 -12.100 43.850 1.00 78.62 692 VAL A C 1
ATOM 5516 O O . VAL A 1 692 ? -14.787 -12.507 43.995 1.00 78.62 692 VAL A O 1
ATOM 5519 N N . GLU A 1 693 ? -16.685 -11.778 44.910 1.00 81.38 693 GLU A N 1
ATOM 5520 C CA . GLU A 1 693 ? -16.195 -11.900 46.295 1.00 81.38 693 GLU A CA 1
ATOM 5521 C C . GLU A 1 693 ? -15.942 -13.367 46.692 1.00 81.38 693 GLU A C 1
ATOM 5523 O O . GLU A 1 693 ? -15.083 -13.641 47.530 1.00 81.38 693 GLU A O 1
ATOM 5528 N N . THR A 1 694 ? -16.685 -14.308 46.097 1.00 79.81 694 THR A N 1
ATOM 5529 C CA . THR A 1 694 ? -16.492 -15.750 46.311 1.00 79.81 694 THR A CA 1
ATOM 5530 C C . THR A 1 694 ? -15.257 -16.230 45.563 1.00 79.81 694 THR A C 1
ATOM 5532 O O . THR A 1 694 ? -14.411 -16.865 46.186 1.00 79.81 694 THR A O 1
ATOM 5535 N N . ASP A 1 695 ? -15.106 -15.840 44.294 1.00 78.69 695 ASP A N 1
ATOM 5536 C CA . ASP A 1 695 ? -13.930 -16.166 43.477 1.00 78.69 695 ASP A CA 1
ATOM 5537 C C . ASP A 1 695 ? -12.631 -15.672 44.144 1.00 78.69 695 ASP A C 1
ATOM 5539 O O . ASP A 1 695 ? -11.653 -16.408 44.253 1.00 78.69 695 ASP A O 1
ATOM 5543 N N . LEU A 1 696 ? -12.623 -14.436 44.663 1.00 84.00 696 LEU A N 1
ATOM 5544 C CA . LEU A 1 696 ? -11.467 -13.880 45.376 1.00 84.00 696 LEU A CA 1
ATOM 5545 C C . LEU A 1 696 ? -11.168 -14.651 46.667 1.00 84.00 696 LEU A C 1
ATOM 5547 O O . LEU A 1 696 ? -10.005 -14.914 46.975 1.00 84.00 696 LEU A O 1
ATOM 5551 N N . ARG A 1 697 ? -12.206 -15.064 47.401 1.00 84.88 697 ARG A N 1
ATOM 5552 C CA . ARG A 1 697 ? -12.049 -15.853 48.628 1.00 84.88 697 ARG A CA 1
ATOM 5553 C C . ARG A 1 697 ? -11.480 -17.243 48.346 1.00 84.88 697 ARG A C 1
ATOM 5555 O O . ARG A 1 697 ? -10.662 -17.712 49.131 1.00 84.88 697 ARG A O 1
ATOM 5562 N N . GLU A 1 698 ? -11.881 -17.883 47.249 1.00 82.69 698 GLU A N 1
ATOM 5563 C CA . GLU A 1 698 ? -11.304 -19.159 46.796 1.00 82.69 698 GLU A CA 1
ATOM 5564 C C . GLU A 1 698 ? -9.812 -19.023 46.451 1.00 82.69 698 GLU A C 1
ATOM 5566 O O . GLU A 1 698 ? -9.043 -19.952 46.679 1.00 82.69 698 GLU A O 1
ATOM 5571 N N . MET A 1 699 ? -9.374 -17.837 46.014 1.00 82.50 699 MET A N 1
ATOM 5572 C CA . MET A 1 699 ? -7.957 -17.496 45.808 1.00 82.50 699 MET A CA 1
ATOM 5573 C C . MET A 1 699 ? -7.225 -17.085 47.099 1.00 82.50 699 MET A C 1
ATOM 5575 O O . MET A 1 699 ? -6.091 -16.617 47.038 1.00 82.50 699 MET A O 1
ATOM 5579 N N . GLY A 1 700 ? -7.859 -17.213 48.269 1.00 84.56 700 GLY A N 1
ATOM 5580 C CA . GLY A 1 700 ? -7.289 -16.806 49.558 1.00 84.56 700 GLY A CA 1
ATOM 5581 C C . GLY A 1 700 ? -7.326 -15.295 49.825 1.00 84.56 700 GLY A C 1
ATOM 5582 O O . GLY A 1 700 ? -6.788 -14.837 50.832 1.00 84.56 700 GLY A O 1
ATOM 5583 N N . ILE A 1 701 ? -7.979 -14.505 48.968 1.00 88.31 701 ILE A N 1
ATOM 5584 C CA . ILE A 1 701 ? -8.096 -13.049 49.104 1.00 88.31 701 ILE A CA 1
ATOM 5585 C C . ILE A 1 701 ? -9.443 -12.712 49.753 1.00 88.31 701 ILE A C 1
ATOM 5587 O O . ILE A 1 701 ? -10.495 -12.712 49.113 1.00 88.31 701 ILE A O 1
ATOM 5591 N N . ASN A 1 702 ? -9.425 -12.386 51.047 1.00 87.69 702 ASN A N 1
ATOM 5592 C CA . ASN A 1 702 ? -10.637 -11.984 51.758 1.00 87.69 702 ASN A CA 1
ATOM 5593 C C . ASN A 1 702 ? -10.889 -10.475 51.635 1.00 87.69 702 ASN A C 1
ATOM 5595 O O . ASN A 1 702 ? -10.268 -9.670 52.329 1.00 87.69 702 ASN A O 1
ATOM 5599 N N . VAL A 1 703 ? -11.869 -10.108 50.805 1.00 85.19 703 VAL A N 1
ATOM 5600 C CA . VAL A 1 703 ? -12.238 -8.709 50.529 1.00 85.19 703 VAL A CA 1
ATOM 5601 C C . VAL A 1 703 ? -12.595 -7.907 51.775 1.00 85.19 703 VAL A C 1
ATOM 5603 O O . VAL A 1 703 ? -12.325 -6.711 51.841 1.00 85.19 703 VAL A O 1
ATOM 5606 N N . ARG A 1 704 ? -13.134 -8.556 52.809 1.00 81.75 704 ARG A N 1
ATOM 5607 C CA . ARG A 1 704 ? -13.512 -7.883 54.063 1.00 81.75 704 ARG A CA 1
ATOM 5608 C C . ARG A 1 704 ? -12.320 -7.345 54.850 1.00 81.75 704 ARG A C 1
ATOM 5610 O O . ARG A 1 704 ? -12.517 -6.515 55.729 1.00 81.75 704 ARG A O 1
ATOM 5617 N N . HIS A 1 705 ? -11.106 -7.820 54.569 1.00 86.50 705 HIS A N 1
ATOM 5618 C CA . HIS A 1 705 ? -9.909 -7.312 55.236 1.00 86.50 705 HIS A CA 1
ATOM 5619 C C . HIS A 1 705 ? -9.569 -5.889 54.795 1.00 86.50 705 HIS A C 1
ATOM 5621 O O . HIS A 1 705 ? -9.028 -5.144 55.600 1.00 86.50 705 HIS A O 1
ATOM 5627 N N . PHE A 1 706 ? -9.908 -5.515 53.559 1.00 87.44 706 PHE A N 1
ATOM 5628 C CA . PHE A 1 706 ? -9.547 -4.222 52.977 1.00 87.44 706 PHE A CA 1
ATOM 5629 C C . PHE A 1 706 ? -10.748 -3.360 52.569 1.00 87.44 706 PHE A C 1
ATOM 5631 O O . PHE A 1 706 ? -10.592 -2.152 52.437 1.00 87.44 706 PHE A O 1
ATOM 5638 N N . LEU A 1 707 ? -11.940 -3.939 52.394 1.00 87.69 707 LEU A N 1
ATOM 5639 C CA . LEU A 1 707 ? -13.191 -3.203 52.203 1.00 87.69 707 LEU A CA 1
ATOM 5640 C C . LEU A 1 707 ? -13.956 -3.120 53.528 1.00 87.69 707 LEU A C 1
ATOM 5642 O O . LEU A 1 707 ? -14.601 -4.095 53.930 1.00 87.69 707 LEU A O 1
ATOM 5646 N N . LYS A 1 708 ? -13.930 -1.955 54.180 1.00 86.31 708 LYS A N 1
ATOM 5647 C CA . LYS A 1 708 ? -14.580 -1.734 55.484 1.00 86.31 708 LYS A CA 1
ATOM 5648 C C . LYS A 1 708 ? -15.570 -0.567 55.439 1.00 86.31 708 LYS A C 1
ATOM 5650 O O . LYS A 1 708 ? -15.378 0.350 54.644 1.00 86.31 708 LYS A O 1
ATOM 5655 N N . PRO A 1 709 ? -16.641 -0.583 56.249 1.00 83.44 709 PRO A N 1
ATOM 5656 C CA . PRO A 1 709 ? -17.451 0.611 56.460 1.00 83.44 709 PRO A CA 1
ATOM 5657 C C . PRO A 1 709 ? -16.625 1.677 57.194 1.00 83.44 709 PRO A C 1
ATOM 5659 O O . PRO A 1 709 ? -15.777 1.340 58.021 1.00 83.44 709 PRO A O 1
ATOM 5662 N N . LYS A 1 710 ? -16.867 2.955 56.897 1.00 82.94 710 LYS A N 1
ATOM 5663 C CA . LYS A 1 710 ? -16.294 4.068 57.666 1.00 82.94 710 LYS A CA 1
ATOM 5664 C C . LYS A 1 710 ? -16.846 4.076 59.095 1.00 82.94 710 LYS A C 1
ATOM 5666 O O . LYS A 1 710 ? -17.993 3.688 59.317 1.00 82.94 710 LYS A O 1
ATOM 5671 N N . GLU A 1 711 ? -16.050 4.565 60.046 1.00 76.56 711 GLU A N 1
ATOM 5672 C CA . GLU A 1 711 ? -16.445 4.689 61.461 1.00 76.56 711 GLU A CA 1
ATOM 5673 C C . GLU A 1 711 ? -17.641 5.635 61.669 1.00 76.56 711 GLU A C 1
ATOM 5675 O O . GLU A 1 711 ? -18.430 5.442 62.589 1.00 76.56 711 GLU A O 1
ATOM 5680 N N . ASP A 1 712 ? -17.821 6.613 60.776 1.00 73.19 712 ASP A N 1
ATOM 5681 C CA . ASP A 1 712 ? -18.950 7.553 60.766 1.00 73.19 712 ASP A CA 1
ATOM 5682 C C . ASP A 1 712 ? -20.268 6.945 60.238 1.00 73.19 712 ASP A C 1
ATOM 5684 O O . ASP A 1 712 ? -21.299 7.617 60.222 1.00 73.19 712 ASP A O 1
ATOM 5688 N N . GLY A 1 713 ? -20.245 5.688 59.776 1.00 67.38 713 GLY A N 1
ATOM 5689 C CA . GLY A 1 713 ? -21.387 5.000 59.169 1.00 67.38 713 GLY A CA 1
ATOM 5690 C C . GLY A 1 713 ? -21.778 5.501 57.769 1.00 67.38 713 GLY A C 1
ATOM 5691 O O . GLY A 1 713 ? -22.655 4.905 57.140 1.00 67.38 713 GLY A O 1
ATOM 5692 N N . ASN A 1 714 ? -21.112 6.533 57.240 1.00 70.88 714 ASN A N 1
ATOM 5693 C CA . ASN A 1 714 ? -21.463 7.243 56.006 1.00 70.88 714 ASN A CA 1
ATOM 5694 C C . ASN A 1 714 ? -20.507 6.924 54.846 1.00 70.88 714 ASN A C 1
ATOM 5696 O O . ASN A 1 714 ? -20.097 7.795 54.074 1.00 70.88 714 ASN A O 1
ATOM 5700 N N . GLY A 1 715 ? -20.158 5.651 54.673 1.00 77.88 715 GLY A N 1
ATOM 5701 C CA . GLY A 1 715 ? -19.460 5.206 53.472 1.00 77.88 715 GLY A CA 1
ATOM 5702 C C . GLY A 1 715 ? -18.598 3.975 53.673 1.00 77.88 715 GLY A C 1
ATOM 5703 O O . GLY A 1 715 ? -18.687 3.277 54.681 1.00 77.88 715 GLY A O 1
ATOM 5704 N N . TRP A 1 716 ? -17.760 3.715 52.675 1.00 85.50 716 TRP A N 1
ATOM 5705 C CA . TRP A 1 716 ? -16.853 2.575 52.630 1.00 85.50 716 TRP A CA 1
ATOM 5706 C C . TRP A 1 716 ? -15.424 3.048 52.382 1.00 85.50 716 TRP A C 1
ATOM 5708 O O . TRP A 1 716 ? -15.205 4.119 51.813 1.00 85.50 716 TRP A O 1
ATOM 5718 N N . VAL A 1 717 ? -14.470 2.247 52.841 1.00 87.88 717 VAL A N 1
ATOM 5719 C CA . VA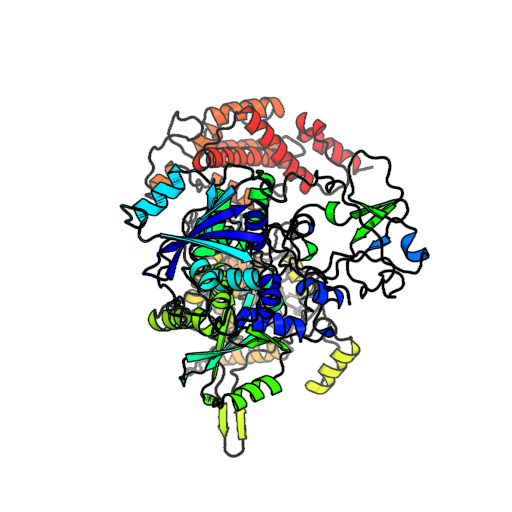L A 1 717 ? -13.029 2.497 52.810 1.00 87.88 717 VAL A CA 1
ATOM 5720 C C . VAL A 1 717 ? -12.364 1.327 52.102 1.00 87.88 717 VAL A C 1
ATOM 5722 O O . VAL A 1 717 ? -12.735 0.172 52.337 1.00 87.88 717 VAL A O 1
ATOM 5725 N N . TRP A 1 718 ? -11.397 1.632 51.242 1.00 90.25 718 TRP A N 1
ATOM 5726 C CA . TRP A 1 718 ? -10.544 0.656 50.577 1.00 90.25 718 TRP A CA 1
ATOM 5727 C C . TRP A 1 718 ? -9.092 0.790 51.052 1.00 90.25 718 TRP A C 1
ATOM 5729 O O . TRP A 1 718 ? -8.349 1.634 50.562 1.00 90.25 718 TRP A O 1
ATOM 5739 N N . GLU A 1 719 ? -8.678 -0.053 51.995 1.00 87.88 719 GLU A N 1
ATOM 5740 C CA . GLU A 1 719 ? -7.393 0.079 52.708 1.00 87.88 719 GLU A CA 1
ATOM 5741 C C . GLU A 1 719 ? -6.151 -0.313 51.882 1.00 87.88 719 GLU A C 1
ATOM 5743 O O . GLU A 1 719 ? -5.030 -0.172 52.364 1.00 87.88 719 GLU A O 1
ATOM 5748 N N . LEU A 1 720 ? -6.306 -0.803 50.640 1.00 84.38 720 LEU A N 1
ATOM 5749 C CA . LEU A 1 720 ? -5.149 -1.097 49.775 1.00 84.38 720 LEU A CA 1
ATOM 5750 C C . LEU A 1 720 ? -4.545 0.156 49.125 1.00 84.38 720 LEU A C 1
ATOM 5752 O O . LEU A 1 720 ? -3.485 0.058 48.508 1.00 84.38 720 LEU A O 1
ATOM 5756 N N . GLU A 1 721 ? -5.213 1.306 49.219 1.00 83.69 721 GLU A N 1
ATOM 5757 C CA . GLU A 1 721 ? -4.750 2.571 48.650 1.00 83.69 721 GLU A CA 1
ATOM 5758 C C . GLU A 1 721 ? -4.681 3.654 49.733 1.00 83.69 721 GLU A C 1
ATOM 5760 O O . GLU A 1 721 ? -5.615 3.775 50.526 1.00 83.69 721 GLU A O 1
ATOM 5765 N N . PRO A 1 722 ? -3.642 4.512 49.743 1.00 81.69 722 PRO A N 1
ATOM 5766 C CA . PRO A 1 722 ? -3.555 5.629 50.689 1.00 81.69 722 PRO A CA 1
ATOM 5767 C C . PRO A 1 722 ? -4.726 6.614 50.577 1.00 81.69 722 PRO A C 1
ATOM 5769 O O . PRO A 1 722 ? -5.065 7.291 51.543 1.00 81.69 722 PRO A O 1
ATOM 5772 N N . SER A 1 723 ? -5.349 6.698 49.396 1.00 82.38 723 SER A N 1
ATOM 5773 C CA . SER A 1 723 ? -6.537 7.521 49.149 1.00 82.38 723 SER A CA 1
ATOM 5774 C C . SER A 1 723 ? -7.807 6.959 49.790 1.00 82.38 723 SER A C 1
ATOM 5776 O O . SER A 1 723 ? -8.825 7.648 49.799 1.00 82.38 723 SER A O 1
ATOM 5778 N N . ASN A 1 724 ? -7.773 5.725 50.308 1.00 85.62 724 ASN A N 1
ATOM 5779 C CA . ASN A 1 724 ? -8.928 4.986 50.814 1.00 85.62 724 ASN A CA 1
ATOM 5780 C C . ASN A 1 724 ? -10.045 4.746 49.777 1.00 85.62 724 ASN A C 1
ATOM 5782 O O . ASN A 1 724 ? -11.162 4.362 50.142 1.00 85.62 724 ASN A O 1
ATOM 5786 N N . VAL A 1 725 ? -9.756 4.950 48.488 1.00 84.56 725 VAL A N 1
ATOM 5787 C CA . VAL A 1 725 ? -10.681 4.744 47.366 1.00 84.56 725 VAL A CA 1
ATOM 5788 C C . VAL A 1 725 ? -10.277 3.493 46.596 1.00 84.56 725 VAL A C 1
ATOM 5790 O O . VAL A 1 725 ? -9.095 3.221 46.387 1.00 84.56 725 VAL A O 1
ATOM 5793 N N . TYR A 1 726 ? -11.271 2.721 46.161 1.00 84.44 726 TYR A N 1
ATOM 5794 C CA . TYR A 1 726 ? -11.036 1.548 45.332 1.00 84.44 726 TYR A CA 1
ATOM 5795 C C . TYR A 1 726 ? -10.369 1.920 44.006 1.00 84.44 726 TYR A C 1
ATOM 5797 O O . TYR A 1 726 ? -10.930 2.680 43.219 1.00 84.44 726 TYR A O 1
ATOM 5805 N N . THR A 1 727 ? -9.236 1.287 43.704 1.00 82.31 727 THR A N 1
ATOM 5806 C CA . THR A 1 727 ? -8.616 1.336 42.377 1.00 82.31 727 THR A CA 1
ATOM 5807 C C . THR A 1 727 ? -8.548 -0.066 41.786 1.00 82.31 727 THR A C 1
ATOM 5809 O O . THR A 1 727 ? -8.219 -1.044 42.458 1.00 82.31 727 THR A O 1
ATOM 5812 N N . VAL A 1 728 ? -8.790 -0.179 40.480 1.00 79.12 728 VAL A N 1
ATOM 5813 C CA . VAL A 1 728 ? -8.621 -1.453 39.754 1.00 79.12 728 VAL A CA 1
ATOM 5814 C C . VAL A 1 728 ? -7.171 -1.947 39.865 1.00 79.12 728 VAL A C 1
ATOM 5816 O O . VAL A 1 728 ? -6.918 -3.143 39.998 1.00 79.12 728 VAL A O 1
ATOM 5819 N N . LYS A 1 729 ? -6.212 -1.012 39.872 1.00 80.75 729 LYS A N 1
ATOM 5820 C CA . LYS A 1 729 ? -4.770 -1.269 39.970 1.00 80.75 729 LYS A CA 1
ATOM 5821 C C . LYS A 1 729 ? -4.370 -1.951 41.283 1.00 80.75 729 LYS A C 1
ATOM 5823 O O . LYS A 1 729 ? -3.568 -2.883 41.232 1.00 80.75 729 LYS A O 1
ATOM 5828 N N . SER A 1 730 ? -4.910 -1.522 42.428 1.00 86.00 730 SER A N 1
ATOM 5829 C CA . SER A 1 730 ? -4.562 -2.100 43.738 1.00 86.00 730 SER A CA 1
ATOM 5830 C C . SER A 1 730 ? -5.028 -3.545 43.875 1.00 86.00 730 SER A C 1
ATOM 5832 O O . SER A 1 730 ? -4.218 -4.413 44.205 1.00 86.00 730 SER A O 1
ATOM 5834 N N . LEU A 1 731 ? -6.294 -3.836 43.551 1.00 86.06 731 LEU A N 1
ATOM 5835 C CA . LEU A 1 731 ? -6.803 -5.205 43.642 1.00 86.06 731 LEU A CA 1
ATOM 5836 C C . LEU A 1 731 ? -6.116 -6.131 42.641 1.00 86.06 731 LEU A C 1
ATOM 5838 O O . LEU A 1 731 ? -5.736 -7.246 42.986 1.00 86.06 731 LEU A O 1
ATOM 5842 N N . ARG A 1 732 ? -5.910 -5.662 41.409 1.00 87.31 732 ARG A N 1
ATOM 5843 C CA . ARG A 1 732 ? -5.207 -6.432 40.384 1.00 87.31 732 ARG A CA 1
ATOM 5844 C C . ARG A 1 732 ? -3.807 -6.837 40.839 1.00 87.31 732 ARG A C 1
ATOM 5846 O O . ARG A 1 732 ? -3.456 -8.003 40.715 1.00 87.31 732 ARG A O 1
ATOM 5853 N N . ARG A 1 733 ? -3.031 -5.897 41.393 1.00 84.94 733 ARG A N 1
ATOM 5854 C CA . ARG A 1 733 ? -1.693 -6.178 41.939 1.00 84.94 733 ARG A CA 1
ATOM 5855 C C . ARG A 1 733 ? -1.728 -7.205 43.062 1.00 84.94 733 ARG A C 1
ATOM 5857 O O . ARG A 1 733 ? -0.834 -8.038 43.124 1.00 84.94 733 ARG A O 1
ATOM 5864 N N . LEU A 1 734 ? -2.744 -7.158 43.922 1.00 86.81 734 LEU A N 1
ATOM 5865 C CA . LEU A 1 734 ? -2.925 -8.152 44.976 1.00 86.81 734 LEU A CA 1
ATOM 5866 C C . LEU A 1 734 ? -3.208 -9.544 44.388 1.00 86.81 734 LEU A C 1
ATOM 5868 O O . LEU A 1 734 ? -2.555 -10.507 44.779 1.00 86.81 734 LEU A O 1
ATOM 5872 N N . ILE A 1 735 ? -4.125 -9.647 43.419 1.00 87.06 735 ILE A N 1
ATOM 5873 C CA . ILE A 1 735 ? -4.457 -10.915 42.747 1.00 87.06 735 ILE A CA 1
ATOM 5874 C C . ILE A 1 735 ? -3.236 -11.473 42.007 1.00 87.06 735 ILE A C 1
ATOM 5876 O O . ILE A 1 735 ? -2.887 -12.639 42.186 1.00 87.06 735 ILE A O 1
ATOM 5880 N N . ASP A 1 736 ? -2.570 -10.642 41.205 1.00 85.31 736 ASP A N 1
ATOM 5881 C CA . ASP A 1 736 ? -1.360 -11.029 40.480 1.00 85.31 736 ASP A CA 1
ATOM 5882 C C . ASP A 1 736 ? -0.232 -11.404 41.454 1.00 85.31 736 ASP A C 1
ATOM 5884 O O . ASP A 1 736 ? 0.482 -12.361 41.196 1.00 85.31 736 ASP A O 1
ATOM 5888 N N . GLY A 1 737 ? -0.091 -10.723 42.596 1.00 83.00 737 GLY A N 1
ATOM 5889 C CA . GLY A 1 737 ? 0.912 -11.048 43.615 1.00 83.00 737 GLY A CA 1
ATOM 5890 C C . GLY A 1 737 ? 0.690 -12.406 44.287 1.00 83.00 737 GLY A C 1
ATOM 5891 O O . GLY A 1 737 ? 1.656 -13.103 44.587 1.00 83.00 737 GLY A O 1
ATOM 5892 N N . VAL A 1 738 ? -0.569 -12.813 44.474 1.00 84.69 738 VAL A N 1
ATOM 5893 C CA . VAL A 1 738 ? -0.917 -14.150 44.986 1.00 84.69 738 VAL A CA 1
ATOM 5894 C C . VAL A 1 738 ? -0.711 -15.225 43.914 1.00 84.69 738 VAL A C 1
ATOM 5896 O O . VAL A 1 738 ? -0.217 -16.308 44.219 1.00 84.69 738 VAL A O 1
ATOM 5899 N N . LYS A 1 739 ? -1.068 -14.940 42.654 1.00 82.31 739 LYS A N 1
ATOM 5900 C CA . LYS A 1 739 ? -0.981 -15.913 41.549 1.00 82.31 739 LYS A CA 1
ATOM 5901 C C . LYS A 1 739 ? 0.416 -16.059 40.949 1.00 82.31 739 LYS A C 1
ATOM 5903 O O . LYS A 1 739 ? 0.747 -17.127 40.442 1.00 82.31 739 LYS A O 1
ATOM 5908 N N . LEU A 1 740 ? 1.211 -14.995 40.964 1.00 81.50 740 LEU A N 1
ATOM 5909 C CA . LEU A 1 740 ? 2.500 -14.894 40.280 1.00 81.50 740 LEU A CA 1
ATOM 5910 C C . LEU A 1 740 ? 3.645 -14.537 41.253 1.00 81.50 740 LEU A C 1
ATOM 5912 O O . LEU A 1 740 ? 4.362 -13.559 41.010 1.00 81.50 740 LEU A O 1
ATOM 5916 N N . PRO A 1 741 ? 3.849 -15.293 42.350 1.00 65.69 741 PRO A N 1
ATOM 5917 C CA . PRO A 1 741 ? 4.940 -15.025 43.280 1.00 65.69 741 PRO A CA 1
ATOM 5918 C C . PRO A 1 741 ? 6.303 -15.252 42.606 1.00 65.69 741 PRO A C 1
ATOM 5920 O O . PRO A 1 741 ? 6.464 -16.161 41.788 1.00 65.69 741 PRO A O 1
ATOM 5923 N N . SER A 1 742 ? 7.295 -14.415 42.922 1.00 67.69 742 SER A N 1
ATOM 5924 C CA . SER A 1 742 ? 8.657 -14.565 42.398 1.00 67.69 742 SER A CA 1
ATOM 5925 C C . SER A 1 742 ? 9.699 -13.801 43.212 1.00 67.69 742 SER A C 1
ATOM 5927 O O . SER A 1 742 ? 9.466 -12.653 43.579 1.00 67.69 742 SER A O 1
ATOM 5929 N N . ASP A 1 743 ? 10.895 -14.385 43.318 1.00 63.09 743 ASP A N 1
ATOM 5930 C CA . ASP A 1 743 ? 12.098 -13.798 43.937 1.00 63.09 743 ASP A CA 1
ATOM 5931 C C . ASP A 1 743 ? 13.035 -13.120 42.910 1.00 63.09 743 ASP A C 1
ATOM 5933 O O . ASP A 1 743 ? 14.250 -13.042 43.094 1.00 63.09 743 ASP A O 1
ATOM 5937 N N . ASP A 1 744 ? 12.492 -12.671 41.772 1.00 71.38 744 ASP A N 1
ATOM 5938 C CA . ASP A 1 744 ? 13.288 -12.049 40.708 1.00 71.38 744 ASP A CA 1
ATOM 5939 C C . ASP A 1 744 ? 13.582 -10.575 41.052 1.00 71.38 744 ASP A C 1
ATOM 5941 O O . ASP A 1 744 ? 12.745 -9.875 41.623 1.00 71.38 744 ASP A O 1
ATOM 5945 N N . ALA A 1 745 ? 14.761 -10.078 40.661 1.00 74.81 745 ALA A N 1
ATOM 5946 C CA . ALA A 1 745 ? 15.133 -8.678 40.864 1.00 74.81 745 ALA A CA 1
ATOM 5947 C C . ALA A 1 745 ? 14.166 -7.712 40.152 1.00 74.81 745 ALA A C 1
ATOM 5949 O O . ALA A 1 745 ? 13.713 -7.976 39.037 1.00 74.81 745 ALA A O 1
ATOM 5950 N N . GLU A 1 746 ? 13.900 -6.563 40.780 1.00 83.56 746 GLU A N 1
ATOM 5951 C CA . GLU A 1 746 ? 13.005 -5.532 40.246 1.00 83.56 746 GLU A CA 1
ATOM 5952 C C . GLU A 1 746 ? 13.424 -5.070 38.838 1.00 83.56 746 GLU A C 1
ATOM 5954 O O . GLU A 1 746 ? 14.588 -4.754 38.569 1.00 83.56 746 GLU A O 1
ATOM 5959 N N . THR A 1 747 ? 12.442 -4.989 37.940 1.00 84.88 747 THR A N 1
ATOM 5960 C CA . THR A 1 747 ? 12.616 -4.456 36.589 1.00 84.88 747 THR A CA 1
ATOM 5961 C C . THR A 1 747 ? 12.685 -2.940 36.633 1.00 84.88 747 THR A C 1
ATOM 5963 O O . THR A 1 747 ? 11.686 -2.246 36.825 1.00 84.88 747 THR A O 1
ATOM 5966 N N . GLU A 1 748 ? 13.885 -2.419 36.404 1.00 82.75 748 GLU A N 1
ATOM 5967 C CA . GLU A 1 748 ? 14.123 -0.986 36.319 1.00 82.75 748 GLU A CA 1
ATOM 5968 C C . GLU A 1 748 ? 13.682 -0.438 34.956 1.00 82.75 748 GLU A C 1
ATOM 5970 O O . GLU A 1 748 ? 14.095 -0.931 33.906 1.00 82.75 748 GLU A O 1
ATOM 5975 N N . TRP A 1 749 ? 12.853 0.607 34.974 1.00 85.38 749 TRP A N 1
ATOM 5976 C CA . TRP A 1 749 ? 12.365 1.271 33.767 1.00 85.38 749 TRP A CA 1
ATOM 5977 C C . TRP A 1 749 ? 13.015 2.644 33.613 1.00 85.38 749 TRP A C 1
ATOM 5979 O O . TRP A 1 749 ? 12.867 3.506 34.479 1.00 85.38 749 TRP A O 1
ATOM 5989 N N . ILE A 1 750 ? 13.726 2.864 32.509 1.00 87.25 750 ILE A N 1
ATOM 5990 C CA . ILE A 1 750 ? 14.458 4.108 32.261 1.00 87.25 750 ILE A CA 1
ATOM 5991 C C . ILE A 1 750 ? 13.569 5.039 31.441 1.00 87.25 750 ILE A C 1
ATOM 5993 O O . ILE A 1 750 ? 13.253 4.759 30.284 1.00 87.25 750 ILE A O 1
ATOM 5997 N N . ARG A 1 751 ? 13.184 6.169 32.036 1.00 83.81 751 ARG A N 1
ATOM 5998 C CA . ARG A 1 751 ? 12.267 7.146 31.426 1.00 83.81 751 ARG A CA 1
ATOM 5999 C C . ARG A 1 751 ? 12.824 7.806 30.162 1.00 83.81 751 ARG A C 1
ATOM 6001 O O . ARG A 1 751 ? 12.076 8.184 29.270 1.00 83.81 751 ARG A O 1
ATOM 6008 N N . TRP A 1 752 ? 14.141 7.942 30.072 1.00 83.75 752 TRP A N 1
ATOM 6009 C CA . TRP A 1 752 ? 14.810 8.660 28.987 1.00 83.75 752 TRP A CA 1
ATOM 6010 C C . TRP A 1 752 ? 14.981 7.841 27.703 1.00 83.75 752 TRP A C 1
ATOM 6012 O O . TRP A 1 752 ? 15.395 8.398 26.694 1.00 83.75 752 TRP A O 1
ATOM 6022 N N . VAL A 1 753 ? 14.652 6.544 27.706 1.00 86.44 753 VAL A N 1
ATOM 6023 C CA . VAL A 1 753 ? 14.778 5.676 26.523 1.00 86.44 753 VAL A CA 1
ATOM 6024 C C . VAL A 1 753 ? 13.405 5.177 26.052 1.00 86.44 753 VAL A C 1
ATOM 6026 O O . VAL A 1 753 ? 12.480 5.057 26.856 1.00 86.44 753 VAL A O 1
ATOM 6029 N N . PRO A 1 754 ? 13.230 4.853 24.757 1.00 87.38 754 PRO A N 1
ATOM 6030 C CA . PRO A 1 754 ? 11.974 4.293 24.260 1.00 87.38 754 PRO A CA 1
ATOM 6031 C C . PRO A 1 754 ? 11.593 2.966 24.940 1.00 87.38 754 PRO A C 1
ATOM 6033 O O . PRO A 1 754 ? 12.454 2.136 25.227 1.00 87.38 754 PRO A O 1
ATOM 6036 N N . SER A 1 755 ? 10.296 2.684 25.089 1.00 84.38 755 SER A N 1
ATOM 6037 C CA . SER A 1 755 ? 9.790 1.461 25.744 1.00 84.38 755 SER A CA 1
ATOM 6038 C C . SER A 1 755 ? 10.327 0.160 25.135 1.00 84.38 755 SER A C 1
ATOM 6040 O O . SER A 1 755 ? 10.667 -0.771 25.862 1.00 84.38 755 SER A O 1
ATOM 6042 N N . LYS A 1 756 ? 10.505 0.109 23.806 1.00 86.38 756 LYS A N 1
ATOM 6043 C CA . LYS A 1 756 ? 11.120 -1.043 23.115 1.00 86.38 756 LYS A CA 1
ATOM 6044 C C . LYS A 1 756 ? 12.551 -1.333 23.588 1.00 86.38 756 LYS A C 1
ATOM 6046 O O . LYS A 1 756 ? 12.974 -2.485 23.606 1.00 86.38 756 LYS A O 1
ATOM 6051 N N . ILE A 1 757 ? 13.282 -0.290 23.979 1.00 90.75 757 ILE A N 1
ATOM 6052 C CA . ILE A 1 757 ? 14.664 -0.369 24.448 1.00 90.75 757 ILE A CA 1
ATOM 6053 C C . ILE A 1 757 ? 14.706 -0.846 25.907 1.00 90.75 757 ILE A C 1
ATOM 6055 O O . ILE A 1 757 ? 15.542 -1.680 26.245 1.00 90.75 757 ILE A O 1
ATOM 6059 N N . ASN A 1 758 ? 13.757 -0.418 26.746 1.00 88.88 758 ASN A N 1
ATOM 6060 C CA . ASN A 1 758 ? 13.590 -0.979 28.093 1.00 88.88 758 ASN A CA 1
ATOM 6061 C C . ASN A 1 758 ? 13.288 -2.490 28.048 1.00 88.88 758 ASN A C 1
ATOM 6063 O O . ASN A 1 758 ? 13.900 -3.267 28.778 1.00 88.88 758 ASN A O 1
ATOM 6067 N N . ILE A 1 759 ? 12.412 -2.934 27.136 1.00 88.69 759 ILE A N 1
ATOM 6068 C CA . ILE A 1 759 ? 12.125 -4.367 26.936 1.00 88.69 759 ILE A CA 1
ATOM 6069 C C . ILE A 1 759 ? 13.376 -5.119 26.456 1.00 88.69 759 ILE A C 1
ATOM 6071 O O . ILE A 1 759 ? 13.630 -6.240 26.901 1.00 88.69 759 ILE A O 1
ATOM 6075 N N . PHE A 1 760 ? 14.172 -4.518 25.566 1.00 92.50 760 PHE A N 1
ATOM 6076 C CA . PHE A 1 760 ? 15.452 -5.086 25.142 1.00 92.50 760 PHE A CA 1
ATOM 6077 C C . PHE A 1 760 ? 16.408 -5.283 26.329 1.00 92.50 760 PHE A C 1
ATOM 6079 O O . PHE A 1 760 ? 16.905 -6.395 26.511 1.00 92.50 760 PHE A O 1
ATOM 6086 N N . LEU A 1 761 ? 16.617 -4.251 27.155 1.00 92.56 761 LEU A N 1
ATOM 6087 C CA . LEU A 1 761 ? 17.470 -4.328 28.344 1.00 92.56 761 LEU A CA 1
ATOM 6088 C C . LEU A 1 761 ? 17.002 -5.443 29.284 1.00 92.56 761 LEU A C 1
ATOM 6090 O O . LEU A 1 761 ? 17.798 -6.289 29.688 1.00 92.56 761 LEU A O 1
ATOM 6094 N N . TRP A 1 762 ? 15.705 -5.477 29.586 1.00 91.25 762 TRP A N 1
ATOM 6095 C CA . TRP A 1 762 ? 15.110 -6.499 30.444 1.00 91.25 762 TRP A CA 1
ATOM 6096 C C . TRP A 1 762 ? 15.367 -7.917 29.910 1.00 91.25 762 TRP A C 1
ATOM 6098 O O . TRP A 1 762 ? 15.815 -8.799 30.644 1.00 91.25 762 TRP A O 1
ATOM 6108 N N . ARG A 1 763 ? 15.195 -8.141 28.601 1.00 91.31 763 ARG A N 1
ATOM 6109 C CA . ARG A 1 763 ? 15.520 -9.433 27.971 1.00 91.31 763 ARG A CA 1
ATOM 6110 C C . ARG A 1 763 ? 17.008 -9.765 28.035 1.00 91.31 763 ARG A C 1
ATOM 6112 O O . ARG A 1 763 ? 17.344 -10.935 28.214 1.00 91.31 763 ARG A O 1
ATOM 6119 N N . ALA A 1 764 ? 17.878 -8.774 27.866 1.00 91.94 764 ALA A N 1
ATOM 6120 C CA . ALA A 1 764 ? 19.323 -8.958 27.924 1.00 91.94 764 ALA A CA 1
ATOM 6121 C C . ALA A 1 764 ? 19.768 -9.398 29.327 1.00 91.94 764 ALA A C 1
ATOM 6123 O O . ALA A 1 764 ? 20.478 -10.394 29.455 1.00 91.94 764 ALA A O 1
ATOM 6124 N N . LEU A 1 765 ? 19.270 -8.732 30.374 1.00 91.06 765 LEU A N 1
ATOM 6125 C CA . LEU A 1 765 ? 19.567 -9.059 31.774 1.00 91.06 765 LEU A CA 1
ATOM 6126 C C . LEU A 1 765 ? 19.064 -10.451 32.184 1.00 91.06 765 LEU A C 1
ATOM 6128 O O . LEU A 1 765 ? 19.686 -11.112 33.009 1.00 91.06 765 LEU A O 1
ATOM 6132 N N . HIS A 1 766 ? 17.986 -10.935 31.565 1.00 88.69 766 HIS A N 1
ATOM 6133 C CA . HIS A 1 766 ? 17.479 -12.296 31.767 1.00 88.69 766 HIS A CA 1
ATOM 6134 C C . HIS A 1 766 ? 18.098 -13.353 30.834 1.00 88.69 766 HIS A C 1
ATOM 6136 O O . HIS A 1 766 ? 17.619 -14.490 30.809 1.00 88.69 766 HIS A O 1
ATOM 6142 N N . ASN A 1 767 ? 19.128 -13.006 30.053 1.00 91.44 767 ASN A N 1
ATOM 6143 C CA . ASN A 1 767 ? 19.747 -13.883 29.054 1.00 91.44 767 ASN A CA 1
ATOM 6144 C C . ASN A 1 767 ? 18.716 -14.503 28.079 1.00 91.44 767 ASN A C 1
ATOM 6146 O O . ASN A 1 767 ? 18.703 -15.709 27.832 1.00 91.44 767 ASN A O 1
ATOM 6150 N N . ARG A 1 768 ? 17.780 -13.682 27.576 1.00 90.94 768 ARG A N 1
ATOM 6151 C CA . ARG A 1 768 ? 16.680 -14.074 26.665 1.00 90.94 768 ARG A CA 1
ATOM 6152 C C . ARG A 1 768 ? 16.775 -13.409 25.284 1.00 90.94 768 ARG A C 1
ATOM 6154 O O . ARG A 1 768 ? 15.756 -13.109 24.643 1.00 90.94 768 ARG A O 1
ATOM 6161 N N . LEU A 1 769 ? 17.997 -13.152 24.825 1.00 92.06 769 LEU A N 1
ATOM 6162 C CA . LEU A 1 769 ? 18.287 -12.714 23.457 1.00 92.06 769 LEU A CA 1
ATOM 6163 C C . LEU A 1 769 ? 18.721 -13.909 22.582 1.00 92.06 769 LEU A C 1
ATOM 6165 O O . LEU A 1 769 ? 19.266 -14.870 23.119 1.00 92.06 769 LEU A O 1
ATOM 6169 N N . PRO A 1 770 ? 18.493 -13.871 21.252 1.00 91.81 770 PRO A N 1
ATOM 6170 C CA . PRO A 1 770 ? 18.889 -14.929 20.314 1.00 91.81 770 PRO A CA 1
ATOM 6171 C C . PRO A 1 770 ? 20.401 -14.933 20.004 1.00 91.81 770 PRO A C 1
ATOM 6173 O O . PRO A 1 770 ? 20.824 -14.812 18.851 1.00 91.81 770 PRO A O 1
ATOM 6176 N N . THR A 1 771 ? 21.222 -15.038 21.042 1.00 93.56 771 THR A N 1
ATOM 6177 C CA . THR A 1 771 ? 22.649 -15.376 20.947 1.00 93.56 771 THR A CA 1
ATOM 6178 C C . THR A 1 771 ? 22.809 -16.844 20.532 1.00 93.56 771 THR A C 1
ATOM 6180 O O . THR A 1 771 ? 21.883 -17.641 20.717 1.00 93.56 771 THR A O 1
ATOM 6183 N N . ARG A 1 772 ? 23.943 -17.220 19.921 1.00 93.19 772 ARG A N 1
ATOM 6184 C CA . ARG A 1 772 ? 24.136 -18.592 19.412 1.00 93.19 772 ARG A CA 1
ATOM 6185 C C . ARG A 1 772 ? 24.007 -19.655 20.507 1.00 93.19 772 ARG A C 1
ATOM 6187 O O . ARG A 1 772 ? 23.357 -20.663 20.252 1.00 93.19 772 ARG A O 1
ATOM 6194 N N . ASP A 1 773 ? 24.500 -19.418 21.724 1.00 94.00 773 ASP A N 1
ATOM 6195 C CA . ASP A 1 773 ? 24.284 -20.315 22.874 1.00 94.00 773 ASP A CA 1
ATOM 6196 C C . ASP A 1 773 ? 22.791 -20.570 23.166 1.00 94.00 773 ASP A C 1
ATOM 6198 O O . ASP A 1 773 ? 22.352 -21.713 23.280 1.00 94.00 773 ASP A O 1
ATOM 6202 N N . ASN A 1 774 ? 21.977 -19.516 23.216 1.00 93.56 774 ASN A N 1
ATOM 6203 C CA . ASN A 1 774 ? 20.545 -19.607 23.486 1.00 93.56 774 ASN A CA 1
ATOM 6204 C C . ASN A 1 774 ? 19.758 -20.242 22.328 1.00 93.56 774 ASN A C 1
ATOM 6206 O O . ASN A 1 774 ? 18.715 -20.856 22.562 1.00 93.56 774 ASN A O 1
ATOM 6210 N N . LEU A 1 775 ? 20.233 -20.091 21.090 1.00 92.38 775 LEU A N 1
ATOM 6211 C CA . LEU A 1 775 ? 19.673 -20.756 19.911 1.00 92.38 775 LEU A CA 1
ATOM 6212 C C . LEU A 1 775 ? 19.984 -22.260 19.921 1.00 92.38 775 LEU A C 1
ATOM 6214 O O . LEU A 1 775 ? 19.067 -23.064 19.740 1.00 92.38 775 LEU A O 1
ATOM 6218 N N . LEU A 1 776 ? 21.231 -22.640 20.220 1.00 91.06 776 LEU A N 1
ATOM 6219 C CA . LEU A 1 776 ? 21.653 -24.040 20.359 1.00 91.06 776 LEU A CA 1
ATOM 6220 C C . LEU A 1 776 ? 20.897 -24.745 21.491 1.00 91.06 776 LEU A C 1
ATOM 6222 O O . LEU A 1 776 ? 20.346 -25.823 21.281 1.00 91.06 776 LEU A O 1
ATOM 6226 N N . ASN A 1 777 ? 20.754 -24.090 22.648 1.00 89.75 777 ASN A N 1
ATOM 6227 C CA . ASN A 1 777 ? 19.973 -24.600 23.784 1.00 89.75 777 ASN A CA 1
ATOM 6228 C C . ASN A 1 777 ? 18.484 -24.826 23.455 1.00 89.75 777 ASN A C 1
ATOM 6230 O O . ASN A 1 777 ? 17.769 -25.467 24.224 1.00 89.75 777 ASN A O 1
ATOM 6234 N N . ARG A 1 778 ? 17.996 -24.289 22.331 1.00 87.81 778 ARG A N 1
ATOM 6235 C CA . ARG A 1 778 ? 16.622 -24.455 21.833 1.00 87.81 778 ARG A CA 1
ATOM 6236 C C . ARG A 1 778 ? 16.530 -25.347 20.596 1.00 87.81 778 ARG A C 1
ATOM 6238 O O . ARG A 1 778 ? 15.474 -25.393 19.970 1.00 87.81 778 ARG A O 1
ATOM 6245 N N . GLY A 1 779 ? 17.610 -26.046 20.250 1.00 87.56 779 GLY A N 1
ATOM 6246 C CA . GLY A 1 779 ? 17.651 -26.993 19.137 1.00 87.56 779 GLY A CA 1
ATOM 6247 C C . GLY A 1 779 ? 17.726 -26.344 17.754 1.00 87.56 779 GLY A C 1
ATOM 6248 O O . GLY A 1 779 ? 17.453 -27.013 16.761 1.00 87.56 779 GLY A O 1
ATOM 6249 N N . VAL A 1 780 ? 18.078 -25.056 17.656 1.00 88.69 780 VAL A N 1
ATOM 6250 C CA . VAL A 1 780 ? 18.309 -24.405 16.359 1.00 88.69 780 VAL A CA 1
ATOM 6251 C C . VAL A 1 780 ? 19.706 -24.773 15.868 1.00 88.69 780 VAL A C 1
ATOM 6253 O O . VAL A 1 780 ? 20.700 -24.407 16.494 1.00 88.69 780 VAL A O 1
ATOM 6256 N N . ALA A 1 781 ? 19.782 -25.482 14.741 1.00 86.94 781 ALA A N 1
ATOM 6257 C CA . ALA A 1 781 ? 21.050 -25.838 14.115 1.00 86.94 781 ALA A CA 1
ATOM 6258 C C . ALA A 1 781 ? 21.758 -24.587 13.574 1.00 86.94 781 ALA A C 1
ATOM 6260 O O . ALA A 1 781 ? 21.160 -23.783 12.856 1.00 86.94 781 ALA A O 1
ATOM 6261 N N . LEU A 1 782 ? 23.038 -24.430 13.916 1.00 86.88 782 LEU A N 1
ATOM 6262 C CA . LEU A 1 782 ? 23.877 -23.314 13.487 1.00 86.88 782 LEU A CA 1
ATOM 6263 C C . LEU A 1 782 ? 25.194 -23.836 12.893 1.00 86.88 782 LEU A C 1
ATOM 6265 O O . LEU A 1 782 ? 25.678 -24.869 13.351 1.00 86.88 782 LEU A O 1
ATOM 6269 N N . PRO A 1 783 ? 25.797 -23.129 11.915 1.00 82.69 783 PRO A N 1
ATOM 6270 C CA . PRO A 1 783 ? 27.035 -23.576 11.268 1.00 82.69 783 PRO A CA 1
ATOM 6271 C C . PRO A 1 783 ? 28.230 -23.597 12.227 1.00 82.69 783 PRO A C 1
ATOM 6273 O O . PRO A 1 783 ? 29.088 -24.468 12.140 1.00 82.69 783 PRO A O 1
ATOM 6276 N N . ASN A 1 784 ? 28.287 -22.623 13.137 1.00 87.25 784 ASN A N 1
ATOM 6277 C CA . ASN A 1 784 ? 29.286 -22.516 14.191 1.00 87.25 784 ASN A CA 1
ATOM 6278 C C . ASN A 1 784 ? 28.725 -21.756 15.402 1.00 87.25 784 ASN A C 1
ATOM 6280 O O . ASN A 1 784 ? 27.721 -21.042 15.312 1.00 87.25 784 ASN A O 1
ATOM 6284 N N . SER A 1 785 ? 29.390 -21.910 16.546 1.00 90.25 785 SER A N 1
ATOM 6285 C CA . SER A 1 785 ? 29.046 -21.237 17.804 1.00 90.25 785 SER A CA 1
ATOM 6286 C C . SER A 1 785 ? 29.760 -19.900 17.997 1.00 90.25 785 SER A C 1
ATOM 6288 O O . SER A 1 785 ? 29.457 -19.203 18.959 1.00 90.25 785 SER A O 1
ATOM 6290 N N . ASP A 1 786 ? 30.688 -19.530 17.113 1.00 92.94 786 ASP A N 1
ATOM 6291 C CA . ASP A 1 786 ? 31.603 -18.401 17.328 1.00 92.94 786 ASP A CA 1
ATOM 6292 C C . ASP A 1 786 ? 30.891 -17.046 17.398 1.00 92.94 786 ASP A C 1
ATOM 6294 O O . ASP A 1 786 ? 29.842 -16.835 16.798 1.00 92.94 786 ASP A O 1
ATOM 6298 N N . CYS A 1 787 ? 31.458 -16.090 18.116 1.00 93.25 787 CYS A N 1
ATOM 6299 C CA . CYS A 1 787 ? 30.954 -14.729 18.180 1.00 93.25 787 CYS A CA 1
ATOM 6300 C C . CYS A 1 787 ? 31.017 -14.066 16.797 1.00 93.25 787 CYS A C 1
ATOM 6302 O O . CYS A 1 787 ? 32.108 -13.976 16.231 1.00 93.25 787 CYS A O 1
ATOM 6304 N N . PRO A 1 788 ? 29.899 -13.529 16.269 1.00 91.19 788 PRO A N 1
ATOM 6305 C CA . PRO A 1 788 ? 29.907 -12.855 14.975 1.00 91.19 788 PRO A CA 1
ATOM 6306 C C . PRO A 1 788 ? 30.743 -11.574 14.937 1.00 91.19 788 PRO A C 1
ATOM 6308 O O . PRO A 1 788 ? 30.975 -11.067 13.855 1.00 91.19 788 PRO A O 1
ATOM 6311 N N . LEU A 1 789 ? 31.140 -11.005 16.079 1.00 91.62 789 LEU A N 1
ATOM 6312 C CA . LEU A 1 789 ? 31.932 -9.771 16.103 1.00 91.62 789 LEU A CA 1
ATOM 6313 C C . LEU A 1 789 ? 33.440 -10.035 16.166 1.00 91.62 789 LEU A C 1
ATOM 6315 O O . LEU A 1 789 ? 34.194 -9.390 15.451 1.00 91.62 789 LEU A O 1
ATOM 6319 N N . CYS A 1 790 ? 33.889 -10.965 17.016 1.00 90.81 790 CYS A N 1
ATOM 6320 C CA . CYS A 1 790 ? 35.323 -11.202 17.226 1.00 90.81 790 CYS A CA 1
ATOM 6321 C C . CYS A 1 790 ? 35.852 -12.502 16.617 1.00 90.81 790 CYS A C 1
ATOM 6323 O O . CYS A 1 790 ? 37.064 -12.667 16.545 1.00 90.81 790 CYS A O 1
ATOM 6325 N N . HIS A 1 791 ? 34.973 -13.446 16.263 1.00 89.25 791 HIS A N 1
ATOM 6326 C CA . HIS A 1 791 ? 35.320 -14.776 15.746 1.00 89.25 791 HIS A CA 1
ATOM 6327 C C . HIS A 1 791 ? 36.285 -15.608 16.622 1.00 89.25 791 HIS A C 1
ATOM 6329 O O . HIS A 1 791 ? 36.795 -16.626 16.171 1.00 89.25 791 HIS A O 1
ATOM 6335 N N . ALA A 1 792 ? 36.527 -15.207 17.876 1.00 84.00 792 ALA A N 1
ATOM 6336 C CA . ALA A 1 792 ? 37.581 -15.764 18.732 1.00 84.00 792 ALA A CA 1
ATOM 6337 C C . ALA A 1 792 ? 37.071 -16.677 19.865 1.00 84.00 792 ALA A C 1
ATOM 6339 O O . ALA A 1 792 ? 37.863 -17.193 20.651 1.00 84.00 792 ALA A O 1
ATOM 6340 N N . GLY A 1 793 ? 35.757 -16.861 19.997 1.00 86.56 793 GLY A N 1
ATOM 6341 C CA . GLY A 1 793 ? 35.162 -17.714 21.027 1.00 86.56 793 GLY A CA 1
ATOM 6342 C C . GLY A 1 793 ? 33.646 -17.840 20.878 1.00 86.56 793 GLY A C 1
ATOM 6343 O O . GLY A 1 793 ? 33.062 -17.102 20.083 1.00 86.56 793 GLY A O 1
ATOM 6344 N N . PRO A 1 794 ? 32.993 -18.755 21.618 1.00 91.38 794 PRO A N 1
ATOM 6345 C CA . PRO A 1 794 ? 31.559 -18.993 21.499 1.00 91.38 794 PRO A CA 1
ATOM 6346 C C . PRO A 1 794 ? 30.730 -17.768 21.914 1.00 91.38 794 PRO A C 1
ATOM 6348 O O . PRO A 1 794 ? 31.026 -17.094 22.903 1.00 91.38 794 PRO A O 1
ATOM 6351 N N . GLU A 1 795 ? 29.663 -17.481 21.170 1.00 95.38 795 GLU A N 1
ATOM 6352 C CA . GLU A 1 795 ? 28.759 -16.375 21.472 1.00 95.38 795 GLU A CA 1
ATOM 6353 C C . GLU A 1 795 ? 27.815 -16.725 22.627 1.00 95.38 795 GLU A C 1
ATOM 6355 O O . GLU A 1 795 ? 26.902 -17.539 22.483 1.00 95.38 795 GLU A O 1
ATOM 6360 N N . CYS A 1 796 ? 27.971 -16.009 23.736 1.00 94.31 796 CYS A N 1
ATOM 6361 C CA . CYS A 1 796 ? 26.965 -15.883 24.786 1.00 94.31 796 CYS A CA 1
ATOM 6362 C C . CYS A 1 796 ? 26.720 -14.403 25.100 1.00 94.31 796 CYS A C 1
ATOM 6364 O O . CYS A 1 796 ? 27.509 -13.543 24.701 1.00 94.31 796 CYS A O 1
ATOM 6366 N N . ILE A 1 797 ? 25.649 -14.081 25.834 1.00 94.25 797 ILE A N 1
ATOM 6367 C CA . ILE A 1 797 ? 25.306 -12.680 26.139 1.00 94.25 797 ILE A CA 1
ATOM 6368 C C . ILE A 1 797 ? 26.443 -11.938 26.858 1.00 94.25 797 ILE A C 1
ATOM 6370 O O . ILE A 1 797 ? 26.734 -10.789 26.535 1.00 94.25 797 ILE A O 1
ATOM 6374 N N . ASN A 1 798 ? 27.124 -12.609 27.790 1.00 94.88 798 ASN A N 1
ATOM 6375 C CA . ASN A 1 798 ? 28.237 -12.032 28.543 1.00 94.88 798 ASN A CA 1
ATOM 6376 C C . ASN A 1 798 ? 29.457 -11.815 27.640 1.00 94.88 798 ASN A C 1
ATOM 6378 O O . ASN A 1 798 ? 30.093 -10.765 27.698 1.00 94.88 798 ASN A O 1
ATOM 6382 N N . HIS A 1 799 ? 29.745 -12.769 26.750 1.00 94.25 799 HIS A N 1
ATOM 6383 C CA . HIS A 1 799 ? 30.805 -12.596 25.768 1.00 94.25 799 HIS A CA 1
ATOM 6384 C C . HIS A 1 799 ? 30.510 -11.428 24.836 1.00 94.25 799 HIS A C 1
ATOM 6386 O O . HIS A 1 799 ? 31.306 -10.499 24.761 1.00 94.25 799 HIS A O 1
ATOM 6392 N N . LEU A 1 800 ? 29.342 -11.420 24.197 1.00 94.31 800 LEU A N 1
ATOM 6393 C CA . LEU A 1 800 ? 28.951 -10.388 23.243 1.00 94.31 800 LEU A CA 1
ATOM 6394 C C . LEU A 1 800 ? 28.988 -8.975 23.846 1.00 94.31 800 LEU A C 1
ATOM 6396 O O . LEU A 1 800 ? 29.469 -8.051 23.193 1.00 94.31 800 LEU A O 1
ATOM 6400 N N . MET A 1 801 ? 28.482 -8.813 25.072 1.00 93.31 801 MET A N 1
ATOM 6401 C CA . MET A 1 801 ? 28.286 -7.493 25.677 1.00 93.31 801 MET A CA 1
ATOM 6402 C C . MET A 1 801 ? 29.499 -6.969 26.440 1.00 93.31 801 MET A C 1
ATOM 6404 O O . MET A 1 801 ? 29.670 -5.756 26.496 1.00 93.31 801 MET A O 1
ATOM 6408 N N . THR A 1 802 ? 30.324 -7.831 27.047 1.00 90.44 802 THR A N 1
ATOM 6409 C CA . THR A 1 802 ? 31.392 -7.354 27.944 1.00 90.44 802 THR A CA 1
ATOM 6410 C C . THR A 1 802 ? 32.768 -7.944 27.649 1.00 90.44 802 THR A C 1
ATOM 6412 O O . THR A 1 802 ? 33.749 -7.202 27.652 1.00 90.44 802 THR A O 1
ATOM 6415 N N . SER A 1 803 ? 32.890 -9.250 27.374 1.00 91.25 803 SER A N 1
ATOM 6416 C CA . SER A 1 803 ? 34.216 -9.887 27.270 1.00 91.25 803 SER A CA 1
ATOM 6417 C C . SER A 1 803 ? 34.793 -9.996 25.848 1.00 91.25 803 SER A C 1
ATOM 6419 O O . SER A 1 803 ? 35.999 -10.228 25.710 1.00 91.25 803 SER A O 1
ATOM 6421 N N . CYS A 1 804 ? 33.975 -9.764 24.816 1.00 92.88 804 CYS A N 1
ATOM 6422 C CA . CYS A 1 804 ? 34.351 -9.695 23.401 1.00 92.88 804 CYS A CA 1
ATOM 6423 C C . CYS A 1 804 ? 35.406 -8.604 23.151 1.00 92.88 804 CYS A C 1
ATOM 6425 O O . CYS A 1 804 ? 35.340 -7.525 23.740 1.00 92.88 804 CYS A O 1
ATOM 6427 N N . SER A 1 805 ? 36.374 -8.863 22.265 1.00 92.38 805 SER A N 1
ATOM 6428 C CA . SER A 1 805 ? 37.435 -7.899 21.927 1.00 92.38 805 SER A CA 1
ATOM 6429 C C . SER A 1 805 ? 36.863 -6.579 21.404 1.00 92.38 805 SER A C 1
ATOM 6431 O O . SER A 1 805 ? 37.225 -5.523 21.916 1.00 92.38 805 SER A O 1
ATOM 6433 N N . THR A 1 806 ? 35.896 -6.635 20.484 1.00 92.81 806 THR A N 1
ATOM 6434 C CA . THR A 1 806 ? 35.165 -5.463 19.976 1.00 92.81 806 THR A CA 1
ATOM 6435 C C . THR A 1 806 ? 34.492 -4.694 21.116 1.00 92.81 806 THR A C 1
ATOM 6437 O O . THR A 1 806 ? 34.649 -3.480 21.227 1.00 92.81 806 THR A O 1
ATOM 6440 N N . ALA A 1 807 ? 33.797 -5.398 22.021 1.00 93.12 807 ALA A N 1
ATOM 6441 C CA . ALA A 1 807 ? 33.122 -4.783 23.167 1.00 93.12 807 ALA A CA 1
ATOM 6442 C C . ALA A 1 807 ? 34.115 -4.083 24.109 1.00 93.12 807 ALA A C 1
ATOM 6444 O O . ALA A 1 807 ? 33.865 -2.960 24.542 1.00 93.12 807 ALA A O 1
ATOM 6445 N N . LYS A 1 808 ? 35.268 -4.707 24.380 1.00 93.00 808 LYS A N 1
ATOM 6446 C CA . LYS A 1 808 ? 36.345 -4.134 25.203 1.00 93.00 808 LYS A CA 1
ATOM 6447 C C . LYS A 1 808 ? 36.952 -2.882 24.573 1.00 93.00 808 LYS A C 1
ATOM 6449 O O . LYS A 1 808 ? 37.166 -1.904 25.286 1.00 93.00 808 LYS A O 1
ATOM 6454 N N . ILE A 1 809 ? 37.192 -2.884 23.260 1.00 92.88 809 ILE A N 1
ATOM 6455 C CA . ILE A 1 809 ? 37.723 -1.717 22.539 1.00 92.88 809 ILE A CA 1
ATOM 6456 C C . ILE A 1 809 ? 36.718 -0.562 22.589 1.00 92.88 809 ILE A C 1
ATOM 6458 O O . ILE A 1 809 ? 37.095 0.557 22.940 1.00 92.88 809 ILE A O 1
ATOM 6462 N N . VAL A 1 810 ? 35.438 -0.820 22.301 1.00 94.88 810 VAL A N 1
ATOM 6463 C CA . VAL A 1 810 ? 34.371 0.193 22.397 1.00 94.88 810 VAL A CA 1
ATOM 6464 C C . VAL A 1 810 ? 34.257 0.718 23.833 1.00 94.88 810 VAL A C 1
ATOM 6466 O O . VAL A 1 810 ? 34.222 1.928 24.046 1.00 94.88 810 VAL A O 1
ATOM 6469 N N . SER A 1 811 ? 34.288 -0.172 24.827 1.00 93.69 811 SER A N 1
ATOM 6470 C CA . SER A 1 811 ? 34.255 0.186 26.249 1.00 93.69 811 SER A CA 1
ATOM 6471 C C . SER A 1 811 ? 35.430 1.087 26.650 1.00 93.69 811 SER A C 1
ATOM 6473 O O . SER A 1 811 ? 35.226 2.041 27.394 1.00 93.69 811 SER A O 1
ATOM 6475 N N . ALA A 1 812 ? 36.638 0.843 26.134 1.00 93.31 812 ALA A N 1
ATOM 6476 C CA . ALA A 1 812 ? 37.809 1.682 26.399 1.00 93.31 812 ALA A CA 1
ATOM 6477 C C . ALA A 1 812 ? 37.690 3.088 25.778 1.00 93.31 812 ALA A C 1
ATOM 6479 O O . ALA A 1 812 ? 38.190 4.060 26.342 1.00 93.31 812 ALA A O 1
ATOM 6480 N N . HIS A 1 813 ? 37.016 3.225 24.632 1.00 94.00 813 HIS A N 1
ATOM 6481 C CA . HIS A 1 813 ? 36.729 4.538 24.043 1.00 94.00 813 HIS A CA 1
ATOM 6482 C C . HIS A 1 813 ? 35.668 5.302 24.841 1.00 94.00 813 HIS A C 1
ATOM 6484 O O . HIS A 1 813 ? 35.825 6.499 25.065 1.00 94.00 813 HIS A O 1
ATOM 6490 N N . LEU A 1 814 ? 34.616 4.619 25.301 1.00 93.62 814 LEU A N 1
ATOM 6491 C CA . LEU A 1 814 ? 33.596 5.229 26.159 1.00 93.62 814 LEU A CA 1
ATOM 6492 C C . LEU A 1 814 ? 34.177 5.644 27.511 1.00 93.62 814 LEU A C 1
ATOM 6494 O O . LEU A 1 814 ? 33.833 6.705 28.018 1.00 93.62 814 LEU A O 1
ATOM 6498 N N . GLU A 1 815 ? 35.107 4.861 28.056 1.00 91.38 815 GLU A N 1
ATOM 6499 C CA . GLU A 1 815 ? 35.864 5.235 29.249 1.00 91.38 815 GLU A CA 1
ATOM 6500 C C . GLU A 1 815 ? 36.599 6.560 29.068 1.00 91.38 815 GLU A C 1
ATOM 6502 O O . GLU A 1 815 ? 36.428 7.448 29.895 1.00 91.38 815 GLU A O 1
ATOM 6507 N N . LYS A 1 816 ? 37.333 6.733 27.964 1.00 91.25 816 LYS A N 1
ATOM 6508 C CA . LYS A 1 816 ? 38.010 8.004 27.652 1.00 91.25 816 LYS A CA 1
ATOM 6509 C C . LYS A 1 816 ? 37.050 9.177 27.447 1.00 91.25 816 LYS A C 1
ATOM 6511 O O . LYS A 1 816 ? 37.478 10.320 27.523 1.00 91.25 816 LYS A O 1
ATOM 6516 N N . TRP A 1 817 ? 35.791 8.904 27.111 1.00 92.44 817 TRP A N 1
ATOM 6517 C CA . TRP A 1 817 ? 34.797 9.940 26.845 1.00 92.44 817 TRP A CA 1
ATOM 6518 C C . TRP A 1 817 ? 34.107 10.440 28.120 1.00 92.44 817 TRP A C 1
ATOM 6520 O O . TRP A 1 817 ? 33.848 11.634 28.236 1.00 92.44 817 TRP A O 1
ATOM 6530 N N . VAL A 1 818 ? 33.790 9.552 29.072 1.00 87.69 818 VAL A N 1
ATOM 6531 C CA . VAL A 1 818 ? 33.001 9.920 30.266 1.00 87.69 818 VAL A CA 1
ATOM 6532 C C . VAL A 1 818 ? 33.721 9.729 31.603 1.00 87.69 818 VAL A C 1
ATOM 6534 O O . VAL A 1 818 ? 33.143 10.059 32.632 1.00 87.69 818 VAL A O 1
ATOM 6537 N N . ASP A 1 819 ? 34.948 9.205 31.621 1.00 84.12 819 ASP A N 1
ATOM 6538 C CA . ASP A 1 819 ? 35.837 8.981 32.781 1.00 84.12 819 ASP A CA 1
ATOM 6539 C C . ASP A 1 819 ? 35.349 8.006 33.877 1.00 84.12 819 ASP A C 1
ATOM 6541 O O . ASP A 1 819 ? 36.161 7.446 34.615 1.00 84.12 819 ASP A O 1
ATOM 6545 N N . TRP A 1 820 ? 34.045 7.741 34.001 1.00 86.25 820 TRP A N 1
ATOM 6546 C CA . TRP A 1 820 ? 33.472 6.846 35.025 1.00 86.25 820 TRP A CA 1
ATOM 6547 C C . TRP A 1 820 ? 33.050 5.464 34.504 1.00 86.25 820 TRP A C 1
ATOM 6549 O O . TRP A 1 820 ? 32.505 4.663 35.271 1.00 86.25 820 TRP A O 1
ATOM 6559 N N . TRP A 1 821 ? 33.249 5.183 33.214 1.00 90.88 821 TRP A N 1
ATOM 6560 C CA . TRP A 1 821 ? 32.721 3.984 32.555 1.00 90.88 821 TRP A CA 1
ATOM 6561 C C . TRP A 1 821 ? 33.180 2.672 33.238 1.00 90.88 821 TRP A C 1
ATOM 6563 O O . TRP A 1 821 ? 34.332 2.579 33.673 1.00 90.88 821 TRP A O 1
ATOM 6573 N N . PRO A 1 822 ? 32.318 1.636 33.347 1.00 88.56 822 PRO A N 1
ATOM 6574 C CA . PRO A 1 822 ? 32.675 0.389 34.022 1.00 88.56 822 PRO A CA 1
ATOM 6575 C C . PRO A 1 822 ? 33.892 -0.320 33.414 1.00 88.56 822 PRO A C 1
ATOM 6577 O O . PRO A 1 822 ? 33.935 -0.591 32.215 1.00 88.56 822 PRO A O 1
ATOM 6580 N N . LYS A 1 823 ? 34.841 -0.708 34.273 1.00 81.44 823 LYS A N 1
ATOM 6581 C CA . LYS A 1 823 ? 36.029 -1.495 33.906 1.00 81.44 823 LYS A CA 1
ATOM 6582 C C . LYS A 1 823 ? 35.874 -2.956 34.312 1.00 81.44 823 LYS A C 1
ATOM 6584 O O . LYS A 1 823 ? 35.236 -3.246 35.320 1.00 81.44 823 LYS A O 1
ATOM 6589 N N . ASN A 1 824 ? 36.527 -3.854 33.572 1.00 79.50 824 ASN A N 1
ATOM 6590 C CA . ASN A 1 824 ? 36.682 -5.275 33.921 1.00 79.50 824 ASN A CA 1
ATOM 6591 C C . ASN A 1 824 ? 35.359 -5.986 34.257 1.00 79.50 824 ASN A C 1
ATOM 6593 O O . ASN A 1 824 ? 35.260 -6.711 35.244 1.00 79.50 824 ASN A O 1
ATOM 6597 N N . THR A 1 825 ? 34.330 -5.767 33.438 1.00 84.69 825 THR A N 1
ATOM 6598 C CA . THR A 1 825 ? 33.028 -6.417 33.619 1.00 84.69 825 THR A CA 1
ATOM 6599 C C . THR A 1 825 ? 33.002 -7.759 32.890 1.00 84.69 825 THR A C 1
ATOM 6601 O O . THR A 1 825 ? 33.292 -7.854 31.697 1.00 84.69 825 THR A O 1
ATOM 6604 N N . PHE A 1 826 ? 32.668 -8.828 33.611 1.00 84.50 826 PHE A N 1
ATOM 6605 C CA . PHE A 1 826 ? 32.644 -10.190 33.060 1.00 84.50 826 PHE A CA 1
ATOM 6606 C C . PHE A 1 826 ? 31.235 -10.667 32.719 1.00 84.50 826 PHE A C 1
ATOM 6608 O O . PHE A 1 826 ? 31.077 -11.557 31.886 1.00 84.50 826 PHE A O 1
ATOM 6615 N N . THR A 1 827 ? 30.218 -10.059 33.330 1.00 91.44 827 THR A N 1
ATOM 6616 C CA . THR A 1 827 ? 28.815 -10.344 33.045 1.00 91.44 827 THR A CA 1
ATOM 6617 C C . THR A 1 827 ? 28.036 -9.067 32.763 1.00 91.44 827 THR A C 1
ATOM 6619 O O . THR A 1 827 ? 28.380 -7.981 33.242 1.00 91.44 827 THR A O 1
ATOM 6622 N N . ILE A 1 828 ? 26.940 -9.202 32.015 1.00 92.31 828 ILE A N 1
ATOM 6623 C CA . ILE A 1 828 ? 26.012 -8.093 31.773 1.00 92.31 828 ILE A CA 1
ATOM 6624 C C . ILE A 1 828 ? 25.387 -7.573 33.080 1.00 92.31 828 ILE A C 1
ATOM 6626 O O . ILE A 1 828 ? 25.140 -6.376 33.209 1.00 92.31 828 ILE A O 1
ATOM 6630 N N . ALA A 1 829 ? 25.174 -8.450 34.068 1.00 90.19 829 ALA A N 1
ATOM 6631 C CA . ALA A 1 829 ? 24.635 -8.077 35.372 1.00 90.19 829 ALA A CA 1
ATOM 6632 C C . ALA A 1 829 ? 25.633 -7.227 36.173 1.00 90.19 829 ALA A C 1
ATOM 6634 O O . ALA A 1 829 ? 25.251 -6.196 36.727 1.00 90.19 829 ALA A O 1
ATOM 6635 N N . ASP A 1 830 ? 26.915 -7.605 36.183 1.00 91.56 830 ASP A N 1
ATOM 6636 C CA . ASP A 1 830 ? 27.974 -6.820 36.828 1.00 91.56 830 ASP A CA 1
ATOM 6637 C C . ASP A 1 830 ? 28.129 -5.457 36.161 1.00 91.56 830 ASP A C 1
ATOM 6639 O O . ASP A 1 830 ? 28.161 -4.431 36.846 1.00 91.56 830 ASP A O 1
ATOM 6643 N N . PHE A 1 831 ? 28.141 -5.437 34.825 1.00 93.19 831 PHE A N 1
ATOM 6644 C CA . PHE A 1 831 ? 28.156 -4.204 34.046 1.00 93.19 831 PHE A CA 1
ATOM 6645 C C . PHE A 1 831 ? 26.990 -3.289 34.429 1.00 93.19 831 PHE A C 1
ATOM 6647 O O . PHE A 1 831 ? 27.202 -2.132 34.800 1.00 93.19 831 PHE A O 1
ATOM 6654 N N . TRP A 1 832 ? 25.764 -3.816 34.429 1.00 92.50 832 TRP A N 1
ATOM 6655 C CA . TRP A 1 832 ? 24.574 -3.040 34.766 1.00 92.50 832 TRP A CA 1
ATOM 6656 C C . TRP A 1 832 ? 24.589 -2.533 36.215 1.00 92.50 832 TRP A C 1
ATOM 6658 O O . TRP A 1 832 ? 24.265 -1.375 36.487 1.00 92.50 832 TRP A O 1
ATOM 6668 N N . ASN A 1 833 ? 25.045 -3.360 37.157 1.00 89.50 833 ASN A N 1
ATOM 6669 C CA . ASN A 1 833 ? 25.201 -2.971 38.556 1.00 89.50 833 ASN A CA 1
ATOM 6670 C C . ASN A 1 833 ? 26.235 -1.852 38.736 1.00 89.50 833 ASN A C 1
ATOM 6672 O O . ASN A 1 833 ? 26.023 -0.950 39.551 1.00 89.50 833 ASN A O 1
ATOM 6676 N N . MET A 1 834 ? 27.333 -1.869 37.979 1.00 89.69 834 MET A N 1
ATOM 6677 C CA . MET A 1 834 ? 28.323 -0.790 37.992 1.00 89.69 834 MET A CA 1
ATOM 6678 C C . MET A 1 834 ? 27.761 0.507 37.406 1.00 89.69 834 MET A C 1
ATOM 6680 O O . MET A 1 834 ? 27.951 1.557 38.020 1.00 89.69 834 MET A O 1
ATOM 6684 N N . ILE A 1 835 ? 26.996 0.445 36.310 1.00 90.75 835 ILE A N 1
ATOM 6685 C CA . ILE A 1 835 ? 26.276 1.607 35.757 1.00 90.75 835 ILE A CA 1
ATOM 6686 C C . ILE A 1 835 ? 25.328 2.215 36.803 1.00 90.75 835 ILE A C 1
ATOM 6688 O O . ILE A 1 835 ? 25.354 3.425 37.040 1.00 90.75 835 ILE A O 1
ATOM 6692 N N . ARG A 1 836 ? 24.548 1.380 37.504 1.00 86.75 836 ARG A N 1
ATOM 6693 C CA . ARG A 1 836 ? 23.651 1.825 38.588 1.00 86.75 836 ARG A CA 1
ATOM 6694 C C . ARG A 1 836 ? 24.406 2.514 39.727 1.00 86.75 836 ARG A C 1
ATOM 6696 O O . ARG A 1 836 ? 23.919 3.498 40.280 1.00 86.75 836 ARG A O 1
ATOM 6703 N N . ARG A 1 837 ? 25.592 2.015 40.095 1.00 85.38 837 ARG A N 1
ATOM 6704 C CA . ARG A 1 837 ? 26.440 2.630 41.133 1.00 85.38 837 ARG A CA 1
ATOM 6705 C C . ARG A 1 837 ? 27.076 3.934 40.659 1.00 85.38 837 ARG A C 1
ATOM 6707 O O . ARG A 1 837 ? 27.146 4.868 41.453 1.00 85.38 837 ARG A O 1
ATOM 6714 N N . ALA A 1 838 ? 27.506 4.009 39.400 1.00 82.44 838 ALA A N 1
ATOM 6715 C CA . ALA A 1 838 ? 28.051 5.229 38.810 1.00 82.44 838 ALA A CA 1
ATOM 6716 C C . ALA A 1 838 ? 27.009 6.356 38.820 1.00 82.44 838 ALA A C 1
ATOM 6718 O O . ALA A 1 838 ? 27.319 7.469 39.235 1.00 82.44 838 ALA A O 1
ATOM 6719 N N . GLY A 1 839 ? 25.750 6.041 38.493 1.00 74.81 839 GLY A N 1
ATOM 6720 C CA . GLY A 1 839 ? 24.642 6.995 38.567 1.00 74.81 839 GLY A CA 1
ATOM 6721 C C . GLY A 1 839 ? 24.441 7.609 39.959 1.00 74.81 839 GLY A C 1
ATOM 6722 O O . GLY A 1 839 ? 24.128 8.785 40.058 1.00 74.81 839 GLY A O 1
ATOM 6723 N N . LYS A 1 840 ? 24.705 6.877 41.052 1.00 74.62 840 LYS A N 1
ATOM 6724 C CA . LYS A 1 840 ? 24.595 7.431 42.420 1.00 74.62 840 LYS A CA 1
ATOM 6725 C C . LYS A 1 840 ? 25.642 8.502 42.752 1.00 74.62 840 LYS A C 1
ATOM 6727 O O . LYS A 1 840 ? 25.486 9.193 43.752 1.00 74.62 840 LYS A O 1
ATOM 6732 N N . ARG A 1 841 ? 26.725 8.601 41.974 1.00 68.38 841 ARG A N 1
ATOM 6733 C CA . ARG A 1 841 ? 27.836 9.539 42.212 1.00 68.38 841 ARG A CA 1
ATOM 6734 C C . ARG A 1 841 ? 27.721 10.826 41.394 1.00 68.38 841 ARG A C 1
ATOM 6736 O O . ARG A 1 841 ? 28.511 11.735 41.613 1.00 68.38 841 ARG A O 1
ATOM 6743 N N . ILE A 1 842 ? 26.779 10.891 40.453 1.00 67.25 842 ILE A N 1
ATOM 6744 C CA . ILE A 1 842 ? 26.653 11.980 39.481 1.00 67.25 842 ILE A CA 1
ATOM 6745 C C . ILE A 1 842 ? 25.249 12.590 39.616 1.00 67.25 842 ILE A C 1
ATOM 6747 O O . ILE A 1 842 ? 24.285 11.829 39.715 1.00 67.25 842 ILE A O 1
ATOM 6751 N N . PRO A 1 843 ? 25.092 13.930 39.602 1.00 58.41 843 PRO A N 1
ATOM 6752 C CA . PRO A 1 843 ? 23.788 14.578 39.786 1.00 58.41 843 PRO A CA 1
ATOM 6753 C C . PRO A 1 843 ? 22.724 14.148 38.758 1.00 58.41 843 PRO A C 1
ATOM 6755 O O . PRO A 1 843 ? 21.533 14.168 39.049 1.00 58.41 843 PRO A O 1
ATOM 6758 N N . GLN A 1 844 ? 23.143 13.707 37.569 1.00 68.50 844 GLN A N 1
ATOM 6759 C CA . GLN A 1 844 ? 22.287 13.242 36.477 1.00 68.50 844 GLN A CA 1
ATOM 6760 C C . GLN A 1 844 ? 22.272 11.707 36.378 1.00 68.50 844 GLN A C 1
ATOM 6762 O O . GLN A 1 844 ? 22.538 11.153 35.318 1.00 68.50 844 GLN A O 1
ATOM 6767 N N . ALA A 1 845 ? 21.962 11.002 37.470 1.00 71.00 845 ALA A N 1
ATOM 6768 C CA . ALA A 1 845 ? 22.047 9.537 37.595 1.00 71.00 845 ALA A CA 1
ATOM 6769 C C . ALA A 1 845 ? 21.449 8.718 36.428 1.00 71.00 845 ALA A C 1
ATOM 6771 O O . ALA A 1 845 ? 21.931 7.625 36.114 1.00 71.00 845 ALA A O 1
ATOM 6772 N N . ASP A 1 846 ? 20.405 9.234 35.778 1.00 81.12 846 ASP A N 1
ATOM 6773 C CA . ASP A 1 846 ? 19.758 8.575 34.646 1.00 81.12 846 ASP A CA 1
ATOM 6774 C C . ASP A 1 846 ? 20.607 8.581 33.366 1.00 81.12 846 ASP A C 1
ATOM 6776 O O . ASP A 1 846 ? 20.459 7.673 32.547 1.00 81.12 846 ASP A O 1
ATOM 6780 N N . ILE A 1 847 ? 21.545 9.525 33.202 1.00 86.50 847 ILE A N 1
ATOM 6781 C CA . ILE A 1 847 ? 22.409 9.589 32.014 1.00 86.50 847 ILE A CA 1
ATOM 6782 C C . ILE A 1 847 ? 23.318 8.370 31.917 1.00 86.50 847 ILE A C 1
ATOM 6784 O O . ILE A 1 847 ? 23.487 7.801 30.840 1.00 86.50 847 ILE A O 1
ATOM 6788 N N . CYS A 1 848 ? 23.832 7.903 33.057 1.00 89.12 848 CYS A N 1
ATOM 6789 C CA . CYS A 1 848 ? 24.676 6.718 33.110 1.00 89.12 848 CYS A CA 1
ATOM 6790 C C . CYS A 1 848 ? 23.908 5.495 32.604 1.00 89.12 848 CYS A C 1
ATOM 6792 O O . CYS A 1 848 ? 24.439 4.694 31.835 1.00 89.12 848 CYS A O 1
ATOM 6794 N N . LYS A 1 849 ? 22.629 5.388 32.989 1.00 90.94 849 LYS A N 1
ATOM 6795 C CA . LYS A 1 849 ? 21.731 4.317 32.543 1.00 90.94 849 LYS A CA 1
ATOM 6796 C C . LYS A 1 849 ? 21.461 4.421 31.044 1.00 90.94 849 LYS A C 1
ATOM 6798 O O . LYS A 1 849 ? 21.562 3.415 30.352 1.00 90.94 849 LYS A O 1
ATOM 6803 N N . VAL A 1 850 ? 21.179 5.621 30.531 1.00 92.06 850 VAL A N 1
ATOM 6804 C CA . VAL A 1 850 ? 20.962 5.862 29.093 1.00 92.06 850 VAL A CA 1
ATOM 6805 C C . VAL A 1 850 ? 22.170 5.419 28.272 1.00 92.06 850 VAL A C 1
ATOM 6807 O O . VAL A 1 850 ? 22.007 4.663 27.315 1.00 92.06 850 VAL A O 1
ATOM 6810 N N . LEU A 1 851 ? 23.377 5.833 28.664 1.00 93.38 851 LEU A N 1
ATOM 6811 C CA . LEU A 1 851 ? 24.610 5.475 27.961 1.00 93.38 851 LEU A CA 1
ATOM 6812 C C . LEU A 1 851 ? 24.901 3.973 28.046 1.00 93.38 851 LEU A C 1
ATOM 6814 O O . LEU A 1 851 ? 25.238 3.355 27.036 1.00 93.38 851 LEU A O 1
ATOM 6818 N N . GLY A 1 852 ? 24.700 3.364 29.220 1.00 93.81 852 GLY A N 1
ATOM 6819 C CA . GLY A 1 852 ? 24.831 1.918 29.399 1.00 93.81 852 GLY A CA 1
ATOM 6820 C C . GLY A 1 852 ? 23.898 1.130 28.476 1.00 93.81 852 GLY A C 1
ATOM 6821 O O . GLY A 1 852 ? 24.319 0.168 27.837 1.00 93.81 852 GLY A O 1
ATOM 6822 N N . VAL A 1 853 ? 22.643 1.563 28.340 1.00 95.06 853 VAL A N 1
ATOM 6823 C CA . VAL A 1 853 ? 21.675 0.908 27.447 1.00 95.06 853 VAL A CA 1
ATOM 6824 C C . VAL A 1 853 ? 21.958 1.189 25.977 1.00 95.06 853 VAL A C 1
ATOM 6826 O O . VAL A 1 853 ? 21.793 0.288 25.155 1.00 95.06 853 VAL A O 1
ATOM 6829 N N . ALA A 1 854 ? 22.407 2.396 25.631 1.00 96.19 854 ALA A N 1
ATOM 6830 C CA . ALA A 1 854 ? 22.812 2.729 24.269 1.00 96.19 854 ALA A CA 1
ATOM 6831 C C . ALA A 1 854 ? 23.973 1.835 23.812 1.00 96.19 854 ALA A C 1
ATOM 6833 O O . ALA A 1 854 ? 23.920 1.300 22.705 1.00 96.19 854 ALA A O 1
ATOM 6834 N N . PHE A 1 855 ? 24.956 1.590 24.684 1.00 96.19 855 PHE A N 1
ATOM 6835 C CA . PHE A 1 855 ? 26.031 0.629 24.441 1.00 96.19 855 PHE A CA 1
ATOM 6836 C C . PHE A 1 855 ? 25.488 -0.784 24.187 1.00 96.19 855 PHE A C 1
ATOM 6838 O O . PHE A 1 855 ? 25.726 -1.338 23.115 1.00 96.19 855 PHE A O 1
ATOM 6845 N N . LEU A 1 856 ? 24.689 -1.337 25.109 1.00 96.12 856 LEU A N 1
ATOM 6846 C CA . LEU A 1 856 ? 24.138 -2.694 24.967 1.00 96.12 856 LEU A CA 1
ATOM 6847 C C . LEU A 1 856 ? 23.287 -2.848 23.694 1.00 96.12 856 LEU A C 1
ATOM 6849 O O . LEU A 1 856 ? 23.413 -3.837 22.971 1.00 96.12 856 LEU A O 1
ATOM 6853 N N . ASN A 1 857 ? 22.433 -1.862 23.399 1.00 96.44 857 ASN A N 1
ATOM 6854 C CA . ASN A 1 857 ? 21.589 -1.869 22.208 1.00 96.44 857 ASN A CA 1
ATOM 6855 C C . ASN A 1 857 ? 22.427 -1.789 20.929 1.00 96.44 857 ASN A C 1
ATOM 6857 O O . ASN A 1 857 ? 22.156 -2.533 19.992 1.00 96.44 857 ASN A O 1
ATOM 6861 N N . THR A 1 858 ? 23.444 -0.925 20.893 1.00 95.94 858 THR A N 1
ATOM 6862 C CA . THR A 1 858 ? 24.275 -0.747 19.694 1.00 95.94 858 THR A CA 1
ATOM 6863 C C . THR A 1 858 ? 25.123 -1.987 19.425 1.00 95.94 858 THR A C 1
ATOM 6865 O O . THR A 1 858 ? 25.151 -2.466 18.295 1.00 95.94 858 THR A O 1
ATOM 6868 N N . MET A 1 859 ? 25.720 -2.586 20.462 1.00 95.19 859 MET A N 1
ATOM 6869 C CA . MET A 1 859 ? 26.436 -3.863 20.342 1.00 95.19 859 MET A CA 1
ATOM 6870 C C . MET A 1 859 ? 25.531 -4.964 19.770 1.00 95.19 859 MET A C 1
ATOM 6872 O O . MET A 1 859 ? 25.926 -5.686 18.852 1.00 95.19 859 MET A O 1
ATOM 6876 N N . TRP A 1 860 ? 24.285 -5.052 20.251 1.00 95.81 860 TRP A N 1
ATOM 6877 C CA . TRP A 1 860 ? 23.292 -5.993 19.731 1.00 95.81 860 TRP A CA 1
ATOM 6878 C C . TRP A 1 860 ? 22.920 -5.730 18.267 1.00 95.81 860 TRP A C 1
ATOM 6880 O O . TRP A 1 860 ? 22.859 -6.662 17.461 1.00 95.81 860 TRP A O 1
ATOM 6890 N N . THR A 1 861 ? 22.658 -4.474 17.899 1.00 94.44 861 THR A N 1
ATOM 6891 C CA . THR A 1 861 ? 22.261 -4.123 16.530 1.00 94.44 861 THR A CA 1
ATOM 6892 C C . THR A 1 861 ? 23.400 -4.298 15.538 1.00 94.44 861 THR A C 1
ATOM 6894 O O . THR A 1 861 ? 23.148 -4.797 14.446 1.00 94.44 861 THR A O 1
ATOM 6897 N N . THR A 1 862 ? 24.636 -3.959 15.913 1.00 93.44 862 THR A N 1
ATOM 6898 C CA . THR A 1 862 ? 25.823 -4.180 15.074 1.00 93.44 862 THR A CA 1
ATOM 6899 C C . THR A 1 862 ? 26.040 -5.666 14.836 1.00 93.44 862 THR A C 1
ATOM 6901 O O . THR A 1 862 ? 26.214 -6.085 13.696 1.00 93.44 862 THR A O 1
ATOM 6904 N N . ARG A 1 863 ? 25.916 -6.492 15.883 1.00 93.00 863 ARG A N 1
ATOM 6905 C CA . ARG A 1 863 ? 25.952 -7.950 15.732 1.00 93.00 863 ARG A CA 1
ATOM 6906 C C . ARG A 1 863 ? 24.880 -8.442 14.765 1.00 93.00 863 ARG A C 1
ATOM 6908 O O . ARG A 1 863 ? 25.181 -9.267 13.911 1.00 93.00 863 ARG A O 1
ATOM 6915 N N . ASN A 1 864 ? 23.636 -7.975 14.886 1.00 92.69 864 ASN A N 1
ATOM 6916 C CA . ASN A 1 864 ? 22.563 -8.424 13.995 1.00 92.69 864 ASN A CA 1
ATOM 6917 C C . ASN A 1 864 ? 22.792 -7.999 12.541 1.00 92.69 864 ASN A C 1
ATOM 6919 O O . ASN A 1 864 ? 22.607 -8.829 11.660 1.00 92.69 864 ASN A O 1
ATOM 6923 N N . LYS A 1 865 ? 23.235 -6.761 12.294 1.00 91.12 865 LYS A N 1
ATOM 6924 C CA . LYS A 1 865 ? 23.599 -6.299 10.945 1.00 91.12 865 LYS A CA 1
ATOM 6925 C C . LYS A 1 865 ? 24.708 -7.157 10.342 1.00 91.12 865 LYS A C 1
ATOM 6927 O O . LYS A 1 865 ? 24.562 -7.617 9.220 1.00 91.12 865 LYS A O 1
ATOM 6932 N N . ASN A 1 866 ? 25.746 -7.491 11.111 1.00 90.06 866 ASN A N 1
ATOM 6933 C CA . ASN A 1 866 ? 26.788 -8.383 10.606 1.00 90.06 866 ASN A CA 1
ATOM 6934 C C . ASN A 1 866 ? 26.250 -9.793 10.282 1.00 90.06 866 ASN A C 1
ATOM 6936 O O . ASN A 1 866 ? 26.600 -10.382 9.267 1.00 90.06 866 ASN A O 1
ATOM 6940 N N . VAL A 1 867 ? 25.357 -10.337 11.117 1.00 87.81 867 VAL A N 1
ATOM 6941 C CA . VAL A 1 867 ? 24.780 -11.679 10.904 1.00 87.81 867 VAL A CA 1
ATOM 6942 C C . VAL A 1 867 ? 23.840 -11.744 9.694 1.00 87.81 867 VAL A C 1
ATOM 6944 O O . VAL A 1 867 ? 23.830 -12.765 9.010 1.00 87.81 867 VAL A O 1
ATOM 6947 N N . PHE A 1 868 ? 23.025 -10.713 9.453 1.00 87.50 868 PHE A N 1
ATOM 6948 C CA . PHE A 1 868 ? 21.997 -10.737 8.402 1.00 87.50 868 PHE A CA 1
ATOM 6949 C C . PHE A 1 868 ? 22.427 -10.056 7.100 1.00 87.50 868 PHE A C 1
ATOM 6951 O O . PHE A 1 868 ? 22.061 -10.539 6.031 1.00 87.50 868 PHE A O 1
ATOM 6958 N N . ASP A 1 869 ? 23.218 -8.987 7.194 1.00 87.81 869 ASP A N 1
ATOM 6959 C CA . ASP A 1 869 ? 23.588 -8.126 6.066 1.00 87.81 869 ASP A CA 1
ATOM 6960 C C . ASP A 1 869 ? 25.086 -8.229 5.709 1.00 87.81 869 ASP A C 1
ATOM 6962 O O . ASP A 1 869 ? 25.508 -7.700 4.685 1.00 87.81 869 ASP A O 1
ATOM 6966 N N . GLY A 1 870 ? 25.902 -8.904 6.534 1.00 83.69 870 GLY A N 1
ATOM 6967 C CA . GLY A 1 870 ? 27.357 -9.006 6.342 1.00 83.69 870 GLY A CA 1
ATOM 6968 C C . GLY A 1 870 ? 28.125 -7.703 6.605 1.00 83.69 870 GLY A C 1
ATOM 6969 O O . GLY A 1 870 ? 29.282 -7.582 6.210 1.00 83.69 870 GLY A O 1
ATOM 6970 N N . ASP A 1 871 ? 27.481 -6.721 7.241 1.00 80.81 871 ASP A N 1
ATOM 6971 C CA . ASP A 1 871 ? 28.044 -5.396 7.515 1.00 80.81 871 ASP A CA 1
ATOM 6972 C C . ASP A 1 871 ? 28.817 -5.379 8.848 1.00 80.81 871 ASP A C 1
ATOM 6974 O O . ASP A 1 871 ? 28.226 -5.271 9.932 1.00 80.81 871 ASP A O 1
ATOM 6978 N N . LEU A 1 872 ? 30.148 -5.500 8.774 1.00 81.38 872 LEU A N 1
ATOM 6979 C CA . LEU A 1 872 ? 31.042 -5.394 9.927 1.00 81.38 872 LEU A CA 1
ATOM 6980 C C . LEU A 1 872 ? 31.556 -3.958 10.083 1.00 81.38 872 LEU A C 1
ATOM 6982 O O . LEU A 1 872 ? 32.468 -3.518 9.382 1.00 81.38 872 LEU A O 1
ATOM 6986 N N . LYS A 1 873 ? 30.999 -3.245 11.063 1.00 85.62 873 LYS A N 1
ATOM 6987 C CA . LYS A 1 873 ? 31.413 -1.879 11.403 1.00 85.62 873 LYS A CA 1
ATOM 6988 C C . LYS A 1 873 ? 32.725 -1.833 12.178 1.00 85.62 873 LYS A C 1
ATOM 6990 O O . LYS A 1 873 ? 32.954 -2.654 13.067 1.00 85.62 873 LYS A O 1
ATOM 6995 N N . GLN A 1 874 ? 33.518 -0.792 11.926 1.00 88.69 874 GLN A N 1
ATOM 6996 C CA . GLN A 1 874 ? 34.692 -0.479 12.744 1.00 88.69 874 GLN A CA 1
ATOM 6997 C C . GLN A 1 874 ? 34.279 -0.006 14.146 1.00 88.69 874 GLN A C 1
ATOM 6999 O O . GLN A 1 874 ? 33.247 0.647 14.325 1.00 88.69 874 GLN A O 1
ATOM 7004 N N . GLU A 1 875 ? 35.111 -0.262 15.155 1.00 90.94 875 GLU A N 1
ATOM 7005 C CA . GLU A 1 875 ? 34.807 0.049 16.558 1.00 90.94 875 GLU A CA 1
ATOM 7006 C C . GLU A 1 875 ? 34.548 1.542 16.786 1.00 90.94 875 GLU A C 1
ATOM 7008 O O . GLU A 1 875 ? 33.682 1.910 17.580 1.00 90.94 875 GLU A O 1
ATOM 7013 N N . ILE A 1 876 ? 35.246 2.413 16.052 1.00 92.06 876 ILE A N 1
ATOM 7014 C CA . ILE A 1 876 ? 35.061 3.865 16.149 1.00 92.06 876 ILE A CA 1
ATOM 7015 C C . ILE A 1 876 ? 33.685 4.316 15.642 1.00 92.06 876 ILE A C 1
ATOM 7017 O O . ILE A 1 876 ? 33.108 5.272 16.162 1.00 92.06 876 ILE A O 1
ATOM 7021 N N . GLU A 1 877 ? 33.127 3.625 14.650 1.00 92.06 877 GLU A N 1
ATOM 7022 C CA . GLU A 1 877 ? 31.789 3.910 14.133 1.00 92.06 877 GLU A CA 1
ATOM 7023 C C . GLU A 1 877 ? 30.716 3.464 15.125 1.00 92.06 877 GLU A C 1
ATOM 7025 O O . GLU A 1 877 ? 29.733 4.178 15.324 1.00 92.06 877 GLU A O 1
ATOM 7030 N N . ILE A 1 878 ? 30.942 2.337 15.811 1.00 95.06 878 ILE A N 1
ATOM 7031 C CA . ILE A 1 878 ? 30.077 1.865 16.900 1.00 95.06 878 ILE A CA 1
ATOM 7032 C C . ILE A 1 878 ? 30.032 2.910 18.024 1.00 95.06 878 ILE A C 1
ATOM 7034 O O . ILE A 1 878 ? 28.951 3.237 18.511 1.00 95.06 878 ILE A O 1
ATOM 7038 N N . VAL A 1 879 ? 31.178 3.487 18.406 1.00 96.06 879 VAL A N 1
ATOM 7039 C CA . VAL A 1 879 ? 31.244 4.550 19.429 1.00 96.06 879 VAL A CA 1
ATOM 7040 C C . VAL A 1 879 ? 30.435 5.780 19.006 1.00 96.06 879 VAL A C 1
ATOM 7042 O O . VAL A 1 879 ? 29.623 6.273 19.791 1.00 96.06 879 VAL A O 1
ATOM 7045 N N . LYS A 1 880 ? 30.592 6.244 17.759 1.00 94.94 880 LYS A N 1
ATOM 7046 C CA . LYS A 1 880 ? 29.821 7.382 17.223 1.00 94.94 880 LYS A CA 1
ATOM 7047 C C . LYS A 1 880 ? 28.316 7.103 17.210 1.00 94.94 880 LYS A C 1
ATOM 7049 O O . LYS A 1 880 ? 27.522 7.985 17.536 1.00 94.94 880 LYS A O 1
ATOM 7054 N N . GLU A 1 881 ? 27.913 5.879 16.870 1.00 95.69 881 GLU A N 1
ATOM 7055 C CA . GLU A 1 881 ? 26.506 5.466 16.889 1.00 95.69 881 GLU A CA 1
ATOM 7056 C C . GLU A 1 881 ? 25.945 5.463 18.319 1.00 95.69 881 GLU A C 1
ATOM 7058 O O . GLU A 1 881 ? 24.857 5.994 18.537 1.00 95.69 881 GLU A O 1
ATOM 7063 N N . ILE A 1 882 ? 26.705 4.983 19.311 1.00 96.44 882 ILE A N 1
ATOM 7064 C CA . ILE A 1 882 ? 26.316 5.050 20.732 1.00 96.44 882 ILE A CA 1
ATOM 7065 C C . ILE A 1 882 ? 26.102 6.504 21.169 1.00 96.44 882 ILE A C 1
ATOM 7067 O O . ILE A 1 882 ? 25.070 6.817 21.770 1.00 96.44 882 ILE A O 1
ATOM 7071 N N . GLN A 1 883 ? 27.044 7.394 20.840 1.00 95.06 883 GLN A N 1
ATOM 7072 C CA . GLN A 1 883 ? 26.959 8.822 21.158 1.00 95.06 883 GLN A CA 1
ATOM 7073 C C . GLN A 1 883 ? 25.708 9.462 20.537 1.00 95.06 883 GLN A C 1
ATOM 7075 O O . GLN A 1 883 ? 24.980 10.179 21.227 1.00 95.06 883 GLN A O 1
ATOM 7080 N N . ALA A 1 884 ? 25.430 9.169 19.264 1.00 94.62 884 ALA A N 1
ATOM 7081 C CA . ALA A 1 884 ? 24.296 9.723 18.526 1.00 94.62 884 ALA 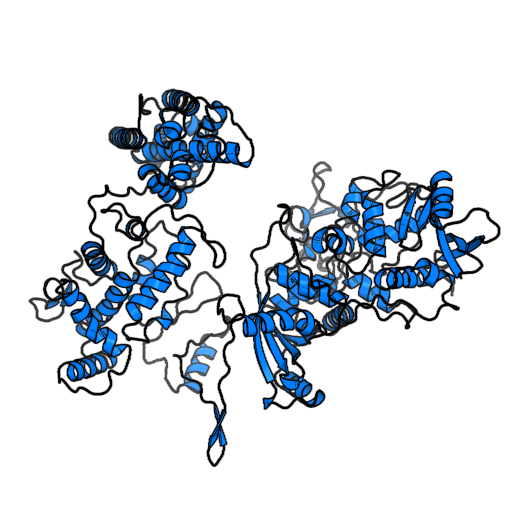A CA 1
ATOM 7082 C C . ALA A 1 884 ? 22.942 9.185 19.016 1.00 94.62 884 ALA A C 1
ATOM 7084 O O . ALA A 1 884 ? 21.991 9.952 19.192 1.00 94.62 884 ALA A O 1
ATOM 7085 N N . VAL A 1 885 ? 22.845 7.878 19.270 1.00 94.38 885 VAL A N 1
ATOM 7086 C CA . VAL A 1 885 ? 21.615 7.229 19.747 1.00 94.38 885 VAL A CA 1
ATOM 7087 C C . VAL A 1 885 ? 21.246 7.735 21.139 1.00 94.38 885 VAL A C 1
ATOM 7089 O O . VAL A 1 885 ? 20.096 8.118 21.366 1.00 94.38 885 VAL A O 1
ATOM 7092 N N . ALA A 1 886 ? 22.218 7.801 22.053 1.00 92.88 886 ALA A N 1
ATOM 7093 C CA . ALA A 1 886 ? 21.990 8.326 23.393 1.00 92.88 886 ALA A CA 1
ATOM 7094 C C . ALA A 1 886 ? 21.563 9.804 23.363 1.00 92.88 886 ALA A C 1
ATOM 7096 O O . ALA A 1 886 ? 20.589 10.166 24.024 1.00 92.88 886 ALA A O 1
ATOM 7097 N N . PHE A 1 887 ? 22.214 10.635 22.541 1.00 91.50 887 PHE A N 1
ATOM 7098 C CA . PHE A 1 887 ? 21.825 12.036 22.361 1.00 91.50 887 PHE A CA 1
ATOM 7099 C C . PHE A 1 887 ? 20.397 12.179 21.835 1.00 91.50 887 PHE A C 1
ATOM 7101 O O . PHE A 1 887 ? 19.619 12.973 22.361 1.00 91.50 887 PHE A O 1
ATOM 7108 N N . SER A 1 888 ? 20.025 11.387 20.825 1.00 90.25 888 SER A N 1
ATOM 7109 C CA . SER A 1 888 ? 18.679 11.404 20.248 1.00 90.25 888 SER A CA 1
ATOM 7110 C C . SER A 1 888 ? 17.606 11.075 21.290 1.00 90.25 888 SER A C 1
ATOM 7112 O O . SER A 1 888 ? 16.582 11.758 21.352 1.00 90.25 888 SER A O 1
ATOM 7114 N N . TRP A 1 889 ? 17.851 10.072 22.139 1.00 89.19 889 TRP A N 1
ATOM 7115 C CA . TRP A 1 889 ? 16.928 9.690 23.209 1.00 89.19 889 TRP A CA 1
ATOM 7116 C C . TRP A 1 889 ? 16.762 10.790 24.258 1.00 89.19 889 TRP A C 1
ATOM 7118 O O . TRP A 1 889 ? 15.629 11.134 24.600 1.00 89.19 889 TRP A O 1
ATOM 7128 N N . VAL A 1 890 ? 17.868 11.381 24.717 1.00 86.31 890 VAL A N 1
ATOM 7129 C CA . VAL A 1 890 ? 17.837 12.462 25.712 1.00 86.31 890 VAL A CA 1
ATOM 7130 C C . VAL A 1 890 ? 17.162 13.705 25.137 1.00 86.31 890 VAL A C 1
ATOM 7132 O O . VAL A 1 890 ? 16.219 14.221 25.735 1.00 86.31 890 VAL A O 1
ATOM 7135 N N . ARG A 1 891 ? 17.578 14.154 23.948 1.00 83.56 891 ARG A N 1
ATOM 7136 C CA . ARG A 1 891 ? 17.041 15.356 23.298 1.00 83.56 891 ARG A CA 1
ATOM 7137 C C . ARG A 1 891 ? 15.548 15.237 23.003 1.00 83.56 891 ARG A C 1
ATOM 7139 O O . ARG A 1 891 ? 14.810 16.187 23.232 1.00 83.56 891 ARG A O 1
ATOM 7146 N N . GLY A 1 892 ? 15.091 14.078 22.526 1.00 78.31 892 GLY A N 1
ATOM 7147 C CA . GLY A 1 892 ? 13.680 13.852 22.203 1.00 78.31 892 GLY A CA 1
ATOM 7148 C C . GLY A 1 892 ? 12.741 13.863 23.415 1.00 78.31 892 GLY A C 1
ATOM 7149 O O . GLY A 1 892 ? 11.531 13.973 23.235 1.00 78.31 892 GLY A O 1
ATOM 7150 N N . ARG A 1 893 ? 13.276 13.744 24.639 1.00 75.75 893 ARG A N 1
ATOM 7151 C CA . ARG A 1 893 ? 12.503 13.698 25.892 1.00 75.75 893 ARG A CA 1
ATOM 7152 C C . ARG A 1 893 ? 12.808 14.856 26.849 1.00 75.75 893 ARG A C 1
ATOM 7154 O O . ARG A 1 893 ? 12.233 14.911 27.934 1.00 75.75 893 ARG A O 1
ATOM 7161 N N . PHE A 1 894 ? 13.673 15.792 26.458 1.00 71.31 894 PHE A N 1
ATOM 7162 C CA . PHE A 1 894 ? 14.004 16.965 27.261 1.00 71.31 894 PHE A CA 1
ATOM 7163 C C . PHE A 1 894 ? 12.851 17.986 27.204 1.00 71.31 894 PHE A C 1
ATOM 7165 O O . PHE A 1 894 ? 12.588 18.586 26.163 1.00 71.31 894 PHE A O 1
ATOM 7172 N N . LYS A 1 895 ? 12.121 18.157 28.316 1.00 58.34 895 LYS A N 1
ATOM 7173 C CA . LYS A 1 895 ? 11.029 19.139 28.445 1.00 58.34 895 LYS A CA 1
ATOM 7174 C C . LYS A 1 895 ? 11.606 20.471 28.952 1.00 58.34 895 LYS A C 1
ATOM 7176 O O . LYS A 1 895 ? 11.818 20.635 30.146 1.00 58.34 895 LYS A O 1
ATOM 7181 N N . GLY A 1 896 ? 11.866 21.409 28.044 1.00 54.69 896 GLY A N 1
ATOM 7182 C CA . GLY A 1 896 ? 12.355 22.759 28.353 1.00 54.69 896 GLY A CA 1
ATOM 7183 C C . GLY A 1 896 ? 13.102 23.321 27.150 1.00 54.69 896 GLY A C 1
ATOM 7184 O O . GLY A 1 896 ? 14.014 22.673 26.662 1.00 54.69 896 GLY A O 1
ATOM 7185 N N . GLY A 1 897 ? 12.689 24.476 26.624 1.00 51.28 897 GLY A N 1
ATOM 7186 C CA . GLY A 1 897 ? 13.104 25.011 25.313 1.00 51.28 897 GLY A CA 1
ATOM 7187 C C . GLY A 1 897 ? 14.604 25.287 25.085 1.00 51.28 897 GLY A C 1
ATOM 7188 O O . GLY A 1 897 ? 14.946 25.848 24.047 1.00 51.28 897 GLY A O 1
ATOM 7189 N N . SER A 1 898 ? 15.497 24.907 26.002 1.00 58.66 898 SER A N 1
ATOM 7190 C CA . SER A 1 898 ? 16.948 24.889 25.806 1.00 58.66 898 SER A CA 1
ATOM 7191 C C . SER A 1 898 ? 17.377 23.611 25.067 1.00 58.66 898 SER A C 1
ATOM 7193 O O . SER A 1 898 ? 17.217 22.492 25.549 1.00 58.66 898 SER A O 1
ATOM 7195 N N . ASN A 1 899 ? 17.924 23.766 23.857 1.00 66.56 899 ASN A N 1
ATOM 7196 C CA . ASN A 1 899 ? 18.498 22.649 23.101 1.00 66.56 899 ASN A CA 1
ATOM 7197 C C . ASN A 1 899 ? 19.873 22.278 23.681 1.00 66.56 899 ASN A C 1
ATOM 7199 O O . ASN A 1 899 ? 20.771 23.114 23.691 1.00 66.56 899 ASN A O 1
ATOM 7203 N N . ILE A 1 900 ? 20.060 21.012 24.067 1.00 77.25 900 ILE A N 1
ATOM 7204 C CA . ILE A 1 900 ? 21.390 20.446 24.342 1.00 77.25 900 ILE A CA 1
ATOM 7205 C C . ILE A 1 900 ? 22.194 20.479 23.031 1.00 77.25 900 ILE A C 1
ATOM 7207 O O . ILE A 1 900 ? 21.759 19.893 22.032 1.00 77.25 900 ILE A O 1
ATOM 7211 N N . SER A 1 901 ? 23.341 21.165 23.017 1.00 84.12 901 SER A N 1
ATOM 7212 C CA . SER A 1 901 ? 24.230 21.200 21.851 1.00 84.12 901 SER A CA 1
ATOM 7213 C C . SER A 1 901 ? 24.870 19.831 21.613 1.00 84.12 901 SER A C 1
ATOM 7215 O O . SER A 1 901 ? 25.256 19.133 22.552 1.00 84.12 901 SER A O 1
ATOM 7217 N N . TRP A 1 902 ? 25.005 19.450 20.342 1.00 88.88 902 TRP A N 1
ATOM 7218 C CA . TRP A 1 902 ? 25.735 18.240 19.957 1.00 88.88 902 TRP A CA 1
ATOM 7219 C C . TRP A 1 902 ? 27.227 18.338 20.308 1.00 88.88 902 TRP A C 1
ATOM 7221 O O . TRP A 1 902 ? 27.836 17.345 20.694 1.00 88.88 902 TRP A O 1
ATOM 7231 N N . GLU A 1 903 ? 27.802 19.537 20.226 1.00 88.06 903 GLU A N 1
ATOM 7232 C CA . GLU A 1 903 ? 29.211 19.787 20.544 1.00 88.06 903 GLU A CA 1
ATOM 7233 C C . GLU A 1 903 ? 29.471 19.603 22.045 1.00 88.06 903 GLU A C 1
ATOM 7235 O O . GLU A 1 903 ? 30.355 18.839 22.429 1.00 88.06 903 GLU A O 1
ATOM 7240 N N . ASP A 1 904 ? 28.627 20.196 22.895 1.00 85.25 904 ASP A N 1
ATOM 7241 C CA . ASP A 1 904 ? 28.713 20.032 24.352 1.00 85.25 904 ASP A CA 1
ATOM 7242 C C . ASP A 1 904 ? 28.507 18.572 24.771 1.00 85.25 904 ASP A C 1
ATOM 7244 O O . ASP A 1 904 ? 29.195 18.065 25.662 1.00 85.25 904 ASP A O 1
ATOM 7248 N N . TRP A 1 905 ? 27.582 17.874 24.104 1.00 89.94 905 TRP A N 1
ATOM 7249 C CA . TRP A 1 905 ? 27.332 16.453 24.329 1.00 89.94 905 TRP A CA 1
ATOM 7250 C C . TRP A 1 905 ? 28.572 15.598 24.050 1.00 89.94 905 TRP A C 1
ATOM 7252 O O . TRP A 1 905 ? 28.908 14.726 24.854 1.00 89.94 905 TRP A O 1
ATOM 7262 N N . LEU A 1 906 ? 29.260 15.850 22.932 1.00 91.19 906 LEU A N 1
ATOM 7263 C CA . LEU A 1 906 ? 30.482 15.133 22.572 1.00 91.19 906 LEU A CA 1
ATOM 7264 C C . LEU A 1 906 ? 31.644 15.433 23.523 1.00 91.19 906 LEU A C 1
ATOM 7266 O O . LEU A 1 906 ? 32.482 14.557 23.715 1.00 91.19 906 LEU A O 1
ATOM 7270 N N . CYS A 1 907 ? 31.675 16.606 24.156 1.00 87.75 907 CYS A N 1
ATOM 7271 C CA . CYS A 1 907 ? 32.654 16.912 25.197 1.00 87.75 907 CYS A CA 1
ATOM 7272 C C . CYS A 1 907 ? 32.375 16.124 26.483 1.00 87.75 907 CYS A C 1
ATOM 7274 O O . CYS A 1 907 ? 33.233 15.375 26.942 1.00 87.75 907 CYS A O 1
ATOM 7276 N N . ASN A 1 908 ? 31.186 16.286 27.072 1.00 85.56 908 ASN A N 1
ATOM 7277 C CA . ASN A 1 908 ? 30.759 15.492 28.222 1.00 85.56 908 ASN A CA 1
ATOM 7278 C C . ASN A 1 908 ? 29.224 15.543 28.387 1.00 85.56 908 ASN A C 1
ATOM 7280 O O . ASN A 1 908 ? 28.669 16.611 28.671 1.00 85.56 908 ASN A O 1
ATOM 7284 N N . PRO A 1 909 ? 28.519 14.400 28.305 1.00 86.31 909 PRO A N 1
ATOM 7285 C CA . PRO A 1 909 ? 27.058 14.369 28.321 1.00 86.31 909 PRO A CA 1
ATOM 7286 C C . PRO A 1 909 ? 26.446 14.792 29.666 1.00 86.31 909 PRO A C 1
ATOM 7288 O O . PRO A 1 909 ? 25.341 15.333 29.687 1.00 86.31 909 PRO A O 1
ATOM 7291 N N . ALA A 1 910 ? 27.141 14.589 30.792 1.00 80.25 910 ALA A N 1
ATOM 7292 C CA . ALA A 1 910 ? 26.650 15.031 32.098 1.00 80.25 910 ALA A CA 1
ATOM 7293 C C . ALA A 1 910 ? 26.702 16.564 32.219 1.00 80.25 910 ALA A C 1
ATOM 7295 O O . ALA A 1 910 ? 25.733 17.182 32.666 1.00 80.25 910 ALA A O 1
ATOM 7296 N N . ASN A 1 911 ? 27.787 17.181 31.740 1.00 79.31 911 ASN A N 1
ATOM 7297 C CA . ASN A 1 911 ? 27.949 18.637 31.740 1.00 79.31 911 ASN A CA 1
ATOM 7298 C C . ASN A 1 911 ? 26.969 19.323 30.780 1.00 79.31 911 ASN A C 1
ATOM 7300 O O . ASN A 1 911 ? 26.378 20.338 31.145 1.00 79.31 911 ASN A O 1
ATOM 7304 N N . ALA A 1 912 ? 26.749 18.744 29.596 1.00 79.94 912 ALA A N 1
ATOM 7305 C CA . ALA A 1 912 ? 25.820 19.268 28.591 1.00 79.94 912 ALA A CA 1
ATOM 7306 C C . ALA A 1 912 ? 24.365 19.330 29.093 1.00 79.94 912 ALA A C 1
ATOM 7308 O O . ALA A 1 912 ? 23.599 20.218 28.723 1.00 79.94 912 ALA A O 1
ATOM 7309 N N . ILE A 1 913 ? 23.974 18.390 29.958 1.00 75.88 913 ILE A N 1
ATOM 7310 C CA . ILE A 1 913 ? 22.659 18.403 30.611 1.00 75.88 913 ILE A CA 1
ATOM 7311 C C . ILE A 1 913 ? 22.649 19.404 31.772 1.00 75.88 913 ILE A C 1
ATOM 7313 O O . ILE A 1 913 ? 21.689 20.163 31.916 1.00 75.88 913 ILE A O 1
ATOM 7317 N N . ALA A 1 914 ? 23.714 19.433 32.583 1.00 71.06 914 ALA A N 1
ATOM 7318 C CA . ALA A 1 914 ? 23.831 20.334 33.727 1.00 71.06 914 ALA A CA 1
ATOM 7319 C C . ALA A 1 914 ? 23.727 21.816 33.319 1.00 71.06 914 ALA A C 1
ATOM 7321 O O . ALA A 1 914 ? 23.001 22.572 33.971 1.00 71.06 914 ALA A O 1
ATOM 7322 N N . SER A 1 915 ? 24.383 22.205 32.219 1.00 63.03 915 SER A N 1
ATOM 7323 C CA . SER A 1 915 ? 24.345 23.565 31.659 1.00 63.03 915 SER A CA 1
ATOM 7324 C C . SER A 1 915 ? 22.951 23.989 31.182 1.00 63.03 915 SER A C 1
ATOM 7326 O O . SER A 1 915 ? 22.613 25.168 31.244 1.00 63.03 915 SER A O 1
ATOM 7328 N N . CYS A 1 916 ? 22.109 23.040 30.760 1.00 61.25 916 CYS A N 1
ATOM 7329 C CA . CYS A 1 916 ? 20.729 23.313 30.354 1.00 61.25 916 CYS A CA 1
ATOM 7330 C C . CYS A 1 916 ? 19.772 23.434 31.551 1.00 61.25 916 CYS A C 1
ATOM 7332 O O . CYS A 1 916 ? 18.803 24.189 31.479 1.00 61.25 916 CYS A O 1
ATOM 7334 N N . THR A 1 917 ? 20.034 22.721 32.653 1.00 55.59 917 THR A N 1
ATOM 7335 C CA . THR A 1 917 ? 19.203 22.774 33.871 1.00 55.59 917 THR A CA 1
ATOM 7336 C C . THR A 1 917 ? 19.437 24.020 34.730 1.00 55.59 917 THR A C 1
ATOM 7338 O O . THR A 1 917 ? 18.502 24.484 35.376 1.00 55.59 917 THR A O 1
ATOM 7341 N N . THR A 1 918 ? 20.633 24.618 34.712 1.00 46.25 918 THR A N 1
ATOM 7342 C CA . THR A 1 918 ? 20.940 25.853 35.468 1.00 46.25 918 THR A CA 1
ATOM 7343 C C . THR A 1 918 ? 20.329 27.124 34.866 1.00 46.25 918 THR A C 1
ATOM 7345 O O . THR A 1 918 ? 20.264 28.147 35.544 1.00 46.25 918 THR A O 1
ATOM 7348 N N . LEU A 1 919 ? 19.821 27.068 33.631 1.00 36.12 919 LEU A N 1
ATOM 7349 C CA . LEU A 1 919 ? 19.100 28.169 32.977 1.00 36.12 919 LEU A CA 1
ATOM 7350 C C . LEU A 1 919 ? 17.589 28.190 33.278 1.00 36.12 919 LEU A C 1
ATOM 7352 O O . LEU A 1 919 ? 16.930 29.169 32.948 1.00 36.12 919 LEU A O 1
ATOM 7356 N N . ALA A 1 920 ? 17.042 27.152 33.921 1.00 33.53 920 ALA A N 1
ATOM 7357 C CA . ALA A 1 920 ? 15.619 27.062 34.274 1.00 33.53 920 ALA A CA 1
ATOM 7358 C C . ALA A 1 920 ? 15.299 27.525 35.713 1.00 33.53 920 ALA A C 1
ATOM 7360 O O . ALA A 1 920 ? 14.148 27.452 36.137 1.00 33.53 920 ALA A O 1
ATOM 7361 N N . SER A 1 921 ? 16.298 27.999 36.467 1.00 29.55 921 SER A N 1
ATOM 7362 C CA . SER A 1 921 ? 16.140 28.541 37.826 1.00 29.55 921 SER A CA 1
ATOM 7363 C C . SER A 1 921 ? 16.583 30.009 37.942 1.00 29.55 921 SER A C 1
ATOM 7365 O O . SER A 1 921 ? 17.192 30.394 38.944 1.00 29.55 921 SER A O 1
ATOM 7367 N N . ARG A 1 922 ? 16.307 30.822 36.916 1.00 27.94 922 ARG A N 1
ATOM 7368 C CA . ARG A 1 922 ? 16.342 32.290 36.979 1.00 27.94 922 ARG A CA 1
ATOM 7369 C C . ARG A 1 922 ? 15.039 32.882 36.480 1.00 27.94 922 ARG A C 1
ATOM 7371 O O . ARG A 1 922 ? 14.537 32.373 35.455 1.00 27.94 922 ARG A O 1
#

Radius of gyration: 35.86 Å; chains: 1; bounding box: 89×68×114 Å

pLDDT: mean 72.67, std 21.36, range [21.38, 96.44]

Foldseek 3Di:
DPPPPFQKFKKKFKAQQVPLATLKIKGFLLVLLQVLCLLQAFQLQLLVLLVPQPDPLQDFQLLVVLLLVLLVPADCQQWLHVLLSVCLNPFGFPCRVLLVLRSAHSRPDDPQWKFFAPPVVQCPDQEGAIESDQQDQRPPPRDTGNHTFAADEPPPPDDSQLHSFFGRRFMWMAGQLGATGGDDPVVVVVSCVVVPDPDCPRMDIDMDMDGNNLVSQLVSCLLFHRRSVSCSSCVVPDDPDDGPQDDPPPDPDDPDDDPPFPQDPDKDKKKWKAQQVVRATFKIKDFQLVSLQVSCSSNARNLCCQQPLCPPVAPSSSVNSNLVNLVPDPHRGDPVNSVCSNQGATALLNDAPSHRGPGRHDDDPQVQKWADDPRYTYRDDPPDDDRPHIHGYDRSHDVRTTGDRPWIWMQTQSGNIYTDDPVVVVVSCVVVVRDPVSMAMWMDMDGSVLSSQLSRCSRNHRRRCSVRCSVVVVVCVPPVDPPDDIPRPDQFDWDDDDPDIDTDDPDDDDDDQDPLDDDPVRVQVVCCVPPVDHPVPDFWDWDDDPDSGDIDTDTDPVVVVVVCVVPPDADDDDPLPPPPRVLLFFDDPCNCVVQCCCCVPPVQCVVQVHDSVGDHDDLDDVLQQQACLQQLHPVVFGPVLLVLLVLVVVVQVLQLCVPDPVNVVLVVLLVVVVPPDDDDPDRHSSVVSSCSCVVCVVLVHHQPVQWAQDPVNNGIAGNQDPVRDRDSSSSRNVSSCSVRPHPDHRQDDQRLAHPVLSVVLSCLQVQRDPQLVVCVVVVNDDPDQAQLQQSPDGTGSQCLQPVPPLNVVLQVVVCVQAVQQDDDRRGLVSNQVSLQVSLVVAPNSSLSVLLSSLSSVLSVVQSVCCVPVVDHDDSVVSNVSSLVNSLCSNQVPDPDPDGQDSVVSRNHVSVSVVVRVVVVPD

Secondary structure (DSSP, 8-state):
--------EEEEEEEETTTTEEEEEEEEHHHHHHHHHGGGSBHHHHHHHHTT-S--S----HHHHHHHHHHHHS-GGGBSSHHHHHHHHS--BTTHHHHTT-SS----PPP--EEE-S-GGGTSSTTEEEBSSTTPBPTTT-SB--EEEEE--TT----TTS-SSS-TT-EEEEETT--EEE--HHHHHHHHHHTT-SSSTTEEEEEEEE-HHHHHHHHHHHTT-S-HHHHHHTTTT---------------------TTS------EEEEEEEETTTTEEEEEEE-HHHHHHHHGGGGSBHHHIIIIIITT--S-HHHHHHHHHHHH--SS--HHHHHHHHSPPBPGGG--TT--S--S----GGGGEEEEETTEEEE--TTSS--SEEEEE----BTTBSB-TT--EEEETT--EEE--HHHHHHHHHHHT--GGGEEEEEEEE-HHHHHHHHHHHHH-S-HHHHHHHHHHHHHHHH----SSEE---PPPEEEETTEEEE------------TT--HHHHHHHHHHHH---TTSS---EEE-SSTT-EEE-SSHHHHHHHHGGG-TT-PPPSGGGGTTTTTS--STTHHHHHHHHIIIIIHHHHHT--SS------S-HHHHHS-GGGTS-S---HHHHHHHHHHHHHHHHHH-TTSHHHHHHHHHHHHHHTT--S-----HHHHHHHHHHHHHHTT--GGGTEEE-TTSS-EEETTSTT-S--HHHHHHHHHHHHS---PPP----TTS-HHHHHHHHHHHTT-S--HHHHHTTT---S--B-TTTSSSB--HHIIIIISHHHHHHHHHHHHHHS-PPPS--SHHHHHHHHHHHHTTSTTHHHHHHHHHHHHHHHHHHHHHHHHH-----HHHHHHHHHHHHHHHHHHH--SSPPPPHHHHHH-HHHHHHHHHTTS--

Sequence (922 aa):
MVAIEEDKLSLKVLVHKGRNKVIFAEADGNFVNTLFSIMALPLGTIVRVLEKCPDQNLKAIRSLKNLYQSLTELPADCFSTEESKFMMLNPKTKLYDSCKNLKLNIDNTEPTKYFLCENEGCNLRYDSYFSTCNVAKCRKCRKLMTREIEYQDIHTKNNHDDGVFVPNAATFIVTDDLRVMPNTLDLSLGLLFSHGFTGTSHVEERTIEIGRQQMLILVKGAMLLKDPLTYLVFHDIHPVRGLVNPKLGTSIQHLTRDNTVEKNSKTMTLELTLQKSTSKFLFAEAEQDFVDFVFGFLEIPLGTLIGKLMKGETTFKCLENLHESIVKMNLGLSENSRRLLIQPELEWKYVSKNQIFPLNGFNSRQNYQRSFVDGILMPCTFGLGDPKYIMKFKDPRIGGGFLKETTTYMVTDDLVVTRFSSVSAIGILNKLKVPLEDIEHHVVTIDFEMALKILKASLQSSSIFTDVFLEEISKEKRSGNDRTRIRISHGGTWRQINEGWEYVTRMPVHCVMVPSKISRSMLVGYIQSKFGIDPSVGAIRIAWTDSPKEVYMLWSDQDVTEFLEFADDDLSPPPTLYAYNDLMSSRGNADDGNIAVLEGEEGRRFFWGGTTDTKKISWMAWDKVIRDKKCGGLGIGSLHALNLALLMKWRWREKLEPNATWSKIVKYCAGRARAGSVSNRNHGTWNTICGVETDLREMGINVRHFLKPKEDGNGWVWELEPSNVYTVKSLRRLIDGVKLPSDDAETEWIRWVPSKINIFLWRALHNRLPTRDNLLNRGVALPNSDCPLCHAGPECINHLMTSCSTAKIVSAHLEKWVDWWPKNTFTIADFWNMIRRAGKRIPQADICKVLGVAFLNTMWTTRNKNVFDGDLKQEIEIVKEIQAVAFSWVRGRFKGGSNISWEDWLCNPANAIASCTTLASR